Protein AF-0000000066328847 (afdb_homodimer)

Sequence (1156 aa):
MAKKKHKISTLKYFLRSLKQIYMLITFKEKMVFFLLVLMAVFSSFVEVMSLTLLMPFITLASDPNRALDDKDWKMVYDFFHFSSPVRLMYFFSFCLVGIYLFRMFYGVSFTYLKGRFSNKKAYQIKQQLFLQHIKSNYLSHLNHNLDSLRDIINNKAEGMFMSFNAFLSLLTEITVIVFFYSTLILTNWKITLVFTMILALQIFLIVKKVTVLIKKKGEMAAKSKAQTLKVFSKFFSNFKITKLKDNHEEAHKLFGENSRKAHDTEIIYATLQVVPRYSIETVGFSLLILAVAYILFKYGEAKMVLPTISMYALALYRILPSVTGMINYYNEIAYNQLATNMVFKSLSKTIVEEDLVPLDFNEKITLQNISFAYKSKHPVLKDFNLTIQRGQKVALIGHSGCGKSTLADIIMGLTYPKSGEIFIDNTLLTNKNRRSWRKKIGYIPQNIYLFDGTVGDNIAFGSAIDEKRLIKVCKMAHIYDFLCEHEGLKTQVGEGGAKLSGGQKQRIGIARALYDNPEILVLDEATSALDNETESKIMDEIYQIAKNKTLIVIAHRLSTIERCEVIIDMSQHKDNLGMAKKKHKISTLKYFLRSLKQIYMLITFKEKMVFFLLVLMAVFSSFVEVMSLTLLMPFITLASDPNRALDDKDWKMVYDFFHFSSPVRLMYFFSFCLVGIYLFRMFYGVSFTYLKGRFSNKKAYQIKQQLFLQHIKSNYLSHLNHNLDSLRDIINNKAEGMFMSFNAFLSLLTEITVIVFFYSTLILTNWKITLVFTMILALQIFLIVKKVTVLIKKKGEMAAKSKAQTLKVFSKFFSNFKITKLKDNHEEAHKLFGENSRKAHDTEIIYATLQVVPRYSIETVGFSLLILAVAYILFKYGEAKMVLPTISMYALALYRILPSVTGMINYYNEIAYNQLATNMVFKSLSKTIVEEDLVPLDFNEKITLQNISFAYKSKHPVLKDFNLTIQRGQKVALIGHSGCGKSTLADIIMGLTYPKSGEIFIDNTLLTNKNRRSWRKKIGYIPQNIYLFDGTVGDNIAFGSAIDEKRLIKVCKMAHIYDFLCEHEGLKTQVGEGGAKLSGGQKQRIGIARALYDNPEILVLDEATSALDNETESKIMDEIYQIAKNKTLIVIAHRLSTIERCEVIIDMSQHKDNLG

Nearest PDB structures (foldseek):
  7zdk-assembly1_C  TM=7.263E-01  e=1.906E-22  Escherichia coli K-12
  8ips-assembly1_A  TM=8.094E-01  e=5.167E-21  Escherichia coli BL21(DE3)
  8ipt-assembly1_C  TM=7.927E-01  e=1.265E-20  Escherichia coli
  7zde-assembly1_C  TM=7.696E-01  e=8.742E-20  Escherichia coli K-12
  7zdw-assembly1_C  TM=7.753E-01  e=4.112E-20  Escherichia coli K-12

Organism: Helicobacter pylori (strain ATCC 700392 / 26695) (NCBI:txid85962)

Secondary structure (DSSP, 8-state):
---------HHHHHHHHHHHHHHHS-HHHHHHHHHHHHHHHHHHHHHHHHHHTHHHHHHHHH-TTHHHHSHHHHHHHHHHT-SSHHHHHHHHHHHHHHHHHHHHHHHHHHHHHHHHHHHHHHHHHHHHHHHHHHHS-HHHHHTS-HHHHHIIIIIIHHHHHHHHHHHHHHHHHHHHHHHHHHHHHHH-HHHHHHHHHHHHHHHHHIIIIIIHHHHHHHHHHHHHHHHHHHHHHHHHHTHHHHHHHT-HHHHHHHHHHHHHHHHHHHHHHHHHHHHHHHHHHHHHHHHHHHHHHHHHHHHS--GGGHHHHHHHHHHHHHHHHHHHHHHHHHHHHHHTHHHHHHHHHHHHSPP----------SSEEEEEEEEEESSTTSEEEEEEEEEEETT-EEEEE-STTSSHHHHHHHHTTSS--SEEEEEETTEE--TTTHHHHHTTEEEE-SS----SSBHHHHHHTTSPP-HHHHHHHHHHTT-HHHHHTTTGGG-B--GGGTTS-HHHHHHHHHHHHHHT--SEEEEESTTTTS-HHHHHHHHHHHHHHGGGSEEEEE-S-HHHHTT-SEEEE-HHHHHHH-/---------HHHHHHHHHHHHHHHS-HHHHHHHHHHHHHHHHHHHHHHHHHHTHHHHHHHHH-TTHHHHSHHHHHHHHHTT-SSHHHHHHHHHHHHHHHHHHHHHHHHHHHHHHHHHHHHHHHHHHHHHHHHHHHS-HHHHHTS-HHHHHIIIIIIHHHHHHHHHHHHHHHHHHHHHHHHHHHHHHH-HHHHHHHHHHHHHHHHHIIIIIIHHHHHHHHHHHHHHHHHHHHHHHHHHTHHHHHHHT-HHHHHHHHHHHHHHHHHHHHHHHHHHHHHHHHHHHHHHHHHHHHHHHHHHHHS--GGGHHHHHHHHHHHHHHHHHHHHHHHHHHHHHHTHHHHHHHHHHHHSPP-PPP------SSEEEEEEEEEESSTTSEEEEEEEEEEETT-EEEEE-STTSSHHHHHHHHTTSS--SEEEEEETTEE--TTTHHHHHTTEEEE-SS----SSBHHHHHHTTSPP-HHHHHHHHHHTT-HHHHHTTTGGG-B--GGGTTS-HHHHHHHHHHHHHHT--SEEEEESTTTTS-HHHHHHHHHHHHHHGGGSEEEEE-S-HHHHTT-SEEEE-HHHHHHH-

pLDDT: mean 82.79, std 10.31, range [20.33, 97.38]

Structure (mmCIF, N/CA/C/O backbone):
data_AF-0000000066328847-model_v1
#
loop_
_entity.id
_entity.type
_entity.pdbx_description
1 polymer 'Multidrug resistance protein (HetA)'
#
loop_
_atom_site.group_PDB
_atom_site.id
_atom_site.type_symbol
_atom_site.label_atom_id
_atom_site.label_alt_id
_atom_site.label_comp_id
_atom_site.label_asym_id
_atom_site.label_entity_id
_atom_site.label_seq_id
_atom_site.pdbx_PDB_ins_code
_atom_site.Cartn_x
_atom_site.Cartn_y
_atom_site.Cartn_z
_atom_site.occupancy
_atom_site.B_iso_or_equiv
_atom_site.auth_seq_id
_atom_site.auth_comp_id
_atom_site.auth_asym_id
_atom_site.auth_atom_id
_atom_site.pdbx_PDB_model_num
ATOM 1 N N . MET A 1 1 ? 36.406 -0.502 10.031 1 20.52 1 MET A N 1
ATOM 2 C CA . MET A 1 1 ? 36.25 -1.953 9.969 1 20.52 1 MET A CA 1
ATOM 3 C C . MET A 1 1 ? 34.781 -2.355 10.172 1 20.52 1 MET A C 1
ATOM 5 O O . MET A 1 1 ? 34.25 -2.285 11.289 1 20.52 1 MET A O 1
ATOM 9 N N . ALA A 1 2 ? 33.875 -2.053 9.234 1 30 2 ALA A N 1
ATOM 10 C CA . ALA A 1 2 ? 32.469 -2.391 9.266 1 30 2 ALA A CA 1
ATOM 11 C C . ALA A 1 2 ? 32.25 -3.859 9.625 1 30 2 ALA A C 1
ATOM 13 O O . ALA A 1 2 ? 32.781 -4.75 8.938 1 30 2 ALA A O 1
ATOM 14 N N . LYS A 1 3 ? 32.219 -4.184 10.898 1 30.61 3 LYS A N 1
ATOM 15 C CA . LYS A 1 3 ? 32.031 -5.555 11.367 1 30.61 3 LYS A CA 1
ATOM 16 C C . LYS A 1 3 ? 31.25 -6.387 10.367 1 30.61 3 LYS A C 1
ATOM 18 O O . LYS A 1 3 ? 30.266 -5.906 9.797 1 30.61 3 LYS A O 1
ATOM 23 N N . LYS A 1 4 ? 31.766 -7.312 9.883 1 32.47 4 LYS A N 1
ATOM 24 C CA . LYS A 1 4 ? 31.281 -8.344 8.969 1 32.47 4 LYS A CA 1
ATOM 25 C C . LYS A 1 4 ? 29.922 -8.883 9.438 1 32.47 4 LYS A C 1
ATOM 27 O O . LYS A 1 4 ? 29.859 -9.656 10.391 1 32.47 4 LYS A O 1
ATOM 32 N N . LYS A 1 5 ? 28.984 -7.902 9.656 1 39.34 5 LYS A N 1
ATOM 33 C CA . LYS A 1 5 ? 27.625 -8.367 9.961 1 39.34 5 LYS A CA 1
ATOM 34 C C . LYS A 1 5 ? 27.375 -9.75 9.367 1 39.34 5 LYS A C 1
ATOM 36 O O . LYS A 1 5 ? 27.484 -9.938 8.148 1 39.34 5 LYS A O 1
ATOM 41 N N . HIS A 1 6 ? 27.797 -10.703 10.016 1 36.81 6 HIS A N 1
ATOM 42 C CA . HIS A 1 6 ? 27.641 -12.141 9.781 1 36.81 6 HIS A CA 1
ATOM 43 C C . HIS A 1 6 ? 26.328 -12.445 9.078 1 36.81 6 HIS A C 1
ATOM 45 O O . HIS A 1 6 ? 25.266 -12 9.523 1 36.81 6 HIS A O 1
ATOM 51 N N . LYS A 1 7 ? 26.344 -12.609 7.824 1 48.38 7 LYS A N 1
ATOM 52 C CA . LYS A 1 7 ? 25.312 -13.016 6.875 1 48.38 7 LYS A CA 1
ATOM 53 C C . LYS A 1 7 ? 24.484 -14.172 7.418 1 48.38 7 LYS A C 1
ATOM 55 O O . LYS A 1 7 ? 25.016 -15.273 7.625 1 48.38 7 LYS A O 1
ATOM 60 N N . ILE A 1 8 ? 23.609 -13.953 8.344 1 52.59 8 ILE A N 1
ATOM 61 C CA . ILE A 1 8 ? 22.703 -14.992 8.836 1 52.59 8 ILE A CA 1
ATOM 62 C C . ILE A 1 8 ? 22.188 -15.82 7.66 1 52.59 8 ILE A C 1
ATOM 64 O O . ILE A 1 8 ? 21.734 -15.266 6.656 1 52.59 8 ILE A O 1
ATOM 68 N N . SER A 1 9 ? 22.438 -17.094 7.66 1 61.06 9 SER A N 1
ATOM 69 C CA . SER A 1 9 ? 22.047 -18.094 6.668 1 61.06 9 SER A CA 1
ATOM 70 C C . SER A 1 9 ? 20.547 -18.078 6.406 1 61.06 9 SER A C 1
ATOM 72 O O . SER A 1 9 ? 19.766 -17.719 7.289 1 61.06 9 SER A O 1
ATOM 74 N N . THR A 1 10 ? 20.078 -18.203 5.203 1 65 10 THR A N 1
ATOM 75 C CA . THR A 1 10 ? 18.688 -18.25 4.77 1 65 10 THR A CA 1
ATOM 76 C C . THR A 1 10 ? 17.922 -19.297 5.562 1 65 10 THR A C 1
ATOM 78 O O . THR A 1 10 ? 16.75 -19.109 5.879 1 65 10 THR A O 1
ATOM 81 N N . LEU A 1 11 ? 18.609 -20.328 5.938 1 70.88 11 LEU A N 1
ATOM 82 C CA . LEU A 1 11 ? 18 -21.391 6.73 1 70.88 11 LEU A CA 1
ATOM 83 C C . LEU A 1 11 ? 17.641 -20.875 8.125 1 70.88 11 LEU A C 1
ATOM 85 O O . LEU A 1 11 ? 16.594 -21.234 8.672 1 70.88 11 LEU A O 1
ATOM 89 N N . LYS A 1 12 ? 18.453 -20.109 8.594 1 71.81 12 LYS A N 1
ATOM 90 C CA . LYS A 1 12 ? 18.203 -19.578 9.93 1 71.81 12 LYS A CA 1
ATOM 91 C C . LYS A 1 12 ? 16.984 -18.641 9.922 1 71.81 12 LYS A C 1
ATOM 93 O O . LYS A 1 12 ? 16.188 -18.656 10.852 1 71.81 12 LYS A O 1
ATOM 98 N N . TYR A 1 13 ? 16.891 -17.938 8.82 1 68.56 13 TYR A N 1
ATOM 99 C CA . TYR A 1 13 ? 15.734 -17.062 8.68 1 68.56 13 TYR A CA 1
ATOM 100 C C . TYR A 1 13 ? 14.453 -17.859 8.57 1 68.56 13 TYR A C 1
ATOM 102 O O . TYR A 1 13 ? 13.43 -17.5 9.156 1 68.56 13 TYR A O 1
ATOM 110 N N . PHE A 1 14 ? 14.609 -18.922 7.941 1 73.06 14 PHE A N 1
ATOM 111 C CA . PHE A 1 14 ? 13.484 -19.828 7.77 1 73.06 14 PHE A CA 1
ATOM 112 C C . PHE A 1 14 ? 13.047 -20.406 9.109 1 73.06 14 PHE A C 1
ATOM 114 O O . PHE A 1 14 ? 11.875 -20.344 9.469 1 73.06 14 PHE A O 1
ATOM 121 N N . LEU A 1 15 ? 13.953 -20.922 9.82 1 76.81 15 LEU A N 1
ATOM 122 C CA . LEU A 1 15 ? 13.656 -21.547 11.102 1 76.81 15 LEU A CA 1
ATOM 123 C C . LEU A 1 15 ? 13.141 -20.531 12.109 1 76.81 15 LEU A C 1
ATOM 125 O O . LEU A 1 15 ? 12.25 -20.844 12.906 1 76.81 15 LEU A O 1
ATOM 129 N N . ARG A 1 16 ? 13.648 -19.375 12.039 1 77.81 16 ARG A N 1
ATOM 130 C CA . ARG A 1 16 ? 13.211 -18.297 12.93 1 77.81 16 ARG A CA 1
ATOM 131 C C . ARG A 1 16 ? 11.766 -17.922 12.648 1 77.81 16 ARG A C 1
ATOM 133 O O . ARG A 1 16 ? 10.984 -17.672 13.57 1 77.81 16 ARG A O 1
ATOM 140 N N . SER A 1 17 ? 11.484 -17.859 11.414 1 78.25 17 SER A N 1
ATOM 141 C CA . SER A 1 17 ? 10.117 -17.516 11.023 1 78.25 17 SER A CA 1
ATOM 142 C C . SER A 1 17 ? 9.125 -18.547 11.531 1 78.25 17 SER A C 1
ATOM 144 O O . SER A 1 17 ? 8.07 -18.203 12.062 1 78.25 17 SER A O 1
ATOM 146 N N . LEU A 1 18 ? 9.508 -19.766 11.414 1 79.81 18 LEU A N 1
ATOM 147 C CA . LEU A 1 18 ? 8.633 -20.844 11.859 1 79.81 18 LEU A CA 1
ATOM 148 C C . LEU A 1 18 ? 8.453 -20.812 13.375 1 79.81 18 LEU A C 1
ATOM 150 O O . LEU A 1 18 ? 7.348 -21.031 13.875 1 79.81 18 LEU A O 1
ATOM 154 N N . LYS A 1 19 ? 9.492 -20.516 14.008 1 81.38 19 LYS A N 1
ATOM 155 C CA . LYS A 1 19 ? 9.445 -20.453 15.469 1 81.38 19 LYS A CA 1
ATOM 156 C C . LYS A 1 19 ? 8.555 -19.297 15.938 1 81.38 19 LYS A C 1
ATOM 158 O O . LYS A 1 19 ? 7.758 -19.453 16.859 1 81.38 19 LYS A O 1
ATOM 163 N N . GLN A 1 20 ? 8.68 -18.25 15.32 1 83.62 20 GLN A N 1
ATOM 164 C CA . GLN A 1 20 ? 7.906 -17.062 15.695 1 83.62 20 GLN A CA 1
ATOM 165 C C . GLN A 1 20 ? 6.418 -17.281 15.414 1 83.62 20 GLN A C 1
ATOM 167 O O . GLN A 1 20 ? 5.57 -16.891 16.219 1 83.62 20 GLN A O 1
ATOM 172 N N . ILE A 1 21 ? 6.195 -17.844 14.32 1 80.06 21 ILE A N 1
ATOM 173 C CA . ILE A 1 21 ? 4.809 -18.109 13.969 1 80.06 21 ILE A CA 1
ATOM 174 C C . ILE A 1 21 ? 4.211 -19.109 14.961 1 80.06 21 ILE A C 1
ATOM 176 O O . ILE A 1 21 ? 3.068 -18.953 15.391 1 80.06 21 ILE A O 1
ATOM 180 N N . TYR A 1 22 ? 5.039 -20.094 15.297 1 79.25 22 TYR A N 1
ATOM 181 C CA . TYR A 1 22 ? 4.613 -21.109 16.234 1 79.25 22 TYR A CA 1
ATOM 182 C C . TYR A 1 22 ? 4.332 -20.516 17.609 1 79.25 22 TYR A C 1
ATOM 184 O O . TYR A 1 22 ? 3.42 -20.953 18.312 1 79.25 22 TYR A O 1
ATOM 192 N N . MET A 1 23 ? 4.984 -19.484 17.953 1 78.69 23 MET A N 1
ATOM 193 C CA . MET A 1 23 ? 4.82 -18.844 19.266 1 78.69 23 MET A CA 1
ATOM 194 C C . MET A 1 23 ? 3.551 -17.984 19.297 1 78.69 23 MET A C 1
ATOM 196 O O . MET A 1 23 ? 3.008 -17.719 20.359 1 78.69 23 MET A O 1
ATOM 200 N N . LEU A 1 24 ? 3.088 -17.688 18.125 1 79.81 24 LEU A N 1
ATOM 201 C CA . LEU A 1 24 ? 1.932 -16.797 18.047 1 79.81 24 LEU A CA 1
ATOM 202 C C . LEU A 1 24 ? 0.636 -17.594 17.984 1 79.81 24 LEU A C 1
ATOM 204 O O . LEU A 1 24 ? -0.455 -17.031 18.078 1 79.81 24 LEU A O 1
ATOM 208 N N . ILE A 1 25 ? 0.81 -18.906 17.797 1 79.62 25 ILE A N 1
ATOM 209 C CA . ILE A 1 25 ? -0.368 -19.766 17.672 1 79.62 25 ILE A CA 1
ATOM 210 C C . ILE A 1 25 ? -0.686 -20.406 19.016 1 79.62 25 ILE A C 1
ATOM 212 O O . ILE A 1 25 ? 0.216 -20.875 19.719 1 79.62 25 ILE A O 1
ATOM 216 N N . THR A 1 26 ? -1.959 -20.312 19.484 1 79.19 26 THR A N 1
ATOM 217 C CA . THR A 1 26 ? -2.408 -20.906 20.734 1 79.19 26 THR A CA 1
ATOM 218 C C . THR A 1 26 ? -2.393 -22.422 20.656 1 79.19 26 THR A C 1
ATOM 220 O O . THR A 1 26 ? -2.193 -23 19.594 1 79.19 26 THR A O 1
ATOM 223 N N . PHE A 1 27 ? -2.57 -23.109 21.828 1 77.94 27 PHE A N 1
ATOM 224 C CA . PHE A 1 27 ? -2.518 -24.562 21.906 1 77.94 27 PHE A CA 1
ATOM 225 C C . PHE A 1 27 ? -3.627 -25.188 21.062 1 77.94 27 PHE A C 1
ATOM 227 O O . PHE A 1 27 ? -3.385 -26.141 20.312 1 77.94 27 PHE A O 1
ATOM 234 N N . LYS A 1 28 ? -4.832 -24.625 21.141 1 82.62 28 LYS A N 1
ATOM 235 C CA . LYS A 1 28 ? -5.941 -25.141 20.344 1 82.62 28 LYS A CA 1
ATOM 236 C C . LYS A 1 28 ? -5.676 -24.984 18.844 1 82.62 28 LYS A C 1
ATOM 238 O O . LYS A 1 28 ? -5.992 -25.875 18.062 1 82.62 28 LYS A O 1
ATOM 243 N N . GLU A 1 29 ? -5.031 -23.953 18.578 1 85.31 29 GLU A N 1
ATOM 244 C CA . GLU A 1 29 ? -4.715 -23.688 17.188 1 85.31 29 GLU A CA 1
ATOM 245 C C . GLU A 1 29 ? -3.584 -24.594 16.688 1 85.31 29 GLU A C 1
ATOM 247 O O . GLU A 1 29 ? -3.529 -24.938 15.508 1 85.31 29 GLU A O 1
ATOM 252 N N . LYS A 1 30 ? -2.725 -24.984 17.641 1 85.06 30 LYS A N 1
ATOM 253 C CA . LYS A 1 30 ? -1.664 -25.922 17.281 1 85.06 30 LYS A CA 1
ATOM 254 C C . LYS A 1 30 ? -2.236 -27.281 16.906 1 85.06 30 LYS A C 1
ATOM 256 O O . LYS A 1 30 ? -1.737 -27.938 15.984 1 85.06 30 LYS A O 1
ATOM 261 N N . MET A 1 31 ? -3.311 -27.609 17.547 1 88.31 31 MET A N 1
ATOM 262 C CA . MET A 1 31 ? -3.971 -28.875 17.219 1 88.31 31 MET A CA 1
ATOM 263 C C . MET A 1 31 ? -4.613 -28.797 15.836 1 88.31 31 MET A C 1
ATOM 265 O O . MET A 1 31 ? -4.543 -29.75 15.062 1 88.31 31 MET A O 1
ATOM 269 N N . VAL A 1 32 ? -5.25 -27.703 15.625 1 87.38 32 VAL A N 1
ATOM 270 C CA . VAL A 1 32 ? -5.867 -27.516 14.312 1 87.38 32 VAL A CA 1
ATOM 271 C C . VAL A 1 32 ? -4.793 -27.5 13.234 1 87.38 32 VAL A C 1
ATOM 273 O O . VAL A 1 32 ? -4.98 -28.062 12.148 1 87.38 32 VAL A O 1
ATOM 276 N N . PHE A 1 33 ? -3.734 -26.922 13.57 1 84.56 33 PHE A N 1
ATOM 277 C CA . PHE A 1 33 ? -2.605 -26.891 12.648 1 84.56 33 PHE A CA 1
ATOM 278 C C . PHE A 1 33 ? -2.092 -28.297 12.375 1 84.56 33 PHE A C 1
ATOM 280 O O . PHE A 1 33 ? -1.802 -28.641 11.227 1 84.56 33 PHE A O 1
ATOM 287 N N . PHE A 1 34 ? -2.006 -29.031 13.383 1 85.5 34 PHE A N 1
ATOM 288 C CA . PHE A 1 34 ? -1.562 -30.406 13.234 1 85.5 34 PHE A CA 1
ATOM 289 C C . PHE A 1 34 ? -2.539 -31.203 12.367 1 85.5 34 PHE A C 1
ATOM 291 O O . PHE A 1 34 ? -2.125 -32 11.523 1 85.5 34 PHE A O 1
ATOM 298 N N . LEU A 1 35 ? -3.742 -30.938 12.57 1 89.69 35 LEU A N 1
ATOM 299 C CA . LEU A 1 35 ? -4.762 -31.594 11.766 1 89.69 35 LEU A CA 1
ATOM 300 C C . LEU A 1 35 ? -4.648 -31.203 10.305 1 89.69 35 LEU A C 1
ATOM 302 O O . LEU A 1 35 ? -4.824 -32.031 9.406 1 89.69 35 LEU A O 1
ATOM 306 N N . LEU A 1 36 ? -4.332 -29.984 10.094 1 89 36 LEU A N 1
ATOM 307 C CA . LEU A 1 36 ? -4.172 -29.516 8.719 1 89 36 LEU A CA 1
ATOM 308 C C . LEU A 1 36 ? -2.945 -30.141 8.07 1 89 36 LEU A C 1
ATOM 310 O O . LEU A 1 36 ? -2.961 -30.453 6.875 1 89 36 LEU A O 1
ATOM 314 N N . VAL A 1 37 ? -1.935 -30.375 8.867 1 86.5 37 VAL A N 1
ATOM 315 C CA . VAL A 1 37 ? -0.738 -31.047 8.359 1 86.5 37 VAL A CA 1
ATOM 316 C C . VAL A 1 37 ? -1.065 -32.5 7.992 1 86.5 37 VAL A C 1
ATOM 318 O O . VAL A 1 37 ? -0.654 -32.969 6.934 1 86.5 37 VAL A O 1
ATOM 321 N N . LEU A 1 38 ? -1.822 -33.094 8.836 1 89.38 38 LEU A N 1
ATOM 322 C CA . LEU A 1 38 ? -2.248 -34.438 8.555 1 89.38 38 LEU A CA 1
ATOM 323 C C . LEU A 1 38 ? -3.127 -34.5 7.312 1 89.38 38 LEU A C 1
ATOM 325 O O . LEU A 1 38 ? -3.02 -35.438 6.512 1 89.38 38 LEU A O 1
ATOM 329 N N . MET A 1 39 ? -3.92 -33.531 7.203 1 89.5 39 MET A N 1
ATOM 330 C CA . MET A 1 39 ? -4.777 -33.469 6.023 1 89.5 39 MET A CA 1
ATOM 331 C C . MET A 1 39 ? -3.951 -33.25 4.766 1 89.5 39 MET A C 1
ATOM 333 O O . MET A 1 39 ? -4.273 -33.75 3.697 1 89.5 39 MET A O 1
ATOM 337 N N . ALA A 1 40 ? -2.961 -32.469 4.945 1 86.06 40 ALA A N 1
ATOM 338 C CA . ALA A 1 40 ? -2.072 -32.219 3.812 1 86.06 40 ALA A CA 1
ATOM 339 C C . ALA A 1 40 ? -1.357 -33.469 3.381 1 86.06 40 ALA A C 1
ATOM 341 O O . ALA A 1 40 ? -1.255 -33.781 2.188 1 86.06 40 ALA A O 1
ATOM 342 N N . VAL A 1 41 ? -0.884 -34.25 4.352 1 85.94 41 VAL A N 1
ATOM 343 C CA . VAL A 1 41 ? -0.206 -35.531 4.078 1 85.94 41 VAL A CA 1
ATOM 344 C C . VAL A 1 41 ? -1.174 -36.5 3.408 1 85.94 41 VAL A C 1
ATOM 346 O O . VAL A 1 41 ? -0.82 -37.156 2.432 1 85.94 41 VAL A O 1
ATOM 349 N N . PHE A 1 42 ? -2.336 -36.469 3.881 1 88.94 42 PHE A N 1
ATOM 350 C CA . PHE A 1 42 ? -3.344 -37.375 3.32 1 88.94 42 PHE A CA 1
ATOM 351 C C . PHE A 1 42 ? -3.703 -36.938 1.898 1 88.94 42 PHE A C 1
ATOM 353 O O . PHE A 1 42 ? -3.914 -37.812 1.032 1 88.94 42 PHE A O 1
ATOM 360 N N . SER A 1 43 ? -3.838 -35.719 1.755 1 85.31 43 SER A N 1
ATOM 361 C CA . SER A 1 43 ? -4.125 -35.219 0.414 1 85.31 43 SER A CA 1
ATOM 362 C C . SER A 1 43 ? -3.037 -35.625 -0.573 1 85.31 43 SER A C 1
ATOM 364 O O . SER A 1 43 ? -3.33 -36 -1.712 1 85.31 43 SER A O 1
ATOM 366 N N . SER A 1 44 ? -1.805 -35.562 -0.099 1 82.19 44 SER A N 1
ATOM 367 C CA . SER A 1 44 ? -0.685 -35.969 -0.933 1 82.19 44 SER A CA 1
ATOM 368 C C . SER A 1 44 ? -0.741 -37.469 -1.214 1 82.19 44 SER A C 1
ATOM 370 O O . SER A 1 44 ? -0.411 -37.906 -2.316 1 82.19 44 SER A O 1
ATOM 372 N N . PHE A 1 45 ? -1.145 -38.188 -0.291 1 83.62 45 PHE A N 1
ATOM 373 C CA . PHE A 1 45 ? -1.28 -39.625 -0.441 1 83.62 45 PHE A CA 1
ATOM 374 C C . PHE A 1 45 ? -2.332 -39.969 -1.49 1 83.62 45 PHE A C 1
ATOM 376 O O . PHE A 1 45 ? -2.098 -40.812 -2.363 1 83.62 45 PHE A O 1
ATOM 383 N N . VAL A 1 46 ? -3.398 -39.312 -1.353 1 85.5 46 VAL A N 1
ATOM 384 C CA . VAL A 1 46 ? -4.488 -39.531 -2.289 1 85.5 46 VAL A CA 1
ATOM 385 C C . VAL A 1 46 ? -4.055 -39.156 -3.701 1 85.5 46 VAL A C 1
ATOM 387 O O . VAL A 1 46 ? -4.391 -39.844 -4.672 1 85.5 46 VAL A O 1
ATOM 390 N N . GLU A 1 47 ? -3.348 -38.156 -3.812 1 79.44 47 GLU A N 1
ATOM 391 C CA . GLU A 1 47 ? -2.871 -37.688 -5.113 1 79.44 47 GLU A CA 1
ATOM 392 C C . GLU A 1 47 ? -1.905 -38.688 -5.738 1 79.44 47 GLU A C 1
ATOM 394 O O . GLU A 1 47 ? -2.041 -39.031 -6.91 1 79.44 47 GLU A O 1
ATOM 399 N N . VAL A 1 48 ? -0.955 -39.156 -4.938 1 77.44 48 VAL A N 1
ATOM 400 C CA . VAL A 1 48 ? 0.033 -40.094 -5.426 1 77.44 48 VAL A CA 1
ATOM 401 C C . VAL A 1 48 ? -0.653 -41.438 -5.766 1 77.44 48 VAL A C 1
ATOM 403 O O . VAL A 1 48 ? -0.363 -42.031 -6.797 1 77.44 48 VAL A O 1
ATOM 406 N N . MET A 1 49 ? -1.54 -41.781 -4.949 1 80.75 49 MET A N 1
ATOM 407 C CA . MET A 1 49 ? -2.258 -43.031 -5.172 1 80.75 49 MET A CA 1
ATOM 408 C C . MET A 1 49 ? -3.066 -42.969 -6.465 1 80.75 49 MET A C 1
ATOM 410 O O . MET A 1 49 ? -3.107 -43.938 -7.223 1 80.75 49 MET A O 1
ATOM 414 N N . SER A 1 50 ? -3.717 -41.875 -6.68 1 79.56 50 SER A N 1
ATOM 415 C CA . SER A 1 50 ? -4.535 -41.719 -7.875 1 79.56 50 SER A CA 1
ATOM 416 C C . SER A 1 50 ? -3.686 -41.781 -9.141 1 79.56 50 SER A C 1
ATOM 418 O O . SER A 1 50 ? -4.105 -42.375 -10.148 1 79.56 50 SER A O 1
ATOM 420 N N . LEU A 1 51 ? -2.492 -41.312 -9.125 1 73.44 51 LEU A N 1
ATOM 421 C CA . LEU A 1 51 ? -1.619 -41.281 -10.289 1 73.44 51 LEU A CA 1
ATOM 422 C C . LEU A 1 51 ? -0.902 -42.625 -10.453 1 73.44 51 LEU A C 1
ATOM 424 O O . LEU A 1 51 ? -0.742 -43.125 -11.57 1 73.44 51 LEU A O 1
ATOM 428 N N . THR A 1 52 ? -0.49 -43.188 -9.297 1 73.5 52 THR A N 1
ATOM 429 C CA . THR A 1 52 ? 0.251 -44.438 -9.328 1 73.5 52 THR A CA 1
ATOM 430 C C . THR A 1 52 ? -0.646 -45.594 -9.789 1 73.5 52 THR A C 1
ATOM 432 O O . THR A 1 52 ? -0.185 -46.5 -10.461 1 73.5 52 THR A O 1
ATOM 435 N N . LEU A 1 53 ? -1.911 -45.5 -9.492 1 76.62 53 LEU A N 1
ATOM 436 C CA . LEU A 1 53 ? -2.832 -46.594 -9.836 1 76.62 53 LEU A CA 1
ATOM 437 C C . LEU A 1 53 ? -3.217 -46.531 -11.305 1 76.62 53 LEU A C 1
ATOM 439 O O . LEU A 1 53 ? -3.779 -47.5 -11.844 1 76.62 53 LEU A O 1
ATOM 443 N N . LEU A 1 54 ? -2.902 -45.5 -11.938 1 75.12 54 LEU A N 1
ATOM 444 C CA . LEU A 1 54 ? -3.225 -45.344 -13.359 1 75.12 54 LEU A CA 1
ATOM 445 C C . LEU A 1 54 ? -2.412 -46.344 -14.195 1 75.12 54 LEU A C 1
ATOM 447 O O . LEU A 1 54 ? -2.926 -46.906 -15.148 1 75.12 54 LEU A O 1
ATOM 451 N N . MET A 1 55 ? -1.211 -46.594 -13.766 1 69.44 55 MET A N 1
ATOM 452 C CA . MET A 1 55 ? -0.345 -47.469 -14.547 1 69.44 55 MET A CA 1
ATOM 453 C C . MET A 1 55 ? -0.823 -48.938 -14.453 1 69.44 55 MET A C 1
ATOM 455 O O . MET A 1 55 ? -0.98 -49.594 -15.477 1 69.44 55 MET A O 1
ATOM 459 N N . PRO A 1 56 ? -1.005 -49.438 -13.203 1 72.69 56 PRO A N 1
ATOM 460 C CA . PRO A 1 56 ? -1.565 -50.781 -13.141 1 72.69 56 PRO A CA 1
ATOM 461 C C . PRO A 1 56 ? -2.898 -50.906 -13.875 1 72.69 56 PRO A C 1
ATOM 463 O O . PRO A 1 56 ? -3.205 -51.938 -14.438 1 72.69 56 PRO A O 1
ATOM 466 N N . PHE A 1 57 ? -3.584 -49.875 -13.945 1 77.62 57 PHE A N 1
ATOM 467 C CA . PHE A 1 57 ? -4.852 -49.875 -14.664 1 77.62 57 PHE A CA 1
ATOM 468 C C . PHE A 1 57 ? -4.629 -50.031 -16.156 1 77.62 57 PHE A C 1
ATOM 470 O O . PHE A 1 57 ? -5.289 -50.844 -16.812 1 77.62 57 PHE A O 1
ATOM 477 N N . ILE A 1 58 ? -3.713 -49.281 -16.609 1 70.75 58 ILE A N 1
ATOM 478 C CA . ILE A 1 58 ? -3.416 -49.344 -18.047 1 70.75 58 ILE A CA 1
ATOM 479 C C . ILE A 1 58 ? -2.838 -50.719 -18.406 1 70.75 58 ILE A C 1
ATOM 481 O O . ILE A 1 58 ? -3.203 -51.281 -19.422 1 70.75 58 ILE A O 1
ATOM 485 N N . THR A 1 59 ? -1.976 -51.281 -17.531 1 70.19 59 THR A N 1
ATOM 486 C CA . THR A 1 59 ? -1.355 -52.594 -17.781 1 70.19 59 THR A CA 1
ATOM 487 C C . THR A 1 59 ? -2.402 -53.688 -17.781 1 70.19 59 THR A C 1
ATOM 489 O O . THR A 1 59 ? -2.375 -54.594 -18.625 1 70.19 59 THR A O 1
ATOM 492 N N . LEU A 1 60 ? -3.24 -53.594 -16.844 1 75.62 60 LEU A N 1
ATOM 493 C CA . LEU A 1 60 ? -4.277 -54.625 -16.734 1 75.62 60 LEU A CA 1
ATOM 494 C C . LEU A 1 60 ? -5.27 -54.5 -17.891 1 75.62 60 LEU A C 1
ATOM 496 O O . LEU A 1 60 ? -5.812 -55.5 -18.359 1 75.62 60 LEU A O 1
ATOM 500 N N . ALA A 1 61 ? -5.496 -53.312 -18.312 1 75.5 61 ALA A N 1
ATOM 501 C CA . ALA A 1 61 ? -6.43 -53.094 -19.406 1 75.5 61 ALA A CA 1
ATOM 502 C C . ALA A 1 61 ? -5.859 -53.625 -20.719 1 75.5 61 ALA A C 1
ATOM 504 O O . ALA A 1 61 ? -6.609 -54.031 -21.609 1 75.5 61 ALA A O 1
ATOM 505 N N . SER A 1 62 ? -4.508 -53.562 -20.844 1 72.69 62 SER A N 1
ATOM 506 C CA . SER A 1 62 ? -3.852 -54.062 -22.047 1 72.69 62 SER A CA 1
ATOM 507 C C . SER A 1 62 ? -3.945 -55.562 -22.156 1 72.69 62 SER A C 1
ATOM 509 O O . SER A 1 62 ? -4.062 -56.094 -23.266 1 72.69 62 SER A O 1
ATOM 511 N N . ASP A 1 63 ? -3.762 -56.219 -21.016 1 75.06 63 ASP A N 1
ATOM 512 C CA . ASP A 1 63 ? -3.906 -57.656 -20.969 1 75.06 63 ASP A CA 1
ATOM 513 C C . ASP A 1 63 ? -4.621 -58.125 -19.703 1 75.06 63 ASP A C 1
ATOM 515 O O . ASP A 1 63 ? -3.975 -58.406 -18.703 1 75.06 63 ASP A O 1
ATOM 519 N N . PRO A 1 64 ? -5.961 -58.188 -19.859 1 77.19 64 PRO A N 1
ATOM 520 C CA . PRO A 1 64 ? -6.738 -58.531 -18.656 1 77.19 64 PRO A CA 1
ATOM 521 C C . PRO A 1 64 ? -6.363 -59.875 -18.094 1 77.19 64 PRO A C 1
ATOM 523 O O . PRO A 1 64 ? -6.539 -60.125 -16.906 1 77.19 64 PRO A O 1
ATOM 526 N N . ASN A 1 65 ? -5.816 -60.75 -18.938 1 75.38 65 ASN A N 1
ATOM 527 C CA . ASN A 1 65 ? -5.473 -62.094 -18.469 1 75.38 65 ASN A CA 1
ATOM 528 C C . ASN A 1 65 ? -4.273 -62.094 -17.531 1 75.38 65 ASN A C 1
ATOM 530 O O . ASN A 1 65 ? -4.008 -63.062 -16.828 1 75.38 65 ASN A O 1
ATOM 534 N N . ARG A 1 66 ? -3.645 -61 -17.531 1 77.38 66 ARG A N 1
ATOM 535 C CA . ARG A 1 66 ? -2.535 -60.844 -16.594 1 77.38 66 ARG A CA 1
ATOM 536 C C . ARG A 1 66 ? -3.033 -60.844 -15.148 1 77.38 66 ARG A C 1
ATOM 538 O O . ARG A 1 66 ? -2.27 -61.125 -14.227 1 77.38 66 ARG A O 1
ATOM 545 N N . ALA A 1 67 ? -4.27 -60.531 -15.008 1 73.69 67 ALA A N 1
ATOM 546 C CA . ALA A 1 67 ? -4.871 -60.531 -13.672 1 73.69 67 ALA A CA 1
ATOM 547 C C . ALA A 1 67 ? -4.836 -61.938 -13.055 1 73.69 67 ALA A C 1
ATOM 549 O O . ALA A 1 67 ? -4.801 -62.062 -11.828 1 73.69 67 ALA A O 1
ATOM 550 N N . LEU A 1 68 ? -4.785 -62.844 -13.992 1 74.44 68 LEU A N 1
ATOM 551 C CA . LEU A 1 68 ? -4.77 -64.25 -13.516 1 74.44 68 LEU A CA 1
ATOM 552 C C . LEU A 1 68 ? -3.342 -64.688 -13.25 1 74.44 68 LEU A C 1
ATOM 554 O O . LEU A 1 68 ? -3.127 -65.625 -12.5 1 74.44 68 LEU A O 1
ATOM 558 N N . ASP A 1 69 ? -2.432 -64 -13.836 1 74.44 69 ASP A N 1
ATOM 559 C CA . ASP A 1 69 ? -1.045 -64.438 -13.742 1 74.44 69 ASP A CA 1
ATOM 560 C C . ASP A 1 69 ? -0.31 -63.75 -12.617 1 74.44 69 ASP A C 1
ATOM 562 O O . ASP A 1 69 ? 0.537 -64.312 -11.945 1 74.44 69 ASP A O 1
ATOM 566 N N . ASP A 1 70 ? -0.642 -62.531 -12.43 1 75.12 70 ASP A N 1
ATOM 567 C CA . ASP A 1 70 ? 0.049 -61.75 -11.414 1 75.12 70 ASP A CA 1
ATOM 568 C C . ASP A 1 70 ? -0.515 -62 -10.023 1 75.12 70 ASP A C 1
ATOM 570 O O . ASP A 1 70 ? -1.733 -62.031 -9.836 1 75.12 70 ASP A O 1
ATOM 574 N N . LYS A 1 71 ? 0.35 -62.344 -9.094 1 73 71 LYS A N 1
ATOM 575 C CA . LYS A 1 71 ? -0.021 -62.75 -7.746 1 73 71 LYS A CA 1
ATOM 576 C C . LYS A 1 71 ? -0.907 -61.719 -7.062 1 73 71 LYS A C 1
ATOM 578 O O . LYS A 1 71 ? -1.932 -62.062 -6.469 1 73 71 LYS A O 1
ATOM 583 N N . ASP A 1 72 ? -0.55 -60.469 -7.16 1 75.12 72 ASP A N 1
ATOM 584 C CA . ASP A 1 72 ? -1.276 -59.438 -6.434 1 75.12 72 ASP A CA 1
ATOM 585 C C . ASP A 1 72 ? -2.68 -59.25 -7.008 1 75.12 72 ASP A C 1
ATOM 587 O O . ASP A 1 72 ? -3.65 -59.125 -6.258 1 75.12 72 ASP A O 1
ATOM 591 N N . TRP A 1 73 ? -2.773 -59.312 -8.266 1 78.75 73 TRP A N 1
ATOM 592 C CA . TRP A 1 73 ? -4.066 -59.094 -8.906 1 78.75 73 TRP A CA 1
ATOM 593 C C . TRP A 1 73 ? -4.949 -60.344 -8.758 1 78.75 73 TRP A C 1
ATOM 595 O O . TRP A 1 73 ? -6.176 -60.219 -8.695 1 78.75 73 TRP A O 1
ATOM 605 N N . LYS A 1 74 ? -4.27 -61.469 -8.734 1 79.75 74 LYS A N 1
ATOM 606 C CA . LYS A 1 74 ? -5.023 -62.688 -8.547 1 79.75 74 LYS A CA 1
ATOM 607 C C . LYS A 1 74 ? -5.699 -62.719 -7.18 1 79.75 74 LYS A C 1
ATOM 609 O O . LYS A 1 74 ? -6.824 -63.219 -7.051 1 79.75 74 LYS A O 1
ATOM 614 N N . MET A 1 75 ? -4.984 -62.125 -6.266 1 78.06 75 MET A N 1
ATOM 615 C CA . MET A 1 75 ? -5.555 -62.062 -4.922 1 78.06 75 MET A CA 1
ATOM 616 C C . MET A 1 75 ? -6.84 -61.25 -4.918 1 78.06 75 MET A C 1
ATOM 618 O O . MET A 1 75 ? -7.824 -61.625 -4.285 1 78.06 75 MET A O 1
ATOM 622 N N . VAL A 1 76 ? -6.832 -60.156 -5.602 1 80.56 76 VAL A N 1
ATOM 623 C CA . VAL A 1 76 ? -8.008 -59.281 -5.664 1 80.56 76 VAL A CA 1
ATOM 624 C C . VAL A 1 76 ? -9.109 -59.969 -6.461 1 80.56 76 VAL A C 1
ATOM 626 O O . VAL A 1 76 ? -10.289 -59.906 -6.09 1 80.56 76 VAL A O 1
ATOM 629 N N . TYR A 1 77 ? -8.703 -60.625 -7.508 1 79.62 77 TYR A N 1
ATOM 630 C CA . TYR A 1 77 ? -9.633 -61.375 -8.359 1 79.62 77 TYR A CA 1
ATOM 631 C C . TYR A 1 77 ? -10.344 -62.469 -7.574 1 79.62 77 TYR A C 1
ATOM 633 O O . TYR A 1 77 ? -11.562 -62.625 -7.676 1 79.62 77 TYR A O 1
ATOM 641 N N . ASP A 1 78 ? -9.539 -63.188 -6.738 1 80.44 78 ASP A N 1
ATOM 642 C CA . ASP A 1 78 ? -10.086 -64.312 -5.969 1 80.44 78 ASP A CA 1
ATOM 643 C C . ASP A 1 78 ? -10.891 -63.781 -4.77 1 80.44 78 ASP A C 1
ATOM 645 O O . ASP A 1 78 ? -11.891 -64.375 -4.387 1 80.44 78 ASP A O 1
ATOM 649 N N . PHE A 1 79 ? -10.398 -62.75 -4.215 1 80.69 79 PHE A N 1
ATOM 650 C CA . PHE A 1 79 ? -11.047 -62.219 -3.021 1 80.69 79 PHE A CA 1
ATOM 651 C C . PHE A 1 79 ? -12.469 -61.75 -3.332 1 80.69 79 PHE A C 1
ATOM 653 O O . PHE A 1 79 ? -13.398 -62.031 -2.57 1 80.69 79 PHE A O 1
ATOM 660 N N . PHE A 1 80 ? -12.703 -61.125 -4.508 1 82.69 80 PHE A N 1
ATOM 661 C CA . PHE A 1 80 ? -14.023 -60.594 -4.848 1 82.69 80 PHE A CA 1
ATOM 662 C C . PHE A 1 80 ? -14.781 -61.594 -5.727 1 82.69 80 PHE A C 1
ATOM 664 O O . PHE A 1 80 ? -15.945 -61.344 -6.074 1 82.69 80 PHE A O 1
ATOM 671 N N . HIS A 1 81 ? -14.164 -62.812 -6.07 1 80.19 81 HIS A N 1
ATOM 672 C CA . HIS A 1 81 ? -14.773 -63.875 -6.824 1 80.19 81 HIS A CA 1
ATOM 673 C C . HIS A 1 81 ? -15.328 -63.406 -8.156 1 80.19 81 HIS A C 1
ATOM 675 O O . HIS A 1 81 ? -16.5 -63.625 -8.453 1 80.19 81 HIS A O 1
ATOM 681 N N . PHE A 1 82 ? -14.477 -62.812 -8.891 1 82 82 PHE A N 1
ATOM 682 C CA . PHE A 1 82 ? -14.922 -62.312 -10.188 1 82 82 PHE A CA 1
ATOM 683 C C . PHE A 1 82 ? -15.008 -63.469 -11.195 1 82 82 PHE A C 1
ATOM 685 O O . PHE A 1 82 ? -14.203 -64.438 -11.148 1 82 82 PHE A O 1
ATOM 692 N N . SER A 1 83 ? -15.977 -63.469 -12.016 1 78.31 83 SER A N 1
ATOM 693 C CA . SER A 1 83 ? -16.203 -64.5 -12.992 1 78.31 83 SER A CA 1
ATOM 694 C C . SER A 1 83 ? -15.25 -64.375 -14.18 1 78.31 83 SER A C 1
ATOM 696 O O . SER A 1 83 ? -14.984 -65.375 -14.875 1 78.31 83 SER A O 1
ATOM 698 N N . SER A 1 84 ? -14.906 -63.062 -14.414 1 82.81 84 SER A N 1
ATOM 699 C CA . SER A 1 84 ? -14.031 -62.844 -15.562 1 82.81 84 SER A CA 1
ATOM 700 C C . SER A 1 84 ? -13.062 -61.688 -15.297 1 82.81 84 SER A C 1
ATOM 702 O O . SER A 1 84 ? -13.336 -60.812 -14.469 1 82.81 84 SER A O 1
ATOM 704 N N . PRO A 1 85 ? -11.969 -61.781 -15.891 1 83.5 85 PRO A N 1
ATOM 705 C CA . PRO A 1 85 ? -10.984 -60.719 -15.742 1 83.5 85 PRO A CA 1
ATOM 706 C C . PRO A 1 85 ? -11.523 -59.344 -16.219 1 83.5 85 PRO A C 1
ATOM 708 O O . PRO A 1 85 ? -11.109 -58.312 -15.711 1 83.5 85 PRO A O 1
ATOM 711 N N . VAL A 1 86 ? -12.5 -59.438 -17.062 1 81 86 VAL A N 1
ATOM 712 C CA . VAL A 1 86 ? -13.062 -58.188 -17.578 1 81 86 VAL A CA 1
ATOM 713 C C . VAL A 1 86 ? -13.898 -57.531 -16.5 1 81 86 VAL A C 1
ATOM 715 O O . VAL A 1 86 ? -13.922 -56.281 -16.406 1 81 86 VAL A O 1
ATOM 718 N N . ARG A 1 87 ? -14.562 -58.25 -15.711 1 82.62 87 ARG A N 1
ATOM 719 C CA . ARG A 1 87 ? -15.352 -57.688 -14.617 1 82.62 87 ARG A CA 1
ATOM 720 C C . ARG A 1 87 ? -14.453 -57.031 -13.578 1 82.62 87 ARG A C 1
ATOM 722 O O . ARG A 1 87 ? -14.852 -56.062 -12.945 1 82.62 87 ARG A O 1
ATOM 729 N N . LEU A 1 88 ? -13.352 -57.625 -13.352 1 85.25 88 LEU A N 1
ATOM 730 C CA . LEU A 1 88 ? -12.367 -57.031 -12.461 1 85.25 88 LEU A CA 1
ATOM 731 C C . LEU A 1 88 ? -11.93 -55.656 -12.992 1 85.25 88 LEU A C 1
ATOM 733 O O . LEU A 1 88 ? -11.75 -54.719 -12.227 1 85.25 88 LEU A O 1
ATOM 737 N N . MET A 1 89 ? -11.82 -55.594 -14.195 1 84 89 MET A N 1
ATOM 738 C CA . MET A 1 89 ? -11.391 -54.344 -14.812 1 84 89 MET A CA 1
ATOM 739 C C . MET A 1 89 ? -12.461 -53.25 -14.672 1 84 89 MET A C 1
ATOM 741 O O . MET A 1 89 ? -12.141 -52.094 -14.484 1 84 89 MET A O 1
ATOM 745 N N . TYR A 1 90 ? -13.68 -53.656 -14.781 1 84.75 90 TYR A N 1
ATOM 746 C CA . TYR A 1 90 ? -14.758 -52.688 -14.562 1 84.75 90 TYR A CA 1
ATOM 747 C C . TYR A 1 90 ? -14.75 -52.188 -13.125 1 84.75 90 TYR A C 1
ATOM 749 O O . TYR A 1 90 ? -14.914 -50.969 -12.883 1 84.75 90 TYR A O 1
ATOM 757 N N . PHE A 1 91 ? -14.555 -53.062 -12.289 1 85.44 91 PHE A N 1
ATOM 758 C CA . PHE A 1 91 ? -14.5 -52.688 -10.883 1 85.44 91 PHE A CA 1
ATOM 759 C C . PHE A 1 91 ? -13.336 -51.719 -10.625 1 85.44 91 PHE A C 1
ATOM 761 O O . PHE A 1 91 ? -13.484 -50.719 -9.93 1 85.44 91 PHE A O 1
ATOM 768 N N . PHE A 1 92 ? -12.234 -52.062 -11.18 1 87.5 92 PHE A N 1
ATOM 769 C CA . PHE A 1 92 ? -11.047 -51.219 -11.023 1 87.5 92 PHE A CA 1
ATOM 770 C C . PHE A 1 92 ? -11.281 -49.844 -11.625 1 87.5 92 PHE A C 1
ATOM 772 O O . PHE A 1 92 ? -10.836 -48.812 -11.07 1 87.5 92 PHE A O 1
ATOM 779 N N . SER A 1 93 ? -11.977 -49.75 -12.703 1 87.81 93 SER A N 1
ATOM 780 C CA . SER A 1 93 ? -12.297 -48.469 -13.336 1 87.81 93 SER A CA 1
ATOM 781 C C . SER A 1 93 ? -13.195 -47.625 -12.453 1 87.81 93 SER A C 1
ATOM 783 O O . SER A 1 93 ? -12.945 -46.438 -12.273 1 87.81 93 SER A O 1
ATOM 785 N N . PHE A 1 94 ? -14.141 -48.188 -11.906 1 88.69 94 PHE A N 1
ATOM 786 C CA . PHE A 1 94 ? -15.07 -47.469 -11.055 1 88.69 94 PHE A CA 1
ATOM 787 C C . PHE A 1 94 ? -14.383 -47.031 -9.766 1 88.69 94 PHE A C 1
ATOM 789 O O . PHE A 1 94 ? -14.664 -45.938 -9.25 1 88.69 94 PHE A O 1
ATOM 796 N N . CYS A 1 95 ? -13.516 -47.844 -9.273 1 89.56 95 CYS A N 1
ATOM 797 C CA . CYS A 1 95 ? -12.766 -47.5 -8.078 1 89.56 95 CYS A CA 1
ATOM 798 C C . CYS A 1 95 ? -11.852 -46.312 -8.344 1 89.56 95 CYS A C 1
ATOM 800 O O . CYS A 1 95 ? -11.719 -45.406 -7.5 1 89.56 95 CYS A O 1
ATOM 802 N N . LEU A 1 96 ? -11.273 -46.344 -9.445 1 90.5 96 LEU A N 1
ATOM 803 C CA . LEU A 1 96 ? -10.359 -45.25 -9.797 1 90.5 96 LEU A CA 1
ATOM 804 C C . LEU A 1 96 ? -11.117 -43.938 -9.969 1 90.5 96 LEU A C 1
ATOM 806 O O . LEU A 1 96 ? -10.648 -42.875 -9.547 1 90.5 96 LEU A O 1
ATOM 810 N N . VAL A 1 97 ? -12.25 -43.969 -10.625 1 91.25 97 VAL A N 1
ATOM 811 C CA . VAL A 1 97 ? -13.086 -42.781 -10.766 1 91.25 97 VAL A CA 1
ATOM 812 C C . VAL A 1 97 ? -13.523 -42.281 -9.391 1 91.25 97 VAL A C 1
ATOM 814 O O . VAL A 1 97 ? -13.547 -41.094 -9.141 1 91.25 97 VAL A O 1
ATOM 817 N N . GLY A 1 98 ? -13.859 -43.219 -8.547 1 92.25 98 GLY A N 1
ATOM 818 C CA . GLY A 1 98 ? -14.211 -42.875 -7.176 1 92.25 98 GLY A CA 1
ATOM 819 C C . GLY A 1 98 ? -13.086 -42.188 -6.434 1 92.25 98 GLY A C 1
ATOM 820 O O . GLY A 1 98 ? -13.32 -41.219 -5.688 1 92.25 98 GLY A O 1
ATOM 821 N N . ILE A 1 99 ? -11.93 -42.625 -6.629 1 92.19 99 ILE A N 1
ATOM 822 C CA . ILE A 1 99 ? -10.766 -42.031 -5.984 1 92.19 99 ILE A CA 1
ATOM 823 C C . ILE A 1 99 ? -10.57 -40.594 -6.488 1 92.19 99 ILE A C 1
ATOM 825 O O . ILE A 1 99 ? -10.227 -39.719 -5.711 1 92.19 99 ILE A O 1
ATOM 829 N N . TYR A 1 100 ? -10.789 -40.312 -7.734 1 89.62 100 TYR A N 1
ATOM 830 C CA . TYR A 1 100 ? -10.641 -38.969 -8.289 1 89.62 100 TYR A CA 1
ATOM 831 C C . TYR A 1 100 ? -11.719 -38.062 -7.758 1 89.62 100 TYR A C 1
ATOM 833 O O . TYR A 1 100 ? -11.461 -36.875 -7.48 1 89.62 100 TYR A O 1
ATOM 841 N N . LEU A 1 101 ? -12.914 -38.562 -7.645 1 92.56 101 LEU A N 1
ATOM 842 C CA . LEU A 1 101 ? -13.992 -37.781 -7.059 1 92.56 101 LEU A CA 1
ATOM 843 C C . LEU A 1 101 ? -13.68 -37.438 -5.605 1 92.56 101 LEU A C 1
ATOM 845 O O . LEU A 1 101 ? -13.93 -36.312 -5.16 1 92.56 101 LEU A O 1
ATOM 849 N N . PHE A 1 102 ? -13.211 -38.438 -4.941 1 93.69 102 PHE A N 1
ATOM 850 C CA . PHE A 1 102 ? -12.812 -38.219 -3.557 1 93.69 102 PHE A CA 1
ATOM 851 C C . PHE A 1 102 ? -11.703 -37.188 -3.473 1 93.69 102 PHE A C 1
ATOM 853 O O . PHE A 1 102 ? -11.711 -36.312 -2.594 1 93.69 102 PHE A O 1
ATOM 860 N N . ARG A 1 103 ? -10.828 -37.281 -4.34 1 90.69 103 ARG A N 1
ATOM 861 C CA . ARG A 1 103 ? -9.711 -36.344 -4.387 1 90.69 103 ARG A CA 1
ATOM 862 C C . ARG A 1 103 ? -10.203 -34.938 -4.609 1 90.69 103 ARG A C 1
ATOM 864 O O . ARG A 1 103 ? -9.688 -33.969 -4.008 1 90.69 103 ARG A O 1
ATOM 871 N N . MET A 1 104 ? -11.18 -34.781 -5.426 1 90.88 104 MET A N 1
ATOM 872 C CA . MET A 1 104 ? -11.742 -33.469 -5.715 1 90.88 104 MET A CA 1
ATOM 873 C C . MET A 1 104 ? -12.398 -32.875 -4.473 1 90.88 104 MET A C 1
ATOM 875 O O . MET A 1 104 ? -12.102 -31.734 -4.094 1 90.88 104 MET A O 1
ATOM 879 N N . PHE A 1 105 ? -13.195 -33.656 -3.879 1 93.06 105 PHE A N 1
ATOM 880 C CA . PHE A 1 105 ? -13.906 -33.188 -2.699 1 93.06 105 PHE A CA 1
ATOM 881 C C . PHE A 1 105 ? -12.938 -32.906 -1.562 1 93.06 105 PHE A C 1
ATOM 883 O O . PHE A 1 105 ? -13.07 -31.891 -0.872 1 93.06 105 PHE A O 1
ATOM 890 N N . TYR A 1 106 ? -12.047 -33.781 -1.381 1 91.75 106 TYR A N 1
ATOM 891 C CA . TYR A 1 106 ? -11.062 -33.625 -0.314 1 91.75 106 TYR A CA 1
ATOM 892 C C . TYR A 1 106 ? -10.18 -32.406 -0.572 1 91.75 106 TYR A C 1
ATOM 894 O O . TYR A 1 106 ? -9.867 -31.656 0.35 1 91.75 106 TYR A O 1
ATOM 902 N N . GLY A 1 107 ? -9.789 -32.25 -1.803 1 89.88 107 GLY A N 1
ATOM 903 C CA . GLY A 1 107 ? -8.938 -31.125 -2.15 1 89.88 107 GLY A CA 1
ATOM 904 C C . GLY A 1 107 ? -9.586 -29.781 -1.887 1 89.88 107 GLY A C 1
ATOM 905 O O . GLY A 1 107 ? -8.969 -28.891 -1.305 1 89.88 107 GLY A O 1
ATOM 906 N N . VAL A 1 108 ? -10.82 -29.672 -2.25 1 90.44 108 VAL A N 1
ATOM 907 C CA . VAL A 1 108 ? -11.562 -28.422 -2.053 1 90.44 108 VAL A CA 1
ATOM 908 C C . VAL A 1 108 ? -11.789 -28.188 -0.561 1 90.44 108 VAL A C 1
ATOM 910 O O . VAL A 1 108 ? -11.633 -27.062 -0.073 1 90.44 108 VAL A O 1
ATOM 913 N N . SER A 1 109 ? -12.156 -29.297 0.118 1 92.38 109 SER A N 1
ATOM 914 C CA . SER A 1 109 ? -12.383 -29.188 1.557 1 92.38 109 SER A CA 1
ATOM 915 C C . SER A 1 109 ? -11.102 -28.781 2.285 1 92.38 109 SER A C 1
ATOM 917 O O . SER A 1 109 ? -11.141 -27.984 3.221 1 92.38 109 SER A O 1
ATOM 919 N N . PHE A 1 110 ? -10.039 -29.312 1.882 1 89.88 110 PHE A N 1
ATOM 920 C CA . PHE A 1 110 ? -8.758 -28.984 2.49 1 89.88 110 PHE A CA 1
ATOM 921 C C . PHE A 1 110 ? -8.406 -27.531 2.27 1 89.88 110 PHE A C 1
ATOM 923 O O . PHE A 1 110 ? -7.941 -26.844 3.189 1 89.88 110 PHE A O 1
ATOM 930 N N . THR A 1 111 ? -8.633 -27.047 1.089 1 87.56 111 THR A N 1
ATOM 931 C CA . THR A 1 111 ? -8.336 -25.656 0.774 1 87.56 111 THR A CA 1
ATOM 932 C C . THR A 1 111 ? -9.203 -24.719 1.614 1 87.56 111 THR A C 1
ATOM 934 O O . THR A 1 111 ? -8.719 -23.688 2.096 1 87.56 111 THR A O 1
ATOM 937 N N . TYR A 1 112 ? -10.391 -25.109 1.772 1 90.12 112 TYR A N 1
ATOM 938 C CA . TYR A 1 112 ? -11.312 -24.312 2.572 1 90.12 112 TYR A CA 1
ATOM 939 C C . TYR A 1 112 ? -10.867 -24.25 4.027 1 90.12 112 TYR A C 1
ATOM 941 O O . TYR A 1 112 ? -10.836 -23.172 4.633 1 90.12 112 TYR A O 1
ATOM 949 N N . LEU A 1 113 ? -10.609 -25.391 4.582 1 90.12 113 LEU A N 1
ATOM 950 C CA . LEU A 1 113 ? -10.219 -25.453 5.988 1 90.12 113 LEU A CA 1
ATOM 951 C C . LEU A 1 113 ? -8.891 -24.734 6.219 1 90.12 113 LEU A C 1
ATOM 953 O O . LEU A 1 113 ? -8.719 -24.062 7.234 1 90.12 113 LEU A O 1
ATOM 957 N N . LYS A 1 114 ? -7.988 -24.906 5.324 1 87.25 114 LYS A N 1
ATOM 958 C CA . LYS A 1 114 ? -6.715 -24.203 5.398 1 87.25 114 LYS A CA 1
ATOM 959 C C . LYS A 1 114 ? -6.922 -22.688 5.316 1 87.25 114 LYS A C 1
ATOM 961 O O . LYS A 1 114 ? -6.32 -21.938 6.082 1 87.25 114 LYS A O 1
ATOM 966 N N . GLY A 1 115 ? -7.738 -22.281 4.348 1 86.56 115 GLY A N 1
ATOM 967 C CA . GLY A 1 115 ? -8.055 -20.875 4.203 1 86.56 115 GLY A CA 1
ATOM 968 C C . GLY A 1 115 ? -8.734 -20.281 5.422 1 86.56 115 GLY A C 1
ATOM 969 O O . GLY A 1 115 ? -8.43 -19.172 5.836 1 86.56 115 GLY A O 1
ATOM 970 N N . ARG A 1 116 ? -9.648 -21.062 5.922 1 87.69 116 ARG A N 1
ATOM 971 C CA . ARG A 1 116 ? -10.367 -20.625 7.109 1 87.69 116 ARG A CA 1
ATOM 972 C C . ARG A 1 116 ? -9.414 -20.438 8.289 1 87.69 116 ARG A C 1
ATOM 974 O O . ARG A 1 116 ? -9.5 -19.438 9.008 1 87.69 116 ARG A O 1
ATOM 981 N N . PHE A 1 117 ? -8.578 -21.344 8.516 1 87 117 PHE A N 1
ATOM 982 C CA . PHE A 1 117 ? -7.629 -21.234 9.617 1 87 117 PHE A CA 1
ATOM 983 C C . PHE A 1 117 ? -6.695 -20.047 9.422 1 87 117 PHE A C 1
ATOM 985 O O . PHE A 1 117 ? -6.5 -19.25 10.344 1 87 117 PHE A O 1
ATOM 992 N N . SER A 1 118 ? -6.086 -19.953 8.281 1 84.44 118 SER A N 1
ATOM 993 C CA . SER A 1 118 ? -5.102 -18.906 7.996 1 84.44 118 SER A CA 1
ATOM 994 C C . SER A 1 118 ? -5.723 -17.516 8.086 1 84.44 118 SER A C 1
ATOM 996 O O . SER A 1 118 ? -5.152 -16.625 8.703 1 84.44 118 SER A O 1
ATOM 998 N N . ASN A 1 119 ? -6.926 -17.359 7.492 1 85.19 119 ASN A N 1
ATOM 999 C CA . ASN A 1 119 ? -7.57 -16.047 7.484 1 85.19 119 ASN A CA 1
ATOM 1000 C C . ASN A 1 119 ? -8.094 -15.672 8.867 1 85.19 119 ASN A C 1
ATOM 1002 O O . ASN A 1 119 ? -8.07 -14.5 9.242 1 85.19 119 ASN A O 1
ATOM 1006 N N . LYS A 1 120 ? -8.594 -16.641 9.555 1 85.62 120 LYS A N 1
ATOM 1007 C CA . LYS A 1 120 ? -9.039 -16.359 10.914 1 85.62 120 LYS A CA 1
ATOM 1008 C C . LYS A 1 120 ? -7.879 -15.891 11.789 1 85.62 120 LYS A C 1
ATOM 1010 O O . LYS A 1 120 ? -8.031 -14.961 12.578 1 85.62 120 LYS A O 1
ATOM 1015 N N . LYS A 1 121 ? -6.812 -16.531 11.633 1 83.88 121 LYS A N 1
ATOM 1016 C CA . LYS A 1 121 ? -5.648 -16.141 12.422 1 83.88 121 LYS A CA 1
ATOM 1017 C C . LYS A 1 121 ? -5.133 -14.773 11.977 1 83.88 121 LYS A C 1
ATOM 1019 O O . LYS A 1 121 ? -4.66 -13.984 12.805 1 83.88 121 LYS A O 1
ATOM 1024 N N . ALA A 1 122 ? -5.109 -14.531 10.711 1 85 122 ALA A N 1
ATOM 1025 C CA . ALA A 1 122 ? -4.676 -13.242 10.188 1 85 122 ALA A CA 1
ATOM 1026 C C . ALA A 1 122 ? -5.504 -12.102 10.781 1 85 122 ALA A C 1
ATOM 1028 O O . ALA A 1 122 ? -4.957 -11.094 11.227 1 85 122 ALA A O 1
ATOM 1029 N N . TYR A 1 123 ? -6.809 -12.367 10.812 1 87.75 123 TYR A N 1
ATOM 1030 C CA . TYR A 1 123 ? -7.691 -11.336 11.352 1 87.75 123 TYR A CA 1
ATOM 1031 C C . TYR A 1 123 ? -7.457 -11.141 12.844 1 87.75 123 TYR A C 1
ATOM 1033 O O . TYR A 1 123 ? -7.457 -10.008 13.328 1 87.75 123 TYR A O 1
ATOM 1041 N N . GLN A 1 124 ? -7.234 -12.156 13.578 1 88.12 124 GLN A N 1
ATOM 1042 C CA . GLN A 1 124 ? -6.984 -12.055 15.016 1 88.12 124 GLN A CA 1
ATOM 1043 C C . GLN A 1 124 ? -5.699 -11.281 15.289 1 88.12 124 GLN A C 1
ATOM 1045 O O . GLN A 1 124 ? -5.652 -10.453 16.203 1 88.12 124 GLN A O 1
ATOM 1050 N N . ILE A 1 125 ? -4.746 -11.539 14.516 1 88.56 125 ILE A N 1
ATOM 1051 C CA . ILE A 1 125 ? -3.465 -10.867 14.695 1 88.56 125 ILE A CA 1
ATOM 1052 C C . ILE A 1 125 ? -3.605 -9.383 14.344 1 88.56 125 ILE A C 1
ATOM 1054 O O . ILE A 1 125 ? -3.082 -8.523 15.055 1 88.56 125 ILE A O 1
ATOM 1058 N N . LYS A 1 126 ? -4.23 -9.125 13.234 1 88.38 126 LYS A N 1
ATOM 1059 C CA . LYS A 1 126 ? -4.469 -7.734 12.844 1 88.38 126 LYS A CA 1
ATOM 1060 C C . LYS A 1 126 ? -5.219 -6.98 13.938 1 88.38 126 LYS A C 1
ATOM 1062 O O . LYS A 1 126 ? -4.879 -5.836 14.25 1 88.38 126 LYS A O 1
ATOM 1067 N N . GLN A 1 127 ? -6.176 -7.672 14.461 1 88.44 127 GLN A N 1
ATOM 1068 C CA . GLN A 1 127 ? -6.965 -7.066 15.531 1 88.44 127 GLN A CA 1
ATOM 1069 C C . GLN A 1 127 ? -6.117 -6.824 16.781 1 88.44 127 GLN A C 1
ATOM 1071 O O . GLN A 1 127 ? -6.266 -5.801 17.453 1 88.44 127 GLN A O 1
ATOM 1076 N N . GLN A 1 128 ? -5.336 -7.746 17.078 1 87.69 128 GLN A N 1
ATOM 1077 C CA . GLN A 1 128 ? -4.469 -7.609 18.25 1 87.69 128 GLN A CA 1
ATOM 1078 C C . GLN A 1 128 ? -3.465 -6.477 18.047 1 87.69 128 GLN A C 1
ATOM 1080 O O . GLN A 1 128 ? -3.188 -5.719 18.984 1 87.69 128 GLN A O 1
ATOM 1085 N N . LEU A 1 129 ? -2.885 -6.484 16.844 1 88.56 129 LEU A N 1
ATOM 1086 C CA . LEU A 1 129 ? -1.952 -5.406 16.547 1 88.56 129 LEU A CA 1
ATOM 1087 C C . LEU A 1 129 ? -2.643 -4.051 16.625 1 88.56 129 LEU A C 1
ATOM 1089 O O . LEU A 1 129 ? -2.078 -3.096 17.172 1 88.56 129 LEU A O 1
ATOM 1093 N N . PHE A 1 130 ? -3.822 -3.988 16.125 1 89.38 130 PHE A N 1
ATOM 1094 C CA . PHE A 1 130 ? -4.609 -2.764 16.172 1 89.38 130 PHE A CA 1
ATOM 1095 C C . PHE A 1 130 ? -4.848 -2.336 17.625 1 89.38 130 PHE A C 1
ATOM 1097 O O . PHE A 1 130 ? -4.629 -1.175 17.969 1 89.38 130 PHE A O 1
ATOM 1104 N N . LEU A 1 131 ? -5.27 -3.232 18.406 1 85.62 131 LEU A N 1
ATOM 1105 C CA . LEU A 1 131 ? -5.578 -2.963 19.812 1 85.62 131 LEU A CA 1
ATOM 1106 C C . LEU A 1 131 ? -4.32 -2.549 20.578 1 85.62 131 LEU A C 1
ATOM 1108 O O . LEU A 1 131 ? -4.363 -1.634 21.391 1 85.62 131 LEU A O 1
ATOM 1112 N N . GLN A 1 132 ? -3.281 -3.223 20.297 1 85.88 132 GLN A N 1
ATOM 1113 C CA . GLN A 1 132 ? -2.025 -2.912 20.969 1 85.88 132 GLN A CA 1
ATOM 1114 C C . GLN A 1 132 ? -1.574 -1.486 20.656 1 85.88 132 GLN A C 1
ATOM 1116 O O . GLN A 1 132 ? -1.1 -0.775 21.547 1 85.88 132 GLN A O 1
ATOM 1121 N N . HIS A 1 133 ? -1.716 -1.114 19.531 1 85.56 133 HIS A N 1
ATOM 1122 C CA . HIS A 1 133 ? -1.242 0.206 19.125 1 85.56 133 HIS A CA 1
ATOM 1123 C C . HIS A 1 133 ? -2.197 1.299 19.594 1 85.56 133 HIS A C 1
ATOM 1125 O O . HIS A 1 133 ? -1.765 2.402 19.938 1 85.56 133 HIS A O 1
ATOM 1131 N N . ILE A 1 134 ? -3.447 0.937 19.609 1 86 134 ILE A N 1
ATOM 1132 C CA . ILE A 1 134 ? -4.418 1.936 20.047 1 86 134 ILE A CA 1
ATOM 1133 C C . ILE A 1 134 ? -4.312 2.129 21.547 1 86 134 ILE A C 1
ATOM 1135 O O . ILE A 1 134 ? -4.559 3.225 22.062 1 86 134 ILE A O 1
ATOM 1139 N N . LYS A 1 135 ? -3.904 1.112 22.25 1 84.88 135 LYS A N 1
ATOM 1140 C CA . LYS A 1 135 ? -3.771 1.171 23.703 1 84.88 135 LYS A CA 1
ATOM 1141 C C . LYS A 1 135 ? -2.383 1.66 24.109 1 84.88 135 LYS A C 1
ATOM 1143 O O . LYS A 1 135 ? -2.139 1.946 25.281 1 84.88 135 LYS A O 1
ATOM 1148 N N . SER A 1 136 ? -1.519 1.715 23.141 1 82.69 136 SER A N 1
ATOM 1149 C CA . SER A 1 136 ? -0.154 2.139 23.438 1 82.69 136 SER A CA 1
ATOM 1150 C C . SER A 1 136 ? -0.118 3.584 23.922 1 82.69 136 SER A C 1
ATOM 1152 O O . SER A 1 136 ? -1.072 4.336 23.719 1 82.69 136 SER A O 1
ATOM 1154 N N . ASN A 1 137 ? 0.967 3.916 24.562 1 80.75 137 ASN A N 1
ATOM 1155 C CA . ASN A 1 137 ? 1.134 5.27 25.078 1 80.75 137 ASN A CA 1
ATOM 1156 C C . ASN A 1 137 ? 1.261 6.289 23.953 1 80.75 137 ASN A C 1
ATOM 1158 O O . ASN A 1 137 ? 1.708 5.949 22.859 1 80.75 137 ASN A O 1
ATOM 1162 N N . TYR A 1 138 ? 0.809 7.414 24.281 1 79.75 138 TYR A N 1
ATOM 1163 C CA . TYR A 1 138 ? 0.794 8.5 23.312 1 79.75 138 TYR A CA 1
ATOM 1164 C C . TYR A 1 138 ? 2.199 8.789 22.797 1 79.75 138 TYR A C 1
ATOM 1166 O O . TYR A 1 138 ? 2.395 9.031 21.609 1 79.75 138 TYR A O 1
ATOM 1174 N N . LEU A 1 139 ? 3.199 8.703 23.641 1 75.44 139 LEU A N 1
ATOM 1175 C CA . LEU A 1 139 ? 4.578 9 23.266 1 75.44 139 LEU A CA 1
ATOM 1176 C C . LEU A 1 139 ? 5.086 8 22.234 1 75.44 139 LEU A C 1
ATOM 1178 O O . LEU A 1 139 ? 5.832 8.367 21.312 1 75.44 139 LEU A O 1
ATOM 1182 N N . SER A 1 140 ? 4.695 6.816 22.406 1 73.5 140 SER A N 1
ATOM 1183 C CA . SER A 1 140 ? 5.09 5.777 21.453 1 73.5 140 SER A CA 1
ATOM 1184 C C . SER A 1 140 ? 4.477 6.023 20.078 1 73.5 140 SER A C 1
ATOM 1186 O O . SER A 1 140 ? 5.105 5.75 19.047 1 73.5 140 SER A O 1
ATOM 1188 N N . HIS A 1 141 ? 3.297 6.523 20.078 1 70.62 141 HIS A N 1
ATOM 1189 C CA . HIS A 1 141 ? 2.6 6.812 18.828 1 70.62 141 HIS A CA 1
ATOM 1190 C C . HIS A 1 141 ? 3.268 7.957 18.078 1 70.62 141 HIS A C 1
ATOM 1192 O O . HIS A 1 141 ? 3.295 7.961 16.844 1 70.62 141 HIS A O 1
ATOM 1198 N N . LEU A 1 142 ? 3.684 8.945 18.844 1 64.88 142 LEU A N 1
ATOM 1199 C CA . LEU A 1 142 ? 4.344 10.094 18.234 1 64.88 142 LEU A CA 1
ATOM 1200 C C . LEU A 1 142 ? 5.594 9.664 17.469 1 64.88 142 LEU A C 1
ATOM 1202 O O . LEU A 1 142 ? 5.969 10.297 16.484 1 64.88 142 LEU A O 1
ATOM 1206 N N . ASN A 1 143 ? 6.102 8.609 17.891 1 58.69 143 ASN A N 1
ATOM 1207 C CA . ASN A 1 143 ? 7.344 8.133 17.281 1 58.69 143 ASN A CA 1
ATOM 1208 C C . ASN A 1 143 ? 7.074 7.23 16.078 1 58.69 143 ASN A C 1
ATOM 1210 O O . ASN A 1 143 ? 7.984 6.926 15.312 1 58.69 143 ASN A O 1
ATOM 1214 N N . HIS A 1 144 ? 5.852 6.902 16 1 60.19 144 HIS A N 1
ATOM 1215 C CA . HIS A 1 144 ? 5.543 5.992 14.906 1 60.19 144 HIS A CA 1
ATOM 1216 C C . HIS A 1 144 ? 4.922 6.742 13.734 1 60.19 144 HIS A C 1
ATOM 1218 O O . HIS A 1 144 ? 4.125 7.664 13.93 1 60.19 144 HIS A O 1
ATOM 1224 N N . ASN A 1 145 ? 5.43 6.441 12.562 1 63.81 145 ASN A N 1
ATOM 1225 C CA . ASN A 1 145 ? 4.824 6.902 11.32 1 63.81 145 ASN A CA 1
ATOM 1226 C C . ASN A 1 145 ? 3.533 6.148 11.008 1 63.81 145 ASN A C 1
ATOM 1228 O O . ASN A 1 145 ? 3.479 4.926 11.141 1 63.81 145 ASN A O 1
ATOM 1232 N N . LEU A 1 146 ? 2.395 6.84 10.914 1 68.06 146 LEU A N 1
ATOM 1233 C CA . LEU A 1 146 ? 1.096 6.238 10.633 1 68.06 146 LEU A CA 1
ATOM 1234 C C . LEU A 1 146 ? 1.194 5.25 9.477 1 68.06 146 LEU A C 1
ATOM 1236 O O . LEU A 1 146 ? 0.549 4.199 9.492 1 68.06 146 LEU A O 1
ATOM 1240 N N . ASP A 1 147 ? 2.066 5.562 8.562 1 64.69 147 ASP A N 1
ATOM 1241 C CA . ASP A 1 147 ? 2.24 4.691 7.402 1 64.69 147 ASP A CA 1
ATOM 1242 C C . ASP A 1 147 ? 2.916 3.379 7.805 1 64.69 147 ASP A C 1
ATOM 1244 O O . ASP A 1 147 ? 2.553 2.311 7.305 1 64.69 147 ASP A O 1
ATOM 1248 N N . SER A 1 148 ? 3.859 3.535 8.695 1 72.88 148 SER A N 1
ATOM 1249 C CA . SER A 1 148 ? 4.547 2.342 9.172 1 72.88 148 SER A CA 1
ATOM 1250 C C . SER A 1 148 ? 3.598 1.434 9.953 1 72.88 148 SER A C 1
ATOM 1252 O O . SER A 1 148 ? 3.668 0.208 9.836 1 72.88 148 SER A O 1
ATOM 1254 N N . LEU A 1 149 ? 2.75 2.127 10.695 1 80.56 149 LEU A N 1
ATOM 1255 C CA . LEU A 1 149 ? 1.786 1.36 11.477 1 80.56 149 LEU A CA 1
ATOM 1256 C C . LEU A 1 149 ? 0.786 0.656 10.57 1 80.56 149 LEU A C 1
ATOM 1258 O O . LEU A 1 149 ? 0.454 -0.511 10.789 1 80.56 149 LEU A O 1
ATOM 1262 N N . ARG A 1 150 ? 0.355 1.42 9.664 1 79.56 150 ARG A N 1
ATOM 1263 C CA . ARG A 1 150 ? -0.555 0.839 8.68 1 79.56 150 ARG A CA 1
ATOM 1264 C C . ARG A 1 150 ? 0.094 -0.339 7.961 1 79.56 150 ARG A C 1
ATOM 1266 O O . ARG A 1 150 ? -0.551 -1.364 7.73 1 79.56 150 ARG A O 1
ATOM 1273 N N . ASP A 1 151 ? 1.309 -0.25 7.586 1 77.81 151 ASP A N 1
ATOM 1274 C CA . ASP A 1 151 ? 2.053 -1.292 6.883 1 77.81 151 ASP A CA 1
ATOM 1275 C C . ASP A 1 151 ? 2.182 -2.549 7.742 1 77.81 151 ASP A C 1
ATOM 1277 O O . ASP A 1 151 ? 2.004 -3.664 7.25 1 77.81 151 ASP A O 1
ATOM 1281 N N . ILE A 1 152 ? 2.449 -2.369 9.008 1 82.31 152 ILE A N 1
ATOM 1282 C CA . ILE A 1 152 ? 2.643 -3.498 9.906 1 82.31 152 ILE A CA 1
ATOM 1283 C C . ILE A 1 152 ? 1.32 -4.238 10.102 1 82.31 152 ILE A C 1
ATOM 1285 O O . ILE A 1 152 ? 1.269 -5.465 10 1 82.31 152 ILE A O 1
ATOM 1289 N N . ILE A 1 153 ? 0.268 -3.467 10.32 1 86.06 153 ILE A N 1
ATOM 1290 C CA . ILE A 1 153 ? -1.024 -4.051 10.664 1 86.06 153 ILE A CA 1
ATOM 1291 C C . ILE A 1 153 ? -1.622 -4.734 9.43 1 86.06 153 ILE A C 1
ATOM 1293 O O . ILE A 1 153 ? -2.188 -5.824 9.531 1 86.06 153 ILE A O 1
ATOM 1297 N N . ASN A 1 154 ? -1.352 -4.164 8.273 1 80.56 154 ASN A N 1
ATOM 1298 C CA . ASN A 1 154 ? -2.029 -4.703 7.094 1 80.56 154 ASN A CA 1
ATOM 1299 C C . ASN A 1 154 ? -1.094 -5.57 6.258 1 80.56 154 ASN A C 1
ATOM 1301 O O . ASN A 1 154 ? -1.333 -6.77 6.094 1 80.56 154 ASN A O 1
ATOM 1305 N N . ASN A 1 155 ? 0.02 -5.027 5.836 1 75.19 155 ASN A N 1
ATOM 1306 C CA . ASN A 1 155 ? 0.878 -5.723 4.883 1 75.19 155 ASN A CA 1
ATOM 1307 C C . ASN A 1 155 ? 1.756 -6.762 5.57 1 75.19 155 ASN A C 1
ATOM 1309 O O . ASN A 1 155 ? 1.875 -7.895 5.09 1 75.19 155 ASN A O 1
ATOM 1313 N N . LYS A 1 156 ? 2.346 -6.348 6.613 1 80.5 156 LYS A N 1
ATOM 1314 C CA . LYS A 1 156 ? 3.254 -7.273 7.281 1 80.5 156 LYS A CA 1
ATOM 1315 C C . LYS A 1 156 ? 2.488 -8.43 7.914 1 80.5 156 LYS A C 1
ATOM 1317 O O . LYS A 1 156 ? 2.955 -9.57 7.898 1 80.5 156 LYS A O 1
ATOM 1322 N N . ALA A 1 157 ? 1.343 -8.078 8.477 1 83.88 157 ALA A N 1
ATOM 1323 C CA . ALA A 1 157 ? 0.509 -9.141 9.023 1 83.88 157 ALA A CA 1
ATOM 1324 C C . ALA A 1 157 ? 0.097 -10.133 7.938 1 83.88 157 ALA A C 1
ATOM 1326 O O . ALA A 1 157 ? 0.118 -11.344 8.156 1 83.88 157 ALA A O 1
ATOM 1327 N N . GLU A 1 158 ? -0.222 -9.633 6.805 1 82.06 158 GLU A N 1
ATOM 1328 C CA . GLU A 1 158 ? -0.569 -10.492 5.676 1 82.06 158 GLU A CA 1
ATOM 1329 C C . GLU A 1 158 ? 0.627 -11.328 5.227 1 82.06 158 GLU A C 1
ATOM 1331 O O . GLU A 1 158 ? 0.478 -12.5 4.883 1 82.06 158 GLU A O 1
ATOM 1336 N N . GLY A 1 159 ? 1.751 -10.68 5.199 1 79.62 159 GLY A N 1
ATOM 1337 C CA . GLY A 1 159 ? 2.969 -11.398 4.848 1 79.62 159 GLY A CA 1
ATOM 1338 C C . GLY A 1 159 ? 3.262 -12.57 5.766 1 79.62 159 GLY A C 1
ATOM 1339 O O . GLY A 1 159 ? 3.682 -13.633 5.309 1 79.62 159 GLY A O 1
ATOM 1340 N N . MET A 1 160 ? 3.041 -12.336 6.973 1 81.69 160 MET A N 1
ATOM 1341 C CA . MET A 1 160 ? 3.24 -13.406 7.945 1 81.69 160 MET A CA 1
ATOM 1342 C C . MET A 1 160 ? 2.33 -14.594 7.645 1 81.69 160 MET A C 1
ATOM 1344 O O . MET A 1 160 ? 2.76 -15.742 7.715 1 81.69 160 MET A O 1
ATOM 1348 N N . PHE A 1 161 ? 1.217 -14.367 7.195 1 81.38 161 PHE A N 1
ATOM 1349 C CA . PHE A 1 161 ? 0.28 -15.461 6.953 1 81.38 161 PHE A CA 1
ATOM 1350 C C . PHE A 1 161 ? 0.555 -16.125 5.609 1 81.38 161 PHE A C 1
ATOM 1352 O O . PHE A 1 161 ? 0.305 -17.312 5.438 1 81.38 161 PHE A O 1
ATOM 1359 N N . MET A 1 162 ? 0.977 -15.32 4.727 1 80.88 162 MET A N 1
ATOM 1360 C CA . MET A 1 162 ? 1.447 -15.938 3.486 1 80.88 162 MET A CA 1
ATOM 1361 C C . MET A 1 162 ? 2.572 -16.922 3.764 1 80.88 162 MET A C 1
ATOM 1363 O O . MET A 1 162 ? 2.656 -17.969 3.117 1 80.88 162 MET A O 1
ATOM 1367 N N . SER A 1 163 ? 3.389 -16.531 4.727 1 80.88 163 SER A N 1
ATOM 1368 C CA . SER A 1 163 ? 4.453 -17.438 5.137 1 80.88 163 SER A CA 1
ATOM 1369 C C . SER A 1 163 ? 3.887 -18.719 5.742 1 80.88 163 SER A C 1
ATOM 1371 O O . SER A 1 163 ? 4.418 -19.812 5.512 1 80.88 163 SER A O 1
ATOM 1373 N N . PHE A 1 164 ? 2.867 -18.547 6.438 1 79.06 164 PHE A N 1
ATOM 1374 C CA . PHE A 1 164 ? 2.215 -19.703 7.043 1 79.06 164 PHE A CA 1
ATOM 1375 C C . PHE A 1 164 ? 1.646 -20.625 5.973 1 79.06 164 PHE A C 1
ATOM 1377 O O . PHE A 1 164 ? 1.833 -21.844 6.031 1 79.06 164 PHE A O 1
ATOM 1384 N N . ASN A 1 165 ? 0.953 -20.062 5.082 1 81.12 165 ASN A N 1
ATOM 1385 C CA . ASN A 1 165 ? 0.405 -20.844 3.984 1 81.12 165 ASN A CA 1
ATOM 1386 C C . ASN A 1 165 ? 1.508 -21.516 3.17 1 81.12 165 ASN A C 1
ATOM 1388 O O . ASN A 1 165 ? 1.357 -22.656 2.734 1 81.12 165 ASN A O 1
ATOM 1392 N N . ALA A 1 166 ? 2.523 -20.75 2.922 1 82.5 166 ALA A N 1
ATOM 1393 C CA . ALA A 1 166 ? 3.668 -21.297 2.197 1 82.5 166 ALA A CA 1
ATOM 1394 C C . ALA A 1 166 ? 4.262 -22.484 2.936 1 82.5 166 ALA A C 1
ATOM 1396 O O . ALA A 1 166 ? 4.672 -23.469 2.311 1 82.5 166 ALA A O 1
ATOM 1397 N N . PHE A 1 167 ? 4.277 -22.453 4.227 1 83.19 167 PHE A N 1
ATOM 1398 C CA . PHE A 1 167 ? 4.82 -23.531 5.039 1 83.19 167 PHE A CA 1
ATOM 1399 C C . PHE A 1 167 ? 3.973 -24.797 4.895 1 83.19 167 PHE A C 1
ATOM 1401 O O . PHE A 1 167 ? 4.508 -25.891 4.715 1 83.19 167 PHE A O 1
ATOM 1408 N N . LEU A 1 168 ? 2.684 -24.594 5.023 1 81.19 168 LEU A N 1
ATOM 1409 C CA . LEU A 1 168 ? 1.795 -25.734 4.871 1 81.19 168 LEU A CA 1
ATOM 1410 C C . LEU A 1 168 ? 1.929 -26.359 3.48 1 81.19 168 LEU A C 1
ATOM 1412 O O . LEU A 1 168 ? 1.952 -27.578 3.336 1 81.19 168 LEU A O 1
ATOM 1416 N N . SER A 1 169 ? 1.989 -25.469 2.498 1 84.06 169 SER A N 1
ATOM 1417 C CA . SER A 1 169 ? 2.16 -25.938 1.129 1 84.06 169 SER A CA 1
ATOM 1418 C C . SER A 1 169 ? 3.5 -26.641 0.953 1 84.06 169 SER A C 1
ATOM 1420 O O . SER A 1 169 ? 3.598 -27.625 0.214 1 84.06 169 SER A O 1
ATOM 1422 N N . LEU A 1 170 ? 4.523 -26.141 1.592 1 85.25 170 LEU A N 1
ATOM 1423 C CA . LEU A 1 170 ? 5.84 -26.766 1.572 1 85.25 170 LEU A CA 1
ATOM 1424 C C . LEU A 1 170 ? 5.773 -28.188 2.123 1 85.25 170 LEU A C 1
ATOM 1426 O O . LEU A 1 170 ? 6.344 -29.109 1.542 1 85.25 170 LEU A O 1
ATOM 1430 N N . LEU A 1 171 ? 5.074 -28.375 3.156 1 81.94 171 LEU A N 1
ATOM 1431 C CA . LEU A 1 171 ? 4.926 -29.703 3.756 1 81.94 171 LEU A CA 1
ATOM 1432 C C . LEU A 1 171 ? 4.188 -30.641 2.814 1 81.94 171 LEU A C 1
ATOM 1434 O O . LEU A 1 171 ? 4.543 -31.828 2.705 1 81.94 171 LEU A O 1
ATOM 1438 N N . THR A 1 172 ? 3.156 -30.047 2.234 1 81.81 172 THR A N 1
ATOM 1439 C CA . THR A 1 172 ? 2.412 -30.859 1.271 1 81.81 172 THR A CA 1
ATOM 1440 C C . THR A 1 172 ? 3.322 -31.328 0.139 1 81.81 172 THR A C 1
ATOM 1442 O O . THR A 1 172 ? 3.293 -32.5 -0.248 1 81.81 172 THR A O 1
ATOM 1445 N N . GLU A 1 173 ? 4.113 -30.359 -0.373 1 84.19 173 GLU A N 1
ATOM 1446 C CA . GLU A 1 173 ? 5.016 -30.703 -1.469 1 84.19 173 GLU A CA 1
ATOM 1447 C C . GLU A 1 173 ? 6.051 -31.734 -1.03 1 84.19 173 GLU A C 1
ATOM 1449 O O . GLU A 1 173 ? 6.379 -32.656 -1.785 1 84.19 173 GLU A O 1
ATOM 1454 N N . ILE A 1 174 ? 6.582 -31.672 0.147 1 86.25 174 ILE A N 1
ATOM 1455 C CA . ILE A 1 174 ? 7.555 -32.625 0.683 1 86.25 174 ILE A CA 1
ATOM 1456 C C . ILE A 1 174 ? 6.93 -34 0.781 1 86.25 174 ILE A C 1
ATOM 1458 O O . ILE A 1 174 ? 7.551 -35 0.411 1 86.25 174 ILE A O 1
ATOM 1462 N N . THR A 1 175 ? 5.734 -34.062 1.27 1 84.31 175 THR A N 1
ATOM 1463 C CA . THR A 1 175 ? 5.051 -35.344 1.434 1 84.31 175 THR A CA 1
ATOM 1464 C C . THR A 1 175 ? 4.801 -36 0.079 1 84.31 175 THR A C 1
ATOM 1466 O O . THR A 1 175 ? 4.957 -37.219 -0.065 1 84.31 175 THR A O 1
ATOM 1469 N N . VAL A 1 176 ? 4.43 -35.156 -0.867 1 82.5 176 VAL A N 1
ATOM 1470 C CA . VAL A 1 176 ? 4.223 -35.688 -2.213 1 82.5 176 VAL A CA 1
ATOM 1471 C C . VAL A 1 176 ? 5.527 -36.281 -2.74 1 82.5 176 VAL A C 1
ATOM 1473 O O . VAL A 1 176 ? 5.535 -37.375 -3.289 1 82.5 176 VAL A O 1
ATOM 1476 N N . ILE A 1 177 ? 6.617 -35.531 -2.576 1 84.19 177 ILE A N 1
ATOM 1477 C CA . ILE A 1 177 ? 7.93 -36 -3.037 1 84.19 177 ILE A CA 1
ATOM 1478 C C . ILE A 1 177 ? 8.305 -37.281 -2.338 1 84.19 177 ILE A C 1
ATOM 1480 O O . ILE A 1 177 ? 8.766 -38.25 -2.982 1 84.19 177 ILE A O 1
ATOM 1484 N N . VAL A 1 178 ? 8.078 -37.375 -1.061 1 85.38 178 VAL A N 1
ATOM 1485 C CA . VAL A 1 178 ? 8.453 -38.531 -0.271 1 85.38 178 VAL A CA 1
ATOM 1486 C C . VAL A 1 178 ? 7.652 -39.75 -0.734 1 85.38 178 VAL A C 1
ATOM 1488 O O . VAL A 1 178 ? 8.203 -40.844 -0.91 1 85.38 178 VAL A O 1
ATOM 1491 N N . PHE A 1 179 ? 6.383 -39.594 -0.982 1 83.56 179 PHE A N 1
ATOM 1492 C CA . PHE A 1 179 ? 5.539 -40.719 -1.393 1 83.56 179 PHE A CA 1
ATOM 1493 C C . PHE A 1 179 ? 5.926 -41.188 -2.781 1 83.56 179 PHE A C 1
ATOM 1495 O O . PHE A 1 179 ? 6.047 -42.406 -3.008 1 83.56 179 PHE A O 1
ATOM 1502 N N . PHE A 1 180 ? 6.117 -40.281 -3.713 1 80.62 180 PHE A N 1
ATOM 1503 C CA . PHE A 1 180 ? 6.516 -40.688 -5.055 1 80.62 180 PHE A CA 1
ATOM 1504 C C . PHE A 1 180 ? 7.906 -41.312 -5.039 1 80.62 180 PHE A C 1
ATOM 1506 O O . PHE A 1 180 ? 8.164 -42.281 -5.758 1 80.62 180 PHE A O 1
ATOM 1513 N N . TYR A 1 181 ? 8.742 -40.719 -4.289 1 82.44 181 TYR A N 1
ATOM 1514 C CA . TYR A 1 181 ? 10.102 -41.25 -4.172 1 82.44 181 TYR A CA 1
ATOM 1515 C C . TYR A 1 181 ? 10.086 -42.656 -3.615 1 82.44 181 TYR A C 1
ATOM 1517 O O . TYR A 1 181 ? 10.836 -43.531 -4.082 1 82.44 181 TYR A O 1
ATOM 1525 N N . SER A 1 182 ? 9.266 -42.875 -2.582 1 82.69 182 SER A N 1
ATOM 1526 C CA . SER A 1 182 ? 9.141 -44.219 -2.002 1 82.69 182 SER A CA 1
ATOM 1527 C C . SER A 1 182 ? 8.648 -45.219 -3.035 1 82.69 182 SER A C 1
ATOM 1529 O O . SER A 1 182 ? 9.148 -46.344 -3.1 1 82.69 182 SER A O 1
ATOM 1531 N N . THR A 1 183 ? 7.75 -44.812 -3.816 1 77.12 183 THR A N 1
ATOM 1532 C CA . THR A 1 183 ? 7.234 -45.688 -4.867 1 77.12 183 THR A CA 1
ATOM 1533 C C . THR A 1 183 ? 8.32 -46 -5.891 1 77.12 183 THR A C 1
ATOM 1535 O O . THR A 1 183 ? 8.406 -47.125 -6.383 1 77.12 183 THR A O 1
ATOM 1538 N N . LEU A 1 184 ? 9.148 -45.062 -6.223 1 81.69 184 LEU A N 1
ATOM 1539 C CA . LEU A 1 184 ? 10.211 -45.25 -7.195 1 81.69 184 LEU A CA 1
ATOM 1540 C C . LEU A 1 184 ? 11.289 -46.188 -6.645 1 81.69 184 LEU A C 1
ATOM 1542 O O . LEU A 1 184 ? 11.836 -47.031 -7.375 1 81.69 184 LEU A O 1
ATOM 1546 N N . ILE A 1 185 ? 11.508 -46.062 -5.383 1 83.06 185 ILE A N 1
ATOM 1547 C CA . ILE A 1 185 ? 12.5 -46.906 -4.742 1 83.06 185 ILE A CA 1
ATOM 1548 C C . ILE A 1 185 ? 12.016 -48.375 -4.754 1 83.06 185 ILE A C 1
ATOM 1550 O O . ILE A 1 185 ? 12.812 -49.281 -4.965 1 83.06 185 ILE A O 1
ATOM 1554 N N . LEU A 1 186 ? 10.766 -48.5 -4.531 1 79.5 186 LEU A N 1
ATOM 1555 C CA . LEU A 1 186 ? 10.188 -49.844 -4.516 1 79.5 186 LEU A CA 1
ATOM 1556 C C . LEU A 1 186 ? 10.203 -50.469 -5.91 1 79.5 186 LEU A C 1
ATOM 1558 O O . LEU A 1 186 ? 10.297 -51.688 -6.051 1 79.5 186 LEU A O 1
ATOM 1562 N N . THR A 1 187 ? 10.133 -49.688 -6.926 1 75.44 187 THR A N 1
ATOM 1563 C CA . THR A 1 187 ? 10.148 -50.188 -8.289 1 75.44 187 THR A CA 1
ATOM 1564 C C . THR A 1 187 ? 11.57 -50.562 -8.703 1 75.44 187 THR A C 1
ATOM 1566 O O . THR A 1 187 ? 11.805 -51.688 -9.164 1 75.44 187 THR A O 1
ATOM 1569 N N . ASN A 1 188 ? 12.555 -49.594 -8.625 1 80.44 188 ASN A N 1
ATOM 1570 C CA . ASN A 1 188 ? 13.969 -49.844 -8.914 1 80.44 188 ASN A CA 1
ATOM 1571 C C . ASN A 1 188 ? 14.875 -48.938 -8.102 1 80.44 188 ASN A C 1
ATOM 1573 O O . ASN A 1 188 ? 15.109 -47.781 -8.469 1 80.44 188 ASN A O 1
ATOM 1577 N N . TRP A 1 189 ? 15.445 -49.406 -7.102 1 82.06 189 TRP A N 1
ATOM 1578 C CA . TRP A 1 189 ? 16.203 -48.594 -6.16 1 82.06 189 TRP A CA 1
ATOM 1579 C C . TRP A 1 189 ? 17.516 -48.125 -6.785 1 82.06 189 TRP A C 1
ATOM 1581 O O . TRP A 1 189 ? 18.031 -47.062 -6.43 1 82.06 189 TRP A O 1
ATOM 1591 N N . LYS A 1 190 ? 18.109 -48.906 -7.754 1 79.56 190 LYS A N 1
ATOM 1592 C CA . LYS A 1 190 ? 19.375 -48.5 -8.359 1 79.56 190 LYS A CA 1
ATOM 1593 C C . LYS A 1 190 ? 19.219 -47.25 -9.211 1 79.56 190 LYS A C 1
ATOM 1595 O O . LYS A 1 190 ? 19.969 -46.281 -9.055 1 79.56 190 LYS A O 1
ATOM 1600 N N . ILE A 1 191 ? 18.219 -47.375 -10.07 1 79.06 191 ILE A N 1
ATOM 1601 C CA . ILE A 1 191 ? 17.969 -46.219 -10.945 1 79.06 191 ILE A CA 1
ATOM 1602 C C . ILE A 1 191 ? 17.578 -45 -10.109 1 79.06 191 ILE A C 1
ATOM 1604 O O . ILE A 1 191 ? 18.031 -43.875 -10.367 1 79.06 191 ILE A O 1
ATOM 1608 N N . THR A 1 192 ? 16.812 -45.25 -9.07 1 84.25 192 THR A N 1
ATOM 1609 C CA . THR A 1 192 ? 16.297 -44.156 -8.227 1 84.25 192 THR A CA 1
ATOM 1610 C C . THR A 1 192 ? 17.453 -43.469 -7.484 1 84.25 192 THR A C 1
ATOM 1612 O O . THR A 1 192 ? 17.453 -42.25 -7.344 1 84.25 192 THR A O 1
ATOM 1615 N N . LEU A 1 193 ? 18.375 -44.188 -7.004 1 85.5 193 LEU A N 1
ATOM 1616 C CA . LEU A 1 193 ? 19.5 -43.594 -6.262 1 85.5 193 LEU A CA 1
ATOM 1617 C C . LEU A 1 193 ? 20.375 -42.75 -7.172 1 85.5 193 LEU A C 1
ATOM 1619 O O . LEU A 1 193 ? 20.859 -41.688 -6.754 1 85.5 193 LEU A O 1
ATOM 1623 N N . VAL A 1 194 ? 20.609 -43.219 -8.367 1 82.19 194 VAL A N 1
ATOM 1624 C CA . VAL A 1 194 ? 21.406 -42.438 -9.32 1 82.19 194 VAL A CA 1
ATOM 1625 C C . VAL A 1 194 ? 20.688 -41.156 -9.648 1 82.19 194 VAL A C 1
ATOM 1627 O O . VAL A 1 194 ? 21.312 -40.094 -9.688 1 82.19 194 VAL A O 1
ATOM 1630 N N . PHE A 1 195 ? 19.375 -41.312 -9.891 1 83.81 195 PHE A N 1
ATOM 1631 C CA . PHE A 1 195 ? 18.562 -40.125 -10.172 1 83.81 195 PHE A CA 1
ATOM 1632 C C . PHE A 1 195 ? 18.641 -39.156 -9.008 1 83.81 195 PHE A C 1
ATOM 1634 O O . PHE A 1 195 ? 18.75 -37.938 -9.219 1 83.81 195 PHE A O 1
ATOM 1641 N N . THR A 1 196 ? 18.609 -39.625 -7.793 1 84.06 196 THR A N 1
ATOM 1642 C CA . THR A 1 196 ? 18.594 -38.812 -6.59 1 84.06 196 THR A CA 1
ATOM 1643 C C . THR A 1 196 ? 19.922 -38.062 -6.434 1 84.06 196 THR A C 1
ATOM 1645 O O . THR A 1 196 ? 19.953 -36.906 -6.059 1 84.06 196 THR A O 1
ATOM 1648 N N . MET A 1 197 ? 20.953 -38.75 -6.672 1 86.88 197 MET A N 1
ATOM 1649 C CA . MET A 1 197 ? 22.266 -38.125 -6.52 1 86.88 197 MET A CA 1
ATOM 1650 C C . MET A 1 197 ? 22.453 -36.969 -7.492 1 86.88 197 MET A C 1
ATOM 1652 O O . MET A 1 197 ? 22.922 -35.906 -7.109 1 86.88 197 MET A O 1
ATOM 1656 N N . ILE A 1 198 ? 22.031 -37.125 -8.695 1 87.06 198 ILE A N 1
ATOM 1657 C CA . ILE A 1 198 ? 22.219 -36.094 -9.719 1 87.06 198 ILE A CA 1
ATOM 1658 C C . ILE A 1 198 ? 21.297 -34.906 -9.43 1 87.06 198 ILE A C 1
ATOM 1660 O O . ILE A 1 198 ? 21.719 -33.75 -9.492 1 87.06 198 ILE A O 1
ATOM 1664 N N . LEU A 1 199 ? 20.078 -35.219 -9.102 1 84.5 199 LEU A N 1
ATOM 1665 C CA . LEU A 1 199 ? 19.109 -34.188 -8.828 1 84.5 199 LEU A CA 1
ATOM 1666 C C . LEU A 1 199 ? 19.469 -33.438 -7.551 1 84.5 199 LEU A C 1
ATOM 1668 O O . LEU A 1 199 ? 19.297 -32.219 -7.465 1 84.5 199 LEU A O 1
ATOM 1672 N N . ALA A 1 200 ? 19.953 -34.125 -6.559 1 84.69 200 ALA A N 1
ATOM 1673 C CA . ALA A 1 200 ? 20.375 -33.5 -5.312 1 84.69 200 ALA A CA 1
ATOM 1674 C C . ALA A 1 200 ? 21.531 -32.531 -5.559 1 84.69 200 ALA A C 1
ATOM 1676 O O . ALA A 1 200 ? 21.562 -31.438 -4.973 1 84.69 200 ALA A O 1
ATOM 1677 N N . LEU A 1 201 ? 22.438 -32.969 -6.371 1 87.62 201 LEU A N 1
ATOM 1678 C CA . LEU A 1 201 ? 23.547 -32.094 -6.727 1 87.62 201 LEU A CA 1
ATOM 1679 C C . LEU A 1 201 ? 23.062 -30.844 -7.457 1 87.62 201 LEU A C 1
ATOM 1681 O O . LEU A 1 201 ? 23.531 -29.734 -7.203 1 87.62 201 LEU A O 1
ATOM 1685 N N . GLN A 1 202 ? 22.172 -31.016 -8.305 1 86.31 202 GLN A N 1
ATOM 1686 C CA . GLN A 1 202 ? 21.609 -29.891 -9.047 1 86.31 202 GLN A CA 1
ATOM 1687 C C . GLN A 1 202 ? 20.891 -28.922 -8.117 1 86.31 202 GLN A C 1
ATOM 1689 O O . GLN A 1 202 ? 21.047 -27.703 -8.242 1 86.31 202 GLN A O 1
ATOM 1694 N N . ILE A 1 203 ? 20.062 -29.453 -7.285 1 83 203 ILE A N 1
ATOM 1695 C CA . ILE A 1 203 ? 19.312 -28.625 -6.34 1 83 203 ILE A CA 1
ATOM 1696 C C . ILE A 1 203 ? 20.281 -27.844 -5.449 1 83 203 ILE A C 1
ATOM 1698 O O . ILE A 1 203 ? 20.062 -26.672 -5.164 1 83 203 ILE A O 1
ATOM 1702 N N . PHE A 1 204 ? 21.312 -28.578 -5.051 1 84.69 204 PHE A N 1
ATOM 1703 C CA . PHE A 1 204 ? 22.328 -27.938 -4.223 1 84.69 204 PHE A CA 1
ATOM 1704 C C . PHE A 1 204 ? 22.953 -26.75 -4.953 1 84.69 204 PHE A C 1
ATOM 1706 O O . PHE A 1 204 ? 23.125 -25.672 -4.371 1 84.69 204 PHE A O 1
ATOM 1713 N N . LEU A 1 205 ? 23.203 -26.906 -6.207 1 85.88 205 LEU A N 1
ATOM 1714 C CA . LEU A 1 205 ? 23.797 -25.844 -7.008 1 85.88 205 LEU A CA 1
ATOM 1715 C C . LEU A 1 205 ? 22.828 -24.688 -7.199 1 85.88 205 LEU A C 1
ATOM 1717 O O . LEU A 1 205 ? 23.234 -23.516 -7.16 1 85.88 205 LEU A O 1
ATOM 1721 N N . ILE A 1 206 ? 21.609 -24.969 -7.348 1 85.44 206 ILE A N 1
ATOM 1722 C CA . ILE A 1 206 ? 20.578 -23.969 -7.57 1 85.44 206 ILE A CA 1
ATOM 1723 C C . ILE A 1 206 ? 20.391 -23.141 -6.301 1 85.44 206 ILE A C 1
ATOM 1725 O O . ILE A 1 206 ? 20.344 -21.906 -6.355 1 85.44 206 ILE A O 1
ATOM 1729 N N . VAL A 1 207 ? 20.297 -23.797 -5.199 1 78.81 207 VAL A N 1
ATOM 1730 C CA . VAL A 1 207 ? 20.078 -23.109 -3.934 1 78.81 207 VAL A CA 1
ATOM 1731 C C . VAL A 1 207 ? 21.281 -22.234 -3.596 1 78.81 207 VAL A C 1
ATOM 1733 O O . VAL A 1 207 ? 21.125 -21.094 -3.135 1 78.81 207 VAL A O 1
ATOM 1736 N N . LYS A 1 208 ? 22.438 -22.672 -3.82 1 82.44 208 LYS A N 1
ATOM 1737 C CA . LYS A 1 208 ? 23.656 -21.969 -3.428 1 82.44 208 LYS A CA 1
ATOM 1738 C C . LYS A 1 208 ? 23.922 -20.781 -4.344 1 82.44 208 LYS A C 1
ATOM 1740 O O . LYS A 1 208 ? 24.469 -19.766 -3.902 1 82.44 208 LYS A O 1
ATOM 1745 N N . LYS A 1 209 ? 23.516 -20.875 -5.57 1 84.94 209 LYS A N 1
ATOM 1746 C CA . LYS A 1 209 ? 23.891 -19.828 -6.516 1 84.94 209 LYS A CA 1
ATOM 1747 C C . LYS A 1 209 ? 22.688 -18.984 -6.918 1 84.94 209 LYS A C 1
ATOM 1749 O O . LYS A 1 209 ? 22.703 -17.766 -6.777 1 84.94 209 LYS A O 1
ATOM 1754 N N . VAL A 1 210 ? 21.734 -19.641 -7.309 1 82.88 210 VAL A N 1
ATOM 1755 C CA . VAL A 1 210 ? 20.594 -18.938 -7.891 1 82.88 210 VAL A CA 1
ATOM 1756 C C . VAL A 1 210 ? 19.766 -18.297 -6.781 1 82.88 210 VAL A C 1
ATOM 1758 O O . VAL A 1 210 ? 19.391 -17.125 -6.883 1 82.88 210 VAL A O 1
ATOM 1761 N N . THR A 1 211 ? 19.547 -18.969 -5.723 1 75.38 211 THR A N 1
ATOM 1762 C CA . THR A 1 211 ? 18.703 -18.453 -4.641 1 75.38 211 THR A CA 1
ATOM 1763 C C . THR A 1 211 ? 19.359 -17.266 -3.969 1 75.38 211 THR A C 1
ATOM 1765 O O . THR A 1 211 ? 18.672 -16.312 -3.58 1 75.38 211 THR A O 1
ATOM 1768 N N . VAL A 1 212 ? 20.656 -17.281 -3.816 1 77.81 212 VAL A N 1
ATOM 1769 C CA . VAL A 1 212 ? 21.391 -16.172 -3.211 1 77.81 212 VAL A CA 1
ATOM 1770 C C . VAL A 1 212 ? 21.297 -14.938 -4.105 1 77.81 212 VAL A C 1
ATOM 1772 O O . VAL A 1 212 ? 21.125 -13.82 -3.613 1 77.81 212 VAL A O 1
ATOM 1775 N N . LEU A 1 213 ? 21.375 -15.195 -5.375 1 82.06 213 LEU A N 1
ATOM 1776 C CA . LEU A 1 213 ? 21.266 -14.094 -6.328 1 82.06 213 LEU A CA 1
ATOM 1777 C C . LEU A 1 213 ? 19.875 -13.508 -6.328 1 82.06 213 LEU A C 1
ATOM 1779 O O . LEU A 1 213 ? 19.703 -12.289 -6.453 1 82.06 213 LEU A O 1
ATOM 1783 N N . ILE A 1 214 ? 18.906 -14.336 -6.188 1 78.19 214 ILE A N 1
ATOM 1784 C CA . ILE A 1 214 ? 17.516 -13.898 -6.129 1 78.19 214 ILE A CA 1
ATOM 1785 C C . ILE A 1 214 ? 17.312 -12.992 -4.918 1 78.19 214 ILE A C 1
ATOM 1787 O O . ILE A 1 214 ? 16.688 -11.93 -5.031 1 78.19 214 ILE A O 1
ATOM 1791 N N . LYS A 1 215 ? 17.859 -13.32 -3.844 1 74 215 LYS A N 1
ATOM 1792 C CA . LYS A 1 215 ? 17.719 -12.547 -2.617 1 74 215 LYS A CA 1
ATOM 1793 C C . LYS A 1 215 ? 18.375 -11.172 -2.754 1 74 215 LYS A C 1
ATOM 1795 O O . LYS A 1 215 ? 17.781 -10.156 -2.375 1 74 215 LYS A O 1
ATOM 1800 N N . LYS A 1 216 ? 19.531 -11.172 -3.291 1 81.12 216 LYS A N 1
ATOM 1801 C CA . LYS A 1 216 ? 20.281 -9.93 -3.463 1 81.12 216 LYS A CA 1
ATOM 1802 C C . LYS A 1 216 ? 19.547 -8.977 -4.402 1 81.12 216 LYS A C 1
ATOM 1804 O O . LYS A 1 216 ? 19.391 -7.789 -4.102 1 81.12 216 LYS A O 1
ATOM 1809 N N . LYS A 1 217 ? 19.094 -9.508 -5.516 1 81.44 217 LYS A N 1
ATOM 1810 C CA . LYS A 1 217 ? 18.391 -8.672 -6.484 1 81.44 217 LYS A CA 1
ATOM 1811 C C . LYS A 1 217 ? 17.031 -8.234 -5.945 1 81.44 217 LYS A C 1
ATOM 1813 O O . LYS A 1 217 ? 16.578 -7.125 -6.238 1 81.44 217 LYS A O 1
ATOM 1818 N N . GLY A 1 218 ? 16.469 -9.055 -5.145 1 73.81 218 GLY A N 1
ATOM 1819 C CA . GLY A 1 218 ? 15.234 -8.68 -4.488 1 73.81 218 GLY A CA 1
ATOM 1820 C C . GLY A 1 218 ? 15.391 -7.516 -3.527 1 73.81 218 GLY A C 1
ATOM 1821 O O . GLY A 1 218 ? 14.562 -6.602 -3.516 1 73.81 218 GLY A O 1
ATOM 1822 N N . GLU A 1 219 ? 16.453 -7.527 -2.795 1 77.31 219 GLU A N 1
ATOM 1823 C CA . GLU A 1 219 ? 16.734 -6.441 -1.86 1 77.31 219 GLU A CA 1
ATOM 1824 C C . GLU A 1 219 ? 17 -5.137 -2.598 1 77.31 219 GLU A C 1
ATOM 1826 O O . GLU A 1 219 ? 16.547 -4.07 -2.17 1 77.31 219 GLU A O 1
ATOM 1831 N N . MET A 1 220 ? 17.703 -5.281 -3.652 1 82.69 220 MET A N 1
ATOM 1832 C CA . MET A 1 220 ? 18.016 -4.102 -4.457 1 82.69 220 MET A CA 1
ATOM 1833 C C . MET A 1 220 ? 16.734 -3.512 -5.066 1 82.69 220 MET A C 1
ATOM 1835 O O . MET A 1 220 ? 16.578 -2.291 -5.113 1 82.69 220 MET A O 1
ATOM 1839 N N . ALA A 1 221 ? 15.875 -4.359 -5.523 1 78.5 221 ALA A N 1
ATOM 1840 C CA . ALA A 1 221 ? 14.602 -3.898 -6.082 1 78.5 221 ALA A CA 1
ATOM 1841 C C . ALA A 1 221 ? 13.758 -3.197 -5.023 1 78.5 221 ALA A C 1
ATOM 1843 O O . ALA A 1 221 ? 13.164 -2.15 -5.289 1 78.5 221 ALA A O 1
ATOM 1844 N N . ALA A 1 222 ? 13.742 -3.705 -3.867 1 73.25 222 ALA A N 1
ATOM 1845 C CA . ALA A 1 222 ? 12.969 -3.131 -2.77 1 73.25 222 ALA A CA 1
ATOM 1846 C C . ALA A 1 222 ? 13.5 -1.752 -2.387 1 73.25 222 ALA A C 1
ATOM 1848 O O . ALA A 1 222 ? 12.727 -0.823 -2.156 1 73.25 222 ALA A O 1
ATOM 1849 N N . LYS A 1 223 ? 14.742 -1.656 -2.295 1 80.44 223 LYS A N 1
ATOM 1850 C CA . LYS A 1 223 ? 15.367 -0.38 -1.956 1 80.44 223 LYS A CA 1
ATOM 1851 C C . LYS A 1 223 ? 15.07 0.676 -3.016 1 80.44 223 LYS A C 1
ATOM 1853 O O . LYS A 1 223 ? 14.773 1.826 -2.688 1 80.44 223 LYS A O 1
ATOM 1858 N N . SER A 1 224 ? 15.203 0.274 -4.277 1 83.31 224 SER A N 1
ATOM 1859 C CA . SER A 1 224 ? 14.945 1.204 -5.371 1 83.31 224 SER A CA 1
ATOM 1860 C C . SER A 1 224 ? 13.484 1.64 -5.395 1 83.31 224 SER A C 1
ATOM 1862 O O . SER A 1 224 ? 13.18 2.801 -5.68 1 83.31 224 SER A O 1
ATOM 1864 N N . LYS A 1 225 ? 12.633 0.756 -5.082 1 79.31 225 LYS A N 1
ATOM 1865 C CA . LYS A 1 225 ? 11.211 1.087 -5 1 79.31 225 LYS A CA 1
ATOM 1866 C C . LYS A 1 225 ? 10.945 2.072 -3.867 1 79.31 225 LYS A C 1
ATOM 1868 O O . LYS A 1 225 ? 10.148 3 -4.023 1 79.31 225 LYS A O 1
ATOM 1873 N N . ALA A 1 226 ? 11.602 1.867 -2.801 1 76.88 226 ALA A N 1
ATOM 1874 C CA . ALA A 1 226 ? 11.469 2.777 -1.665 1 76.88 226 ALA A CA 1
ATOM 1875 C C . ALA A 1 226 ? 11.953 4.18 -2.027 1 76.88 226 ALA A C 1
ATOM 1877 O O . ALA A 1 226 ? 11.352 5.176 -1.618 1 76.88 226 ALA A O 1
ATOM 1878 N N . GLN A 1 227 ? 12.984 4.191 -2.76 1 84.56 227 GLN A N 1
ATOM 1879 C CA . GLN A 1 227 ? 13.531 5.477 -3.18 1 84.56 227 GLN A CA 1
ATOM 1880 C C . GLN A 1 227 ? 12.586 6.191 -4.137 1 84.56 227 GLN A C 1
ATOM 1882 O O . GLN A 1 227 ? 12.461 7.418 -4.094 1 84.56 227 GLN A O 1
ATOM 1887 N N . THR A 1 228 ? 11.984 5.426 -5.004 1 85.38 228 THR A N 1
ATOM 1888 C CA . THR A 1 228 ? 11.016 6.008 -5.926 1 85.38 228 THR A CA 1
ATOM 1889 C C . THR A 1 228 ? 9.859 6.645 -5.164 1 85.38 228 THR A C 1
ATOM 1891 O O . THR A 1 228 ? 9.383 7.723 -5.527 1 85.38 228 THR A O 1
ATOM 1894 N N . LEU A 1 229 ? 9.492 6.062 -4.105 1 80.38 229 LEU A N 1
ATOM 1895 C CA . LEU A 1 229 ? 8.406 6.578 -3.285 1 80.38 229 LEU A CA 1
ATOM 1896 C C . LEU A 1 229 ? 8.828 7.848 -2.557 1 80.38 229 LEU A C 1
ATOM 1898 O O . LEU A 1 229 ? 8.016 8.758 -2.363 1 80.38 229 LEU A O 1
ATOM 1902 N N . LYS A 1 230 ? 10.008 7.863 -2.172 1 81.69 230 LYS A N 1
ATOM 1903 C CA . LYS A 1 230 ? 10.531 9.055 -1.515 1 81.69 230 LYS A CA 1
ATOM 1904 C C . LYS A 1 230 ? 10.539 10.25 -2.465 1 81.69 230 LYS A C 1
ATOM 1906 O O . LYS A 1 230 ? 10.195 11.367 -2.07 1 81.69 230 LYS A O 1
ATOM 1911 N N . VAL A 1 231 ? 10.961 9.977 -3.688 1 86.5 231 VAL A N 1
ATOM 1912 C CA . VAL A 1 231 ? 10.992 11.031 -4.695 1 86.5 231 VAL A CA 1
ATOM 1913 C C . VAL A 1 231 ? 9.578 11.531 -4.969 1 86.5 231 VAL A C 1
ATOM 1915 O O . VAL A 1 231 ? 9.352 12.734 -5.105 1 86.5 231 VAL A O 1
ATOM 1918 N N . PHE A 1 232 ? 8.648 10.664 -4.996 1 85.25 232 PHE A N 1
ATOM 1919 C CA . PHE A 1 232 ? 7.246 11.008 -5.18 1 85.25 232 PHE A CA 1
ATOM 1920 C C . PHE A 1 232 ? 6.762 11.922 -4.062 1 85.25 232 PHE A C 1
ATOM 1922 O O . PHE A 1 232 ? 6.172 12.977 -4.328 1 85.25 232 PHE A O 1
ATOM 1929 N N . SER A 1 233 ? 7.031 11.539 -2.877 1 80.62 233 SER A N 1
ATOM 1930 C CA . SER A 1 233 ? 6.594 12.312 -1.721 1 80.62 233 SER A CA 1
ATOM 1931 C C . SER A 1 233 ? 7.258 13.688 -1.691 1 80.62 233 SER A C 1
ATOM 1933 O O . SER A 1 233 ? 6.621 14.68 -1.345 1 80.62 233 SER A O 1
ATOM 1935 N N . LYS A 1 234 ? 8.484 13.703 -2.07 1 85.25 234 LYS A N 1
ATOM 1936 C CA . LYS A 1 234 ? 9.266 14.938 -2.092 1 85.25 234 LYS A CA 1
ATOM 1937 C C . LYS A 1 234 ? 8.617 15.984 -2.992 1 85.25 234 LYS A C 1
ATOM 1939 O O . LYS A 1 234 ? 8.391 17.125 -2.568 1 85.25 234 LYS A O 1
ATOM 1944 N N . PHE A 1 235 ? 8.18 15.602 -4.094 1 87.38 235 PHE A N 1
ATOM 1945 C CA . PHE A 1 235 ? 7.762 16.594 -5.078 1 87.38 235 PHE A CA 1
ATOM 1946 C C . PHE A 1 235 ? 6.25 16.797 -5.039 1 87.38 235 PHE A C 1
ATOM 1948 O O . PHE A 1 235 ? 5.766 17.906 -5.246 1 87.38 235 PHE A O 1
ATOM 1955 N N . PHE A 1 236 ? 5.512 15.805 -4.684 1 85 236 PHE A N 1
ATOM 1956 C CA . PHE A 1 236 ? 4.059 15.945 -4.73 1 85 236 PHE A CA 1
ATOM 1957 C C . PHE A 1 236 ? 3.529 16.516 -3.422 1 85 236 PHE A C 1
ATOM 1959 O O . PHE A 1 236 ? 2.512 17.219 -3.41 1 85 236 PHE A O 1
ATOM 1966 N N . SER A 1 237 ? 4.219 16.219 -2.363 1 79.94 237 SER A N 1
ATOM 1967 C CA . SER A 1 237 ? 3.809 16.844 -1.106 1 79.94 237 SER A CA 1
ATOM 1968 C C . SER A 1 237 ? 4.105 18.328 -1.103 1 79.94 237 SER A C 1
ATOM 1970 O O . SER A 1 237 ? 3.479 19.094 -0.363 1 79.94 237 SER A O 1
ATOM 1972 N N . ASN A 1 238 ? 5.094 18.719 -1.845 1 87.12 238 ASN A N 1
ATOM 1973 C CA . ASN A 1 238 ? 5.453 20.125 -2.045 1 87.12 238 ASN A CA 1
ATOM 1974 C C . ASN A 1 238 ? 5.109 20.594 -3.455 1 87.12 238 ASN A C 1
ATOM 1976 O O . ASN A 1 238 ? 5.926 21.234 -4.117 1 87.12 238 ASN A O 1
ATOM 1980 N N . PHE A 1 239 ? 3.947 20.312 -3.818 1 85.69 239 PHE A N 1
ATOM 1981 C CA . PHE A 1 239 ? 3.559 20.516 -5.211 1 85.69 239 PHE A CA 1
ATOM 1982 C C . PHE A 1 239 ? 3.629 21.984 -5.582 1 85.69 239 PHE A C 1
ATOM 1984 O O . PHE A 1 239 ? 4.098 22.344 -6.668 1 85.69 239 PHE A O 1
ATOM 1991 N N . LYS A 1 240 ? 3.119 22.906 -4.695 1 87.31 240 LYS A N 1
ATOM 1992 C CA . LYS A 1 240 ? 3.143 24.344 -4.961 1 87.31 240 LYS A CA 1
ATOM 1993 C C . LYS A 1 240 ? 4.566 24.844 -5.195 1 87.31 240 LYS A C 1
ATOM 1995 O O . LYS A 1 240 ? 4.824 25.578 -6.148 1 87.31 240 LYS A O 1
ATOM 2000 N N . ILE A 1 241 ? 5.387 24.375 -4.379 1 89.81 241 ILE A N 1
ATOM 2001 C CA . ILE A 1 241 ? 6.773 24.812 -4.461 1 89.81 241 ILE A CA 1
ATOM 2002 C C . ILE A 1 241 ? 7.438 24.203 -5.691 1 89.81 241 ILE A C 1
ATOM 2004 O O . ILE A 1 241 ? 8.25 24.844 -6.355 1 89.81 241 ILE A O 1
ATOM 2008 N N . THR A 1 242 ? 7.09 22.984 -5.949 1 89.94 242 THR A N 1
ATOM 2009 C CA . THR A 1 242 ? 7.629 22.328 -7.129 1 89.94 242 THR A CA 1
ATOM 2010 C C . THR A 1 242 ? 7.262 23.078 -8.398 1 89.94 242 THR A C 1
ATOM 2012 O O . THR A 1 242 ? 8.086 23.219 -9.305 1 89.94 242 THR A O 1
ATOM 2015 N N . LYS A 1 243 ? 6.078 23.578 -8.422 1 89.38 243 LYS A N 1
ATOM 2016 C CA . LYS A 1 243 ? 5.613 24.344 -9.57 1 89.38 243 LYS A CA 1
ATOM 2017 C C . LYS A 1 243 ? 6.316 25.703 -9.641 1 89.38 243 LYS A C 1
ATOM 2019 O O . LYS A 1 243 ? 6.676 26.172 -10.727 1 89.38 243 LYS A O 1
ATOM 2024 N N . LEU A 1 244 ? 6.445 26.297 -8.523 1 91.06 244 LEU A N 1
ATOM 2025 C CA . LEU A 1 244 ? 7.043 27.625 -8.469 1 91.06 244 LEU A CA 1
ATOM 2026 C C . LEU A 1 244 ? 8.516 27.578 -8.844 1 91.06 244 LEU A C 1
ATOM 2028 O O . LEU A 1 244 ? 9.016 28.438 -9.57 1 91.06 244 LEU A O 1
ATOM 2032 N N . LYS A 1 245 ? 9.156 26.531 -8.391 1 89.62 245 LYS A N 1
ATOM 2033 C CA . LYS A 1 245 ? 10.586 26.406 -8.656 1 89.62 245 LYS A CA 1
ATOM 2034 C C . LYS A 1 245 ? 10.836 25.734 -10.008 1 89.62 245 LYS A C 1
ATOM 2036 O O . LYS A 1 245 ? 11.984 25.641 -10.453 1 89.62 245 LYS A O 1
ATOM 2041 N N . ASP A 1 246 ? 9.812 25.266 -10.648 1 87 246 ASP A N 1
ATOM 2042 C CA . ASP A 1 246 ? 9.891 24.625 -11.961 1 87 246 ASP A CA 1
ATOM 2043 C C . ASP A 1 246 ? 10.859 23.438 -11.938 1 87 246 ASP A C 1
ATOM 2045 O O . ASP A 1 246 ? 11.742 23.344 -12.789 1 87 246 ASP A O 1
ATOM 2049 N N . ASN A 1 247 ? 10.719 22.688 -10.953 1 86.12 247 ASN A N 1
ATOM 2050 C CA . ASN A 1 247 ? 11.609 21.547 -10.773 1 86.12 247 ASN A CA 1
ATOM 2051 C C . ASN A 1 247 ? 11.047 20.281 -11.422 1 86.12 247 ASN A C 1
ATOM 2053 O O . ASN A 1 247 ? 11.352 19.172 -10.992 1 86.12 247 ASN A O 1
ATOM 2057 N N . HIS A 1 248 ? 10.258 20.391 -12.438 1 85.38 248 HIS A N 1
ATOM 2058 C CA . HIS A 1 248 ? 9.617 19.234 -13.062 1 85.38 248 HIS A CA 1
ATOM 2059 C C . HIS A 1 248 ? 10.641 18.312 -13.711 1 85.38 248 HIS A C 1
ATOM 2061 O O . HIS A 1 248 ? 10.492 17.094 -13.664 1 85.38 248 HIS A O 1
ATOM 2067 N N . GLU A 1 249 ? 11.695 18.922 -14.25 1 84.69 249 GLU A N 1
ATOM 2068 C CA . GLU A 1 249 ? 12.695 18.109 -14.938 1 84.69 249 GLU A CA 1
ATOM 2069 C C . GLU A 1 249 ? 13.516 17.297 -13.953 1 84.69 249 GLU A C 1
ATOM 2071 O O . GLU A 1 249 ? 13.812 16.125 -14.203 1 84.69 249 GLU A O 1
ATOM 2076 N N . GLU A 1 250 ? 13.836 18 -12.891 1 87.38 250 GLU A N 1
ATOM 2077 C CA . GLU A 1 250 ? 14.578 17.281 -11.852 1 87.38 250 GLU A CA 1
ATOM 2078 C C . GLU A 1 250 ? 13.734 16.156 -11.258 1 87.38 250 GLU A C 1
ATOM 2080 O O . GLU A 1 250 ? 14.242 15.055 -11.016 1 87.38 250 GLU A O 1
ATOM 2085 N N . ALA A 1 251 ? 12.539 16.484 -11.016 1 88.5 251 ALA A N 1
ATOM 2086 C CA . ALA A 1 251 ? 11.625 15.492 -10.477 1 88.5 251 ALA A CA 1
ATOM 2087 C C . ALA A 1 251 ? 11.484 14.305 -11.422 1 88.5 251 ALA A C 1
ATOM 2089 O O . ALA A 1 251 ? 11.531 13.148 -10.992 1 88.5 251 ALA A O 1
ATOM 2090 N N . HIS A 1 252 ? 11.367 14.625 -12.664 1 88.81 252 HIS A N 1
ATOM 2091 C CA . HIS A 1 252 ? 11.227 13.602 -13.695 1 88.81 252 HIS A CA 1
ATOM 2092 C C . HIS A 1 252 ? 12.477 12.734 -13.781 1 88.81 252 HIS A C 1
ATOM 2094 O O . HIS A 1 252 ? 12.383 11.508 -13.898 1 88.81 252 HIS A O 1
ATOM 2100 N N . LYS A 1 253 ? 13.586 13.336 -13.734 1 89.38 253 LYS A N 1
ATOM 2101 C CA . LYS A 1 253 ? 14.859 12.633 -13.844 1 89.38 253 LYS A CA 1
ATOM 2102 C C . LYS A 1 253 ? 15.086 11.719 -12.641 1 89.38 253 LYS A C 1
ATOM 2104 O O . LYS A 1 253 ? 15.422 10.547 -12.805 1 89.38 253 LYS A O 1
ATOM 2109 N N . LEU A 1 254 ? 14.898 12.258 -11.492 1 87.69 254 LEU A N 1
ATOM 2110 C CA . LEU A 1 254 ? 15.125 11.484 -10.273 1 87.69 254 LEU A CA 1
ATOM 2111 C C . LEU A 1 254 ? 14.156 10.312 -10.188 1 87.69 254 LEU A C 1
ATOM 2113 O O . LEU A 1 254 ? 14.555 9.203 -9.812 1 87.69 254 LEU A O 1
ATOM 2117 N N . PHE A 1 255 ? 12.922 10.516 -10.5 1 89.12 255 PHE A N 1
ATOM 2118 C CA . PHE A 1 255 ? 11.93 9.453 -10.492 1 89.12 255 PHE A CA 1
ATOM 2119 C C . PHE A 1 255 ? 12.266 8.391 -11.531 1 89.12 255 PHE A C 1
ATOM 2121 O O . PHE A 1 255 ? 12.18 7.195 -11.25 1 89.12 255 PHE A O 1
ATOM 2128 N N . GLY A 1 256 ? 12.617 8.859 -12.688 1 90.56 256 GLY A N 1
ATOM 2129 C CA . GLY A 1 256 ? 12.945 7.949 -13.773 1 90.56 256 GLY A CA 1
ATOM 2130 C C . GLY A 1 256 ? 14.141 7.059 -13.469 1 90.56 256 GLY A C 1
ATOM 2131 O O . GLY A 1 256 ? 14.117 5.859 -13.758 1 90.56 256 GLY A O 1
ATOM 2132 N N . GLU A 1 257 ? 15.133 7.609 -12.922 1 90.62 257 GLU A N 1
ATOM 2133 C CA . GLU A 1 257 ? 16.344 6.863 -12.609 1 90.62 257 GLU A CA 1
ATOM 2134 C C . GLU A 1 257 ? 16.062 5.77 -11.578 1 90.62 257 GLU A C 1
ATOM 2136 O O . GLU A 1 257 ? 16.5 4.629 -11.75 1 90.62 257 GLU A O 1
ATOM 2141 N N . ASN A 1 258 ? 15.406 6.145 -10.555 1 86.69 258 ASN A N 1
ATOM 2142 C CA . ASN A 1 258 ? 15.117 5.172 -9.5 1 86.69 258 ASN A CA 1
ATOM 2143 C C . ASN A 1 258 ? 14.117 4.121 -9.977 1 86.69 258 ASN A C 1
ATOM 2145 O O . ASN A 1 258 ? 14.25 2.939 -9.648 1 86.69 258 ASN A O 1
ATOM 2149 N N . SER A 1 259 ? 13.148 4.535 -10.727 1 87.75 259 SER A N 1
ATOM 2150 C CA . SER A 1 259 ? 12.156 3.605 -11.258 1 87.75 259 SER A CA 1
ATOM 2151 C C . SER A 1 259 ? 12.797 2.623 -12.242 1 87.75 259 SER A C 1
ATOM 2153 O O . SER A 1 259 ? 12.492 1.428 -12.211 1 87.75 259 SER A O 1
ATOM 2155 N N . ARG A 1 260 ? 13.664 3.154 -13.086 1 89.56 260 ARG A N 1
ATOM 2156 C CA . ARG A 1 260 ? 14.352 2.299 -14.047 1 89.56 260 ARG A CA 1
ATOM 2157 C C . ARG A 1 260 ? 15.211 1.258 -13.336 1 89.56 260 ARG A C 1
ATOM 2159 O O . ARG A 1 260 ? 15.203 0.082 -13.711 1 89.56 260 ARG A O 1
ATOM 2166 N N . LYS A 1 261 ? 15.969 1.695 -12.422 1 88.81 261 LYS A N 1
ATOM 2167 C CA . LYS A 1 261 ? 16.812 0.781 -11.656 1 88.81 261 LYS A CA 1
ATOM 2168 C C . LYS A 1 261 ? 15.984 -0.313 -10.992 1 88.81 261 LYS A C 1
ATOM 2170 O O . LYS A 1 261 ? 16.391 -1.479 -10.977 1 88.81 261 LYS A O 1
ATOM 2175 N N . ALA A 1 262 ? 14.891 0.015 -10.414 1 85 262 ALA A N 1
ATOM 2176 C CA . ALA A 1 262 ? 14 -0.955 -9.781 1 85 262 ALA A CA 1
ATOM 2177 C C . ALA A 1 262 ? 13.484 -1.974 -10.797 1 85 262 ALA A C 1
ATOM 2179 O O . ALA A 1 262 ? 13.5 -3.18 -10.539 1 85 262 ALA A O 1
ATOM 2180 N N . HIS A 1 263 ? 13.086 -1.564 -11.945 1 86.56 263 HIS A N 1
ATOM 2181 C CA . HIS A 1 263 ? 12.508 -2.439 -12.961 1 86.56 263 HIS A CA 1
ATOM 2182 C C . HIS A 1 263 ? 13.57 -3.33 -13.594 1 86.56 263 HIS A C 1
ATOM 2184 O O . HIS A 1 263 ? 13.305 -4.496 -13.898 1 86.56 263 HIS A O 1
ATOM 2190 N N . ASP A 1 264 ? 14.82 -2.77 -13.766 1 89.25 264 ASP A N 1
ATOM 2191 C CA . ASP A 1 264 ? 15.914 -3.588 -14.289 1 89.25 264 ASP A CA 1
ATOM 2192 C C . ASP A 1 264 ? 16.219 -4.754 -13.352 1 89.25 264 ASP A C 1
ATOM 2194 O O . ASP A 1 264 ? 16.469 -5.875 -13.805 1 89.25 264 ASP A O 1
ATOM 2198 N N . THR A 1 265 ? 16.234 -4.465 -12.156 1 86.25 265 THR A N 1
ATOM 2199 C CA . THR A 1 265 ? 16.484 -5.5 -11.156 1 86.25 265 THR A CA 1
ATOM 2200 C C . THR A 1 265 ? 15.336 -6.504 -11.125 1 86.25 265 THR A C 1
ATOM 2202 O O . THR A 1 265 ? 15.555 -7.703 -10.938 1 86.25 265 THR A O 1
ATOM 2205 N N . GLU A 1 266 ? 14.141 -6.055 -11.328 1 83.06 266 GLU A N 1
ATOM 2206 C CA . GLU A 1 266 ? 12.961 -6.918 -11.336 1 83.06 266 GLU A CA 1
ATOM 2207 C C . GLU A 1 266 ? 13.008 -7.898 -12.508 1 83.06 266 GLU A C 1
ATOM 2209 O O . GLU A 1 266 ? 12.555 -9.039 -12.383 1 83.06 266 GLU A O 1
ATOM 2214 N N . ILE A 1 267 ? 13.523 -7.473 -13.609 1 88.19 267 ILE A N 1
ATOM 2215 C CA . ILE A 1 267 ? 13.664 -8.336 -14.773 1 88.19 267 ILE A CA 1
ATOM 2216 C C . ILE A 1 267 ? 14.57 -9.516 -14.438 1 88.19 267 ILE A C 1
ATOM 2218 O O . ILE A 1 267 ? 14.227 -10.672 -14.703 1 88.19 267 ILE A O 1
ATOM 2222 N N . ILE A 1 268 ? 15.664 -9.164 -13.852 1 88.06 268 ILE A N 1
ATOM 2223 C CA . ILE A 1 268 ? 16.641 -10.195 -13.492 1 88.06 268 ILE A CA 1
ATOM 2224 C C . ILE A 1 268 ? 16.031 -11.125 -12.445 1 88.06 268 ILE A C 1
ATOM 2226 O O . ILE A 1 268 ? 16.172 -12.352 -12.539 1 88.06 268 ILE A O 1
ATOM 2230 N N . TYR A 1 269 ? 15.305 -10.562 -11.562 1 79.81 269 TYR A N 1
ATOM 2231 C CA . TYR A 1 269 ? 14.648 -11.336 -10.516 1 79.81 269 TYR A CA 1
ATOM 2232 C C . TYR A 1 269 ? 13.625 -12.297 -11.109 1 79.81 269 TYR A C 1
ATOM 2234 O O . TYR A 1 269 ? 13.633 -13.492 -10.797 1 79.81 269 TYR A O 1
ATOM 2242 N N . ALA A 1 270 ? 12.781 -11.852 -11.938 1 79.06 270 ALA A N 1
ATOM 2243 C CA . ALA A 1 270 ? 11.734 -12.664 -12.555 1 79.06 270 ALA A CA 1
ATOM 2244 C C . ALA A 1 270 ? 12.328 -13.781 -13.406 1 79.06 270 ALA A C 1
ATOM 2246 O O . ALA A 1 270 ? 11.812 -14.898 -13.414 1 79.06 270 ALA A O 1
ATOM 2247 N N . THR A 1 271 ? 13.469 -13.484 -14.039 1 87.25 271 THR A N 1
ATOM 2248 C CA . THR A 1 271 ? 14.133 -14.469 -14.891 1 87.25 271 THR A CA 1
ATOM 2249 C C . THR A 1 271 ? 14.773 -15.562 -14.047 1 87.25 271 THR A C 1
ATOM 2251 O O . THR A 1 271 ? 14.68 -16.75 -14.383 1 87.25 271 THR A O 1
ATOM 2254 N N . LEU A 1 272 ? 15.406 -15.141 -12.992 1 84.44 272 LEU A N 1
ATOM 2255 C CA . LEU A 1 272 ? 16.094 -16.094 -12.125 1 84.44 272 LEU A CA 1
ATOM 2256 C C . LEU A 1 272 ? 15.086 -17.031 -11.453 1 84.44 272 LEU A C 1
ATOM 2258 O O . LEU A 1 272 ? 15.414 -18.172 -11.125 1 84.44 272 LEU A O 1
ATOM 2262 N N . GLN A 1 273 ? 13.812 -16.625 -11.328 1 77 273 GLN A N 1
ATOM 2263 C CA . GLN A 1 273 ? 12.789 -17.406 -10.648 1 77 273 GLN A CA 1
ATOM 2264 C C . GLN A 1 273 ? 12.375 -18.625 -11.484 1 77 273 GLN A C 1
ATOM 2266 O O . GLN A 1 273 ? 11.898 -19.625 -10.945 1 77 273 GLN A O 1
ATOM 2271 N N . VAL A 1 274 ? 12.57 -18.531 -12.789 1 83.56 274 VAL A N 1
ATOM 2272 C CA . VAL A 1 274 ? 12.094 -19.625 -13.641 1 83.56 274 VAL A CA 1
ATOM 2273 C C . VAL A 1 274 ? 13.234 -20.594 -13.945 1 83.56 274 VAL A C 1
ATOM 2275 O O . VAL A 1 274 ? 13 -21.703 -14.406 1 83.56 274 VAL A O 1
ATOM 2278 N N . VAL A 1 275 ? 14.492 -20.266 -13.625 1 85.44 275 VAL A N 1
ATOM 2279 C CA . VAL A 1 275 ? 15.68 -21.047 -13.969 1 85.44 275 VAL A CA 1
ATOM 2280 C C . VAL A 1 275 ? 15.617 -22.406 -13.281 1 85.44 275 VAL A C 1
ATOM 2282 O O . VAL A 1 275 ? 15.875 -23.438 -13.906 1 85.44 275 VAL A O 1
ATOM 2285 N N . PRO A 1 276 ? 15.25 -22.453 -12 1 79.12 276 PRO A N 1
ATOM 2286 C CA . PRO A 1 276 ? 15.211 -23.766 -11.344 1 79.12 276 PRO A CA 1
ATOM 2287 C C . PRO A 1 276 ? 14.25 -24.734 -12.023 1 79.12 276 PRO A C 1
ATOM 2289 O O . PRO A 1 276 ? 14.586 -25.906 -12.234 1 79.12 276 PRO A O 1
ATOM 2292 N N . ARG A 1 277 ? 13.078 -24.266 -12.422 1 80.06 277 ARG A N 1
ATOM 2293 C CA . ARG A 1 277 ? 12.078 -25.125 -13.047 1 80.06 277 ARG A CA 1
ATOM 2294 C C . ARG A 1 277 ? 12.594 -25.703 -14.359 1 80.06 277 ARG A C 1
ATOM 2296 O O . ARG A 1 277 ? 12.586 -26.922 -14.539 1 80.06 277 ARG A O 1
ATOM 2303 N N . TYR A 1 278 ? 13.094 -24.859 -15.211 1 85.12 278 TYR A N 1
ATOM 2304 C CA . TYR A 1 278 ? 13.57 -25.312 -16.516 1 85.12 278 TYR A CA 1
ATOM 2305 C C . TYR A 1 278 ? 14.789 -26.219 -16.359 1 85.12 278 TYR A C 1
ATOM 2307 O O . TYR A 1 278 ? 14.93 -27.219 -17.078 1 85.12 278 TYR A O 1
ATOM 2315 N N . SER A 1 279 ? 15.688 -25.875 -15.445 1 87.62 279 SER A N 1
ATOM 2316 C CA . SER A 1 279 ? 16.906 -26.656 -15.242 1 87.62 279 SER A CA 1
ATOM 2317 C C . SER A 1 279 ? 16.594 -28.047 -14.711 1 87.62 279 SER A C 1
ATOM 2319 O O . SER A 1 279 ? 17.109 -29.047 -15.227 1 87.62 279 SER A O 1
ATOM 2321 N N . ILE A 1 280 ? 15.703 -28.141 -13.75 1 84.06 280 ILE A N 1
ATOM 2322 C CA . ILE A 1 280 ? 15.391 -29.422 -13.125 1 84.06 280 ILE A CA 1
ATOM 2323 C C . ILE A 1 280 ? 14.641 -30.312 -14.125 1 84.06 280 ILE A C 1
ATOM 2325 O O . ILE A 1 280 ? 14.914 -31.516 -14.219 1 84.06 280 ILE A O 1
ATOM 2329 N N . GLU A 1 281 ? 13.742 -29.688 -14.867 1 82.56 281 GLU A N 1
ATOM 2330 C CA . GLU A 1 281 ? 13.023 -30.453 -15.883 1 82.56 281 GLU A CA 1
ATOM 2331 C C . GLU A 1 281 ? 13.977 -31 -16.938 1 82.56 281 GLU A C 1
ATOM 2333 O O . GLU A 1 281 ? 13.867 -32.156 -17.344 1 82.56 281 GLU A O 1
ATOM 2338 N N . THR A 1 282 ? 14.898 -30.203 -17.359 1 87.19 282 THR A N 1
ATOM 2339 C CA . THR A 1 282 ? 15.844 -30.594 -18.391 1 87.19 282 THR A CA 1
ATOM 2340 C C . THR A 1 282 ? 16.734 -31.734 -17.906 1 87.19 282 THR A C 1
ATOM 2342 O O . THR A 1 282 ? 16.891 -32.75 -18.594 1 87.19 282 THR A O 1
ATOM 2345 N N . VAL A 1 283 ? 17.25 -31.578 -16.75 1 87.81 283 VAL A N 1
ATOM 2346 C CA . VAL A 1 283 ? 18.141 -32.594 -16.219 1 87.81 283 VAL A CA 1
ATOM 2347 C C . VAL A 1 283 ? 17.359 -33.875 -15.914 1 87.81 283 VAL A C 1
ATOM 2349 O O . VAL A 1 283 ? 17.828 -34.969 -16.219 1 87.81 283 VAL A O 1
ATOM 2352 N N . GLY A 1 284 ? 16.156 -33.719 -15.328 1 83.81 284 GLY A N 1
ATOM 2353 C CA . GLY A 1 284 ? 15.344 -34.875 -15 1 83.81 284 GLY A CA 1
ATOM 2354 C C . GLY A 1 284 ? 14.969 -35.688 -16.203 1 83.81 284 GLY A C 1
ATOM 2355 O O . GLY A 1 284 ? 15.219 -36.906 -16.234 1 83.81 284 GLY A O 1
ATOM 2356 N N . PHE A 1 285 ? 14.5 -35.094 -17.219 1 83.31 285 PHE A N 1
ATOM 2357 C CA . PHE A 1 285 ? 14.07 -35.844 -18.406 1 83.31 285 PHE A CA 1
ATOM 2358 C C . PHE A 1 285 ? 15.273 -36.344 -19.219 1 83.31 285 PHE A C 1
ATOM 2360 O O . PHE A 1 285 ? 15.219 -37.406 -19.828 1 83.31 285 PHE A O 1
ATOM 2367 N N . SER A 1 286 ? 16.359 -35.531 -19.219 1 87.12 286 SER A N 1
ATOM 2368 C CA . SER A 1 286 ? 17.578 -36 -19.891 1 87.12 286 SER A CA 1
ATOM 2369 C C . SER A 1 286 ? 18.125 -37.25 -19.234 1 87.12 286 SER A C 1
ATOM 2371 O O . SER A 1 286 ? 18.562 -38.188 -19.922 1 87.12 286 SER A O 1
ATOM 2373 N N . LEU A 1 287 ? 18.062 -37.25 -17.938 1 86.12 287 LEU A N 1
ATOM 2374 C CA . LEU A 1 287 ? 18.531 -38.438 -17.219 1 86.12 287 LEU A CA 1
ATOM 2375 C C . LEU A 1 287 ? 17.672 -39.656 -17.547 1 86.12 287 LEU A C 1
ATOM 2377 O O . LEU A 1 287 ? 18.188 -40.781 -17.672 1 86.12 287 LEU A O 1
ATOM 2381 N N . LEU A 1 288 ? 16.391 -39.469 -17.625 1 83.25 288 LEU A N 1
ATOM 2382 C CA . LEU A 1 288 ? 15.484 -40.562 -17.969 1 83.25 288 LEU A CA 1
ATOM 2383 C C . LEU A 1 288 ? 15.789 -41.094 -19.359 1 83.25 288 LEU A C 1
ATOM 2385 O O . LEU A 1 288 ? 15.859 -42.312 -19.562 1 83.25 288 LEU A O 1
ATOM 2389 N N . ILE A 1 289 ? 15.953 -40.188 -20.297 1 85.69 289 ILE A N 1
ATOM 2390 C CA . ILE A 1 289 ? 16.234 -40.562 -21.688 1 85.69 289 ILE A CA 1
ATOM 2391 C C . ILE A 1 289 ? 17.562 -41.312 -21.766 1 85.69 289 ILE A C 1
ATOM 2393 O O . ILE A 1 289 ? 17.672 -42.344 -22.438 1 85.69 289 ILE A O 1
ATOM 2397 N N . LEU A 1 290 ? 18.516 -40.812 -21.047 1 85.62 290 LEU A N 1
ATOM 2398 C CA . LEU A 1 290 ? 19.844 -41.406 -21.047 1 85.62 290 LEU A CA 1
ATOM 2399 C C . LEU A 1 290 ? 19.812 -42.781 -20.375 1 85.62 290 LEU A C 1
ATOM 2401 O O . LEU A 1 290 ? 20.547 -43.688 -20.766 1 85.62 290 LEU A O 1
ATOM 2405 N N . ALA A 1 291 ? 19.047 -42.938 -19.375 1 82.06 291 ALA A N 1
ATOM 2406 C CA . ALA A 1 291 ? 18.891 -44.219 -18.719 1 82.06 291 ALA A CA 1
ATOM 2407 C C . ALA A 1 291 ? 18.312 -45.281 -19.672 1 82.06 291 ALA A C 1
ATOM 2409 O O . ALA A 1 291 ? 18.766 -46.406 -19.688 1 82.06 291 ALA A O 1
ATOM 2410 N N . VAL A 1 292 ? 17.328 -44.875 -20.438 1 80.88 292 VAL A N 1
ATOM 2411 C CA . VAL A 1 292 ? 16.734 -45.75 -21.422 1 80.88 292 VAL A CA 1
ATOM 2412 C C . VAL A 1 292 ? 17.781 -46.156 -22.469 1 80.88 292 VAL A C 1
ATOM 2414 O O . VAL A 1 292 ? 17.859 -47.312 -22.875 1 80.88 292 VAL A O 1
ATOM 2417 N N . ALA A 1 293 ? 18.547 -45.156 -22.906 1 81.5 293 ALA A N 1
ATOM 2418 C CA . ALA A 1 293 ? 19.594 -45.406 -23.875 1 81.5 293 ALA A CA 1
ATOM 2419 C C . ALA A 1 293 ? 20.625 -46.406 -23.328 1 81.5 293 ALA A C 1
ATOM 2421 O O . ALA A 1 293 ? 21.109 -47.281 -24.047 1 81.5 293 ALA A O 1
ATOM 2422 N N . TYR A 1 294 ? 20.875 -46.188 -22.094 1 80.62 294 TYR A N 1
ATOM 2423 C CA . TYR A 1 294 ? 21.844 -47.094 -21.453 1 80.62 294 TYR A CA 1
ATOM 2424 C C . TYR A 1 294 ? 21.312 -48.5 -21.375 1 80.62 294 TYR A C 1
ATOM 2426 O O . TYR A 1 294 ? 22.047 -49.469 -21.609 1 80.62 294 TYR A O 1
ATOM 2434 N N . ILE A 1 295 ? 20.109 -48.719 -21 1 78.06 295 ILE A N 1
ATOM 2435 C CA . ILE A 1 295 ? 19.484 -50.031 -20.906 1 78.06 295 ILE A CA 1
ATOM 2436 C C . ILE A 1 295 ? 19.469 -50.688 -22.266 1 78.06 295 ILE A C 1
ATOM 2438 O O . ILE A 1 295 ? 19.688 -51.906 -22.375 1 78.06 295 ILE A O 1
ATOM 2442 N N . LEU A 1 296 ? 19.25 -49.938 -23.25 1 77.75 296 LEU A N 1
ATOM 2443 C CA . LEU A 1 296 ? 19.25 -50.469 -24.625 1 77.75 296 LEU A CA 1
ATOM 2444 C C . LEU A 1 296 ? 20.656 -50.906 -25.016 1 77.75 296 LEU A C 1
ATOM 2446 O O . LEU A 1 296 ? 20.812 -51.906 -25.75 1 77.75 296 LEU A O 1
ATOM 2450 N N . PHE A 1 297 ? 21.5 -50.188 -24.641 1 78.62 297 PHE A N 1
ATOM 2451 C CA . PHE A 1 297 ? 22.891 -50.531 -24.953 1 78.62 297 PHE A CA 1
ATOM 2452 C C . PHE A 1 297 ? 23.297 -51.844 -24.25 1 78.62 297 PHE A C 1
ATOM 2454 O O . PHE A 1 297 ? 23.969 -52.688 -24.844 1 78.62 297 PHE A O 1
ATOM 2461 N N . LYS A 1 298 ? 22.844 -52 -23.109 1 78.12 298 LYS A N 1
ATOM 2462 C CA . LYS A 1 298 ? 23.281 -53.156 -22.297 1 78.12 298 LYS A CA 1
ATOM 2463 C C . LYS A 1 298 ? 22.469 -54.406 -22.625 1 78.12 298 LYS A C 1
ATOM 2465 O O . LYS A 1 298 ? 23.016 -55.5 -22.672 1 78.12 298 LYS A O 1
ATOM 2470 N N . TYR A 1 299 ? 21.188 -54.25 -22.812 1 75.06 299 TYR A N 1
ATOM 2471 C CA . TYR A 1 299 ? 20.344 -55.438 -22.906 1 75.06 299 TYR A CA 1
ATOM 2472 C C . TYR A 1 299 ? 19.766 -55.562 -24.312 1 75.06 299 TYR A C 1
ATOM 2474 O O . TYR A 1 299 ? 19.188 -56.625 -24.641 1 75.06 299 TYR A O 1
ATOM 2482 N N . GLY A 1 300 ? 19.953 -54.656 -25.188 1 69.5 300 GLY A N 1
ATOM 2483 C CA . GLY A 1 300 ? 19.5 -54.719 -26.562 1 69.5 300 GLY A CA 1
ATOM 2484 C C . GLY A 1 300 ? 18.031 -54.406 -26.719 1 69.5 300 GLY A C 1
ATOM 2485 O O . GLY A 1 300 ? 17.562 -54.125 -27.828 1 69.5 300 GLY A O 1
ATOM 2486 N N . GLU A 1 301 ? 17.141 -54.781 -25.766 1 66.94 301 GLU A N 1
ATOM 2487 C CA . GLU A 1 301 ? 15.727 -54.469 -25.797 1 66.94 301 GLU A CA 1
ATOM 2488 C C . GLU A 1 301 ? 15.258 -53.906 -24.453 1 66.94 301 GLU A C 1
ATOM 2490 O O . GLU A 1 301 ? 15.828 -54.219 -23.422 1 66.94 301 GLU A O 1
ATOM 2495 N N . ALA A 1 302 ? 14.32 -52.938 -24.594 1 64.5 302 ALA A N 1
ATOM 2496 C CA . ALA A 1 302 ? 13.875 -52.281 -23.359 1 64.5 302 ALA A CA 1
ATOM 2497 C C . ALA A 1 302 ? 12.453 -52.688 -23.016 1 64.5 302 ALA A C 1
ATOM 2499 O O . ALA A 1 302 ? 11.766 -52 -22.25 1 64.5 302 ALA A O 1
ATOM 2500 N N . LYS A 1 303 ? 11.93 -53.75 -23.641 1 63.06 303 LYS A N 1
ATOM 2501 C CA . LYS A 1 303 ? 10.555 -54.188 -23.422 1 63.06 303 LYS A CA 1
ATOM 2502 C C . LYS A 1 303 ? 10.281 -54.438 -21.938 1 63.06 303 LYS A C 1
ATOM 2504 O O . LYS A 1 303 ? 9.242 -54.031 -21.422 1 63.06 303 LYS A O 1
ATOM 2509 N N . MET A 1 304 ? 11.195 -55.031 -21.312 1 58.59 304 MET A N 1
ATOM 2510 C CA . MET A 1 304 ? 11 -55.438 -19.922 1 58.59 304 MET A CA 1
ATOM 2511 C C . MET A 1 304 ? 11.039 -54.219 -19 1 58.59 304 MET A C 1
ATOM 2513 O O . MET A 1 304 ? 10.492 -54.281 -17.891 1 58.59 304 MET A O 1
ATOM 2517 N N . VAL A 1 305 ? 11.594 -53.125 -19.516 1 66.38 305 VAL A N 1
ATOM 2518 C CA . VAL A 1 305 ? 11.812 -52.031 -18.594 1 66.38 305 VAL A CA 1
ATOM 2519 C C . VAL A 1 305 ? 10.859 -50.875 -18.938 1 66.38 305 VAL A C 1
ATOM 2521 O O . VAL A 1 305 ? 10.852 -49.844 -18.266 1 66.38 305 VAL A O 1
ATOM 2524 N N . LEU A 1 306 ? 9.93 -51.188 -19.859 1 66.81 306 LEU A N 1
ATOM 2525 C CA . LEU A 1 306 ? 9.031 -50.125 -20.344 1 66.81 306 LEU A CA 1
ATOM 2526 C C . LEU A 1 306 ? 8.133 -49.625 -19.219 1 66.81 306 LEU A C 1
ATOM 2528 O O . LEU A 1 306 ? 7.984 -48.406 -19.047 1 66.81 306 LEU A O 1
ATOM 2532 N N . PRO A 1 307 ? 7.492 -50.594 -18.547 1 61.91 307 PRO A N 1
ATOM 2533 C CA . PRO A 1 307 ? 6.625 -50.125 -17.469 1 61.91 307 PRO A CA 1
ATOM 2534 C C . PRO A 1 307 ? 7.367 -49.25 -16.438 1 61.91 307 PRO A C 1
ATOM 2536 O O . PRO A 1 307 ? 6.828 -48.25 -15.969 1 61.91 307 PRO A O 1
ATOM 2539 N N . THR A 1 308 ? 8.602 -49.625 -16.234 1 67.56 308 THR A N 1
ATOM 2540 C CA . THR A 1 308 ? 9.414 -48.906 -15.266 1 67.56 308 THR A CA 1
ATOM 2541 C C . THR A 1 308 ? 9.75 -47.5 -15.781 1 67.56 308 THR A C 1
ATOM 2543 O O . THR A 1 308 ? 9.633 -46.531 -15.039 1 67.56 308 THR A O 1
ATOM 2546 N N . ILE A 1 309 ? 10.062 -47.375 -16.969 1 71.19 309 ILE A N 1
ATOM 2547 C CA . ILE A 1 309 ? 10.438 -46.094 -17.562 1 71.19 309 ILE A CA 1
ATOM 2548 C C . ILE A 1 309 ? 9.227 -45.188 -17.625 1 71.19 309 ILE A C 1
ATOM 2550 O O . ILE A 1 309 ? 9.336 -43.969 -17.359 1 71.19 309 ILE A O 1
ATOM 2554 N N . SER A 1 310 ? 8.109 -45.75 -17.984 1 66.19 310 SER A N 1
ATOM 2555 C CA . SER A 1 310 ? 6.879 -44.969 -18.031 1 66.19 310 SER A CA 1
ATOM 2556 C C . SER A 1 310 ? 6.523 -44.438 -16.641 1 66.19 310 SER A C 1
ATOM 2558 O O . SER A 1 310 ? 6.09 -43.281 -16.516 1 66.19 310 SER A O 1
ATOM 2560 N N . MET A 1 311 ? 6.742 -45.281 -15.664 1 68.25 311 MET A N 1
ATOM 2561 C CA . MET A 1 311 ? 6.484 -44.844 -14.297 1 68.25 311 MET A CA 1
ATOM 2562 C C . MET A 1 311 ? 7.426 -43.719 -13.891 1 68.25 311 MET A C 1
ATOM 2564 O O . MET A 1 311 ? 7.012 -42.75 -13.211 1 68.25 311 MET A O 1
ATOM 2568 N N . TYR A 1 312 ? 8.672 -43.781 -14.289 1 73.94 312 TYR A N 1
ATOM 2569 C CA . TYR A 1 312 ? 9.641 -42.75 -13.977 1 73.94 312 TYR A CA 1
ATOM 2570 C C . TYR A 1 312 ? 9.297 -41.438 -14.688 1 73.94 312 TYR A C 1
ATOM 2572 O O . TYR A 1 312 ? 9.453 -40.344 -14.125 1 73.94 312 TYR A O 1
ATOM 2580 N N . ALA A 1 313 ? 8.867 -41.594 -15.875 1 70.88 313 ALA A N 1
ATOM 2581 C CA . ALA A 1 313 ? 8.469 -40.406 -16.609 1 70.88 313 ALA A CA 1
ATOM 2582 C C . ALA A 1 313 ? 7.312 -39.688 -15.93 1 70.88 313 ALA A C 1
ATOM 2584 O O . ALA A 1 313 ? 7.344 -38.469 -15.75 1 70.88 313 ALA A O 1
ATOM 2585 N N . LEU A 1 314 ? 6.312 -40.438 -15.531 1 66.88 314 LEU A N 1
ATOM 2586 C CA . LEU A 1 314 ? 5.156 -39.875 -14.844 1 66.88 314 LEU A CA 1
ATOM 2587 C C . LEU A 1 314 ? 5.562 -39.25 -13.508 1 66.88 314 LEU A C 1
ATOM 2589 O O . LEU A 1 314 ? 5.094 -38.188 -13.141 1 66.88 314 LEU A O 1
ATOM 2593 N N . ALA A 1 315 ? 6.383 -40.031 -12.805 1 71 315 ALA A N 1
ATOM 2594 C CA . ALA A 1 315 ? 6.848 -39.562 -11.5 1 71 315 ALA A CA 1
ATOM 2595 C C . ALA A 1 315 ? 7.645 -38.25 -11.633 1 71 315 ALA A C 1
ATOM 2597 O O . ALA A 1 315 ? 7.492 -37.344 -10.82 1 71 315 ALA A O 1
ATOM 2598 N N . LEU A 1 316 ? 8.523 -38.312 -12.633 1 74.5 316 LEU A N 1
ATOM 2599 C CA . LEU A 1 316 ? 9.328 -37.094 -12.859 1 74.5 316 LEU A CA 1
ATOM 2600 C C . LEU A 1 316 ? 8.438 -35.906 -13.164 1 74.5 316 LEU A C 1
ATOM 2602 O O . LEU A 1 316 ? 8.688 -34.812 -12.672 1 74.5 316 LEU A O 1
ATOM 2606 N N . TYR A 1 317 ? 7.418 -36.125 -13.898 1 68.88 317 TYR A N 1
ATOM 2607 C CA . TYR A 1 317 ? 6.512 -35.062 -14.273 1 68.88 317 TYR A CA 1
ATOM 2608 C C . TYR A 1 317 ? 5.785 -34.5 -13.055 1 68.88 317 TYR A C 1
ATOM 2610 O O . TYR A 1 317 ? 5.418 -33.312 -13.023 1 68.88 317 TYR A O 1
ATOM 2618 N N . ARG A 1 318 ? 5.594 -35.375 -12.141 1 71.69 318 ARG A N 1
ATOM 2619 C CA . ARG A 1 318 ? 4.863 -34.938 -10.953 1 71.69 318 ARG A CA 1
ATOM 2620 C C . ARG A 1 318 ? 5.812 -34.375 -9.891 1 71.69 318 ARG A C 1
ATOM 2622 O O . ARG A 1 318 ? 5.477 -33.438 -9.188 1 71.69 318 ARG A O 1
ATOM 2629 N N . ILE A 1 319 ? 6.992 -35 -9.75 1 77 319 ILE A N 1
ATOM 2630 C CA . ILE A 1 319 ? 7.93 -34.656 -8.695 1 77 319 ILE A CA 1
ATOM 2631 C C . ILE A 1 319 ? 8.57 -33.281 -9.008 1 77 319 ILE A C 1
ATOM 2633 O O . ILE A 1 319 ? 8.797 -32.469 -8.109 1 77 319 ILE A O 1
ATOM 2637 N N . LEU A 1 320 ? 8.75 -33.094 -10.281 1 76.56 320 LEU A N 1
ATOM 2638 C CA . LEU A 1 320 ? 9.531 -31.922 -10.648 1 76.56 320 LEU A CA 1
ATOM 2639 C C . LEU A 1 320 ? 8.781 -30.641 -10.281 1 76.56 320 LEU A C 1
ATOM 2641 O O . LEU A 1 320 ? 9.352 -29.734 -9.656 1 76.56 320 LEU A O 1
ATOM 2645 N N . PRO A 1 321 ? 7.453 -30.516 -10.57 1 71.62 321 PRO A N 1
ATOM 2646 C CA . PRO A 1 321 ? 6.723 -29.328 -10.102 1 71.62 321 PRO A CA 1
ATOM 2647 C C . PRO A 1 321 ? 6.723 -29.203 -8.586 1 71.62 321 PRO A C 1
ATOM 2649 O O . PRO A 1 321 ? 6.75 -28.094 -8.055 1 71.62 321 PRO A O 1
ATOM 2652 N N . SER A 1 322 ? 6.691 -30.234 -7.898 1 79.94 322 SER A N 1
ATOM 2653 C CA . SER A 1 322 ? 6.715 -30.234 -6.438 1 79.94 322 SER A CA 1
ATOM 2654 C C . SER A 1 322 ? 8.039 -29.688 -5.91 1 79.94 322 SER A C 1
ATOM 2656 O O . SER A 1 322 ? 8.062 -28.969 -4.914 1 79.94 322 SER A O 1
ATOM 2658 N N . VAL A 1 323 ? 9.102 -30.141 -6.586 1 78.19 323 VAL A N 1
ATOM 2659 C CA . VAL A 1 323 ? 10.414 -29.641 -6.18 1 78.19 323 VAL A CA 1
ATOM 2660 C C . VAL A 1 323 ? 10.484 -28.125 -6.395 1 78.19 323 VAL A C 1
ATOM 2662 O O . VAL A 1 323 ? 10.953 -27.391 -5.527 1 78.19 323 VAL A O 1
ATOM 2665 N N . THR A 1 324 ? 10.078 -27.766 -7.555 1 74.88 324 THR A N 1
ATOM 2666 C CA . THR A 1 324 ? 10.062 -26.328 -7.84 1 74.88 324 THR A CA 1
ATOM 2667 C C . THR A 1 324 ? 9.148 -25.594 -6.859 1 74.88 324 THR A C 1
ATOM 2669 O O . THR A 1 324 ? 9.484 -24.5 -6.402 1 74.88 324 THR A O 1
ATOM 2672 N N . GLY A 1 325 ? 7.961 -26.125 -6.613 1 81.38 325 GLY A N 1
ATOM 2673 C CA . GLY A 1 325 ? 7.059 -25.578 -5.617 1 81.38 325 GLY A CA 1
ATOM 2674 C C . GLY A 1 325 ? 7.703 -25.422 -4.25 1 81.38 325 GLY A C 1
ATOM 2675 O O . GLY A 1 325 ? 7.523 -24.391 -3.588 1 81.38 325 GLY A O 1
ATOM 2676 N N . MET A 1 326 ? 8.477 -26.422 -3.898 1 83.38 326 MET A N 1
ATOM 2677 C CA . MET A 1 326 ? 9.172 -26.406 -2.615 1 83.38 326 MET A CA 1
ATOM 2678 C C . MET A 1 326 ? 10.133 -25.219 -2.531 1 83.38 326 MET A C 1
ATOM 2680 O O . MET A 1 326 ? 10.172 -24.516 -1.521 1 83.38 326 MET A O 1
ATOM 2684 N N . ILE A 1 327 ? 10.828 -25.094 -3.57 1 76.31 327 ILE A N 1
ATOM 2685 C CA . ILE A 1 327 ? 11.812 -24.016 -3.596 1 76.31 327 ILE A CA 1
ATOM 2686 C C . ILE A 1 327 ? 11.094 -22.672 -3.551 1 76.31 327 ILE A C 1
ATOM 2688 O O . ILE A 1 327 ? 11.516 -21.75 -2.83 1 76.31 327 ILE A O 1
ATOM 2692 N N . ASN A 1 328 ? 10.008 -22.562 -4.293 1 75.88 328 ASN A N 1
ATOM 2693 C CA . ASN A 1 328 ? 9.242 -21.328 -4.312 1 75.88 328 ASN A CA 1
ATOM 2694 C C . ASN A 1 328 ? 8.68 -20.984 -2.934 1 75.88 328 ASN A C 1
ATOM 2696 O O . ASN A 1 328 ? 8.742 -19.844 -2.492 1 75.88 328 ASN A O 1
ATOM 2700 N N . TYR A 1 329 ? 8.109 -21.953 -2.254 1 83.06 329 TYR A N 1
ATOM 2701 C CA . TYR A 1 329 ? 7.543 -21.734 -0.929 1 83.06 329 TYR A CA 1
ATOM 2702 C C . TYR A 1 329 ? 8.633 -21.391 0.084 1 83.06 329 TYR A C 1
ATOM 2704 O O . TYR A 1 329 ? 8.43 -20.562 0.969 1 83.06 329 TYR A O 1
ATOM 2712 N N . TYR A 1 330 ? 9.719 -22.078 -0.103 1 80.19 330 TYR A N 1
ATOM 2713 C CA . TYR A 1 330 ? 10.859 -21.781 0.745 1 80.19 330 TYR A CA 1
ATOM 2714 C C . TYR A 1 330 ? 11.281 -20.312 0.586 1 80.19 330 TYR A C 1
ATOM 2716 O O . TYR A 1 330 ? 11.508 -19.625 1.577 1 80.19 330 TYR A O 1
ATOM 2724 N N . ASN A 1 331 ? 11.383 -19.906 -0.598 1 72.12 331 ASN A N 1
ATOM 2725 C CA . ASN A 1 331 ? 11.758 -18.531 -0.891 1 72.12 331 ASN A CA 1
ATOM 2726 C C . ASN A 1 331 ? 10.719 -17.547 -0.365 1 72.12 331 ASN A C 1
ATOM 2728 O O . ASN A 1 331 ? 11.07 -16.469 0.116 1 72.12 331 ASN A O 1
ATOM 2732 N N . GLU A 1 332 ? 9.484 -17.922 -0.474 1 76.88 332 GLU A N 1
ATOM 2733 C CA . GLU A 1 332 ? 8.398 -17.078 0.001 1 76.88 332 GLU A CA 1
ATOM 2734 C C . GLU A 1 332 ? 8.477 -16.875 1.512 1 76.88 332 GLU A C 1
ATOM 2736 O O . GLU A 1 332 ? 8.258 -15.758 2.006 1 76.88 332 GLU A O 1
ATOM 2741 N N . ILE A 1 333 ? 8.781 -17.859 2.221 1 82.25 333 ILE A N 1
ATOM 2742 C CA . ILE A 1 333 ? 8.898 -17.781 3.672 1 82.25 333 ILE A CA 1
ATOM 2743 C C . ILE A 1 333 ? 10.094 -16.906 4.043 1 82.25 333 ILE A C 1
ATOM 2745 O O . ILE A 1 333 ? 9.992 -16.062 4.938 1 82.25 333 ILE A O 1
ATOM 2749 N N . ALA A 1 334 ? 11.18 -17.125 3.338 1 72.75 334 ALA A N 1
ATOM 2750 C CA . ALA A 1 334 ? 12.375 -16.328 3.604 1 72.75 334 ALA A CA 1
ATOM 2751 C C . ALA A 1 334 ? 12.125 -14.859 3.301 1 72.75 334 ALA A C 1
ATOM 2753 O O . ALA A 1 334 ? 12.578 -13.984 4.039 1 72.75 334 ALA A O 1
ATOM 2754 N N . TYR A 1 335 ? 11.422 -14.703 2.338 1 67.19 335 TYR A N 1
ATOM 2755 C CA . TYR A 1 335 ? 11.102 -13.344 1.915 1 67.19 335 TYR A CA 1
ATOM 2756 C C . TYR A 1 335 ? 10.258 -12.633 2.961 1 67.19 335 TYR A C 1
ATOM 2758 O O . TYR A 1 335 ? 10.469 -11.453 3.244 1 67.19 335 TYR A O 1
ATOM 2766 N N . ASN A 1 336 ? 9.305 -13.336 3.578 1 76.69 336 ASN A N 1
ATOM 2767 C CA . ASN A 1 336 ? 8.367 -12.727 4.516 1 76.69 336 ASN A CA 1
ATOM 2768 C C . ASN A 1 336 ? 8.906 -12.758 5.941 1 76.69 336 ASN A C 1
ATOM 2770 O O . ASN A 1 336 ? 8.172 -12.461 6.891 1 76.69 336 ASN A O 1
ATOM 2774 N N . GLN A 1 337 ? 10.148 -13.156 6.09 1 79.31 337 GLN A N 1
ATOM 2775 C CA . GLN A 1 337 ? 10.727 -13.273 7.422 1 79.31 337 GLN A CA 1
ATOM 2776 C C . GLN A 1 337 ? 10.781 -11.914 8.117 1 79.31 337 GLN A C 1
ATOM 2778 O O . GLN A 1 337 ? 10.547 -11.82 9.328 1 79.31 337 GLN A O 1
ATOM 2783 N N . LEU A 1 338 ? 11.109 -10.953 7.355 1 75 338 LEU A N 1
ATOM 2784 C CA . LEU A 1 338 ? 11.164 -9.617 7.938 1 75 338 LEU A CA 1
ATOM 2785 C C . LEU A 1 338 ? 9.789 -9.18 8.422 1 75 338 LEU A C 1
ATOM 2787 O O . LEU A 1 338 ? 9.656 -8.625 9.516 1 75 338 LEU A O 1
ATOM 2791 N N . ALA A 1 339 ? 8.805 -9.453 7.602 1 78.06 339 ALA A N 1
ATOM 2792 C CA . ALA A 1 339 ? 7.438 -9.125 7.988 1 78.06 339 ALA A CA 1
ATOM 2793 C C . ALA A 1 339 ? 7.027 -9.875 9.258 1 78.06 339 ALA A C 1
ATOM 2795 O O . ALA A 1 339 ? 6.441 -9.289 10.164 1 78.06 339 ALA A O 1
ATOM 2796 N N . THR A 1 340 ? 7.434 -11.109 9.32 1 84.19 340 THR A N 1
ATOM 2797 C CA . THR A 1 340 ? 7.109 -11.938 10.477 1 84.19 340 THR A CA 1
ATOM 2798 C C . THR A 1 340 ? 7.797 -11.406 11.727 1 84.19 340 THR A C 1
ATOM 2800 O O . THR A 1 340 ? 7.191 -11.359 12.805 1 84.19 340 THR A O 1
ATOM 2803 N N . ASN A 1 341 ? 8.961 -11 11.594 1 83.94 341 ASN A N 1
ATOM 2804 C CA . ASN A 1 341 ? 9.727 -10.477 12.719 1 83.94 341 ASN A CA 1
ATOM 2805 C C . ASN A 1 341 ? 9.141 -9.164 13.227 1 83.94 341 ASN A C 1
ATOM 2807 O O . ASN A 1 341 ? 9.094 -8.93 14.438 1 83.94 341 ASN A O 1
ATOM 2811 N N . MET A 1 342 ? 8.742 -8.359 12.336 1 84 342 MET A N 1
ATOM 2812 C CA . MET A 1 342 ? 8.172 -7.074 12.727 1 84 342 MET A CA 1
ATOM 2813 C C . MET A 1 342 ? 6.852 -7.266 13.461 1 84 342 MET A C 1
ATOM 2815 O O . MET A 1 342 ? 6.59 -6.594 14.461 1 84 342 MET A O 1
ATOM 2819 N N . VAL A 1 343 ? 6.062 -8.148 12.938 1 86.81 343 VAL A N 1
ATOM 2820 C CA . VAL A 1 343 ? 4.785 -8.43 13.586 1 86.81 343 VAL A CA 1
ATOM 2821 C C . VAL A 1 343 ? 5.023 -9.031 14.961 1 86.81 343 VAL A C 1
ATOM 2823 O O . VAL A 1 343 ? 4.367 -8.656 15.938 1 86.81 343 VAL A O 1
ATOM 2826 N N . PHE A 1 344 ? 5.992 -9.922 15.039 1 86.12 344 PHE A N 1
ATOM 2827 C CA . PHE A 1 344 ? 6.309 -10.578 16.297 1 86.12 344 PHE A CA 1
ATOM 2828 C C . PHE A 1 344 ? 6.809 -9.57 17.328 1 86.12 344 PHE A C 1
ATOM 2830 O O . PHE A 1 344 ? 6.395 -9.602 18.484 1 86.12 344 PHE A O 1
ATOM 2837 N N . LYS A 1 345 ? 7.629 -8.672 16.906 1 85.44 345 LYS A N 1
ATOM 2838 C CA . LYS A 1 345 ? 8.164 -7.645 17.797 1 85.44 345 LYS A CA 1
ATOM 2839 C C . LYS A 1 345 ? 7.07 -6.691 18.266 1 85.44 345 LYS A C 1
ATOM 2841 O O . LYS A 1 345 ? 7.051 -6.281 19.422 1 85.44 345 LYS A O 1
ATOM 2846 N N . SER A 1 346 ? 6.23 -6.402 17.344 1 84.94 346 SER A N 1
ATOM 2847 C CA . SER A 1 346 ? 5.148 -5.48 17.672 1 84.94 346 SER A CA 1
ATOM 2848 C C . SER A 1 346 ? 4.176 -6.105 18.672 1 84.94 346 SER A C 1
ATOM 2850 O O . SER A 1 346 ? 3.637 -5.418 19.531 1 84.94 346 SER A O 1
ATOM 2852 N N . LEU A 1 347 ? 3.945 -7.375 18.531 1 86.06 347 LEU A N 1
ATOM 2853 C CA . LEU A 1 347 ? 3.006 -8.07 19.406 1 86.06 347 LEU A CA 1
ATOM 2854 C C . LEU A 1 347 ? 3.635 -8.352 20.766 1 86.06 347 LEU A C 1
ATOM 2856 O O . LEU A 1 347 ? 2.922 -8.539 21.75 1 86.06 347 LEU A O 1
ATOM 2860 N N . SER A 1 348 ? 4.957 -8.398 20.781 1 82.44 348 SER A N 1
ATOM 2861 C CA . SER A 1 348 ? 5.652 -8.719 22.016 1 82.44 348 SER A CA 1
ATOM 2862 C C . SER A 1 348 ? 5.832 -7.488 22.891 1 82.44 348 SER A C 1
ATOM 2864 O O . SER A 1 348 ? 6.203 -7.598 24.062 1 82.44 348 SER A O 1
ATOM 2866 N N . LYS A 1 349 ? 5.48 -6.383 22.328 1 78.88 349 LYS A N 1
ATOM 2867 C CA . LYS A 1 349 ? 5.594 -5.168 23.125 1 78.88 349 LYS A CA 1
ATOM 2868 C C . LYS A 1 349 ? 4.562 -5.156 24.25 1 78.88 349 LYS A C 1
ATOM 2870 O O . LYS A 1 349 ? 3.424 -5.586 24.062 1 78.88 349 LYS A O 1
ATOM 2875 N N . THR A 1 350 ? 5.047 -4.906 25.406 1 72.62 350 THR A N 1
ATOM 2876 C CA . THR A 1 350 ? 4.191 -4.871 26.578 1 72.62 350 THR A CA 1
ATOM 2877 C C . THR A 1 350 ? 3.291 -3.641 26.562 1 72.62 350 THR A C 1
ATOM 2879 O O . THR A 1 350 ? 3.756 -2.529 26.297 1 72.62 350 THR A O 1
ATOM 2882 N N . ILE A 1 351 ? 2.027 -3.938 26.656 1 73.69 351 ILE A N 1
ATOM 2883 C CA . ILE A 1 351 ? 1.061 -2.85 26.75 1 73.69 351 ILE A CA 1
ATOM 2884 C C . ILE A 1 351 ? 0.859 -2.469 28.219 1 73.69 351 ILE A C 1
ATOM 2886 O O . ILE A 1 351 ? 0.784 -3.342 29.094 1 73.69 351 ILE A O 1
ATOM 2890 N N . VAL A 1 352 ? 0.992 -1.212 28.469 1 73.75 352 VAL A N 1
ATOM 2891 C CA . VAL A 1 352 ? 0.623 -0.74 29.797 1 73.75 352 VAL A CA 1
ATOM 2892 C C . VAL A 1 352 ? -0.897 -0.728 29.938 1 73.75 352 VAL A C 1
ATOM 2894 O O . VAL A 1 352 ? -1.591 -0.032 29.203 1 73.75 352 VAL A O 1
ATOM 2897 N N . GLU A 1 353 ? -1.371 -1.597 30.703 1 80.38 353 GLU A N 1
ATOM 2898 C CA . GLU A 1 353 ? -2.816 -1.666 30.891 1 80.38 353 GLU A CA 1
ATOM 2899 C C . GLU A 1 353 ? -3.314 -0.497 31.734 1 80.38 353 GLU A C 1
ATOM 2901 O O . GLU A 1 353 ? -2.713 -0.162 32.75 1 80.38 353 GLU A O 1
ATOM 2906 N N . GLU A 1 354 ? -4.18 0.223 31.172 1 87.19 354 GLU A N 1
ATOM 2907 C CA . GLU A 1 354 ? -4.844 1.299 31.891 1 87.19 354 GLU A CA 1
ATOM 2908 C C . GLU A 1 354 ? -6.254 0.895 32.312 1 87.19 354 GLU A C 1
ATOM 2910 O O . GLU A 1 354 ? -6.984 0.276 31.547 1 87.19 354 GLU A O 1
ATOM 2915 N N . ASP A 1 355 ? -6.543 1.122 33.625 1 87.25 355 ASP A N 1
ATOM 2916 C CA . ASP A 1 355 ? -7.859 0.757 34.125 1 87.25 355 ASP A CA 1
ATOM 2917 C C . ASP A 1 355 ? -8.789 1.967 34.156 1 87.25 355 ASP A C 1
ATOM 2919 O O . ASP A 1 355 ? -8.375 3.086 33.844 1 87.25 355 ASP A O 1
ATOM 2923 N N . LEU A 1 356 ? -10.094 1.668 34.531 1 90.69 356 LEU A N 1
ATOM 2924 C CA . LEU A 1 356 ? -11.117 2.705 34.5 1 90.69 356 LEU A CA 1
ATOM 2925 C C . LEU A 1 356 ? -11.648 2.975 35.906 1 90.69 356 LEU A C 1
ATOM 2927 O O . LEU A 1 356 ? -12.852 3.121 36.094 1 90.69 356 LEU A O 1
ATOM 2931 N N . VAL A 1 357 ? -10.711 3.104 36.844 1 91.38 357 VAL A N 1
ATOM 2932 C CA . VAL A 1 357 ? -11.148 3.482 38.188 1 91.38 357 VAL A CA 1
ATOM 2933 C C . VAL A 1 357 ? -11.656 4.922 38.188 1 91.38 357 VAL A C 1
ATOM 2935 O O . VAL A 1 357 ? -10.969 5.828 37.688 1 91.38 357 VAL A O 1
ATOM 2938 N N . PRO A 1 358 ? -12.898 5.078 38.625 1 93.62 358 PRO A N 1
ATOM 2939 C CA . PRO A 1 358 ? -13.477 6.422 38.594 1 93.62 358 PRO A CA 1
ATOM 2940 C C . PRO A 1 358 ? -12.656 7.441 39.375 1 93.62 358 PRO A C 1
ATOM 2942 O O . PRO A 1 358 ? -12.141 7.121 40.438 1 93.62 358 PRO A O 1
ATOM 2945 N N . LEU A 1 359 ? -12.492 8.57 38.781 1 94.81 359 LEU A N 1
ATOM 2946 C CA . LEU A 1 359 ? -11.781 9.688 39.406 1 94.81 359 LEU A CA 1
ATOM 2947 C C . LEU A 1 359 ? -12.617 10.961 39.344 1 94.81 359 LEU A C 1
ATOM 2949 O O . LEU A 1 359 ? -13.055 11.375 38.25 1 94.81 359 LEU A O 1
ATOM 2953 N N . ASP A 1 360 ? -12.883 11.523 40.5 1 94.31 360 ASP A N 1
ATOM 2954 C CA . ASP A 1 360 ? -13.648 12.766 40.531 1 94.31 360 ASP A CA 1
ATOM 2955 C C . ASP A 1 360 ? -12.734 13.984 40.562 1 94.31 360 ASP A C 1
ATOM 2957 O O . ASP A 1 360 ? -11.586 13.898 41 1 94.31 360 ASP A O 1
ATOM 2961 N N . PHE A 1 361 ? -13.195 14.992 40.031 1 96.19 361 PHE A N 1
ATOM 2962 C CA . PHE A 1 361 ? -12.516 16.281 40.031 1 96.19 361 PHE A CA 1
ATOM 2963 C C . PHE A 1 361 ? -13.383 17.344 40.688 1 96.19 361 PHE A C 1
ATOM 2965 O O . PHE A 1 361 ? -14.32 17.859 40.062 1 96.19 361 PHE A O 1
ATOM 2972 N N . ASN A 1 362 ? -12.992 17.766 41.938 1 94.94 362 ASN A N 1
ATOM 2973 C CA . ASN A 1 362 ? -13.875 18.656 42.688 1 94.94 362 ASN A CA 1
ATOM 2974 C C . ASN A 1 362 ? -13.133 19.891 43.156 1 94.94 362 ASN A C 1
ATOM 2976 O O . ASN A 1 362 ? -13.758 20.922 43.469 1 94.94 362 ASN A O 1
ATOM 2980 N N . GLU A 1 363 ? -11.836 19.766 43.219 1 95.12 363 GLU A N 1
ATOM 2981 C CA . GLU A 1 363 ? -11.148 20.875 43.844 1 95.12 363 GLU A CA 1
ATOM 2982 C C . GLU A 1 363 ? -10.047 21.438 42.938 1 95.12 363 GLU A C 1
ATOM 2984 O O . GLU A 1 363 ? -10.141 22.578 42.469 1 95.12 363 GLU A O 1
ATOM 2989 N N . LYS A 1 364 ? -8.977 20.578 42.844 1 96.75 364 LYS A N 1
ATOM 2990 C CA . LYS A 1 364 ? -7.82 21.156 42.188 1 96.75 364 LYS A CA 1
ATOM 2991 C C . LYS A 1 364 ? -6.98 20.078 41.5 1 96.75 364 LYS A C 1
ATOM 2993 O O . LYS A 1 364 ? -7.098 18.891 41.844 1 96.75 364 LYS A O 1
ATOM 2998 N N . ILE A 1 365 ? -6.164 20.469 40.562 1 97.19 365 ILE A N 1
ATOM 2999 C CA . ILE A 1 365 ? -5.105 19.688 39.906 1 97.19 365 ILE A CA 1
ATOM 3000 C C . ILE A 1 365 ? -3.744 20.156 40.406 1 97.19 365 ILE A C 1
ATOM 3002 O O . ILE A 1 365 ? -3.434 21.344 40.375 1 97.19 365 ILE A O 1
ATOM 3006 N N . THR A 1 366 ? -2.936 19.219 40.906 1 97.12 366 THR A N 1
ATOM 3007 C CA . THR A 1 366 ? -1.635 19.609 41.438 1 97.12 366 THR A CA 1
ATOM 3008 C C . THR A 1 366 ? -0.518 18.812 40.75 1 97.12 366 THR A C 1
ATOM 3010 O O . THR A 1 366 ? -0.525 17.594 40.781 1 97.12 366 THR A O 1
ATOM 3013 N N . LEU A 1 367 ? 0.341 19.516 40.125 1 96.62 367 LEU A N 1
ATOM 3014 C CA . LEU A 1 367 ? 1.584 18.969 39.594 1 96.62 367 LEU A CA 1
ATOM 3015 C C . LEU A 1 367 ? 2.738 19.203 40.562 1 96.62 367 LEU A C 1
ATOM 3017 O O . LEU A 1 367 ? 3.018 20.344 40.938 1 96.62 367 LEU A O 1
ATOM 3021 N N . GLN A 1 368 ? 3.363 18.125 40.969 1 95.94 368 GLN A N 1
ATOM 3022 C CA . GLN A 1 368 ? 4.449 18.219 41.906 1 95.94 368 GLN A CA 1
ATOM 3023 C C . GLN A 1 368 ? 5.766 17.734 41.312 1 95.94 368 GLN A C 1
ATOM 3025 O O . GLN A 1 368 ? 5.926 16.547 41.031 1 95.94 368 GLN A O 1
ATOM 3030 N N . ASN A 1 369 ? 6.742 18.609 41.125 1 94.75 369 ASN A N 1
ATOM 3031 C CA . ASN A 1 369 ? 8.102 18.328 40.688 1 94.75 369 ASN A CA 1
ATOM 3032 C C . ASN A 1 369 ? 8.109 17.516 39.406 1 94.75 369 ASN A C 1
ATOM 3034 O O . ASN A 1 369 ? 8.758 16.469 39.312 1 94.75 369 ASN A O 1
ATOM 3038 N N . ILE A 1 370 ? 7.387 17.984 38.5 1 94.38 370 ILE A N 1
ATOM 3039 C CA . ILE A 1 370 ? 7.234 17.281 37.25 1 94.38 370 ILE A CA 1
ATOM 3040 C C . ILE A 1 370 ? 8.469 17.5 36.375 1 94.38 370 ILE A C 1
ATOM 3042 O O . ILE A 1 370 ? 8.859 18.656 36.125 1 94.38 370 ILE A O 1
ATOM 3046 N N . SER A 1 371 ? 9.078 16.438 35.938 1 92.81 371 SER A N 1
ATOM 3047 C CA . SER A 1 371 ? 10.164 16.469 34.969 1 92.81 371 SER A CA 1
ATOM 3048 C C . SER A 1 371 ? 9.875 15.57 33.781 1 92.81 371 SER A C 1
ATOM 3050 O O . SER A 1 371 ? 9.305 14.492 33.938 1 92.81 371 SER A O 1
ATOM 3052 N N . PHE A 1 372 ? 10.141 16.125 32.625 1 90.5 372 PHE A N 1
ATOM 3053 C CA . PHE A 1 372 ? 9.852 15.375 31.422 1 90.5 372 PHE A CA 1
ATOM 3054 C C . PHE A 1 372 ? 10.859 15.688 30.328 1 90.5 372 PHE A C 1
ATOM 3056 O O . PHE A 1 372 ? 11.328 16.828 30.203 1 90.5 372 PHE A O 1
ATOM 3063 N N . ALA A 1 373 ? 11.258 14.672 29.609 1 85.31 373 ALA A N 1
ATOM 3064 C CA . ALA A 1 373 ? 12.102 14.797 28.422 1 85.31 373 ALA A CA 1
ATOM 3065 C C . ALA A 1 373 ? 11.703 13.773 27.359 1 85.31 373 ALA A C 1
ATOM 3067 O O . ALA A 1 373 ? 11.367 12.633 27.672 1 85.31 373 ALA A O 1
ATOM 3068 N N . TYR A 1 374 ? 11.539 14.297 26.172 1 74 374 TYR A N 1
ATOM 3069 C CA . TYR A 1 374 ? 11.297 13.352 25.078 1 74 374 TYR A CA 1
ATOM 3070 C C . TYR A 1 374 ? 12.484 12.414 24.891 1 74 374 TYR A C 1
ATOM 3072 O O . TYR A 1 374 ? 12.312 11.211 24.703 1 74 374 TYR A O 1
ATOM 3080 N N . LYS A 1 375 ? 13.602 13.141 24.766 1 70.69 375 LYS A N 1
ATOM 3081 C CA . LYS A 1 375 ? 14.875 12.422 24.766 1 70.69 375 LYS A CA 1
ATOM 3082 C C . LYS A 1 375 ? 15.695 12.75 26.016 1 70.69 375 LYS A C 1
ATOM 3084 O O . LYS A 1 375 ? 15.641 13.875 26.516 1 70.69 375 LYS A O 1
ATOM 3089 N N . SER A 1 376 ? 16.266 11.844 26.469 1 63.25 376 SER A N 1
ATOM 3090 C CA . SER A 1 376 ? 16.938 11.938 27.766 1 63.25 376 SER A CA 1
ATOM 3091 C C . SER A 1 376 ? 17.844 13.156 27.828 1 63.25 376 SER A C 1
ATOM 3093 O O . SER A 1 376 ? 17.969 13.797 28.875 1 63.25 376 SER A O 1
ATOM 3095 N N . LYS A 1 377 ? 18.328 13.547 26.766 1 64.25 377 LYS A N 1
ATOM 3096 C CA . LYS A 1 377 ? 19.375 14.547 26.812 1 64.25 377 LYS A CA 1
ATOM 3097 C C . LYS A 1 377 ? 18.797 15.961 26.781 1 64.25 377 LYS A C 1
ATOM 3099 O O . LYS A 1 377 ? 19.5 16.922 27.094 1 64.25 377 LYS A O 1
ATOM 3104 N N . HIS A 1 378 ? 17.594 16.125 26.547 1 71.62 378 HIS A N 1
ATOM 3105 C CA . HIS A 1 378 ? 17.031 17.453 26.438 1 71.62 378 HIS A CA 1
ATOM 3106 C C . HIS A 1 378 ? 15.727 17.594 27.219 1 71.62 378 HIS A C 1
ATOM 3108 O O . HIS A 1 378 ? 14.641 17.391 26.656 1 71.62 378 HIS A O 1
ATOM 3114 N N . PRO A 1 379 ? 15.875 17.953 28.469 1 81 379 PRO A N 1
ATOM 3115 C CA . PRO A 1 379 ? 14.656 18.078 29.25 1 81 379 PRO A CA 1
ATOM 3116 C C . PRO A 1 379 ? 13.758 19.219 28.766 1 81 379 PRO A C 1
ATOM 3118 O O . PRO A 1 379 ? 14.25 20.266 28.375 1 81 379 PRO A O 1
ATOM 3121 N N . VAL A 1 380 ? 12.5 18.969 28.688 1 82.06 380 VAL A N 1
ATOM 3122 C CA . VAL A 1 380 ? 11.5 19.984 28.312 1 82.06 380 VAL A CA 1
ATOM 3123 C C . VAL A 1 380 ? 10.945 20.641 29.562 1 82.06 380 VAL A C 1
ATOM 3125 O O . VAL A 1 380 ? 10.727 21.859 29.578 1 82.06 380 VAL A O 1
ATOM 3128 N N . LEU A 1 381 ? 10.727 19.844 30.641 1 88.94 381 LEU A N 1
ATOM 3129 C CA . LEU A 1 381 ? 10.289 20.312 31.953 1 88.94 381 LEU A CA 1
ATOM 3130 C C . LEU A 1 381 ? 11.188 19.766 33.062 1 88.94 381 LEU A C 1
ATOM 3132 O O . LEU A 1 381 ? 11.602 18.594 33 1 88.94 381 LEU A O 1
ATOM 3136 N N . LYS A 1 382 ? 11.562 20.656 34 1 89.94 382 LYS A N 1
ATOM 3137 C CA . LYS A 1 382 ? 12.383 20.25 35.125 1 89.94 382 LYS A CA 1
ATOM 3138 C C . LYS A 1 382 ? 11.797 20.75 36.438 1 89.94 382 LYS A C 1
ATOM 3140 O O . LYS A 1 382 ? 11.727 21.953 36.688 1 89.94 382 LYS A O 1
ATOM 3145 N N . ASP A 1 383 ? 11.5 19.859 37.281 1 90.44 383 ASP A N 1
ATOM 3146 C CA . ASP A 1 383 ? 10.992 20.141 38.625 1 90.44 383 ASP A CA 1
ATOM 3147 C C . ASP A 1 383 ? 9.898 21.203 38.594 1 90.44 383 ASP A C 1
ATOM 3149 O O . ASP A 1 383 ? 9.969 22.188 39.312 1 90.44 383 ASP A O 1
ATOM 3153 N N . PHE A 1 384 ? 9 21.047 37.75 1 92.5 384 PHE A N 1
ATOM 3154 C CA . PHE A 1 384 ? 7.934 22.016 37.5 1 92.5 384 PHE A CA 1
ATOM 3155 C C . PHE A 1 384 ? 6.777 21.797 38.469 1 92.5 384 PHE A C 1
ATOM 3157 O O . PHE A 1 384 ? 6.324 20.656 38.656 1 92.5 384 PHE A O 1
ATOM 3164 N N . ASN A 1 385 ? 6.359 22.844 39.156 1 93.75 385 ASN A N 1
ATOM 3165 C CA . ASN A 1 385 ? 5.234 22.797 40.094 1 93.75 385 ASN A CA 1
ATOM 3166 C C . ASN A 1 385 ? 4.105 23.734 39.656 1 93.75 385 ASN A C 1
ATOM 3168 O O . ASN A 1 385 ? 4.359 24.844 39.188 1 93.75 385 ASN A O 1
ATOM 3172 N N . LEU A 1 386 ? 2.85 23.203 39.719 1 94.69 386 LEU A N 1
ATOM 3173 C CA . LEU A 1 386 ? 1.696 24 39.312 1 94.69 386 LEU A CA 1
ATOM 3174 C C . LEU A 1 386 ? 0.422 23.5 39.969 1 94.69 386 LEU A C 1
ATOM 3176 O O . LEU A 1 386 ? 0.222 22.297 40.125 1 94.69 386 LEU A O 1
ATOM 3180 N N . THR A 1 387 ? -0.393 24.406 40.438 1 96.19 387 THR A N 1
ATOM 3181 C CA . THR A 1 387 ? -1.706 24.078 40.969 1 96.19 387 THR A CA 1
ATOM 3182 C C . THR A 1 387 ? -2.805 24.828 40.25 1 96.19 387 THR A C 1
ATOM 3184 O O . THR A 1 387 ? -2.729 26.062 40.094 1 96.19 387 THR A O 1
ATOM 3187 N N . ILE A 1 388 ? -3.76 24.125 39.75 1 96.31 388 ILE A N 1
ATOM 3188 C CA . ILE A 1 388 ? -4.902 24.703 39.031 1 96.31 388 ILE A CA 1
ATOM 3189 C C . ILE A 1 388 ? -6.184 24.422 39.812 1 96.31 388 ILE A C 1
ATOM 3191 O O . ILE A 1 388 ? -6.516 23.266 40.062 1 96.31 388 ILE A O 1
ATOM 3195 N N . GLN A 1 389 ? -6.922 25.438 40.125 1 96 389 GLN A N 1
ATOM 3196 C CA . GLN A 1 389 ? -8.172 25.266 40.844 1 96 389 GLN A CA 1
ATOM 3197 C C . GLN A 1 389 ? -9.32 24.938 39.906 1 96 389 GLN A C 1
ATOM 3199 O O . GLN A 1 389 ? -9.32 25.344 38.75 1 96 389 GLN A O 1
ATOM 3204 N N . ARG A 1 390 ? -10.25 24.188 40.438 1 96 390 ARG A N 1
ATOM 3205 C CA . ARG A 1 390 ? -11.422 23.891 39.625 1 96 390 ARG A CA 1
ATOM 3206 C C . ARG A 1 390 ? -12.125 25.172 39.156 1 96 390 ARG A C 1
ATOM 3208 O O . ARG A 1 390 ? -12.328 26.078 39.969 1 96 390 ARG A O 1
ATOM 3215 N N . GLY A 1 391 ? -12.469 25.203 37.875 1 94.31 391 GLY A N 1
ATOM 3216 C CA . GLY A 1 391 ? -13.18 26.344 37.344 1 94.31 391 GLY A CA 1
ATOM 3217 C C . GLY A 1 391 ? -12.258 27.484 36.938 1 94.31 391 GLY A C 1
ATOM 3218 O O . GLY A 1 391 ? -12.703 28.453 36.312 1 94.31 391 GLY A O 1
ATOM 3219 N N . GLN A 1 392 ? -11 27.328 37.219 1 95.19 392 GLN A N 1
ATOM 3220 C CA . GLN A 1 392 ? -10.023 28.375 36.938 1 95.19 392 GLN A CA 1
ATOM 3221 C C . GLN A 1 392 ? -9.695 28.422 35.438 1 95.19 392 GLN A C 1
ATOM 3223 O O . GLN A 1 392 ? -9.609 27.375 34.781 1 95.19 392 GLN A O 1
ATOM 3228 N N . LYS A 1 393 ? -9.555 29.594 34.938 1 95.75 393 LYS A N 1
ATOM 3229 C CA . LYS A 1 393 ? -9.086 29.812 33.594 1 95.75 393 LYS A CA 1
ATOM 3230 C C . LYS A 1 393 ? -7.594 30.125 33.562 1 95.75 393 LYS A C 1
ATOM 3232 O O . LYS A 1 393 ? -7.168 31.188 34 1 95.75 393 LYS A O 1
ATOM 3237 N N . VAL A 1 394 ? -6.816 29.203 33 1 95.12 394 VAL A N 1
ATOM 3238 C CA . VAL A 1 394 ? -5.359 29.297 33.031 1 95.12 394 VAL A CA 1
ATOM 3239 C C . VAL A 1 394 ? -4.805 29.438 31.625 1 95.12 394 VAL A C 1
ATOM 3241 O O . VAL A 1 394 ? -5.219 28.703 30.719 1 95.12 394 VAL A O 1
ATOM 3244 N N . ALA A 1 395 ? -3.9 30.344 31.422 1 94.31 395 ALA A N 1
ATOM 3245 C CA . ALA A 1 395 ? -3.219 30.516 30.141 1 94.31 395 ALA A CA 1
ATOM 3246 C C . ALA A 1 395 ? -1.763 30.062 30.234 1 94.31 395 ALA A C 1
ATOM 3248 O O . ALA A 1 395 ? -1.072 30.359 31.203 1 94.31 395 ALA A O 1
ATOM 3249 N N . LEU A 1 396 ? -1.359 29.297 29.312 1 92 396 LEU A N 1
ATOM 3250 C CA . LEU A 1 396 ? 0.042 28.922 29.141 1 92 396 LEU A CA 1
ATOM 3251 C C . LEU A 1 396 ? 0.683 29.719 28 1 92 396 LEU A C 1
ATOM 3253 O O . LEU A 1 396 ? 0.281 29.578 26.844 1 92 396 LEU A O 1
ATOM 3257 N N . ILE A 1 397 ? 1.664 30.531 28.359 1 87.19 397 ILE A N 1
ATOM 3258 C CA . ILE A 1 397 ? 2.301 31.359 27.344 1 87.19 397 ILE A CA 1
ATOM 3259 C C . ILE A 1 397 ? 3.805 31.094 27.328 1 87.19 397 ILE A C 1
ATOM 3261 O O . ILE A 1 397 ? 4.352 30.531 28.281 1 87.19 397 ILE A O 1
ATOM 3265 N N . GLY A 1 398 ? 4.395 31.422 26.266 1 80.25 398 GLY A N 1
ATOM 3266 C CA . GLY A 1 398 ? 5.824 31.234 26.062 1 80.25 398 GLY A CA 1
ATOM 3267 C C . GLY A 1 398 ? 6.207 31.109 24.609 1 80.25 398 GLY A C 1
ATOM 3268 O O . GLY A 1 398 ? 5.34 31.141 23.719 1 80.25 398 GLY A O 1
ATOM 3269 N N . HIS A 1 399 ? 7.496 31.062 24.438 1 73.69 399 HIS A N 1
ATOM 3270 C CA . HIS A 1 399 ? 7.973 30.953 23.062 1 73.69 399 HIS A CA 1
ATOM 3271 C C . HIS A 1 399 ? 7.711 29.562 22.5 1 73.69 399 HIS A C 1
ATOM 3273 O O . HIS A 1 399 ? 7.492 28.609 23.25 1 73.69 399 HIS A O 1
ATOM 3279 N N . SER A 1 400 ? 7.727 29.453 21.266 1 69.31 400 SER A N 1
ATOM 3280 C CA . SER A 1 400 ? 7.516 28.172 20.609 1 69.31 400 SER A CA 1
ATOM 3281 C C . SER A 1 400 ? 8.57 27.156 21.031 1 69.31 400 SER A C 1
ATOM 3283 O O . SER A 1 400 ? 9.766 27.469 21.078 1 69.31 400 SER A O 1
ATOM 3285 N N . GLY A 1 401 ? 8.133 26.016 21.438 1 70.19 401 GLY A N 1
ATOM 3286 C CA . GLY A 1 401 ? 9.047 24.953 21.797 1 70.19 401 GLY A CA 1
ATOM 3287 C C . GLY A 1 401 ? 9.406 24.953 23.281 1 70.19 401 GLY A C 1
ATOM 3288 O O . GLY A 1 401 ? 10.195 24.109 23.734 1 70.19 401 GLY A O 1
ATOM 3289 N N . CYS A 1 402 ? 8.828 25.844 23.938 1 76.25 402 CYS A N 1
ATOM 3290 C CA . CYS A 1 402 ? 9.219 25.938 25.344 1 76.25 402 CYS A CA 1
ATOM 3291 C C . CYS A 1 402 ? 8.547 24.859 26.172 1 76.25 402 CYS A C 1
ATOM 3293 O O . CYS A 1 402 ? 8.867 24.688 27.344 1 76.25 402 CYS A O 1
ATOM 3295 N N . GLY A 1 403 ? 7.59 24.078 25.578 1 81.81 403 GLY A N 1
ATOM 3296 C CA . GLY A 1 403 ? 7.02 22.938 26.281 1 81.81 403 GLY A CA 1
ATOM 3297 C C . GLY A 1 403 ? 5.555 23.125 26.625 1 81.81 403 GLY A C 1
ATOM 3298 O O . GLY A 1 403 ? 5 22.375 27.422 1 81.81 403 GLY A O 1
ATOM 3299 N N . LYS A 1 404 ? 4.875 24.062 26.141 1 86.88 404 LYS A N 1
ATOM 3300 C CA . LYS A 1 404 ? 3.477 24.344 26.453 1 86.88 404 LYS A CA 1
ATOM 3301 C C . LYS A 1 404 ? 2.59 23.141 26.141 1 86.88 404 LYS A C 1
ATOM 3303 O O . LYS A 1 404 ? 1.812 22.703 26.984 1 86.88 404 LYS A O 1
ATOM 3308 N N . SER A 1 405 ? 2.764 22.609 24.922 1 84.88 405 SER A N 1
ATOM 3309 C CA . SER A 1 405 ? 1.946 21.469 24.516 1 84.88 405 SER A CA 1
ATOM 3310 C C . SER A 1 405 ? 2.285 20.219 25.328 1 84.88 405 SER A C 1
ATOM 3312 O O . SER A 1 405 ? 1.407 19.406 25.609 1 84.88 405 SER A O 1
ATOM 3314 N N . THR A 1 406 ? 3.523 20.078 25.688 1 87.62 406 THR A N 1
ATOM 3315 C CA . THR A 1 406 ? 3.951 18.953 26.516 1 87.62 406 THR A CA 1
ATOM 3316 C C . THR A 1 406 ? 3.289 19 27.891 1 87.62 406 THR A C 1
ATOM 3318 O O . THR A 1 406 ? 2.818 17.984 28.391 1 87.62 406 THR A O 1
ATOM 3321 N N . LEU A 1 407 ? 3.318 20.172 28.438 1 92.56 407 LEU A N 1
ATOM 3322 C CA . LEU A 1 407 ? 2.686 20.344 29.734 1 92.56 407 LEU A CA 1
ATOM 3323 C C . LEU A 1 407 ? 1.196 20.016 29.656 1 92.56 407 LEU A C 1
ATOM 3325 O O . LEU A 1 407 ? 0.658 19.344 30.547 1 92.56 407 LEU A O 1
ATOM 3329 N N . ALA A 1 408 ? 0.576 20.5 28.625 1 93.31 408 ALA A N 1
ATOM 3330 C CA . ALA A 1 408 ? -0.839 20.188 28.438 1 93.31 408 ALA A CA 1
ATOM 3331 C C . ALA A 1 408 ? -1.07 18.688 28.328 1 93.31 408 ALA A C 1
ATOM 3333 O O . ALA A 1 408 ? -2.025 18.156 28.891 1 93.31 408 ALA A O 1
ATOM 3334 N N . ASP A 1 409 ? -0.23 18 27.609 1 93.12 409 ASP A N 1
ATOM 3335 C CA . ASP A 1 409 ? -0.343 16.562 27.438 1 93.12 409 ASP A CA 1
ATOM 3336 C C . ASP A 1 409 ? -0.208 15.836 28.781 1 93.12 409 ASP A C 1
ATOM 3338 O O . ASP A 1 409 ? -0.874 14.82 29.016 1 93.12 409 ASP A O 1
ATOM 3342 N N . ILE A 1 410 ? 0.676 16.344 29.562 1 94.38 410 ILE A N 1
ATOM 3343 C CA . ILE A 1 410 ? 0.898 15.766 30.875 1 94.38 410 ILE A CA 1
ATOM 3344 C C . ILE A 1 410 ? -0.331 15.984 31.766 1 94.38 410 ILE A C 1
ATOM 3346 O O . ILE A 1 410 ? -0.794 15.062 32.438 1 94.38 410 ILE A O 1
ATOM 3350 N N . ILE A 1 411 ? -0.845 17.172 31.703 1 95.81 411 ILE A N 1
ATOM 3351 C CA . ILE A 1 411 ? -2.021 17.5 32.5 1 95.81 411 ILE A CA 1
ATOM 3352 C C . ILE A 1 411 ? -3.201 16.625 32.062 1 95.81 411 ILE A C 1
ATOM 3354 O O . ILE A 1 411 ? -3.979 16.172 32.906 1 95.81 411 ILE A O 1
ATOM 3358 N N . MET A 1 412 ? -3.264 16.375 30.781 1 96 412 MET A N 1
ATOM 3359 C CA . MET A 1 412 ? -4.379 15.602 30.25 1 96 412 MET A CA 1
ATOM 3360 C C . MET A 1 412 ? -4.191 14.109 30.516 1 96 412 MET A C 1
ATOM 3362 O O . MET A 1 412 ? -5.094 13.312 30.25 1 96 412 MET A O 1
ATOM 3366 N N . GLY A 1 413 ? -3.072 13.734 30.938 1 93.62 413 GLY A N 1
ATOM 3367 C CA . GLY A 1 413 ? -2.807 12.344 31.25 1 93.62 413 GLY A CA 1
ATOM 3368 C C . GLY A 1 413 ? -2.426 11.516 30.047 1 93.62 413 GLY A C 1
ATOM 3369 O O . GLY A 1 413 ? -2.557 10.289 30.047 1 93.62 413 GLY A O 1
ATOM 3370 N N . LEU A 1 414 ? -2.059 12.164 29.047 1 91.75 414 LEU A N 1
ATOM 3371 C CA . LEU A 1 414 ? -1.661 11.469 27.828 1 91.75 414 LEU A CA 1
ATOM 3372 C C . LEU A 1 414 ? -0.203 11.031 27.891 1 91.75 414 LEU A C 1
ATOM 3374 O O . LEU A 1 414 ? 0.17 10.008 27.328 1 91.75 414 LEU A O 1
ATOM 3378 N N . THR A 1 415 ? 0.613 11.891 28.484 1 89.44 415 THR A N 1
ATOM 3379 C CA . THR A 1 415 ? 2.043 11.625 28.609 1 89.44 415 THR A CA 1
ATOM 3380 C C . THR A 1 415 ? 2.434 11.43 30.078 1 89.44 415 THR A C 1
ATOM 3382 O O . THR A 1 415 ? 1.952 12.148 30.953 1 89.44 415 THR A O 1
ATOM 3385 N N . TYR A 1 416 ? 3.35 10.484 30.203 1 87.94 416 TYR A N 1
ATOM 3386 C CA . TYR A 1 416 ? 3.846 10.203 31.531 1 87.94 416 TYR A CA 1
ATOM 3387 C C . TYR A 1 416 ? 5.125 10.984 31.828 1 87.94 416 TYR A C 1
ATOM 3389 O O . TYR A 1 416 ? 6.094 10.891 31.062 1 87.94 416 TYR A O 1
ATOM 3397 N N . PRO A 1 417 ? 5.031 11.68 32.906 1 91.12 417 PRO A N 1
ATOM 3398 C CA . PRO A 1 417 ? 6.281 12.352 33.281 1 91.12 417 PRO A CA 1
ATOM 3399 C C . PRO A 1 417 ? 7.359 11.383 33.75 1 91.12 417 PRO A C 1
ATOM 3401 O O . PRO A 1 417 ? 7.047 10.289 34.219 1 91.12 417 PRO A O 1
ATOM 3404 N N . LYS A 1 418 ? 8.562 11.75 33.594 1 89.31 418 LYS A N 1
ATOM 3405 C CA . LYS A 1 418 ? 9.688 10.922 34.031 1 89.31 418 LYS A CA 1
ATOM 3406 C C . LYS A 1 418 ? 9.766 10.859 35.562 1 89.31 418 LYS A C 1
ATOM 3408 O O . LYS A 1 418 ? 10.078 9.812 36.125 1 89.31 418 LYS A O 1
ATOM 3413 N N . SER A 1 419 ? 9.648 11.992 36.125 1 92.38 419 SER A N 1
ATOM 3414 C CA . SER A 1 419 ? 9.594 12.086 37.594 1 92.38 419 SER A CA 1
ATOM 3415 C C . SER A 1 419 ? 8.539 13.094 38.031 1 92.38 419 SER A C 1
ATOM 3417 O O . SER A 1 419 ? 8.102 13.938 37.25 1 92.38 419 SER A O 1
ATOM 3419 N N . GLY A 1 420 ? 8.125 12.891 39.219 1 94.06 420 GLY A N 1
ATOM 3420 C CA . GLY A 1 420 ? 7.086 13.742 39.781 1 94.06 420 GLY A CA 1
ATOM 3421 C C . GLY A 1 420 ? 5.723 13.078 39.781 1 94.06 420 GLY A C 1
ATOM 3422 O O . GLY A 1 420 ? 5.586 11.914 39.406 1 94.06 420 GLY A O 1
ATOM 3423 N N . GLU A 1 421 ? 4.797 13.852 40.375 1 95.56 421 GLU A N 1
ATOM 3424 C CA . GLU A 1 421 ? 3.471 13.266 40.531 1 95.56 421 GLU A CA 1
ATOM 3425 C C . GLU A 1 421 ? 2.377 14.281 40.219 1 95.56 421 GLU A C 1
ATOM 3427 O O . GLU A 1 421 ? 2.578 15.484 40.375 1 95.56 421 GLU A O 1
ATOM 3432 N N . ILE A 1 422 ? 1.325 13.766 39.75 1 96.62 422 ILE A N 1
ATOM 3433 C CA . ILE A 1 422 ? 0.141 14.578 39.5 1 96.62 422 ILE A CA 1
ATOM 3434 C C . ILE A 1 422 ? -1 14.133 40.406 1 96.62 422 ILE A C 1
ATOM 3436 O O . ILE A 1 422 ? -1.305 12.945 40.5 1 96.62 422 ILE A O 1
ATOM 3440 N N . PHE A 1 423 ? -1.591 15.094 41.031 1 97.12 423 PHE A N 1
ATOM 3441 C CA . PHE A 1 423 ? -2.709 14.805 41.938 1 97.12 423 PHE A CA 1
ATOM 3442 C C . PHE A 1 423 ? -3.979 15.492 41.438 1 97.12 423 PHE A C 1
ATOM 3444 O O . PHE A 1 423 ? -3.957 16.672 41.094 1 97.12 423 PHE A O 1
ATOM 3451 N N . ILE A 1 424 ? -5 14.781 41.375 1 97.38 424 ILE A N 1
ATOM 3452 C CA . ILE A 1 424 ? -6.34 15.328 41.188 1 97.38 424 ILE A CA 1
ATOM 3453 C C . ILE A 1 424 ? -7.082 15.336 42.531 1 97.38 424 ILE A C 1
ATOM 3455 O O . ILE A 1 424 ? -7.457 14.281 43.031 1 97.38 424 ILE A O 1
ATOM 3459 N N . ASP A 1 425 ? -7.293 16.516 42.875 1 96.44 425 ASP A N 1
ATOM 3460 C CA . ASP A 1 425 ? -7.715 16.656 44.281 1 96.44 425 ASP A CA 1
ATOM 3461 C C . ASP A 1 425 ? -6.73 15.969 45.219 1 96.44 425 ASP A C 1
ATOM 3463 O O . ASP A 1 425 ? -5.543 16.312 45.219 1 96.44 425 ASP A O 1
ATOM 3467 N N . ASN A 1 426 ? -7.117 14.844 45.844 1 93.69 426 ASN A N 1
ATOM 3468 C CA . ASN A 1 426 ? -6.219 14.156 46.781 1 93.69 426 ASN A CA 1
ATOM 3469 C C . ASN A 1 426 ? -5.836 12.773 46.25 1 93.69 426 ASN A C 1
ATOM 3471 O O .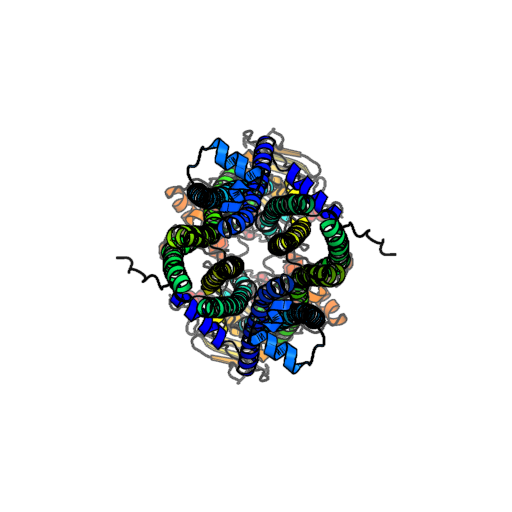 ASN A 1 426 ? -5.168 12.008 46.938 1 93.69 426 ASN A O 1
ATOM 3475 N N . THR A 1 427 ? -6.164 12.539 45.031 1 96.12 427 THR A N 1
ATOM 3476 C CA . THR A 1 427 ? -5.898 11.219 44.469 1 96.12 427 THR A CA 1
ATOM 3477 C C . THR A 1 427 ? -4.758 11.281 43.469 1 96.12 427 THR A C 1
ATOM 3479 O O . THR A 1 427 ? -4.777 12.117 42.562 1 96.12 427 THR A O 1
ATOM 3482 N N . LEU A 1 428 ? -3.848 10.367 43.594 1 96 428 LEU A N 1
ATOM 3483 C CA . LEU A 1 428 ? -2.721 10.281 42.656 1 96 428 LEU A CA 1
ATOM 3484 C C . LEU A 1 428 ? -3.166 9.75 41.312 1 96 428 LEU A C 1
ATOM 3486 O O . LEU A 1 428 ? -3.939 8.797 41.219 1 96 428 LEU A O 1
ATOM 3490 N N . LEU A 1 429 ? -2.744 10.398 40.25 1 95.75 429 LEU A N 1
ATOM 3491 C CA . LEU A 1 429 ? -3.043 9.93 38.906 1 95.75 429 LEU A CA 1
ATOM 3492 C C . LEU A 1 429 ? -2.131 8.773 38.531 1 95.75 429 LEU A C 1
ATOM 3494 O O . LEU A 1 429 ? -0.912 8.938 38.438 1 95.75 429 LEU A O 1
ATOM 3498 N N . THR A 1 430 ? -2.668 7.648 38.375 1 93.44 430 THR A N 1
ATOM 3499 C CA . THR A 1 430 ? -1.935 6.438 38.031 1 93.44 430 THR A CA 1
ATOM 3500 C C . THR A 1 430 ? -2.574 5.75 36.844 1 93.44 430 THR A C 1
ATOM 3502 O O . THR A 1 430 ? -3.557 6.246 36.281 1 93.44 430 THR A O 1
ATOM 3505 N N . ASN A 1 431 ? -2.014 4.719 36.5 1 91.19 431 ASN A N 1
ATOM 3506 C CA . ASN A 1 431 ? -2.545 3.963 35.375 1 91.19 431 ASN A CA 1
ATOM 3507 C C . ASN A 1 431 ? -3.932 3.402 35.656 1 91.19 431 ASN A C 1
ATOM 3509 O O . ASN A 1 431 ? -4.688 3.072 34.75 1 91.19 431 ASN A O 1
ATOM 3513 N N . LYS A 1 432 ? -4.293 3.443 36.875 1 92.25 432 LYS A N 1
ATOM 3514 C CA . LYS A 1 432 ? -5.578 2.879 37.281 1 92.25 432 LYS A CA 1
ATOM 3515 C C . LYS A 1 432 ? -6.719 3.852 37 1 92.25 432 LYS A C 1
ATOM 3517 O O . LYS A 1 432 ? -7.852 3.434 36.75 1 92.25 432 LYS A O 1
ATOM 3522 N N . ASN A 1 433 ? -6.445 5.109 37.094 1 94.62 433 ASN A N 1
ATOM 3523 C CA . ASN A 1 433 ? -7.531 6.078 37 1 94.62 433 ASN A CA 1
ATOM 3524 C C . ASN A 1 433 ? -7.301 7.082 35.875 1 94.62 433 ASN A C 1
ATOM 3526 O O . ASN A 1 433 ? -8.086 8.016 35.719 1 94.62 433 ASN A O 1
ATOM 3530 N N . ARG A 1 434 ? -6.355 6.887 35.094 1 93.44 434 ARG A N 1
ATOM 3531 C CA . ARG A 1 434 ? -5.969 7.82 34.062 1 93.44 434 ARG A CA 1
ATOM 3532 C C . ARG A 1 434 ? -7.027 7.883 32.969 1 93.44 434 ARG A C 1
ATOM 3534 O O . ARG A 1 434 ? -7.281 8.945 32.375 1 93.44 434 ARG A O 1
ATOM 3541 N N . ARG A 1 435 ? -7.59 6.801 32.688 1 92.88 435 ARG A N 1
ATOM 3542 C CA . ARG A 1 435 ? -8.617 6.766 31.656 1 92.88 435 ARG A CA 1
ATOM 3543 C C . ARG A 1 435 ? -9.836 7.582 32.062 1 92.88 435 ARG A C 1
ATOM 3545 O O . ARG A 1 435 ? -10.414 8.305 31.266 1 92.88 435 ARG A O 1
ATOM 3552 N N . SER A 1 436 ? -10.18 7.465 33.312 1 94.56 436 SER A N 1
ATOM 3553 C CA . SER A 1 436 ? -11.305 8.234 33.812 1 94.56 436 SER A CA 1
ATOM 3554 C C . SER A 1 436 ? -11 9.734 33.812 1 94.56 436 SER A C 1
ATOM 3556 O O . SER A 1 436 ? -11.891 10.547 33.594 1 94.56 436 SER A O 1
ATOM 3558 N N . TRP A 1 437 ? -9.797 10.031 34.031 1 95.75 437 TRP A N 1
ATOM 3559 C CA . TRP A 1 437 ? -9.367 11.422 34 1 95.75 437 TRP A CA 1
ATOM 3560 C C . TRP A 1 437 ? -9.461 11.992 32.594 1 95.75 437 TRP A C 1
ATOM 3562 O O . TRP A 1 437 ? -10.008 13.078 32.406 1 95.75 437 TRP A O 1
ATOM 3572 N N . ARG A 1 438 ? -9.016 11.258 31.688 1 94.75 438 ARG A N 1
ATOM 3573 C CA . ARG A 1 438 ? -9 11.688 30.297 1 94.75 438 ARG A CA 1
ATOM 3574 C C . ARG A 1 438 ? -10.414 11.938 29.781 1 94.75 438 ARG A C 1
ATOM 3576 O O . ARG A 1 438 ? -10.641 12.875 29.016 1 94.75 438 ARG A O 1
ATOM 3583 N N . LYS A 1 439 ? -11.344 11.211 30.234 1 93.25 439 LYS A N 1
ATOM 3584 C CA . LYS A 1 439 ? -12.719 11.312 29.766 1 93.25 439 LYS A CA 1
ATOM 3585 C C . LYS A 1 439 ? -13.344 12.648 30.172 1 93.25 439 LYS A C 1
ATOM 3587 O O . LYS A 1 439 ? -14.359 13.062 29.625 1 93.25 439 LYS A O 1
ATOM 3592 N N . LYS A 1 440 ? -12.758 13.289 31.078 1 95.38 440 LYS A N 1
ATOM 3593 C CA . LYS A 1 440 ? -13.297 14.555 31.578 1 95.38 440 LYS A CA 1
ATOM 3594 C C . LYS A 1 440 ? -12.766 15.734 30.781 1 95.38 440 LYS A C 1
ATOM 3596 O O . LYS A 1 440 ? -13.164 16.875 31 1 95.38 440 LYS A O 1
ATOM 3601 N N . ILE A 1 441 ? -11.953 15.414 29.875 1 95.81 441 ILE A N 1
ATOM 3602 C CA . ILE A 1 441 ? -11.219 16.484 29.219 1 95.81 441 ILE A CA 1
ATOM 3603 C C . ILE A 1 441 ? -11.672 16.609 27.766 1 95.81 441 ILE A C 1
ATOM 3605 O O . ILE A 1 441 ? -11.781 15.609 27.062 1 95.81 441 ILE A O 1
ATOM 3609 N N . GLY A 1 442 ? -12.086 17.75 27.328 1 94.69 442 GLY A N 1
ATOM 3610 C CA . GLY A 1 442 ? -12.242 18.125 25.922 1 94.69 442 GLY A CA 1
ATOM 3611 C C . GLY A 1 442 ? -11.039 18.844 25.359 1 94.69 442 GLY A C 1
ATOM 3612 O O . GLY A 1 442 ? -10.461 19.719 26.016 1 94.69 442 GLY A O 1
ATOM 3613 N N . TYR A 1 443 ? -10.586 18.438 24.203 1 94.5 443 TYR A N 1
ATOM 3614 C CA . TYR A 1 443 ? -9.336 18.938 23.656 1 94.5 443 TYR A CA 1
ATOM 3615 C C . TYR A 1 443 ? -9.523 19.469 22.25 1 94.5 443 TYR A C 1
ATOM 3617 O O . TYR A 1 443 ? -10.164 18.812 21.406 1 94.5 443 TYR A O 1
ATOM 3625 N N . ILE A 1 444 ? -9.039 20.625 22.016 1 91.38 444 ILE A N 1
ATOM 3626 C CA . ILE A 1 444 ? -8.992 21.203 20.688 1 91.38 444 ILE A CA 1
ATOM 3627 C C . ILE A 1 444 ? -7.539 21.375 20.25 1 91.38 444 ILE A C 1
ATOM 3629 O O . ILE A 1 444 ? -6.84 22.281 20.703 1 91.38 444 ILE A O 1
ATOM 3633 N N . PRO A 1 445 ? -7.137 20.578 19.281 1 87.75 445 PRO A N 1
ATOM 3634 C CA . PRO A 1 445 ? -5.746 20.641 18.828 1 87.75 445 PRO A CA 1
ATOM 3635 C C . PRO A 1 445 ? -5.469 21.828 17.922 1 87.75 445 PRO A C 1
ATOM 3637 O O . PRO A 1 445 ? -6.402 22.484 17.438 1 87.75 445 PRO A O 1
ATOM 3640 N N . GLN A 1 446 ? -4.145 22.031 17.812 1 74.5 446 GLN A N 1
ATOM 3641 C CA . GLN A 1 446 ? -3.703 23.094 16.906 1 74.5 446 GLN A CA 1
ATOM 3642 C C . GLN A 1 446 ? -4.105 22.781 15.461 1 74.5 446 GLN A C 1
ATOM 3644 O O . GLN A 1 446 ? -4.586 23.656 14.742 1 74.5 446 GLN A O 1
ATOM 3649 N N . ASN A 1 447 ? -3.896 21.516 15.133 1 75.88 447 ASN A N 1
ATOM 3650 C CA . ASN A 1 447 ? -4.281 21.016 13.82 1 75.88 447 ASN A CA 1
ATOM 3651 C C . ASN A 1 447 ? -5.414 20 13.914 1 75.88 447 ASN A C 1
ATOM 3653 O O . ASN A 1 447 ? -5.266 18.969 14.562 1 75.88 447 ASN A O 1
ATOM 3657 N N . ILE A 1 448 ? -6.516 20.344 13.219 1 84.69 448 ILE A N 1
ATOM 3658 C CA . ILE A 1 448 ? -7.684 19.484 13.312 1 84.69 448 ILE A CA 1
ATOM 3659 C C . ILE A 1 448 ? -7.691 18.5 12.141 1 84.69 448 ILE A C 1
ATOM 3661 O O . ILE A 1 448 ? -7.625 18.906 10.977 1 84.69 448 ILE A O 1
ATOM 3665 N N . TYR A 1 449 ? -7.711 17.25 12.453 1 83.56 449 TYR A N 1
ATOM 3666 C CA . TYR A 1 449 ? -7.891 16.219 11.445 1 83.56 449 TYR A CA 1
ATOM 3667 C C . TYR A 1 449 ? -9.328 15.711 11.43 1 83.56 449 TYR A C 1
ATOM 3669 O O . TYR A 1 449 ? -9.867 15.32 12.469 1 83.56 449 TYR A O 1
ATOM 3677 N N . LEU A 1 450 ? -9.953 15.805 10.266 1 88.69 450 LEU A N 1
ATOM 3678 C CA . LEU A 1 450 ? -11.289 15.258 10.078 1 88.69 450 LEU A CA 1
ATOM 3679 C C . LEU A 1 450 ? -11.258 14.023 9.18 1 88.69 450 LEU A C 1
ATOM 3681 O O . LEU A 1 450 ? -10.625 14.039 8.125 1 88.69 450 LEU A O 1
ATOM 3685 N N . PHE A 1 451 ? -11.836 12.961 9.617 1 86.12 451 PHE A N 1
ATOM 3686 C CA . PHE A 1 451 ? -11.844 11.727 8.836 1 86.12 451 PHE A CA 1
ATOM 3687 C C . PHE A 1 451 ? -12.969 11.742 7.816 1 86.12 451 PHE A C 1
ATOM 3689 O O . PHE A 1 451 ? -13.898 12.555 7.914 1 86.12 451 PHE A O 1
ATOM 3696 N N . ASP A 1 452 ? -12.844 10.805 6.898 1 82.19 452 ASP A N 1
ATOM 3697 C CA . ASP A 1 452 ? -13.852 10.703 5.852 1 82.19 452 ASP A CA 1
ATOM 3698 C C . ASP A 1 452 ? -15.188 10.219 6.414 1 82.19 452 ASP A C 1
ATOM 3700 O O . ASP A 1 452 ? -15.273 9.109 6.957 1 82.19 452 ASP A O 1
ATOM 3704 N N . GLY A 1 453 ? -16.125 11.016 6.363 1 86.38 453 GLY A N 1
ATOM 3705 C CA . GLY A 1 453 ? -17.453 10.766 6.91 1 86.38 453 GLY A CA 1
ATOM 3706 C C . GLY A 1 453 ? -18.297 12.023 6.996 1 86.38 453 GLY A C 1
ATOM 3707 O O . GLY A 1 453 ? -18.031 13.008 6.309 1 86.38 453 GLY A O 1
ATOM 3708 N N . THR A 1 454 ? -19.312 11.938 7.832 1 92.12 454 THR A N 1
ATOM 3709 C CA . THR A 1 454 ? -20.203 13.078 8 1 92.12 454 THR A CA 1
ATOM 3710 C C . THR A 1 454 ? -19.719 13.992 9.117 1 92.12 454 THR A C 1
ATOM 3712 O O . THR A 1 454 ? -18.875 13.594 9.93 1 92.12 454 THR A O 1
ATOM 3715 N N . VAL A 1 455 ? -20.25 15.195 9.078 1 94.62 455 VAL A N 1
ATOM 3716 C CA . VAL A 1 455 ? -19.922 16.141 10.141 1 94.62 455 VAL A CA 1
ATOM 3717 C C . VAL A 1 455 ? -20.375 15.578 11.484 1 94.62 455 VAL A C 1
ATOM 3719 O O . VAL A 1 455 ? -19.656 15.672 12.484 1 94.62 455 VAL A O 1
ATOM 3722 N N . GLY A 1 456 ? -21.531 14.953 11.414 1 94.44 456 GLY A N 1
ATOM 3723 C CA . GLY A 1 456 ? -22.047 14.352 12.641 1 94.44 456 GLY A CA 1
ATOM 3724 C C . GLY A 1 456 ? -21.125 13.289 13.203 1 94.44 456 GLY A C 1
ATOM 3725 O O . GLY A 1 456 ? -20.844 13.273 14.406 1 94.44 456 GLY A O 1
ATOM 3726 N N . ASP A 1 457 ? -20.641 12.461 12.406 1 92.06 457 ASP A N 1
ATOM 3727 C CA . ASP A 1 457 ? -19.75 11.383 12.82 1 92.06 457 ASP A CA 1
ATOM 3728 C C . ASP A 1 457 ? -18.422 11.93 13.352 1 92.06 457 ASP A C 1
ATOM 3730 O O . ASP A 1 457 ? -17.844 11.375 14.281 1 92.06 457 ASP A O 1
ATOM 3734 N N . ASN A 1 458 ? -18 12.984 12.734 1 94.12 458 ASN A N 1
ATOM 3735 C CA . ASN A 1 458 ? -16.734 13.586 13.133 1 94.12 458 ASN A CA 1
ATOM 3736 C C . ASN A 1 458 ? -16.844 14.258 14.5 1 94.12 458 ASN A C 1
ATOM 3738 O O . ASN A 1 458 ? -15.859 14.289 15.25 1 94.12 458 ASN A O 1
ATOM 3742 N N . ILE A 1 459 ? -18 14.766 14.734 1 95.44 459 ILE A N 1
ATOM 3743 C CA . ILE A 1 459 ? -18.188 15.461 16 1 95.44 459 ILE A CA 1
ATOM 3744 C C . ILE A 1 459 ? -18.391 14.453 17.125 1 95.44 459 ILE A C 1
ATOM 3746 O O . ILE A 1 459 ? -17.75 14.555 18.188 1 95.44 459 ILE A O 1
ATOM 3750 N N . ALA A 1 460 ? -19.203 13.477 16.875 1 93.12 460 ALA A N 1
ATOM 3751 C CA . ALA A 1 460 ? -19.438 12.461 17.891 1 93.12 460 ALA A CA 1
ATOM 3752 C C . ALA A 1 460 ? -18.188 11.625 18.125 1 93.12 460 ALA A C 1
ATOM 3754 O O . ALA A 1 460 ? -17.859 11.281 19.266 1 93.12 460 ALA A O 1
ATOM 3755 N N . PHE A 1 461 ? -17.469 11.289 17.078 1 90.25 461 PHE A N 1
ATOM 3756 C CA . PHE A 1 461 ? -16.203 10.578 17.031 1 90.25 461 PHE A CA 1
ATOM 3757 C C . PHE A 1 461 ? -16.203 9.406 18 1 90.25 461 PHE A C 1
ATOM 3759 O O . PHE A 1 461 ? -15.328 9.328 18.875 1 90.25 461 PHE A O 1
ATOM 3766 N N . GLY A 1 462 ? -17.094 8.453 17.875 1 81.19 462 GLY A N 1
ATOM 3767 C CA . GLY A 1 462 ? -17.109 7.234 18.672 1 81.19 462 GLY A CA 1
ATOM 3768 C C . GLY A 1 462 ? -18.109 7.277 19.812 1 81.19 462 GLY A C 1
ATOM 3769 O O . GLY A 1 462 ? -18.484 6.234 20.359 1 81.19 462 GLY A O 1
ATOM 3770 N N . SER A 1 463 ? -18.547 8.539 20.281 1 88.31 463 SER A N 1
ATOM 3771 C CA . SER A 1 463 ? -19.578 8.672 21.297 1 88.31 463 SER A CA 1
ATOM 3772 C C . SER A 1 463 ? -20.969 8.438 20.719 1 88.31 463 SER A C 1
ATOM 3774 O O . SER A 1 463 ? -21.141 8.422 19.5 1 88.31 463 SER A O 1
ATOM 3776 N N . ALA A 1 464 ? -21.875 8.164 21.562 1 88.62 464 ALA A N 1
ATOM 3777 C CA . ALA A 1 464 ? -23.25 7.945 21.109 1 88.62 464 ALA A CA 1
ATOM 3778 C C . ALA A 1 464 ? -23.797 9.18 20.406 1 88.62 464 ALA A C 1
ATOM 3780 O O . ALA A 1 464 ? -23.625 10.305 20.875 1 88.62 464 ALA A O 1
ATOM 3781 N N . ILE A 1 465 ? -24.422 8.914 19.391 1 91.44 465 ILE A N 1
ATOM 3782 C CA . ILE A 1 465 ? -24.906 10.016 18.578 1 91.44 465 ILE A CA 1
ATOM 3783 C C . ILE A 1 465 ? -26.25 10.516 19.141 1 91.44 465 ILE A C 1
ATOM 3785 O O . ILE A 1 465 ? -27.188 9.727 19.312 1 91.44 465 ILE A O 1
ATOM 3789 N N . ASP A 1 466 ? -26.25 11.711 19.5 1 94.75 466 ASP A N 1
ATOM 3790 C CA . ASP A 1 466 ? -27.453 12.438 19.891 1 94.75 466 ASP A CA 1
ATOM 3791 C C . ASP A 1 466 ? -27.656 13.68 19.031 1 94.75 466 ASP A C 1
ATOM 3793 O O . ASP A 1 466 ? -26.922 14.656 19.141 1 94.75 466 ASP A O 1
ATOM 3797 N N . GLU A 1 467 ? -28.688 13.617 18.297 1 94.06 467 GLU A N 1
ATOM 3798 C CA . GLU A 1 467 ? -28.906 14.656 17.297 1 94.06 467 GLU A CA 1
ATOM 3799 C C . GLU A 1 467 ? -29.094 16.016 17.969 1 94.06 467 GLU A C 1
ATOM 3801 O O . GLU A 1 467 ? -28.609 17.031 17.453 1 94.06 467 GLU A O 1
ATOM 3806 N N . LYS A 1 468 ? -29.828 16.016 19.031 1 94.69 468 LYS A N 1
ATOM 3807 C CA . LYS A 1 468 ? -30.047 17.266 19.75 1 94.69 468 LYS A CA 1
ATOM 3808 C C . LYS A 1 468 ? -28.734 17.844 20.266 1 94.69 468 LYS A C 1
ATOM 3810 O O . LYS A 1 468 ? -28.516 19.062 20.172 1 94.69 468 LYS A O 1
ATOM 3815 N N . ARG A 1 469 ? -27.953 17 20.812 1 95.31 469 ARG A N 1
ATOM 3816 C CA . ARG A 1 469 ? -26.656 17.438 21.328 1 95.31 469 ARG A CA 1
ATOM 3817 C C . ARG A 1 469 ? -25.766 17.922 20.188 1 95.31 469 ARG A C 1
ATOM 3819 O O . ARG A 1 469 ? -25.047 18.922 20.344 1 95.31 469 ARG A O 1
ATOM 3826 N N . LEU A 1 470 ? -25.859 17.266 19.094 1 96.19 470 LEU A N 1
ATOM 3827 C CA . LEU A 1 470 ? -25.062 17.641 17.922 1 96.19 470 LEU A CA 1
ATOM 3828 C C . LEU A 1 470 ? -25.438 19.031 17.453 1 96.19 470 LEU A C 1
ATOM 3830 O O . LEU A 1 470 ? -24.562 19.844 17.156 1 96.19 470 LEU A O 1
ATOM 3834 N N . ILE A 1 471 ? -26.688 19.266 17.359 1 95.62 471 ILE A N 1
ATOM 3835 C CA . ILE A 1 471 ? -27.172 20.562 16.906 1 95.62 471 ILE A CA 1
ATOM 3836 C C . ILE A 1 471 ? -26.734 21.641 17.875 1 95.62 471 ILE A C 1
ATOM 3838 O O . ILE A 1 471 ? -26.281 22.719 17.469 1 95.62 471 ILE A O 1
ATOM 3842 N N . LYS A 1 472 ? -26.828 21.375 19.156 1 94 472 LYS A N 1
ATOM 3843 C CA . LYS A 1 472 ? -26.453 22.344 20.188 1 94 472 LYS A CA 1
ATOM 3844 C C . LYS A 1 472 ? -24.984 22.734 20.078 1 94 472 LYS A C 1
ATOM 3846 O O . LYS A 1 472 ? -24.656 23.922 20.094 1 94 472 LYS A O 1
ATOM 3851 N N . VAL A 1 473 ? -24.094 21.719 19.953 1 93.94 473 VAL A N 1
ATOM 3852 C CA . VAL A 1 473 ? -22.672 22.016 19.938 1 93.94 473 VAL A CA 1
ATOM 3853 C C . VAL A 1 473 ? -22.297 22.688 18.609 1 93.94 473 VAL A C 1
ATOM 3855 O O . VAL A 1 473 ? -21.375 23.5 18.547 1 93.94 473 VAL A O 1
ATOM 3858 N N . CYS A 1 474 ? -23.016 22.391 17.547 1 94.31 474 CYS A N 1
ATOM 3859 C CA . CYS A 1 474 ? -22.781 23.031 16.266 1 94.31 474 CYS A CA 1
ATOM 3860 C C . CYS A 1 474 ? -23.141 24.516 16.328 1 94.31 474 CYS A C 1
ATOM 3862 O O . CYS A 1 474 ? -22.484 25.344 15.719 1 94.31 474 CYS A O 1
ATOM 3864 N N . LYS A 1 475 ? -24.172 24.812 17.016 1 91.12 475 LYS A N 1
ATOM 3865 C CA . LYS A 1 475 ? -24.562 26.203 17.203 1 91.12 475 LYS A CA 1
ATOM 3866 C C . LYS A 1 475 ? -23.547 26.953 18.062 1 91.12 475 LYS A C 1
ATOM 3868 O O . LYS A 1 475 ? -23.203 28.094 17.766 1 91.12 475 LYS A O 1
ATOM 3873 N N . MET A 1 476 ? -23.078 26.25 19.047 1 87.75 476 MET A N 1
ATOM 3874 C CA . MET A 1 476 ? -22.078 26.844 19.938 1 87.75 476 MET A CA 1
ATOM 3875 C C . MET A 1 476 ? -20.797 27.156 19.172 1 87.75 476 MET A C 1
ATOM 3877 O O . MET A 1 476 ? -20.141 28.172 19.438 1 87.75 476 MET A O 1
ATOM 3881 N N . ALA A 1 477 ? -20.5 26.297 18.266 1 88.62 477 ALA A N 1
ATOM 3882 C CA . ALA A 1 477 ? -19.266 26.469 17.484 1 88.62 477 ALA A CA 1
ATOM 3883 C C . ALA A 1 477 ? -19.516 27.328 16.25 1 88.62 477 ALA A C 1
ATOM 3885 O O . ALA A 1 477 ? -18.609 27.516 15.438 1 88.62 477 ALA A O 1
ATOM 3886 N N . HIS A 1 478 ? -20.734 27.797 16.047 1 85.75 478 HIS A N 1
ATOM 3887 C CA . HIS A 1 478 ? -21.125 28.688 14.945 1 85.75 478 HIS A CA 1
ATOM 3888 C C . HIS A 1 478 ? -20.875 28.031 13.594 1 85.75 478 HIS A C 1
ATOM 3890 O O . HIS A 1 478 ? -20.328 28.656 12.688 1 85.75 478 HIS A O 1
ATOM 3896 N N . ILE A 1 479 ? -21.125 26.781 13.516 1 88.56 479 ILE A N 1
ATOM 3897 C CA . ILE A 1 479 ? -20.938 26.078 12.25 1 88.56 479 ILE A CA 1
ATOM 3898 C C . ILE A 1 479 ? -22.297 25.609 11.727 1 88.56 479 ILE A C 1
ATOM 3900 O O . ILE A 1 479 ? -22.438 25.25 10.555 1 88.56 479 ILE A O 1
ATOM 3904 N N . TYR A 1 480 ? -23.281 25.703 12.516 1 91.5 480 TYR A N 1
ATOM 3905 C CA . TYR A 1 480 ? -24.594 25.156 12.203 1 91.5 480 TYR A CA 1
ATOM 3906 C C . TYR A 1 480 ? -25.188 25.828 10.969 1 91.5 480 TYR A C 1
ATOM 3908 O O . TYR A 1 480 ? -25.828 25.156 10.148 1 91.5 480 TYR A O 1
ATOM 3916 N N . ASP A 1 481 ? -25.031 27.078 10.859 1 86.62 481 ASP A N 1
ATOM 3917 C CA . ASP A 1 481 ? -25.578 27.797 9.711 1 86.62 481 ASP A CA 1
ATOM 3918 C C . ASP A 1 481 ? -24.984 27.281 8.406 1 86.62 481 ASP A C 1
ATOM 3920 O O . ASP A 1 481 ? -25.688 27.156 7.406 1 86.62 481 ASP A O 1
ATOM 3924 N N . PHE A 1 482 ? -23.734 27.141 8.43 1 83.25 482 PHE A N 1
ATOM 3925 C CA . PHE A 1 482 ? -23.062 26.578 7.258 1 83.25 482 PHE A CA 1
ATOM 3926 C C . PHE A 1 482 ? -23.625 25.203 6.914 1 83.25 482 PHE A C 1
ATOM 3928 O O . PHE A 1 482 ? -23.844 24.891 5.742 1 83.25 482 PHE A O 1
ATOM 3935 N N . LEU A 1 483 ? -23.875 24.375 7.883 1 91.06 483 LEU A N 1
ATOM 3936 C CA . LEU A 1 483 ? -24.344 23.016 7.684 1 91.06 483 LEU A CA 1
ATOM 3937 C C . LEU A 1 483 ? -25.766 23 7.141 1 91.06 483 LEU A C 1
ATOM 3939 O O . LEU A 1 483 ? -26.141 22.125 6.363 1 91.06 483 LEU A O 1
ATOM 3943 N N . CYS A 1 484 ? -26.484 23.969 7.551 1 88.06 484 CYS A N 1
ATOM 3944 C CA . CYS A 1 484 ? -27.875 24.062 7.086 1 88.06 484 CYS A CA 1
ATOM 3945 C C . CYS A 1 484 ? -27.922 24.328 5.59 1 88.06 484 CYS A C 1
ATOM 3947 O O . CYS A 1 484 ? -28.875 23.906 4.914 1 88.06 484 CYS A O 1
ATOM 3949 N N . GLU A 1 485 ? -26.984 24.984 5.086 1 83 485 GLU A N 1
ATOM 3950 C CA . GLU A 1 485 ? -26.922 25.297 3.662 1 83 485 GLU A CA 1
ATOM 3951 C C . GLU A 1 485 ? -26.406 24.094 2.865 1 83 485 GLU A C 1
ATOM 3953 O O . GLU A 1 485 ? -26.453 24.094 1.634 1 83 485 GLU A O 1
ATOM 3958 N N . HIS A 1 486 ? -26.031 23.156 3.508 1 84.81 486 HIS A N 1
ATOM 3959 C CA . HIS A 1 486 ? -25.547 21.953 2.857 1 84.81 486 HIS A CA 1
ATOM 3960 C C . HIS A 1 486 ? -26.406 20.75 3.223 1 84.81 486 HIS A C 1
ATOM 3962 O O . HIS A 1 486 ? -27.625 20.812 3.15 1 84.81 486 HIS A O 1
ATOM 3968 N N . GLU A 1 487 ? -25.906 19.594 3.695 1 89.56 487 GLU A N 1
ATOM 3969 C CA . GLU A 1 487 ? -26.672 18.406 4.055 1 89.56 487 GLU A CA 1
ATOM 3970 C C . GLU A 1 487 ? -26.797 18.266 5.57 1 89.56 487 GLU A C 1
ATOM 3972 O O . GLU A 1 487 ? -26.844 17.141 6.09 1 89.56 487 GLU A O 1
ATOM 3977 N N . GLY A 1 488 ? -26.734 19.406 6.176 1 90.44 488 GLY A N 1
ATOM 3978 C CA . GLY A 1 488 ? -26.859 19.344 7.625 1 90.44 488 GLY A CA 1
ATOM 3979 C C . GLY A 1 488 ? -25.766 18.531 8.281 1 90.44 488 GLY A C 1
ATOM 3980 O O . GLY A 1 488 ? -24.594 18.625 7.91 1 90.44 488 GLY A O 1
ATOM 3981 N N . LEU A 1 489 ? -26.219 17.688 9.188 1 91.88 489 LEU A N 1
ATOM 3982 C CA . LEU A 1 489 ? -25.297 16.844 9.945 1 91.88 489 LEU A CA 1
ATOM 3983 C C . LEU A 1 489 ? -24.75 15.719 9.07 1 91.88 489 LEU A C 1
ATOM 3985 O O . LEU A 1 489 ? -23.734 15.094 9.414 1 91.88 489 LEU A O 1
ATOM 3989 N N . LYS A 1 490 ? -25.344 15.602 8.016 1 91.38 490 LYS A N 1
ATOM 3990 C CA . LYS A 1 490 ? -24.953 14.531 7.098 1 91.38 490 LYS A CA 1
ATOM 3991 C C . LYS A 1 490 ? -24 15.055 6.023 1 91.38 490 LYS A C 1
ATOM 3993 O O . LYS A 1 490 ? -23.578 14.305 5.141 1 91.38 490 LYS A O 1
ATOM 3998 N N . THR A 1 491 ? -23.625 16.266 6.223 1 89.5 491 THR A N 1
ATOM 3999 C CA . THR A 1 491 ? -22.672 16.844 5.277 1 89.5 491 THR A CA 1
ATOM 4000 C C . THR A 1 491 ? -21.375 16.047 5.254 1 89.5 491 THR A C 1
ATOM 4002 O O . THR A 1 491 ? -20.812 15.742 6.305 1 89.5 491 THR A O 1
ATOM 4005 N N . GLN A 1 492 ? -20.922 15.734 4.102 1 86.69 492 GLN A N 1
ATOM 4006 C CA . GLN A 1 492 ? -19.672 14.977 3.941 1 86.69 492 GLN A CA 1
ATOM 4007 C C . GLN A 1 492 ? -18.453 15.883 4.055 1 86.69 492 GLN A C 1
ATOM 4009 O O . GLN A 1 492 ? -18.406 16.938 3.432 1 86.69 492 GLN A O 1
ATOM 4014 N N . VAL A 1 493 ? -17.453 15.5 4.84 1 85.25 493 VAL A N 1
ATOM 4015 C CA . VAL A 1 493 ? -16.281 16.328 5.098 1 85.25 493 VAL A CA 1
ATOM 4016 C C . VAL A 1 493 ? -15.156 15.938 4.145 1 85.25 493 VAL A C 1
ATOM 4018 O O . VAL A 1 493 ? -14.352 16.781 3.744 1 85.25 493 VAL A O 1
ATOM 4021 N N . GLY A 1 494 ? -15.148 14.672 3.746 1 75.31 494 GLY A N 1
ATOM 4022 C CA . GLY A 1 494 ? -14.039 14.18 2.951 1 75.31 494 GLY A CA 1
ATOM 4023 C C . GLY A 1 494 ? -12.812 13.852 3.781 1 75.31 494 GLY A C 1
ATOM 4024 O O . GLY A 1 494 ? -12.734 14.219 4.953 1 75.31 494 GLY A O 1
ATOM 4025 N N . GLU A 1 495 ? -11.836 13.266 3.201 1 72.94 495 GLU A N 1
ATOM 4026 C CA . GLU A 1 495 ? -10.617 12.891 3.912 1 72.94 495 GLU A CA 1
ATOM 4027 C C . GLU A 1 495 ? -9.805 14.125 4.301 1 72.94 495 GLU A C 1
ATOM 4029 O O . GLU A 1 495 ? -9.539 14.992 3.463 1 72.94 495 GLU A O 1
ATOM 4034 N N . GLY A 1 496 ? -9.445 14.172 5.582 1 75 496 GLY A N 1
ATOM 4035 C CA . GLY A 1 496 ? -8.688 15.305 6.086 1 75 496 GLY A CA 1
ATOM 4036 C C . GLY A 1 496 ? -9.453 16.609 6.039 1 75 496 GLY A C 1
ATOM 4037 O O . GLY A 1 496 ? -8.859 17.688 6.125 1 75 496 GLY A O 1
ATOM 4038 N N . GLY A 1 497 ? -10.727 16.547 5.789 1 77.69 497 GLY A N 1
ATOM 4039 C CA . GLY A 1 497 ? -11.539 17.75 5.703 1 77.69 497 GLY A CA 1
ATOM 4040 C C . GLY A 1 497 ? -11.344 18.516 4.406 1 77.69 497 GLY A C 1
ATOM 4041 O O . GLY A 1 497 ? -11.469 19.734 4.375 1 77.69 497 GLY A O 1
ATOM 4042 N N . ALA A 1 498 ? -11.031 17.828 3.393 1 64.69 498 ALA A N 1
ATOM 4043 C CA . ALA A 1 498 ? -10.641 18.438 2.121 1 64.69 498 ALA A CA 1
ATOM 4044 C C . ALA A 1 498 ? -11.766 19.297 1.56 1 64.69 498 ALA A C 1
ATOM 4046 O O . ALA A 1 498 ? -11.516 20.234 0.802 1 64.69 498 ALA A O 1
ATOM 4047 N N . LYS A 1 499 ? -12.961 19.141 1.979 1 67 499 LYS A N 1
ATOM 4048 C CA . LYS A 1 499 ? -14.117 19.844 1.425 1 67 499 L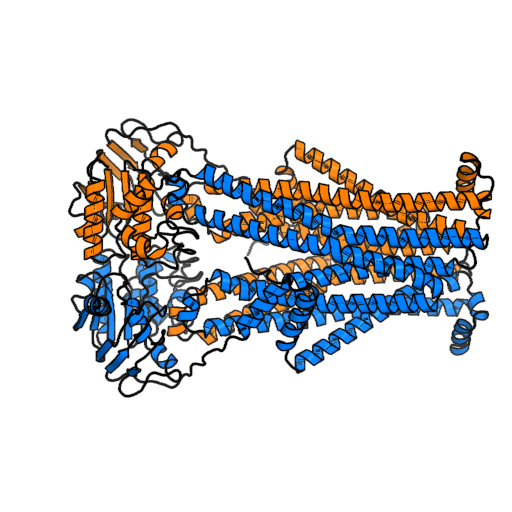YS A CA 1
ATOM 4049 C C . LYS A 1 499 ? -14.445 21.078 2.248 1 67 499 LYS A C 1
ATOM 4051 O O . LYS A 1 499 ? -15.406 21.797 1.95 1 67 499 LYS A O 1
ATOM 4056 N N . LEU A 1 500 ? -13.672 21.328 3.35 1 75.5 500 LEU A N 1
ATOM 4057 C CA . LEU A 1 500 ? -13.969 22.406 4.281 1 75.5 500 LEU A CA 1
ATOM 4058 C C . LEU A 1 500 ? -12.812 23.406 4.336 1 75.5 500 LEU A C 1
ATOM 4060 O O . LEU A 1 500 ? -11.672 23.047 4.039 1 75.5 500 LEU A O 1
ATOM 4064 N N . SER A 1 501 ? -13.188 24.578 4.684 1 67.5 501 SER A N 1
ATOM 4065 C CA . SER A 1 501 ? -12.164 25.578 4.926 1 67.5 501 SER A CA 1
ATOM 4066 C C . SER A 1 501 ? -11.484 25.359 6.273 1 67.5 501 SER A C 1
ATOM 4068 O O . SER A 1 501 ? -11.984 24.609 7.113 1 67.5 501 SER A O 1
ATOM 4070 N N . GLY A 1 502 ? -10.312 25.953 6.477 1 72.25 502 GLY A N 1
ATOM 4071 C CA . GLY A 1 502 ? -9.594 25.844 7.742 1 72.25 502 GLY A CA 1
ATOM 4072 C C . GLY A 1 502 ? -10.438 26.266 8.938 1 72.25 502 GLY A C 1
ATOM 4073 O O . GLY A 1 502 ? -10.438 25.594 9.969 1 72.25 502 GLY A O 1
ATOM 4074 N N . GLY A 1 503 ? -11.109 27.344 8.742 1 74.31 503 GLY A N 1
ATOM 4075 C CA . GLY A 1 503 ? -11.969 27.828 9.82 1 74.31 503 GLY A CA 1
ATOM 4076 C C . GLY A 1 503 ? -13.109 26.875 10.133 1 74.31 503 GLY A C 1
ATOM 4077 O O . GLY A 1 503 ? -13.477 26.703 11.297 1 74.31 503 GLY A O 1
ATOM 4078 N N . GLN A 1 504 ? -13.695 26.344 9.102 1 78.69 504 GLN A N 1
ATOM 4079 C CA . GLN A 1 504 ? -14.773 25.391 9.289 1 78.69 504 GLN A CA 1
ATOM 4080 C C . GLN A 1 504 ? -14.289 24.141 10.016 1 78.69 504 GLN A C 1
ATOM 4082 O O . GLN A 1 504 ? -14.977 23.625 10.891 1 78.69 504 GLN A O 1
ATOM 4087 N N . LYS A 1 505 ? -13.109 23.719 9.695 1 86.5 505 LYS A N 1
ATOM 4088 C CA . LYS A 1 505 ? -12.516 22.562 10.367 1 86.5 505 LYS A CA 1
ATOM 4089 C C . LYS A 1 505 ? -12.336 22.844 11.859 1 86.5 505 LYS A C 1
ATOM 4091 O O . LYS A 1 505 ? -12.609 21.969 12.695 1 86.5 505 LYS A O 1
ATOM 4096 N N . GLN A 1 506 ? -11.875 23.984 12.078 1 84.25 506 GLN A N 1
ATOM 4097 C CA . GLN A 1 506 ? -11.641 24.375 13.461 1 84.25 506 GLN A CA 1
ATOM 4098 C C . GLN A 1 506 ? -12.945 24.391 14.258 1 84.25 506 GLN A C 1
ATOM 4100 O O . GLN A 1 506 ? -12.984 23.953 15.406 1 84.25 506 GLN A O 1
ATOM 4105 N N . ARG A 1 507 ? -13.945 24.922 13.625 1 85.94 507 ARG A N 1
ATOM 4106 C CA . ARG A 1 507 ? -15.242 25 14.297 1 85.94 507 ARG A CA 1
ATOM 4107 C C . ARG A 1 507 ? -15.812 23.609 14.555 1 85.94 507 ARG A C 1
ATOM 4109 O O . ARG A 1 507 ? -16.438 23.375 15.586 1 85.94 507 ARG A O 1
ATOM 4116 N N . ILE A 1 508 ? -15.594 22.734 13.641 1 91.94 508 ILE A N 1
ATOM 4117 C CA . ILE A 1 508 ? -16 21.344 13.836 1 91.94 508 ILE A CA 1
ATOM 4118 C C . ILE A 1 508 ? -15.195 20.719 14.977 1 91.94 508 ILE A C 1
ATOM 4120 O O . ILE A 1 508 ? -15.734 19.969 15.789 1 91.94 508 ILE A O 1
ATOM 4124 N N . GLY A 1 509 ? -13.922 21 14.984 1 91.69 509 GLY A N 1
ATOM 4125 C CA . GLY A 1 509 ? -13.086 20.547 16.078 1 91.69 509 GLY A CA 1
ATOM 4126 C C . GLY A 1 509 ? -13.555 21.031 17.438 1 91.69 509 GLY A C 1
ATOM 4127 O O . GLY A 1 509 ? -13.492 20.297 18.422 1 91.69 509 GLY A O 1
ATOM 4128 N N . ILE A 1 510 ? -13.969 22.297 17.391 1 89.81 510 ILE A N 1
ATOM 4129 C CA . ILE A 1 510 ? -14.484 22.859 18.641 1 89.81 510 ILE A CA 1
ATOM 4130 C C . ILE A 1 510 ? -15.75 22.125 19.047 1 89.81 510 ILE A C 1
ATOM 4132 O O . ILE A 1 510 ? -15.906 21.75 20.219 1 89.81 510 ILE A O 1
ATOM 4136 N N . ALA A 1 511 ? -16.641 21.938 18.078 1 93.5 511 ALA A N 1
ATOM 4137 C CA . ALA A 1 511 ? -17.875 21.188 18.359 1 93.5 511 ALA A CA 1
ATOM 4138 C C . ALA A 1 511 ? -17.547 19.797 18.891 1 93.5 511 ALA A C 1
ATOM 4140 O O . ALA A 1 511 ? -18.219 19.328 19.812 1 93.5 511 ALA A O 1
ATOM 4141 N N . ARG A 1 512 ? -16.594 19.172 18.359 1 94.81 512 ARG A N 1
ATOM 4142 C CA . ARG A 1 512 ? -16.172 17.844 18.797 1 94.81 512 ARG A CA 1
ATOM 4143 C C . ARG A 1 512 ? -15.703 17.859 20.25 1 94.81 512 ARG A C 1
ATOM 4145 O O . ARG A 1 512 ? -16.047 16.969 21.016 1 94.81 512 ARG A O 1
ATOM 4152 N N . ALA A 1 513 ? -14.945 18.844 20.609 1 93.75 513 ALA A N 1
ATOM 4153 C CA . ALA A 1 513 ? -14.391 18.953 21.953 1 93.75 513 ALA A CA 1
ATOM 4154 C C . ALA A 1 513 ? -15.5 19.172 22.984 1 93.75 513 ALA A C 1
ATOM 4156 O O . ALA A 1 513 ? -15.367 18.766 24.141 1 93.75 513 ALA A O 1
ATOM 4157 N N . LEU A 1 514 ? -16.609 19.781 22.531 1 92.69 514 LEU A N 1
ATOM 4158 C CA . LEU A 1 514 ? -17.672 20.156 23.453 1 92.69 514 LEU A CA 1
ATOM 4159 C C . LEU A 1 514 ? -18.75 19.078 23.516 1 92.69 514 LEU A C 1
ATOM 4161 O O . LEU A 1 514 ? -19.594 19.094 24.406 1 92.69 514 LEU A O 1
ATOM 4165 N N . TYR A 1 515 ? -18.688 18.188 22.625 1 94.88 515 TYR A N 1
ATOM 4166 C CA . TYR A 1 515 ? -19.781 17.234 22.422 1 94.88 515 TYR A CA 1
ATOM 4167 C C . TYR A 1 515 ? -20.062 16.453 23.688 1 94.88 515 TYR A C 1
ATOM 4169 O O . TYR A 1 515 ? -21.219 16.266 24.062 1 94.88 515 TYR A O 1
ATOM 4177 N N . ASP A 1 516 ? -19.062 15.953 24.391 1 94 516 ASP A N 1
ATOM 4178 C CA . ASP A 1 516 ? -19.234 15.07 25.547 1 94 516 ASP A CA 1
ATOM 4179 C C . ASP A 1 516 ? -19.359 15.883 26.844 1 94 516 ASP A C 1
ATOM 4181 O O . ASP A 1 516 ? -19.297 15.32 27.938 1 94 516 ASP A O 1
ATOM 4185 N N . ASN A 1 517 ? -19.484 17.141 26.766 1 92.12 517 ASN A N 1
ATOM 4186 C CA . ASN A 1 517 ? -19.641 18.047 27.922 1 92.12 517 ASN A CA 1
ATOM 4187 C C . ASN A 1 517 ? -18.516 17.844 28.938 1 92.12 517 ASN A C 1
ATOM 4189 O O . ASN A 1 517 ? -18.781 17.516 30.094 1 92.12 517 ASN A O 1
ATOM 4193 N N . PRO A 1 518 ? -17.328 18.125 28.562 1 94.94 518 PRO A N 1
ATOM 4194 C CA . PRO A 1 518 ? -16.172 17.922 29.438 1 94.94 518 PRO A CA 1
ATOM 4195 C C . PRO A 1 518 ? -16.141 18.875 30.625 1 94.94 518 PRO A C 1
ATOM 4197 O O . PRO A 1 518 ? -16.766 19.938 30.578 1 94.94 518 PRO A O 1
ATOM 4200 N N . GLU A 1 519 ? -15.422 18.5 31.672 1 96 519 GLU A N 1
ATOM 4201 C CA . GLU A 1 519 ? -15.242 19.344 32.844 1 96 519 GLU A CA 1
ATOM 4202 C C . GLU A 1 519 ? -14.039 20.266 32.688 1 96 519 GLU A C 1
ATOM 4204 O O . GLU A 1 519 ? -13.984 21.328 33.312 1 96 519 GLU A O 1
ATOM 4209 N N . ILE A 1 520 ? -13.164 19.812 31.891 1 96.62 520 ILE A N 1
ATOM 4210 C CA . ILE A 1 520 ? -11.961 20.594 31.594 1 96.62 520 ILE A CA 1
ATOM 4211 C C . ILE A 1 520 ? -11.82 20.781 30.078 1 96.62 520 ILE A C 1
ATOM 4213 O O . ILE A 1 520 ? -12.008 19.828 29.312 1 96.62 520 ILE A O 1
ATOM 4217 N N . LEU A 1 521 ? -11.586 21.938 29.656 1 95.69 521 LEU A N 1
ATOM 4218 C CA . LEU A 1 521 ? -11.359 22.234 28.25 1 95.69 521 LEU A CA 1
ATOM 4219 C C . LEU A 1 521 ? -9.93 22.719 28.016 1 95.69 521 LEU A C 1
ATOM 4221 O O . LEU A 1 521 ? -9.438 23.594 28.734 1 95.69 521 LEU A O 1
ATOM 4225 N N . VAL A 1 522 ? -9.289 22.062 27.141 1 95.88 522 VAL A N 1
ATOM 4226 C CA . VAL A 1 522 ? -7.926 22.438 26.797 1 95.88 522 VAL A CA 1
ATOM 4227 C C . VAL A 1 522 ? -7.875 22.922 25.344 1 95.88 522 VAL A C 1
ATOM 4229 O O . VAL A 1 522 ? -8.242 22.188 24.438 1 95.88 522 VAL A O 1
ATOM 4232 N N . LEU A 1 523 ? -7.441 24.109 25.172 1 92.88 523 LEU A N 1
ATOM 4233 C CA . LEU A 1 523 ? -7.301 24.703 23.844 1 92.88 523 LEU A CA 1
ATOM 4234 C C . LEU A 1 523 ? -5.832 24.859 23.469 1 92.88 523 LEU A C 1
ATOM 4236 O O . LEU A 1 523 ? -5.102 25.609 24.109 1 92.88 523 LEU A O 1
ATOM 4240 N N . ASP A 1 524 ? -5.41 24.156 22.516 1 89 524 ASP A N 1
ATOM 4241 C CA . ASP A 1 524 ? -4.031 24.234 22.047 1 89 524 ASP A CA 1
ATOM 4242 C C . ASP A 1 524 ? -3.941 25.031 20.75 1 89 524 ASP A C 1
ATOM 4244 O O . ASP A 1 524 ? -3.963 24.438 19.656 1 89 524 ASP A O 1
ATOM 4248 N N . GLU A 1 525 ? -3.752 26.312 20.844 1 79 525 GLU A N 1
ATOM 4249 C CA . GLU A 1 525 ? -3.717 27.234 19.719 1 79 525 GLU A CA 1
ATOM 4250 C C . GLU A 1 525 ? -4.891 27 18.781 1 79 525 GLU A C 1
ATOM 4252 O O . GLU A 1 525 ? -4.711 26.922 17.562 1 79 525 GLU A O 1
ATOM 4257 N N . ALA A 1 526 ? -6.004 26.891 19.281 1 75.19 526 ALA A N 1
ATOM 4258 C CA . ALA A 1 526 ? -7.215 26.391 18.625 1 75.19 526 ALA A CA 1
ATOM 4259 C C . ALA A 1 526 ? -7.762 27.422 17.641 1 75.19 526 ALA A C 1
ATOM 4261 O O . ALA A 1 526 ? -8.609 27.109 16.812 1 75.19 526 ALA A O 1
ATOM 4262 N N . THR A 1 527 ? -7.297 28.609 17.719 1 69.12 527 THR A N 1
ATOM 4263 C CA . THR A 1 527 ? -7.91 29.656 16.906 1 69.12 527 THR A CA 1
ATOM 4264 C C . THR A 1 527 ? -6.871 30.328 16.016 1 69.12 527 THR A C 1
ATOM 4266 O O . THR A 1 527 ? -7.062 31.469 15.57 1 69.12 527 THR A O 1
ATOM 4269 N N . SER A 1 528 ? -5.777 29.594 15.867 1 66.38 528 SER A N 1
ATOM 4270 C CA . SER A 1 528 ? -4.656 30.188 15.156 1 66.38 528 SER A CA 1
ATOM 4271 C C . SER A 1 528 ? -4.996 30.438 13.695 1 66.38 528 SER A C 1
ATOM 4273 O O . SER A 1 528 ? -4.43 31.328 13.062 1 66.38 528 SER A O 1
ATOM 4275 N N . ALA A 1 529 ? -6 29.688 13.18 1 62.53 529 ALA A N 1
ATOM 4276 C CA . ALA A 1 529 ? -6.32 29.797 11.758 1 62.53 529 ALA A CA 1
ATOM 4277 C C . ALA A 1 529 ? -7.531 30.703 11.531 1 62.53 529 ALA A C 1
ATOM 4279 O O . ALA A 1 529 ? -7.98 30.875 10.398 1 62.53 529 ALA A O 1
ATOM 4280 N N . LEU A 1 530 ? -7.988 31.328 12.609 1 67.62 530 LEU A N 1
ATOM 4281 C CA . LEU A 1 530 ? -9.195 32.156 12.523 1 67.62 530 LEU A CA 1
ATOM 4282 C C . LEU A 1 530 ? -8.844 33.625 12.477 1 67.62 530 LEU A C 1
ATOM 4284 O O . LEU A 1 530 ? -7.801 34.031 12.984 1 67.62 530 LEU A O 1
ATOM 4288 N N . ASP A 1 531 ? -9.688 34.344 11.773 1 68.62 531 ASP A N 1
ATOM 4289 C CA . ASP A 1 531 ? -9.547 35.781 11.797 1 68.62 531 ASP A CA 1
ATOM 4290 C C . ASP A 1 531 ? -9.93 36.344 13.164 1 68.62 531 ASP A C 1
ATOM 4292 O O . ASP A 1 531 ? -10.609 35.688 13.945 1 68.62 531 ASP A O 1
ATOM 4296 N N . ASN A 1 532 ? -9.516 37.594 13.344 1 71.31 532 ASN A N 1
ATOM 4297 C CA . ASN A 1 532 ? -9.648 38.219 14.656 1 71.31 532 ASN A CA 1
ATOM 4298 C C . ASN A 1 532 ? -11.102 38.312 15.102 1 71.31 532 ASN A C 1
ATOM 4300 O O . ASN A 1 532 ? -11.422 38.031 16.266 1 71.31 532 ASN A O 1
ATOM 4304 N N . GLU A 1 533 ? -11.93 38.656 14.172 1 72.75 533 GLU A N 1
ATOM 4305 C CA . GLU A 1 533 ? -13.336 38.781 14.531 1 72.75 533 GLU A CA 1
ATOM 4306 C C . GLU A 1 533 ? -13.953 37.438 14.898 1 72.75 533 GLU A C 1
ATOM 4308 O O . GLU A 1 533 ? -14.641 37.344 15.914 1 72.75 533 GLU A O 1
ATOM 4313 N N . THR A 1 534 ? -13.758 36.531 14.07 1 72.69 534 THR A N 1
ATOM 4314 C CA . THR A 1 534 ? -14.297 35.188 14.32 1 72.69 534 THR A CA 1
ATOM 4315 C C . THR A 1 534 ? -13.688 34.594 15.578 1 72.69 534 THR A C 1
ATOM 4317 O O . THR A 1 534 ? -14.375 33.938 16.359 1 72.69 534 THR A O 1
ATOM 4320 N N . GLU A 1 535 ? -12.383 34.812 15.641 1 78.5 535 GLU A N 1
ATOM 4321 C CA . GLU A 1 535 ? -11.688 34.312 16.828 1 78.5 535 GLU A CA 1
ATOM 4322 C C . GLU A 1 535 ? -12.32 34.875 18.109 1 78.5 535 GLU A C 1
ATOM 4324 O O . GLU A 1 535 ? -12.539 34.125 19.062 1 78.5 535 GLU A O 1
ATOM 4329 N N . SER A 1 536 ? -12.57 36.156 18.047 1 80.62 536 SER A N 1
ATOM 4330 C CA . SER A 1 536 ? -13.148 36.812 19.234 1 80.62 536 SER A CA 1
ATOM 4331 C C . SER A 1 536 ? -14.516 36.219 19.562 1 80.62 536 SER A C 1
ATOM 4333 O O . SER A 1 536 ? -14.82 35.969 20.719 1 80.62 536 SER A O 1
ATOM 4335 N N . LYS A 1 537 ? -15.312 36 18.547 1 80.19 537 LYS A N 1
ATOM 4336 C CA . LYS A 1 537 ? -16.656 35.438 18.75 1 80.19 537 LYS A CA 1
ATOM 4337 C C . LYS A 1 537 ? -16.578 34 19.312 1 80.19 537 LYS A C 1
ATOM 4339 O O . LYS A 1 537 ? -17.312 33.656 20.234 1 80.19 537 LYS A O 1
ATOM 4344 N N . ILE A 1 538 ? -15.734 33.312 18.734 1 80.5 538 ILE A N 1
ATOM 4345 C CA . ILE A 1 538 ? -15.594 31.922 19.156 1 80.5 538 ILE A CA 1
ATOM 4346 C C . ILE A 1 538 ? -15.047 31.859 20.578 1 80.5 538 ILE A C 1
ATOM 4348 O O . ILE A 1 538 ? -15.516 31.062 21.406 1 80.5 538 ILE A O 1
ATOM 4352 N N . MET A 1 539 ? -14.109 32.688 20.859 1 86.5 539 MET A N 1
ATOM 4353 C CA . MET A 1 539 ? -13.539 32.719 22.203 1 86.5 539 MET A CA 1
ATOM 4354 C C . MET A 1 539 ? -14.578 33.156 23.219 1 86.5 539 MET A C 1
ATOM 4356 O O . MET A 1 539 ? -14.586 32.688 24.359 1 86.5 539 MET A O 1
ATOM 4360 N N . ASP A 1 540 ? -15.375 34.094 22.797 1 87 540 ASP A N 1
ATOM 4361 C CA . ASP A 1 540 ? -16.469 34.5 23.672 1 87 540 ASP A CA 1
ATOM 4362 C C . ASP A 1 540 ? -17.375 33.344 24.016 1 87 540 ASP A C 1
ATOM 4364 O O . ASP A 1 540 ? -17.75 33.156 25.188 1 87 540 ASP A O 1
ATOM 4368 N N . GLU A 1 541 ? -17.656 32.625 23.031 1 82.88 541 GLU A N 1
ATOM 4369 C CA . GLU A 1 541 ? -18.516 31.469 23.234 1 82.88 541 GLU A CA 1
ATOM 4370 C C . GLU A 1 541 ? -17.812 30.438 24.125 1 82.88 541 GLU A C 1
ATOM 4372 O O . GLU A 1 541 ? -18.453 29.797 24.969 1 82.88 541 GLU A O 1
ATOM 4377 N N . ILE A 1 542 ? -16.609 30.172 23.891 1 86.81 542 ILE A N 1
ATOM 4378 C CA . ILE A 1 542 ? -15.852 29.203 24.656 1 86.81 542 ILE A CA 1
ATOM 4379 C C . ILE A 1 542 ? -15.82 29.609 26.125 1 86.81 542 ILE A C 1
ATOM 4381 O O . ILE A 1 542 ? -16.016 28.766 27.016 1 86.81 542 ILE A O 1
ATOM 4385 N N . TYR A 1 543 ? -15.609 30.906 26.344 1 89.81 543 TYR A N 1
ATOM 4386 C CA . TYR A 1 543 ? -15.555 31.375 27.719 1 89.81 543 TYR A CA 1
ATOM 4387 C C . TYR A 1 543 ? -16.922 31.266 28.391 1 89.81 543 TYR A C 1
ATOM 4389 O O . TYR A 1 543 ? -17.016 31.016 29.594 1 89.81 543 TYR A O 1
ATOM 4397 N N . GLN A 1 544 ? -17.875 31.484 27.609 1 87.5 544 GLN A N 1
ATOM 4398 C CA . GLN A 1 544 ? -19.219 31.328 28.156 1 87.5 544 GLN A CA 1
ATOM 4399 C C . GLN A 1 544 ? -19.5 29.875 28.547 1 87.5 544 GLN A C 1
ATOM 4401 O O . GLN A 1 544 ? -20.047 29.625 29.625 1 87.5 544 GLN A O 1
ATOM 4406 N N . ILE A 1 545 ? -19.109 29.016 27.719 1 86.12 545 ILE A N 1
ATOM 4407 C CA . ILE A 1 545 ? -19.328 27.594 27.969 1 86.12 545 ILE A CA 1
ATOM 4408 C C . ILE A 1 545 ? -18.438 27.141 29.125 1 86.12 545 ILE A C 1
ATOM 4410 O O . ILE A 1 545 ? -18.844 26.266 29.906 1 86.12 545 ILE A O 1
ATOM 4414 N N . ALA A 1 546 ? -17.328 27.781 29.25 1 88.12 546 ALA A N 1
ATOM 4415 C CA . ALA A 1 546 ? -16.344 27.359 30.25 1 88.12 546 ALA A CA 1
ATOM 4416 C C . ALA A 1 546 ? -16.609 28.047 31.594 1 88.12 546 ALA A C 1
ATOM 4418 O O . ALA A 1 546 ? -15.789 27.969 32.531 1 88.12 546 ALA A O 1
ATOM 4419 N N . LYS A 1 547 ? -17.656 28.75 31.734 1 87.69 547 LYS A N 1
ATOM 4420 C CA . LYS A 1 547 ? -17.938 29.484 32.969 1 87.69 547 LYS A CA 1
ATOM 4421 C C . LYS A 1 547 ? -17.828 28.578 34.188 1 87.69 547 LYS A C 1
ATOM 4423 O O . LYS A 1 547 ? -17.234 28.969 35.219 1 87.69 547 LYS A O 1
ATOM 4428 N N . ASN A 1 548 ? -18.344 27.391 34.125 1 88.25 548 ASN A N 1
ATOM 4429 C CA . ASN A 1 548 ? -18.297 26.469 35.25 1 88.25 548 ASN A CA 1
ATOM 4430 C C . ASN A 1 548 ? -17.297 25.328 35 1 88.25 548 ASN A C 1
ATOM 4432 O O . ASN A 1 548 ? -17.438 24.234 35.562 1 88.25 548 ASN A O 1
ATOM 4436 N N . LYS A 1 549 ? -16.391 25.562 34.156 1 94.38 549 LYS A N 1
ATOM 4437 C CA . LYS A 1 549 ? -15.414 24.531 33.812 1 94.38 549 LYS A CA 1
ATOM 4438 C C . LYS A 1 549 ? -13.992 25.078 33.906 1 94.38 549 LYS A C 1
ATOM 4440 O O . LYS A 1 549 ? -13.781 26.297 33.844 1 94.38 549 LYS A O 1
ATOM 4445 N N . THR A 1 550 ? -13.094 24.188 34.125 1 96.12 550 THR A N 1
ATOM 4446 C CA . THR A 1 550 ? -11.688 24.562 34.062 1 96.12 550 THR A CA 1
ATOM 4447 C C . THR A 1 550 ? -11.211 24.734 32.625 1 96.12 550 THR A C 1
ATOM 4449 O O . THR A 1 550 ? -11.523 23.922 31.766 1 96.12 550 THR A O 1
ATOM 4452 N N . LEU A 1 551 ? -10.586 25.828 32.375 1 95.69 551 LEU A N 1
ATOM 4453 C CA . LEU A 1 551 ? -10.141 26.141 31.016 1 95.69 551 LEU A CA 1
ATOM 4454 C C . LEU A 1 551 ? -8.625 26.344 30.969 1 95.69 551 LEU A C 1
ATOM 4456 O O . LEU A 1 551 ? -8.07 27.109 31.734 1 95.69 551 LEU A O 1
ATOM 4460 N N . ILE A 1 552 ? -7.961 25.562 30.156 1 95.62 552 ILE A N 1
ATOM 4461 C CA . ILE A 1 552 ? -6.531 25.719 29.906 1 95.62 552 ILE A CA 1
ATOM 4462 C C . ILE A 1 552 ? -6.305 26.172 28.453 1 95.62 552 ILE A C 1
ATOM 4464 O O . ILE A 1 552 ? -6.668 25.469 27.516 1 95.62 552 ILE A O 1
ATOM 4468 N N . VAL A 1 553 ? -5.711 27.312 28.281 1 93.88 553 VAL A N 1
ATOM 4469 C CA . VAL A 1 553 ? -5.555 27.891 26.953 1 93.88 553 VAL A CA 1
ATOM 4470 C C . VAL A 1 553 ? -4.07 28.078 26.656 1 93.88 553 VAL A C 1
ATOM 4472 O O . VAL A 1 553 ? -3.35 28.719 27.422 1 93.88 553 VAL A O 1
ATOM 4475 N N . ILE A 1 554 ? -3.641 27.422 25.641 1 90 554 ILE A N 1
ATOM 4476 C CA . ILE A 1 554 ? -2.32 27.703 25.078 1 90 554 ILE A CA 1
ATOM 4477 C C . ILE A 1 554 ? -2.441 28.672 23.922 1 90 554 ILE A C 1
ATOM 4479 O O . ILE A 1 554 ? -3.107 28.391 22.922 1 90 554 ILE A O 1
ATOM 4483 N N . ALA A 1 555 ? -1.956 29.859 24.016 1 79.38 555 ALA A N 1
ATOM 4484 C CA . ALA A 1 555 ? -2.088 30.844 22.938 1 79.38 555 ALA A CA 1
ATOM 4485 C C . ALA A 1 555 ? -0.853 31.734 22.844 1 79.38 555 ALA A C 1
ATOM 4487 O O . ALA A 1 555 ? -0.095 31.844 23.812 1 79.38 555 ALA A O 1
ATOM 4488 N N . HIS A 1 556 ? -0.722 32.219 21.75 1 69.56 556 HIS A N 1
ATOM 4489 C CA . HIS A 1 556 ? 0.335 33.219 21.531 1 69.56 556 HIS A CA 1
ATOM 4490 C C . HIS A 1 556 ? -0.228 34.625 21.5 1 69.56 556 HIS A C 1
ATOM 4492 O O . HIS A 1 556 ? 0.506 35.594 21.703 1 69.56 556 HIS A O 1
ATOM 4498 N N . ARG A 1 557 ? -1.494 34.656 21.312 1 69.31 557 ARG A N 1
ATOM 4499 C CA . ARG A 1 557 ? -2.125 35.969 21.172 1 69.31 557 ARG A CA 1
ATOM 4500 C C . ARG A 1 557 ? -2.711 36.438 22.5 1 69.31 557 ARG A C 1
ATOM 4502 O O . ARG A 1 557 ? -3.381 35.656 23.188 1 69.31 557 ARG A O 1
ATOM 4509 N N . LEU A 1 558 ? -2.525 37.625 22.766 1 70.81 558 LEU A N 1
ATOM 4510 C CA . LEU A 1 558 ? -2.959 38.219 24.031 1 70.81 558 LEU A CA 1
ATOM 4511 C C . LEU A 1 558 ? -4.48 38.281 24.109 1 70.81 558 LEU A C 1
ATOM 4513 O O . LEU A 1 558 ? -5.059 38.094 25.188 1 70.81 558 LEU A O 1
ATOM 4517 N N . SER A 1 559 ? -5.082 38.469 23.031 1 71.94 559 SER A N 1
ATOM 4518 C CA . SER A 1 559 ? -6.535 38.625 23.016 1 71.94 559 SER A CA 1
ATOM 4519 C C . SER A 1 559 ? -7.223 37.344 23.453 1 71.94 559 SER A C 1
ATOM 4521 O O . SER A 1 559 ? -8.305 37.375 24.047 1 71.94 559 SER A O 1
ATOM 4523 N N . THR A 1 560 ? -6.555 36.281 23.297 1 79.12 560 THR A N 1
ATOM 4524 C CA . THR A 1 560 ? -7.129 34.969 23.594 1 79.12 560 THR A CA 1
ATOM 4525 C C . THR A 1 560 ? -7.004 34.656 25.078 1 79.12 560 THR A C 1
ATOM 4527 O O . THR A 1 560 ? -7.797 33.875 25.625 1 79.12 560 THR A O 1
ATOM 4530 N N . ILE A 1 561 ? -6.051 35.375 25.688 1 85.31 561 ILE A N 1
ATOM 4531 C CA . ILE A 1 561 ? -5.805 34.969 27.078 1 85.31 561 ILE A CA 1
ATOM 4532 C C . ILE A 1 561 ? -6.219 36.094 28.016 1 85.31 561 ILE A C 1
ATOM 4534 O O . ILE A 1 561 ? -5.992 36 29.234 1 85.31 561 ILE A O 1
ATOM 4538 N N . GLU A 1 562 ? -6.781 37.125 27.516 1 84.06 562 GLU A N 1
ATOM 4539 C CA . GLU A 1 562 ? -7.113 38.312 28.297 1 84.06 562 GLU A CA 1
ATOM 4540 C C . GLU A 1 562 ? -8.07 37.969 29.438 1 84.06 562 GLU A C 1
ATOM 4542 O O . GLU A 1 562 ? -8.016 38.594 30.5 1 84.06 562 GLU A O 1
ATOM 4547 N N . ARG A 1 563 ? -8.867 36.969 29.297 1 89.12 563 ARG A N 1
ATOM 4548 C CA . ARG A 1 563 ? -9.891 36.656 30.281 1 89.12 563 ARG A CA 1
ATOM 4549 C C . ARG A 1 563 ? -9.414 35.562 31.234 1 89.12 563 ARG A C 1
ATOM 4551 O O . ARG A 1 563 ? -10.164 35.094 32.125 1 89.12 563 ARG A O 1
ATOM 4558 N N . CYS A 1 564 ? -8.266 35.188 31.109 1 92.81 564 CYS A N 1
ATOM 4559 C CA . CYS A 1 564 ? -7.734 34.156 31.984 1 92.81 564 CYS A CA 1
ATOM 4560 C C . CYS A 1 564 ? -7.344 34.719 33.344 1 92.81 564 CYS A C 1
ATOM 4562 O O . CYS A 1 564 ? -6.844 35.844 33.406 1 92.81 564 CYS A O 1
ATOM 4564 N N . GLU A 1 565 ? -7.543 34 34.375 1 91.94 565 GLU A N 1
ATOM 4565 C CA . GLU A 1 565 ? -7.258 34.438 35.719 1 91.94 565 GLU A CA 1
ATOM 4566 C C . GLU A 1 565 ? -5.785 34.25 36.062 1 91.94 565 GLU A C 1
ATOM 4568 O O . GLU A 1 565 ? -5.223 35.031 36.844 1 91.94 565 GLU A O 1
ATOM 4573 N N . VAL A 1 566 ? -5.227 33.25 35.531 1 92.69 566 VAL A N 1
ATOM 4574 C CA . VAL A 1 566 ? -3.832 32.906 35.812 1 92.69 566 VAL A CA 1
ATOM 4575 C C . VAL A 1 566 ? -3.061 32.75 34.5 1 92.69 566 VAL A C 1
ATOM 4577 O O . VAL A 1 566 ? -3.543 32.125 33.562 1 92.69 566 VAL A O 1
ATOM 4580 N N . ILE A 1 567 ? -1.941 33.375 34.469 1 92.31 567 ILE A N 1
ATOM 4581 C CA . ILE A 1 567 ? -1.063 33.25 33.312 1 92.31 567 ILE A CA 1
ATOM 4582 C C . ILE A 1 567 ? 0.267 32.625 33.719 1 92.31 567 ILE A C 1
ATOM 4584 O O . ILE A 1 567 ? 0.96 33.156 34.594 1 92.31 567 ILE A O 1
ATOM 4588 N N . ILE A 1 568 ? 0.55 31.578 33.125 1 90.75 568 ILE A N 1
ATOM 4589 C CA . ILE A 1 568 ? 1.801 30.875 33.406 1 90.75 568 ILE A CA 1
ATOM 4590 C C . ILE A 1 568 ? 2.771 31.094 32.25 1 90.75 568 ILE A C 1
ATOM 4592 O O . ILE A 1 568 ? 2.518 30.641 31.125 1 90.75 568 ILE A O 1
ATOM 4596 N N . ASP A 1 569 ? 3.863 31.703 32.5 1 88.62 569 ASP A N 1
ATOM 4597 C CA . ASP A 1 569 ? 4.902 31.922 31.5 1 88.62 569 ASP A CA 1
ATOM 4598 C C . ASP A 1 569 ? 5.945 30.812 31.547 1 88.62 569 ASP A C 1
ATOM 4600 O O . ASP A 1 569 ? 6.742 30.734 32.469 1 88.62 569 ASP A O 1
ATOM 4604 N N . MET A 1 570 ? 5.938 30.047 30.547 1 87.56 570 MET A N 1
ATOM 4605 C CA . MET A 1 570 ? 6.82 28.875 30.5 1 87.56 570 MET A CA 1
ATOM 4606 C C . MET A 1 570 ? 8.188 29.266 29.953 1 87.56 570 MET A C 1
ATOM 4608 O O . MET A 1 570 ? 9.125 28.453 30 1 87.56 570 MET A O 1
ATOM 4612 N N . SER A 1 571 ? 8.32 30.375 29.422 1 78.62 571 SER A N 1
ATOM 4613 C CA . SER A 1 571 ? 9.609 30.828 28.891 1 78.62 571 SER A CA 1
ATOM 4614 C C . SER A 1 571 ? 10.656 30.875 30 1 78.62 571 SER A C 1
ATOM 4616 O O . SER A 1 571 ? 11.812 30.516 29.781 1 78.62 571 SER A O 1
ATOM 4618 N N . GLN A 1 572 ? 10.258 31.312 31.062 1 68.25 572 GLN A N 1
ATOM 4619 C CA . GLN A 1 572 ? 11.18 31.469 32.188 1 68.25 572 GLN A CA 1
ATOM 4620 C C . GLN A 1 572 ? 11.641 30.109 32.719 1 68.25 572 GLN A C 1
ATOM 4622 O O . GLN A 1 572 ? 12.773 29.969 33.188 1 68.25 572 GLN A O 1
ATOM 4627 N N . HIS A 1 573 ? 10.828 29.219 32.625 1 67.19 573 HIS A N 1
ATOM 4628 C CA . HIS A 1 573 ? 11.172 27.875 33.125 1 67.19 573 HIS A CA 1
ATOM 4629 C C . HIS A 1 573 ? 12.242 27.234 32.25 1 67.19 573 HIS A C 1
ATOM 4631 O O . HIS A 1 573 ? 13.188 26.625 32.75 1 67.19 573 HIS A O 1
ATOM 4637 N N . LYS A 1 574 ? 12 27.266 30.953 1 62.44 574 LYS A N 1
ATOM 4638 C CA . LYS A 1 574 ? 12.953 26.672 30.031 1 62.44 574 LYS A CA 1
ATOM 4639 C C . LYS A 1 574 ? 14.32 27.344 30.141 1 62.44 574 LYS A C 1
ATOM 4641 O O . LYS A 1 574 ? 15.352 26.656 30.078 1 62.44 574 LYS A O 1
ATOM 4646 N N . ASP A 1 575 ? 14.273 28.625 30.344 1 53.31 575 ASP A N 1
ATOM 4647 C CA . ASP A 1 575 ? 15.523 29.359 30.5 1 53.31 575 ASP A CA 1
ATOM 4648 C C . ASP A 1 575 ? 16.266 28.922 31.75 1 53.31 575 ASP A C 1
ATOM 4650 O O . ASP A 1 575 ? 17.5 28.938 31.781 1 53.31 575 ASP A O 1
ATOM 4654 N N . ASN A 1 576 ? 15.398 28.484 32.656 1 47.31 576 ASN A N 1
ATOM 4655 C CA . ASN A 1 576 ? 16.031 28.031 33.875 1 47.31 576 ASN A CA 1
ATOM 4656 C C . ASN A 1 576 ? 16.531 26.594 33.781 1 47.31 576 ASN A C 1
ATOM 4658 O O . ASN A 1 576 ? 17.188 26.078 34.688 1 47.31 576 ASN A O 1
ATOM 4662 N N . LEU A 1 577 ? 16.031 25.969 32.719 1 52.22 577 LEU A N 1
ATOM 4663 C CA . LEU A 1 577 ? 16.5 24.609 32.5 1 52.22 577 LEU A CA 1
ATOM 4664 C C . LEU A 1 577 ? 17.922 24.609 31.938 1 52.22 577 LEU A C 1
ATOM 4666 O O . LEU A 1 577 ? 18.656 23.625 32.094 1 52.22 577 LEU A O 1
ATOM 4670 N N . GLY A 1 578 ? 18.359 25.516 31.078 1 42.38 578 GLY A N 1
ATOM 4671 C CA . GLY A 1 578 ? 19.734 25.703 30.656 1 42.38 578 GLY A CA 1
ATOM 4672 C C . GLY A 1 578 ? 20.594 26.391 31.688 1 42.38 578 GLY A C 1
ATOM 4673 O O . GLY A 1 578 ? 20.062 27.125 32.531 1 42.38 578 GLY A O 1
ATOM 4674 N N . MET B 1 1 ? -36.406 3.514 -9.094 1 20.33 1 MET B N 1
ATOM 4675 C CA . MET B 1 1 ? -36.062 2.57 -10.156 1 20.33 1 MET B CA 1
ATOM 4676 C C . MET B 1 1 ? -34.594 2.66 -10.5 1 20.33 1 MET B C 1
ATOM 4678 O O . MET B 1 1 ? -34.156 3.619 -11.141 1 20.33 1 MET B O 1
ATOM 4682 N N . ALA B 1 2 ? -33.688 2.238 -9.594 1 30.73 2 ALA B N 1
ATOM 4683 C CA . ALA B 1 2 ? -32.25 2.18 -9.805 1 30.73 2 ALA B CA 1
ATOM 4684 C C . ALA B 1 2 ? -31.906 1.544 -11.148 1 30.73 2 ALA B C 1
ATOM 4686 O O . ALA B 1 2 ? -32.281 0.396 -11.406 1 30.73 2 ALA B O 1
ATOM 4687 N N . LYS B 1 3 ? -31.922 2.334 -12.227 1 30.75 3 LYS B N 1
ATOM 4688 C CA . LYS B 1 3 ? -31.609 1.816 -13.555 1 30.75 3 LYS B CA 1
ATOM 4689 C C . LYS B 1 3 ? -30.656 0.625 -13.461 1 30.75 3 LYS B C 1
ATOM 4691 O O . LYS B 1 3 ? -29.703 0.644 -12.68 1 30.75 3 LYS B O 1
ATOM 4696 N N . LYS B 1 4 ? -31.078 -0.407 -13.797 1 34.19 4 LYS B N 1
ATOM 4697 C CA . LYS B 1 4 ? -30.406 -1.7 -13.922 1 34.19 4 LYS B CA 1
ATOM 4698 C C . LYS B 1 4 ? -29.047 -1.556 -14.594 1 34.19 4 LYS B C 1
ATOM 4700 O O . LYS B 1 4 ? -28.969 -1.363 -15.812 1 34.19 4 LYS B O 1
ATOM 4705 N N . LYS B 1 5 ? -28.172 -0.675 -14.039 1 40.41 5 LYS B N 1
ATOM 4706 C CA . LYS B 1 5 ? -26.812 -0.591 -14.547 1 40.41 5 LYS B CA 1
ATOM 4707 C C . LYS B 1 5 ? -26.375 -1.907 -15.188 1 40.41 5 LYS B C 1
ATOM 4709 O O . LYS B 1 5 ? -26.375 -2.953 -14.531 1 40.41 5 LYS B O 1
ATOM 4714 N N . HIS B 1 6 ? -26.688 -2.102 -16.359 1 36.66 6 HIS B N 1
ATOM 4715 C CA . HIS B 1 6 ? -26.375 -3.191 -17.266 1 36.66 6 HIS B CA 1
ATOM 4716 C C . HIS B 1 6 ? -25.016 -3.789 -16.969 1 36.66 6 HIS B C 1
ATOM 4718 O O . HIS B 1 6 ? -24.016 -3.061 -16.844 1 36.66 6 HIS B O 1
ATOM 4724 N N . LYS B 1 7 ? -24.969 -4.883 -16.312 1 48.28 7 LYS B N 1
ATOM 4725 C CA . LYS B 1 7 ? -23.859 -5.754 -15.938 1 48.28 7 LYS B CA 1
ATOM 4726 C C . LYS B 1 7 ? -22.922 -6.004 -17.125 1 48.28 7 LYS B C 1
ATOM 4728 O O . LYS B 1 7 ? -23.328 -6.605 -18.125 1 48.28 7 LYS B O 1
ATOM 4733 N N . ILE B 1 8 ? -22.109 -5.07 -17.531 1 52.53 8 ILE B N 1
ATOM 4734 C CA . ILE B 1 8 ? -21.125 -5.285 -18.578 1 52.53 8 ILE B CA 1
ATOM 4735 C C . ILE B 1 8 ? -20.469 -6.652 -18.406 1 52.53 8 ILE B C 1
ATOM 4737 O O . ILE B 1 8 ? -20.031 -7 -17.297 1 52.53 8 ILE B O 1
ATOM 4741 N N . SER B 1 9 ? -20.594 -7.508 -19.375 1 60.97 9 SER B N 1
ATOM 4742 C CA . SER B 1 9 ? -20.062 -8.867 -19.453 1 60.97 9 SER B CA 1
ATOM 4743 C C . SER B 1 9 ? -18.562 -8.898 -19.203 1 60.97 9 SER B C 1
ATOM 4745 O O . SER B 1 9 ? -17.859 -7.922 -19.469 1 60.97 9 SER B O 1
ATOM 4747 N N . THR B 1 10 ? -18.031 -9.859 -18.484 1 65 10 THR B N 1
ATOM 4748 C CA . THR B 1 10 ? -16.625 -10.07 -18.172 1 65 10 THR B CA 1
ATOM 4749 C C . THR B 1 10 ? -15.781 -10.086 -19.438 1 65 10 THR B C 1
ATOM 4751 O O . THR B 1 10 ? -14.648 -9.594 -19.453 1 65 10 THR B O 1
ATOM 4754 N N . LEU B 1 11 ? -16.375 -10.547 -20.484 1 70.69 11 LEU B N 1
ATOM 4755 C CA . LEU B 1 11 ? -15.688 -10.578 -21.781 1 70.69 11 LEU B CA 1
ATOM 4756 C C . LEU B 1 11 ? -15.453 -9.164 -22.297 1 70.69 11 LEU B C 1
ATOM 4758 O O . LEU B 1 11 ? -14.398 -8.875 -22.875 1 70.69 11 LEU B O 1
ATOM 4762 N N . LYS B 1 12 ? -16.375 -8.406 -22.078 1 71.75 12 LYS B N 1
ATOM 4763 C CA . LYS B 1 12 ? -16.234 -7.027 -22.531 1 71.75 12 LYS B CA 1
ATOM 4764 C C . LYS B 1 12 ? -15.133 -6.293 -21.781 1 71.75 12 LYS B C 1
ATOM 4766 O O . LYS B 1 12 ? -14.375 -5.516 -22.359 1 71.75 12 LYS B O 1
ATOM 4771 N N . TYR B 1 13 ? -15.055 -6.652 -20.516 1 68.69 13 TYR B N 1
ATOM 4772 C CA . TYR B 1 13 ? -13.992 -6.062 -19.719 1 68.69 13 TYR B CA 1
ATOM 4773 C C . TYR B 1 13 ? -12.625 -6.539 -20.188 1 68.69 13 TYR B C 1
ATOM 4775 O O . TYR B 1 13 ? -11.68 -5.754 -20.25 1 68.69 13 TYR B O 1
ATOM 4783 N N . PHE B 1 14 ? -12.648 -7.715 -20.562 1 72.94 14 PHE B N 1
ATOM 4784 C CA . PHE B 1 14 ? -11.43 -8.32 -21.078 1 72.94 14 PHE B CA 1
ATOM 4785 C C . PHE B 1 14 ? -10.992 -7.656 -22.375 1 72.94 14 PHE B C 1
ATOM 4787 O O . PHE B 1 14 ? -9.852 -7.219 -22.5 1 72.94 14 PHE B O 1
ATOM 4794 N N . LEU B 1 15 ? -11.867 -7.531 -23.266 1 76.62 15 LEU B N 1
ATOM 4795 C CA . LEU B 1 15 ? -11.57 -6.957 -24.578 1 76.62 15 LEU B CA 1
ATOM 4796 C C . LEU B 1 15 ? -11.211 -5.48 -24.453 1 76.62 15 LEU B C 1
ATOM 4798 O O . LEU B 1 15 ? -10.328 -4.988 -25.156 1 76.62 15 LEU B O 1
ATOM 4802 N N . ARG B 1 16 ? -11.836 -4.836 -23.562 1 77.81 16 ARG B N 1
ATOM 4803 C CA . ARG B 1 16 ? -11.555 -3.422 -23.328 1 77.81 16 ARG B CA 1
ATOM 4804 C C . ARG B 1 16 ? -10.148 -3.23 -22.781 1 77.81 16 ARG B C 1
ATOM 4806 O O . ARG B 1 16 ? -9.445 -2.297 -23.172 1 77.81 16 ARG B O 1
ATOM 4813 N N . SER B 1 17 ? -9.82 -4.098 -21.906 1 78.06 17 SER B N 1
ATOM 4814 C CA . SER B 1 17 ? -8.477 -4.023 -21.328 1 78.06 17 SER B CA 1
ATOM 4815 C C . SER B 1 17 ? -7.406 -4.211 -22.391 1 78.06 17 SER B C 1
ATOM 4817 O O . SER B 1 17 ? -6.422 -3.471 -22.438 1 78.06 17 SER B O 1
ATOM 4819 N N . LEU B 1 18 ? -7.648 -5.129 -23.25 1 79.62 18 LEU B N 1
ATOM 4820 C CA . LEU B 1 18 ? -6.691 -5.41 -24.312 1 79.62 18 LEU B CA 1
ATOM 4821 C C . LEU B 1 18 ? -6.59 -4.234 -25.266 1 79.62 18 LEU B C 1
ATOM 4823 O O . LEU B 1 18 ? -5.496 -3.881 -25.719 1 79.62 18 LEU B O 1
ATOM 4827 N N . LYS B 1 19 ? -7.684 -3.674 -25.516 1 81.12 19 LYS B N 1
ATOM 4828 C CA . LYS B 1 19 ? -7.711 -2.531 -26.422 1 81.12 19 LYS B CA 1
ATOM 4829 C C . LYS B 1 19 ? -6.977 -1.335 -25.828 1 81.12 19 LYS B C 1
ATOM 4831 O O . LYS B 1 19 ? -6.211 -0.66 -26.516 1 81.12 19 LYS B O 1
ATOM 4836 N N . GLN B 1 20 ? -7.176 -1.129 -24.641 1 83.38 20 GLN B N 1
ATOM 4837 C CA . GLN B 1 20 ? -6.547 0.003 -23.969 1 83.38 20 GLN B CA 1
ATOM 4838 C C . GLN B 1 20 ? -5.035 -0.186 -23.875 1 83.38 20 GLN B C 1
ATOM 4840 O O . GLN B 1 20 ? -4.273 0.761 -24.078 1 83.38 20 GLN B O 1
ATOM 4845 N N . ILE B 1 21 ? -4.703 -1.343 -23.562 1 80.12 21 ILE B N 1
ATOM 4846 C CA . ILE B 1 21 ? -3.277 -1.642 -23.469 1 80.12 21 ILE B CA 1
ATOM 4847 C C . ILE B 1 21 ? -2.631 -1.495 -24.859 1 80.12 21 ILE B C 1
ATOM 4849 O O . ILE B 1 21 ? -1.53 -0.953 -24.969 1 80.12 21 ILE B O 1
ATOM 4853 N N . TYR B 1 22 ? -3.365 -1.972 -25.828 1 79.12 22 TYR B N 1
ATOM 4854 C CA . TYR B 1 22 ? -2.885 -1.896 -27.203 1 79.12 22 TYR B CA 1
ATOM 4855 C C . TYR B 1 22 ? -2.73 -0.445 -27.656 1 79.12 22 TYR B C 1
ATOM 4857 O O . TYR B 1 22 ? -1.811 -0.115 -28.406 1 79.12 22 TYR B O 1
ATOM 4865 N N . MET B 1 23 ? -3.51 0.438 -27.125 1 78.5 23 MET B N 1
ATOM 4866 C CA . MET B 1 23 ? -3.473 1.85 -27.5 1 78.5 23 MET B CA 1
ATOM 4867 C C . MET B 1 23 ? -2.299 2.559 -26.844 1 78.5 23 MET B C 1
ATOM 4869 O O . MET B 1 23 ? -1.835 3.59 -27.328 1 78.5 23 MET B O 1
ATOM 4873 N N . LEU B 1 24 ? -1.817 1.926 -25.812 1 79.5 24 LEU B N 1
ATOM 4874 C CA . LEU B 1 24 ? -0.753 2.574 -25.047 1 79.5 24 LEU B CA 1
ATOM 4875 C C . LEU B 1 24 ? 0.618 2.133 -25.547 1 79.5 24 LEU B C 1
ATOM 4877 O O . LEU B 1 24 ? 1.641 2.689 -25.141 1 79.5 24 LEU B O 1
ATOM 4881 N N . ILE B 1 25 ? 0.575 1.116 -26.422 1 79.38 25 ILE B N 1
ATOM 4882 C CA . ILE B 1 25 ? 1.836 0.586 -26.922 1 79.38 25 ILE B CA 1
ATOM 4883 C C . ILE B 1 25 ? 2.152 1.211 -28.281 1 79.38 25 ILE B C 1
ATOM 4885 O O . ILE B 1 25 ? 1.27 1.338 -29.141 1 79.38 25 ILE B O 1
ATOM 4889 N N . THR B 1 26 ? 3.391 1.744 -28.469 1 78.81 26 THR B N 1
ATOM 4890 C CA . THR B 1 26 ? 3.836 2.35 -29.719 1 78.81 26 THR B CA 1
ATOM 4891 C C . THR B 1 26 ? 3.98 1.293 -30.812 1 78.81 26 THR B C 1
ATOM 4893 O O . THR B 1 26 ? 3.895 0.094 -30.547 1 78.81 26 THR B O 1
ATOM 4896 N N . PHE B 1 27 ? 4.168 1.749 -32.094 1 76.94 27 PHE B N 1
ATOM 4897 C CA . PHE B 1 27 ? 4.262 0.842 -33.219 1 76.94 27 PHE B CA 1
ATOM 4898 C C . PHE B 1 27 ? 5.469 -0.081 -33.094 1 76.94 27 PHE B C 1
ATOM 4900 O O . PHE B 1 27 ? 5.363 -1.288 -33.312 1 76.94 27 PHE B O 1
ATOM 4907 N N . LYS B 1 28 ? 6.602 0.476 -32.656 1 82.19 28 LYS B N 1
ATOM 4908 C CA . LYS B 1 28 ? 7.801 -0.337 -32.469 1 82.19 28 LYS B CA 1
ATOM 4909 C C . LYS B 1 28 ? 7.59 -1.379 -31.375 1 82.19 28 LYS B C 1
ATOM 4911 O O . LYS B 1 28 ? 8.039 -2.52 -31.5 1 82.19 28 LYS B O 1
ATOM 4916 N N . GLU B 1 29 ? 6.848 -0.983 -30.469 1 85.12 29 GLU B N 1
ATOM 4917 C CA . GLU B 1 29 ? 6.574 -1.888 -29.359 1 85.12 29 GLU B CA 1
ATOM 4918 C C . GLU B 1 29 ? 5.57 -2.965 -29.766 1 85.12 29 GLU B C 1
ATOM 4920 O O . GLU B 1 29 ? 5.605 -4.082 -29.234 1 85.12 29 GLU B O 1
ATOM 4925 N N . LYS B 1 30 ? 4.711 -2.611 -30.734 1 84.88 30 LYS B N 1
ATOM 4926 C CA . LYS B 1 30 ? 3.77 -3.604 -31.234 1 84.88 30 LYS B CA 1
ATOM 4927 C C . LYS B 1 30 ? 4.496 -4.723 -31.984 1 84.88 30 LYS B C 1
ATOM 4929 O O . LYS B 1 30 ? 4.113 -5.891 -31.891 1 84.88 30 LYS B O 1
ATOM 4934 N N . MET B 1 31 ? 5.574 -4.332 -32.594 1 88.25 31 MET B N 1
ATOM 4935 C CA . MET B 1 31 ? 6.379 -5.34 -33.312 1 88.25 31 MET B CA 1
ATOM 4936 C C . MET B 1 31 ? 7.074 -6.258 -32.312 1 88.25 31 MET B C 1
ATOM 4938 O O . MET B 1 31 ? 7.145 -7.473 -32.5 1 88.25 31 MET B O 1
ATOM 4942 N N . VAL B 1 32 ? 7.594 -5.633 -31.312 1 87.25 32 VAL B N 1
ATOM 4943 C CA . VAL B 1 32 ? 8.25 -6.43 -30.281 1 87.25 32 VAL B CA 1
ATOM 4944 C C . VAL B 1 32 ? 7.234 -7.34 -29.594 1 87.25 32 VAL B C 1
ATOM 4946 O O . VAL B 1 32 ? 7.531 -8.5 -29.297 1 87.25 32 VAL B O 1
ATOM 4949 N N . PHE B 1 33 ? 6.105 -6.816 -29.438 1 84.56 33 PHE B N 1
ATOM 4950 C CA . PHE B 1 33 ? 5.023 -7.605 -28.859 1 84.56 33 PHE B CA 1
ATOM 4951 C C . PHE B 1 33 ? 4.676 -8.789 -29.766 1 84.56 33 PHE B C 1
ATOM 4953 O O . PHE B 1 33 ? 4.48 -9.906 -29.281 1 84.56 33 PHE B O 1
ATOM 4960 N N . PHE B 1 34 ? 4.621 -8.523 -30.969 1 85.62 34 PHE B N 1
ATOM 4961 C CA . PHE B 1 34 ? 4.332 -9.578 -31.938 1 85.62 34 PHE B CA 1
ATOM 4962 C C . PHE B 1 34 ? 5.422 -10.641 -31.906 1 85.62 34 PHE B C 1
ATOM 4964 O O . PHE B 1 34 ? 5.133 -11.844 -31.969 1 85.62 34 PHE B O 1
ATOM 4971 N N . LEU B 1 35 ? 6.582 -10.188 -31.781 1 89.75 35 LEU B N 1
ATOM 4972 C CA . LEU B 1 35 ? 7.703 -11.117 -31.703 1 89.75 35 LEU B CA 1
ATOM 4973 C C . LEU B 1 35 ? 7.613 -11.969 -30.438 1 89.75 35 LEU B C 1
ATOM 4975 O O . LEU B 1 35 ? 7.918 -13.164 -30.469 1 89.75 35 LEU B O 1
ATOM 4979 N N . LEU B 1 36 ? 7.18 -11.367 -29.406 1 89 36 LEU B N 1
ATOM 4980 C CA . LEU B 1 36 ? 7.039 -12.109 -28.156 1 89 36 LEU B CA 1
ATOM 4981 C C . LEU B 1 36 ? 5.914 -13.133 -28.266 1 89 36 LEU B C 1
ATOM 4983 O O . LEU B 1 36 ? 6.016 -14.227 -27.703 1 89 36 LEU B O 1
ATOM 4987 N N . VAL B 1 37 ? 4.902 -12.789 -29 1 86.62 37 VAL B N 1
ATOM 4988 C CA . VAL B 1 37 ? 3.807 -13.727 -29.219 1 86.62 37 VAL B CA 1
ATOM 4989 C C . VAL B 1 37 ? 4.301 -14.914 -30.047 1 86.62 37 VAL B C 1
ATOM 4991 O O . VAL B 1 37 ? 3.988 -16.062 -29.734 1 86.62 37 VAL B O 1
ATOM 4994 N N . LEU B 1 38 ? 5.066 -14.594 -31.016 1 89.5 38 LEU B N 1
ATOM 4995 C CA . LEU B 1 38 ? 5.645 -15.648 -31.844 1 89.5 38 LEU B CA 1
ATOM 4996 C C . LEU B 1 38 ? 6.578 -16.531 -31.016 1 89.5 38 LEU B C 1
ATOM 4998 O O . LEU B 1 38 ? 6.605 -17.75 -31.188 1 89.5 38 LEU B O 1
ATOM 5002 N N . MET B 1 39 ? 7.281 -15.906 -30.188 1 89.56 39 MET B N 1
ATOM 5003 C CA . MET B 1 39 ? 8.18 -16.656 -29.312 1 89.56 39 MET B CA 1
ATOM 5004 C C . MET B 1 39 ? 7.395 -17.531 -28.344 1 89.56 39 MET B C 1
ATOM 5006 O O . MET B 1 39 ? 7.82 -18.641 -28.016 1 89.56 39 MET B O 1
ATOM 5010 N N . ALA B 1 40 ? 6.324 -16.984 -27.922 1 86.12 40 ALA B N 1
ATOM 5011 C CA . ALA B 1 40 ? 5.469 -17.75 -27.031 1 86.12 40 ALA B CA 1
ATOM 5012 C C . ALA B 1 40 ? 4.91 -18.984 -27.734 1 86.12 40 ALA B C 1
ATOM 5014 O O . ALA B 1 40 ? 4.895 -20.078 -27.156 1 86.12 40 ALA B O 1
ATOM 5015 N N . VAL B 1 41 ? 4.469 -18.812 -28.969 1 86.06 41 VAL B N 1
ATOM 5016 C CA . VAL B 1 41 ? 3.938 -19.922 -29.766 1 86.06 41 VAL B CA 1
ATOM 5017 C C . VAL B 1 41 ? 5.031 -20.953 -30 1 86.06 41 VAL B C 1
ATOM 5019 O O . VAL B 1 41 ? 4.793 -22.156 -29.875 1 86.06 41 VAL B O 1
ATOM 5022 N N . PHE B 1 42 ? 6.168 -20.469 -30.25 1 89.12 42 PHE B N 1
ATOM 5023 C CA . PHE B 1 42 ? 7.285 -21.375 -30.5 1 89.12 42 PHE B CA 1
ATOM 5024 C C . PHE B 1 42 ? 7.664 -22.125 -29.234 1 89.12 42 PHE B C 1
ATOM 5026 O O . PHE B 1 42 ? 8 -23.312 -29.297 1 89.12 42 PHE B O 1
ATOM 5033 N N . SER B 1 43 ? 7.676 -21.406 -28.203 1 85.44 43 SER B N 1
ATOM 5034 C CA . SER B 1 43 ? 7.973 -22.062 -26.938 1 85.44 43 SER B CA 1
ATOM 5035 C C . SER B 1 43 ? 6.98 -23.172 -26.641 1 85.44 43 SER B C 1
ATOM 5037 O O . SER B 1 43 ? 7.363 -24.234 -26.141 1 85.44 43 SER B O 1
ATOM 5039 N N . SER B 1 44 ? 5.734 -22.891 -26.953 1 82.25 44 SER B N 1
ATOM 5040 C CA . SER B 1 44 ? 4.707 -23.906 -26.781 1 82.25 44 SER B CA 1
ATOM 5041 C C . SER B 1 44 ? 4.934 -25.094 -27.703 1 82.25 44 SER B C 1
ATOM 5043 O O . SER B 1 44 ? 4.707 -26.25 -27.328 1 82.25 44 SER B O 1
ATOM 5045 N N . PHE B 1 45 ? 5.352 -24.828 -28.828 1 84 45 PHE B N 1
ATOM 5046 C CA . PHE B 1 45 ? 5.645 -25.859 -29.797 1 84 45 PHE B CA 1
ATOM 5047 C C . PHE B 1 45 ? 6.773 -26.766 -29.312 1 84 45 PHE B C 1
ATOM 5049 O O . PHE B 1 45 ? 6.668 -27.984 -29.375 1 84 45 PHE B O 1
ATOM 5056 N N . VAL B 1 46 ? 7.77 -26.141 -28.859 1 85.62 46 VAL B N 1
ATOM 5057 C CA . VAL B 1 46 ? 8.922 -26.875 -28.375 1 85.62 46 VAL B CA 1
ATOM 5058 C C . VAL B 1 46 ? 8.523 -27.734 -27.172 1 85.62 46 VAL B C 1
ATOM 5060 O O . VAL B 1 46 ? 8.969 -28.875 -27.031 1 85.62 46 VAL B O 1
ATOM 5063 N N . GLU B 1 47 ? 7.711 -27.234 -26.375 1 79.69 47 GLU B N 1
ATOM 5064 C CA . GLU B 1 47 ? 7.254 -27.938 -25.188 1 79.69 47 GLU B CA 1
ATOM 5065 C C . GLU B 1 47 ? 6.426 -29.172 -25.562 1 79.69 47 GLU B C 1
ATOM 5067 O O . GLU B 1 47 ? 6.652 -30.266 -25.047 1 79.69 47 GLU B O 1
ATOM 5072 N N . VAL B 1 48 ? 5.504 -28.969 -26.484 1 77.56 48 VAL B N 1
ATOM 5073 C CA . VAL B 1 48 ? 4.645 -30.062 -26.922 1 77.56 48 VAL B CA 1
ATOM 5074 C C . VAL B 1 48 ? 5.477 -31.109 -27.641 1 77.56 48 VAL B C 1
ATOM 5076 O O . VAL B 1 48 ? 5.297 -32.312 -27.438 1 77.56 48 VAL B O 1
ATOM 5079 N N . MET B 1 49 ? 6.34 -30.641 -28.406 1 80.88 49 MET B N 1
ATOM 5080 C CA . MET B 1 49 ? 7.191 -31.547 -29.172 1 80.88 49 MET B CA 1
ATOM 5081 C C . MET B 1 49 ? 8.055 -32.406 -28.234 1 80.88 49 MET B C 1
ATOM 5083 O O . MET B 1 49 ? 8.234 -33.594 -28.469 1 80.88 49 MET B O 1
ATOM 5087 N N . SER B 1 50 ? 8.602 -31.781 -27.25 1 79.69 50 SER B N 1
ATOM 5088 C CA . SER B 1 50 ? 9.461 -32.5 -26.312 1 79.69 50 SER B CA 1
ATOM 5089 C C . SER B 1 50 ? 8.688 -33.562 -25.562 1 79.69 50 SER B C 1
ATOM 5091 O O . SER B 1 50 ? 9.211 -34.656 -25.312 1 79.69 50 SER B O 1
ATOM 5093 N N . LEU B 1 51 ? 7.449 -33.344 -25.266 1 73.5 51 LEU B N 1
ATOM 5094 C CA . LEU B 1 51 ? 6.637 -34.312 -24.516 1 73.5 51 LEU B CA 1
ATOM 5095 C C . LEU B 1 51 ? 6.07 -35.375 -25.438 1 73.5 51 LEU B C 1
ATOM 5097 O O . LEU B 1 51 ? 6.016 -36.562 -25.078 1 73.5 51 LEU B O 1
ATOM 5101 N N . THR B 1 52 ? 5.664 -34.938 -26.641 1 73.56 52 THR B N 1
ATOM 5102 C CA . THR B 1 52 ? 5.059 -35.844 -27.578 1 73.56 52 THR B CA 1
ATOM 5103 C C . THR B 1 52 ? 6.09 -36.844 -28.094 1 73.56 52 THR B C 1
ATOM 5105 O O . THR B 1 52 ? 5.762 -38 -28.375 1 73.56 52 THR B O 1
ATOM 5108 N N . LEU B 1 53 ? 7.316 -36.438 -28.188 1 76.88 53 LEU B N 1
ATOM 5109 C CA . LEU B 1 53 ? 8.359 -37.312 -28.734 1 76.88 53 LEU B CA 1
ATOM 5110 C C . LEU B 1 53 ? 8.812 -38.344 -27.688 1 76.88 53 LEU B C 1
ATOM 5112 O O . LEU B 1 53 ? 9.5 -39.312 -28.031 1 76.88 53 LEU B O 1
ATOM 5116 N N . LEU B 1 54 ? 8.414 -38.156 -26.5 1 75.25 54 LEU B N 1
ATOM 5117 C CA . LEU B 1 54 ? 8.797 -39.094 -25.453 1 75.25 54 LEU B CA 1
ATOM 5118 C C . LEU B 1 54 ? 8.133 -40.469 -25.672 1 75.25 54 LEU B C 1
ATOM 5120 O O . LEU B 1 54 ? 8.758 -41.5 -25.453 1 75.25 54 LEU B O 1
ATOM 5124 N N . MET B 1 55 ? 6.953 -40.438 -26.172 1 69.5 55 MET B N 1
ATOM 5125 C CA . MET B 1 55 ? 6.227 -41.688 -26.359 1 69.5 55 MET B CA 1
ATOM 5126 C C . MET B 1 55 ? 6.84 -42.5 -27.484 1 69.5 55 MET B C 1
ATOM 5128 O O . MET B 1 55 ? 7.117 -43.688 -27.312 1 69.5 55 MET B O 1
ATOM 5132 N N . PRO B 1 56 ? 7 -41.906 -28.688 1 72.75 56 PRO B N 1
ATOM 5133 C CA . PRO B 1 56 ? 7.688 -42.688 -29.719 1 72.75 56 PRO B CA 1
ATOM 5134 C C . PRO B 1 56 ? 9.062 -43.156 -29.266 1 72.75 56 PRO B C 1
ATOM 5136 O O . PRO B 1 56 ? 9.5 -44.25 -29.672 1 72.75 56 PRO B O 1
ATOM 5139 N N . PHE B 1 57 ? 9.641 -42.469 -28.422 1 77.75 57 PHE B N 1
ATOM 5140 C CA . PHE B 1 57 ? 10.938 -42.875 -27.891 1 77.75 57 PHE B CA 1
ATOM 5141 C C . PHE B 1 57 ? 10.812 -44.125 -27.031 1 77.75 57 PHE B C 1
ATOM 5143 O O . PHE B 1 57 ? 11.578 -45.062 -27.188 1 77.75 57 PHE B O 1
ATOM 5150 N N . ILE B 1 58 ? 9.852 -44.062 -26.219 1 70.88 58 ILE B N 1
ATOM 5151 C CA . ILE B 1 58 ? 9.633 -45.219 -25.328 1 70.88 58 ILE B CA 1
ATOM 5152 C C . ILE B 1 58 ? 9.211 -46.438 -26.141 1 70.88 58 ILE B C 1
ATOM 5154 O O . ILE B 1 58 ? 9.68 -47.531 -25.875 1 70.88 58 ILE B O 1
ATOM 5158 N N . THR B 1 59 ? 8.359 -46.25 -27.172 1 70.31 59 THR B N 1
ATOM 5159 C CA . THR B 1 59 ? 7.883 -47.344 -28 1 70.31 59 THR B CA 1
ATOM 5160 C C . THR B 1 59 ? 9.031 -47.969 -28.797 1 70.31 59 THR B C 1
ATOM 5162 O O . THR B 1 59 ? 9.133 -49.188 -28.906 1 70.31 59 THR B O 1
ATOM 5165 N N . LEU B 1 60 ? 9.797 -47.094 -29.328 1 75.69 60 LEU B N 1
ATOM 5166 C CA . LEU B 1 60 ? 10.922 -47.594 -30.109 1 75.69 60 LEU B CA 1
ATOM 5167 C C . LEU B 1 60 ? 11.961 -48.281 -29.219 1 75.69 60 LEU B C 1
ATOM 5169 O O . LEU B 1 60 ? 12.617 -49.219 -29.641 1 75.69 60 LEU B O 1
ATOM 5173 N N . ALA B 1 61 ? 12.094 -47.812 -28.062 1 75.62 61 ALA B N 1
ATOM 5174 C CA . ALA B 1 61 ? 13.055 -48.375 -27.125 1 75.62 61 ALA B CA 1
ATOM 5175 C C . ALA B 1 61 ? 12.609 -49.781 -26.672 1 75.62 61 ALA B C 1
ATOM 5177 O O . ALA B 1 61 ? 13.445 -50.625 -26.359 1 75.62 61 ALA B O 1
ATOM 5178 N N . SER B 1 62 ? 11.266 -49.969 -26.594 1 72.56 62 SER B N 1
ATOM 5179 C CA . SER B 1 62 ? 10.727 -51.25 -26.188 1 72.56 62 SER B CA 1
ATOM 5180 C C . SER B 1 62 ? 10.977 -52.312 -27.25 1 72.56 62 SER B C 1
ATOM 5182 O O . SER B 1 62 ? 11.203 -53.5 -26.922 1 72.56 62 SER B O 1
ATOM 5184 N N . ASP B 1 63 ? 10.805 -51.906 -28.5 1 75.31 63 ASP B N 1
ATOM 5185 C CA . ASP B 1 63 ? 11.094 -52.812 -29.609 1 75.31 63 ASP B CA 1
ATOM 5186 C C . ASP B 1 63 ? 11.781 -52.094 -30.766 1 75.31 63 ASP B C 1
ATOM 5188 O O . ASP B 1 63 ? 11.117 -51.594 -31.688 1 75.31 63 ASP B O 1
ATOM 5192 N N . PRO B 1 64 ? 13.133 -52.094 -30.656 1 77.31 64 PRO B N 1
ATOM 5193 C CA . PRO B 1 64 ? 13.875 -51.344 -31.672 1 77.31 64 PRO B CA 1
ATOM 5194 C C . PRO B 1 64 ? 13.609 -51.844 -33.094 1 77.31 64 PRO B C 1
ATOM 5196 O O . PRO B 1 64 ? 13.75 -51.094 -34.062 1 77.31 64 PRO B O 1
ATOM 5199 N N . ASN B 1 65 ? 13.188 -53.125 -33.219 1 75.56 65 ASN B N 1
ATOM 5200 C CA . ASN B 1 65 ? 12.961 -53.688 -34.531 1 75.56 65 ASN B CA 1
ATOM 5201 C C . ASN B 1 65 ? 11.711 -53.094 -35.188 1 75.56 65 ASN B C 1
ATOM 5203 O O . ASN B 1 65 ? 11.516 -53.25 -36.406 1 75.56 65 ASN B O 1
ATOM 5207 N N . ARG B 1 66 ? 10.992 -52.438 -34.375 1 77.31 66 ARG B N 1
ATOM 5208 C CA . ARG B 1 66 ? 9.82 -51.75 -34.938 1 77.31 66 ARG B CA 1
ATOM 5209 C C . ARG B 1 66 ? 10.242 -50.625 -35.875 1 77.31 66 ARG B C 1
ATOM 5211 O O . ARG B 1 66 ? 9.461 -50.188 -36.719 1 77.31 66 ARG B O 1
ATOM 5218 N N . ALA B 1 67 ? 11.422 -50.188 -35.688 1 73.62 67 ALA B N 1
ATOM 5219 C CA . ALA B 1 67 ? 11.953 -49.125 -36.562 1 73.62 67 ALA B CA 1
ATOM 5220 C C . ALA B 1 67 ? 12.023 -49.562 -38 1 73.62 67 ALA B C 1
ATOM 5222 O O . ALA B 1 67 ? 11.945 -48.75 -38.938 1 73.62 67 ALA B O 1
ATOM 5223 N N . LEU B 1 68 ? 12.125 -50.875 -38.094 1 74.25 68 LEU B N 1
ATOM 5224 C CA . LEU B 1 68 ? 12.227 -51.438 -39.438 1 74.25 68 LEU B CA 1
ATOM 5225 C C . LEU B 1 68 ? 10.844 -51.688 -40.031 1 74.25 68 LEU B C 1
ATOM 5227 O O . LEU B 1 68 ? 10.688 -51.781 -41.25 1 74.25 68 LEU B O 1
ATOM 5231 N N . ASP B 1 69 ? 9.898 -51.781 -39.156 1 74.38 69 ASP B N 1
ATOM 5232 C CA . ASP B 1 69 ? 8.562 -52.156 -39.594 1 74.38 69 ASP B CA 1
ATOM 5233 C C . ASP B 1 69 ? 7.703 -50.906 -39.844 1 74.38 69 ASP B C 1
ATOM 5235 O O . ASP B 1 69 ? 6.887 -50.875 -40.75 1 74.38 69 ASP B O 1
ATOM 5239 N N . ASP B 1 70 ? 7.895 -49.938 -39.031 1 75.12 70 ASP B N 1
ATOM 5240 C CA . ASP B 1 70 ? 7.078 -48.719 -39.156 1 75.12 70 ASP B CA 1
ATOM 5241 C C . ASP B 1 70 ? 7.594 -47.812 -40.25 1 75.12 70 ASP B C 1
ATOM 5243 O O . ASP B 1 70 ? 8.797 -47.562 -40.344 1 75.12 70 ASP B O 1
ATOM 5247 N N . LYS B 1 71 ? 6.727 -47.406 -41.156 1 72.62 71 LYS B N 1
ATOM 5248 C CA . LYS B 1 71 ? 7.074 -46.656 -42.344 1 72.62 71 LYS B CA 1
ATOM 5249 C C . LYS B 1 71 ? 7.809 -45.344 -41.969 1 72.62 71 LYS B C 1
ATOM 5251 O O . LYS B 1 71 ? 8.828 -45.031 -42.594 1 72.62 71 LYS B O 1
ATOM 5256 N N . ASP B 1 72 ? 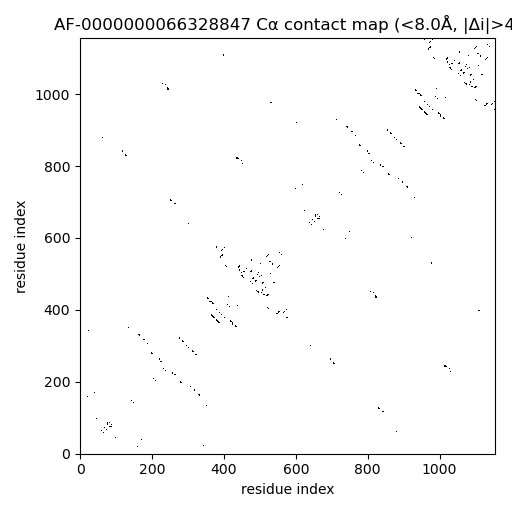7.336 -44.656 -41 1 75 72 ASP B N 1
ATOM 5257 C CA . ASP B 1 72 ? 7.914 -43.344 -40.656 1 75 72 ASP B CA 1
ATOM 5258 C C . ASP B 1 72 ? 9.32 -43.5 -40.094 1 75 72 ASP B C 1
ATOM 5260 O O . ASP B 1 72 ? 10.234 -42.781 -40.469 1 75 72 ASP B O 1
ATOM 5264 N N . TRP B 1 73 ? 9.469 -44.469 -39.281 1 78.75 73 TRP B N 1
ATOM 5265 C CA . TRP B 1 73 ? 10.766 -44.688 -38.656 1 78.75 73 TRP B CA 1
ATOM 5266 C C . TRP B 1 73 ? 11.758 -45.281 -39.656 1 78.75 73 TRP B C 1
ATOM 5268 O O . TRP B 1 73 ? 12.969 -45.062 -39.562 1 78.75 73 TRP B O 1
ATOM 5278 N N . LYS B 1 74 ? 11.195 -46.094 -40.531 1 79.69 74 LYS B N 1
ATOM 5279 C CA . LYS B 1 74 ? 12.062 -46.688 -41.562 1 79.69 74 LYS B CA 1
ATOM 5280 C C . LYS B 1 74 ? 12.672 -45.594 -42.469 1 79.69 74 LYS B C 1
ATOM 5282 O O . LYS B 1 74 ? 13.828 -45.688 -42.875 1 79.69 74 LYS B O 1
ATOM 5287 N N . MET B 1 75 ? 11.859 -44.594 -42.656 1 77.94 75 MET B N 1
ATOM 5288 C CA . MET B 1 75 ? 12.352 -43.5 -43.469 1 77.94 75 MET B CA 1
ATOM 5289 C C . MET B 1 75 ? 13.547 -42.812 -42.781 1 77.94 75 MET B C 1
ATOM 5291 O O . MET B 1 75 ? 14.531 -42.469 -43.469 1 77.94 75 MET B O 1
ATOM 5295 N N . VAL B 1 76 ? 13.461 -42.594 -41.531 1 80.62 76 VAL B N 1
ATOM 5296 C CA . VAL B 1 76 ? 14.539 -41.969 -40.781 1 80.62 76 VAL B CA 1
ATOM 5297 C C . VAL B 1 76 ? 15.75 -42.875 -40.719 1 80.62 76 VAL B C 1
ATOM 5299 O O . VAL B 1 76 ? 16.891 -42.438 -40.875 1 80.62 76 VAL B O 1
ATOM 5302 N N . TYR B 1 77 ? 15.469 -44.156 -40.562 1 79.56 77 TYR B N 1
ATOM 5303 C CA . TYR B 1 77 ? 16.5 -45.156 -40.5 1 79.56 77 TYR B CA 1
ATOM 5304 C C . TYR B 1 77 ? 17.281 -45.219 -41.812 1 79.56 77 TYR B C 1
ATOM 5306 O O . TYR B 1 77 ? 18.516 -45.25 -41.812 1 79.56 77 TYR B O 1
ATOM 5314 N N . ASP B 1 78 ? 16.516 -45.156 -42.938 1 80.44 78 ASP B N 1
ATOM 5315 C CA . ASP B 1 78 ? 17.141 -45.25 -44.25 1 80.44 78 ASP B CA 1
ATOM 5316 C C . ASP B 1 78 ? 17.812 -43.938 -44.625 1 80.44 78 ASP B C 1
ATOM 5318 O O . ASP B 1 78 ? 18.859 -43.938 -45.312 1 80.44 78 ASP B O 1
ATOM 5322 N N . PHE B 1 79 ? 17.188 -42.875 -44.25 1 80.81 79 PHE B N 1
ATOM 5323 C CA . PHE B 1 79 ? 17.719 -41.562 -44.594 1 80.81 79 PHE B CA 1
ATOM 5324 C C . PHE B 1 79 ? 19.109 -41.375 -44 1 80.81 79 PHE B C 1
ATOM 5326 O O . PHE B 1 79 ? 20.016 -40.875 -44.688 1 80.81 79 PHE B O 1
ATOM 5333 N N . PHE B 1 80 ? 19.328 -41.781 -42.719 1 82.69 80 PHE B N 1
ATOM 5334 C CA . PHE B 1 80 ? 20.609 -41.562 -42.062 1 82.69 80 PHE B CA 1
ATOM 5335 C C . PHE B 1 80 ? 21.5 -42.781 -42.188 1 82.69 80 PHE B C 1
ATOM 5337 O O . PHE B 1 80 ? 22.656 -42.781 -41.719 1 82.69 80 PHE B O 1
ATOM 5344 N N . HIS B 1 81 ? 21.016 -43.906 -42.906 1 80.19 81 HIS B N 1
ATOM 5345 C CA . HIS B 1 81 ? 21.766 -45.125 -43.188 1 80.19 81 HIS B CA 1
ATOM 5346 C C . HIS B 1 81 ? 22.344 -45.75 -41.906 1 80.19 81 HIS B C 1
ATOM 5348 O O . HIS B 1 81 ? 23.547 -46 -41.844 1 80.19 81 HIS B O 1
ATOM 5354 N N . PHE B 1 82 ? 21.484 -46 -41.031 1 81.75 82 PHE B N 1
ATOM 5355 C CA . PHE B 1 82 ? 21.938 -46.625 -39.781 1 81.75 82 PHE B CA 1
ATOM 5356 C C . PHE B 1 82 ? 22.188 -48.094 -39.969 1 81.75 82 PHE B C 1
ATOM 5358 O O . PHE B 1 82 ? 21.484 -48.75 -40.75 1 81.75 82 PHE B O 1
ATOM 5365 N N . SER B 1 83 ? 23.203 -48.594 -39.375 1 78.38 83 SER B N 1
ATOM 5366 C CA . SER B 1 83 ? 23.578 -50 -39.531 1 78.38 83 SER B CA 1
ATOM 5367 C C . SER B 1 83 ? 22.688 -50.906 -38.688 1 78.38 83 SER B C 1
ATOM 5369 O O . SER B 1 83 ? 22.547 -52.094 -38.969 1 78.38 83 SER B O 1
ATOM 5371 N N . SER B 1 84 ? 22.219 -50.25 -37.562 1 82.88 84 SER B N 1
ATOM 5372 C CA . SER B 1 84 ? 21.391 -51.062 -36.656 1 82.88 84 SER B CA 1
ATOM 5373 C C . SER B 1 84 ? 20.297 -50.219 -36 1 82.88 84 SER B C 1
ATOM 5375 O O . SER B 1 84 ? 20.438 -49 -35.906 1 82.88 84 SER B O 1
ATOM 5377 N N . PRO B 1 85 ? 19.25 -50.844 -35.719 1 83.5 85 PRO B N 1
ATOM 5378 C CA . PRO B 1 85 ? 18.156 -50.125 -35.062 1 83.5 85 PRO B CA 1
ATOM 5379 C C . PRO B 1 85 ? 18.594 -49.531 -33.719 1 83.5 85 PRO B C 1
ATOM 5381 O O . PRO B 1 85 ? 18.047 -48.531 -33.281 1 83.5 85 PRO B O 1
ATOM 5384 N N . VAL B 1 86 ? 19.609 -50.125 -33.188 1 81 86 VAL B N 1
ATOM 5385 C CA . VAL B 1 86 ? 20.078 -49.656 -31.891 1 81 86 VAL B CA 1
ATOM 5386 C C . VAL B 1 86 ? 20.781 -48.312 -32.062 1 81 86 VAL B C 1
ATOM 5388 O O . VAL B 1 86 ? 20.688 -47.438 -31.188 1 81 86 VAL B O 1
ATOM 5391 N N . ARG B 1 87 ? 21.484 -48.125 -33.094 1 82.62 87 ARG B N 1
ATOM 5392 C CA . ARG B 1 87 ? 22.156 -46.875 -33.375 1 82.62 87 ARG B CA 1
ATOM 5393 C C . ARG B 1 87 ? 21.156 -45.75 -33.594 1 82.62 87 ARG B C 1
ATOM 5395 O O . ARG B 1 87 ? 21.406 -44.594 -33.25 1 82.62 87 ARG B O 1
ATOM 5402 N N . LEU B 1 88 ? 20.094 -46.094 -34.25 1 85.31 88 LEU B N 1
ATOM 5403 C CA . LEU B 1 88 ? 19.016 -45.125 -34.406 1 85.31 88 LEU B CA 1
ATOM 5404 C C . LEU B 1 88 ? 18.469 -44.656 -33.062 1 85.31 88 LEU B C 1
ATOM 5406 O O . LEU B 1 88 ? 18.156 -43.5 -32.875 1 85.31 88 LEU B O 1
ATOM 5410 N N . MET B 1 89 ? 18.422 -45.531 -32.219 1 84.19 89 MET B N 1
ATOM 5411 C CA . MET B 1 89 ? 17.891 -45.219 -30.891 1 84.19 89 MET B CA 1
ATOM 5412 C C . MET B 1 89 ? 18.844 -44.281 -30.125 1 84.19 89 MET B C 1
ATOM 5414 O O . MET B 1 89 ? 18.391 -43.406 -29.391 1 84.19 89 MET B O 1
ATOM 5418 N N . TYR B 1 90 ? 20.094 -44.5 -30.297 1 84.81 90 TYR B N 1
ATOM 5419 C CA . TYR B 1 90 ? 21.047 -43.594 -29.672 1 84.81 90 TYR B CA 1
ATOM 5420 C C . TYR B 1 90 ? 20.922 -42.188 -30.25 1 84.81 90 TYR B C 1
ATOM 5422 O O . TYR B 1 90 ? 20.953 -41.219 -29.5 1 84.81 90 TYR B O 1
ATOM 5430 N N . PHE B 1 91 ? 20.781 -42.156 -31.469 1 85.62 91 PHE B N 1
ATOM 5431 C CA . PHE B 1 91 ? 20.609 -40.875 -32.125 1 85.62 91 PHE B CA 1
ATOM 5432 C C . PHE B 1 91 ? 19.344 -40.188 -31.625 1 85.62 91 PHE B C 1
ATOM 5434 O O . PHE B 1 91 ? 19.359 -38.969 -31.328 1 85.62 91 PHE B O 1
ATOM 5441 N N . PHE B 1 92 ? 18.312 -40.906 -31.547 1 87.69 92 PHE B N 1
ATOM 5442 C CA . PHE B 1 92 ? 17.047 -40.375 -31.062 1 87.69 92 PHE B CA 1
ATOM 5443 C C . PHE B 1 92 ? 17.172 -39.906 -29.625 1 87.69 92 PHE B C 1
ATOM 5445 O O . PHE B 1 92 ? 16.594 -38.875 -29.25 1 87.69 92 PHE B O 1
ATOM 5452 N N . SER B 1 93 ? 17.891 -40.594 -28.828 1 87.88 93 SER B N 1
ATOM 5453 C CA . SER B 1 93 ? 18.125 -40.188 -27.438 1 87.88 93 SER B CA 1
ATOM 5454 C C . SER B 1 93 ? 18.875 -38.875 -27.344 1 87.88 93 SER B C 1
ATOM 5456 O O . SER B 1 93 ? 18.5 -38 -26.578 1 87.88 93 SER B O 1
ATOM 5458 N N . PHE B 1 94 ? 19.875 -38.75 -28.094 1 88.81 94 PHE B N 1
ATOM 5459 C CA . PHE B 1 94 ? 20.672 -37.531 -28.062 1 88.81 94 PHE B CA 1
ATOM 5460 C C . PHE B 1 94 ? 19.875 -36.344 -28.609 1 88.81 94 PHE B C 1
ATOM 5462 O O . PHE B 1 94 ? 20.016 -35.219 -28.125 1 88.81 94 PHE B O 1
ATOM 5469 N N . CYS B 1 95 ? 19.062 -36.625 -29.594 1 89.94 95 CYS B N 1
ATOM 5470 C CA . CYS B 1 95 ? 18.234 -35.562 -30.156 1 89.94 95 CYS B CA 1
ATOM 5471 C C . CYS B 1 95 ? 17.219 -35.062 -29.125 1 89.94 95 CYS B C 1
ATOM 5473 O O . CYS B 1 95 ? 16.953 -33.875 -29.016 1 89.94 95 CYS B O 1
ATOM 5475 N N . LEU B 1 96 ? 16.688 -35.969 -28.438 1 90.75 96 LEU B N 1
ATOM 5476 C CA . LEU B 1 96 ? 15.695 -35.625 -27.438 1 90.75 96 LEU B CA 1
ATOM 5477 C C . LEU B 1 96 ? 16.328 -34.812 -26.297 1 90.75 96 LEU B C 1
ATOM 5479 O O . LEU B 1 96 ? 15.727 -33.875 -25.812 1 90.75 96 LEU B O 1
ATOM 5483 N N . VAL B 1 97 ? 17.484 -35.219 -25.859 1 91.38 97 VAL B N 1
ATOM 5484 C CA . VAL B 1 97 ? 18.188 -34.469 -24.828 1 91.38 97 VAL B CA 1
ATOM 5485 C C . VAL B 1 97 ? 18.516 -33.062 -25.344 1 91.38 97 VAL B C 1
ATOM 5487 O O . VAL B 1 97 ? 18.406 -32.094 -24.609 1 91.38 97 VAL B O 1
ATOM 5490 N N . GLY B 1 98 ? 18.922 -33 -26.594 1 92.44 98 GLY B N 1
ATOM 5491 C CA . GLY B 1 98 ? 19.172 -31.719 -27.219 1 92.44 98 GLY B CA 1
ATOM 5492 C C . GLY B 1 98 ? 17.938 -30.812 -27.234 1 92.44 98 GLY B C 1
ATOM 5493 O O . GLY B 1 98 ? 18.047 -29.609 -27 1 92.44 98 GLY B O 1
ATOM 5494 N N . ILE B 1 99 ? 16.844 -31.375 -27.484 1 92.31 99 ILE B N 1
ATOM 5495 C CA . ILE B 1 99 ? 15.594 -30.625 -27.516 1 92.31 99 ILE B CA 1
ATOM 5496 C C . ILE B 1 99 ? 15.281 -30.094 -26.125 1 92.31 99 ILE B C 1
ATOM 5498 O O . ILE B 1 99 ? 14.812 -28.953 -25.984 1 92.31 99 ILE B O 1
ATOM 5502 N N . TYR B 1 100 ? 15.516 -30.812 -25.078 1 89.88 100 TYR B N 1
ATOM 5503 C CA . TYR B 1 100 ? 15.258 -30.359 -23.719 1 89.88 100 TYR B CA 1
ATOM 5504 C C . TYR B 1 100 ? 16.219 -29.25 -23.328 1 89.88 100 TYR B C 1
ATOM 5506 O O . TYR B 1 100 ? 15.82 -28.297 -22.641 1 89.88 100 TYR B O 1
ATOM 5514 N N . LEU B 1 101 ? 17.453 -29.375 -23.719 1 92.69 101 LEU B N 1
ATOM 5515 C CA . LEU B 1 101 ? 18.406 -28.297 -23.469 1 92.69 101 LEU B CA 1
ATOM 5516 C C . LEU B 1 101 ? 18 -27.031 -24.188 1 92.69 101 LEU B C 1
ATOM 5518 O O . LEU B 1 101 ? 18.109 -25.938 -23.641 1 92.69 101 LEU B O 1
ATOM 5522 N N . PHE B 1 102 ? 17.594 -27.234 -25.406 1 93.81 102 PHE B N 1
ATOM 5523 C CA . PHE B 1 102 ? 17.109 -26.094 -26.172 1 93.81 102 PHE B CA 1
ATOM 5524 C C . PHE B 1 102 ? 15.898 -25.469 -25.5 1 93.81 102 PHE B C 1
ATOM 5526 O O . PHE B 1 102 ? 15.773 -24.234 -25.438 1 93.81 102 PHE B O 1
ATOM 5533 N N . ARG B 1 103 ? 15.078 -26.281 -25.047 1 90.88 103 ARG B N 1
ATOM 5534 C CA . ARG B 1 103 ? 13.875 -25.812 -24.359 1 90.88 103 ARG B CA 1
ATOM 5535 C C . ARG B 1 103 ? 14.234 -25 -23.109 1 90.88 103 ARG B C 1
ATOM 5537 O O . ARG B 1 103 ? 13.594 -23.984 -22.828 1 90.88 103 ARG B O 1
ATOM 5544 N N . MET B 1 104 ? 15.227 -25.422 -22.438 1 90.94 104 MET B N 1
ATOM 5545 C CA . MET B 1 104 ? 15.672 -24.719 -21.234 1 90.94 104 MET B CA 1
ATOM 5546 C C . MET B 1 104 ? 16.203 -23.344 -21.578 1 90.94 104 MET B C 1
ATOM 5548 O O . MET B 1 104 ? 15.781 -22.344 -20.984 1 90.94 104 MET B O 1
ATOM 5552 N N . PHE B 1 105 ? 17.047 -23.328 -22.531 1 93.19 105 PHE B N 1
ATOM 5553 C CA . PHE B 1 105 ? 17.656 -22.062 -22.922 1 93.19 105 PHE B CA 1
ATOM 5554 C C . PHE B 1 105 ? 16.609 -21.109 -23.5 1 93.19 105 PHE B C 1
ATOM 5556 O O . PHE B 1 105 ? 16.594 -19.922 -23.188 1 93.19 105 PHE B O 1
ATOM 5563 N N . TYR B 1 106 ? 15.797 -21.656 -24.328 1 91.81 106 TYR B N 1
ATOM 5564 C CA . TYR B 1 106 ? 14.758 -20.844 -24.953 1 91.81 106 TYR B CA 1
ATOM 5565 C C . TYR B 1 106 ? 13.766 -20.344 -23.906 1 91.81 106 TYR B C 1
ATOM 5567 O O . TYR B 1 106 ? 13.336 -19.188 -23.953 1 91.81 106 TYR B O 1
ATOM 5575 N N . GLY B 1 107 ? 13.422 -21.203 -22.984 1 90 107 GLY B N 1
ATOM 5576 C CA . GLY B 1 107 ? 12.477 -20.812 -21.953 1 90 107 GLY B CA 1
ATOM 5577 C C . GLY B 1 107 ? 12.977 -19.656 -21.094 1 90 107 GLY B C 1
ATOM 5578 O O . GLY B 1 107 ? 12.234 -18.719 -20.828 1 90 107 GLY B O 1
ATOM 5579 N N . VAL B 1 108 ? 14.211 -19.734 -20.719 1 90.5 108 VAL B N 1
ATOM 5580 C CA . VAL B 1 108 ? 14.812 -18.703 -19.891 1 90.5 108 VAL B CA 1
ATOM 5581 C C . VAL B 1 108 ? 14.938 -17.406 -20.688 1 90.5 108 VAL B C 1
ATOM 5583 O O . VAL B 1 108 ? 14.641 -16.312 -20.172 1 90.5 108 VAL B O 1
ATOM 5586 N N . SER B 1 109 ? 15.375 -17.562 -21.938 1 92.44 109 SER B N 1
ATOM 5587 C CA . SER B 1 109 ? 15.516 -16.391 -22.797 1 92.44 109 SER B CA 1
ATOM 5588 C C . SER B 1 109 ? 14.172 -15.727 -23.047 1 92.44 109 SER B C 1
ATOM 5590 O O . SER B 1 109 ? 14.078 -14.492 -23.062 1 92.44 109 SER B O 1
ATOM 5592 N N . PHE B 1 110 ? 13.18 -16.484 -23.219 1 89.94 110 PHE B N 1
ATOM 5593 C CA . PHE B 1 110 ? 11.844 -15.953 -23.438 1 89.94 110 PHE B CA 1
ATOM 5594 C C . PHE B 1 110 ? 11.359 -15.195 -22.203 1 89.94 110 PHE B C 1
ATOM 5596 O O . PHE B 1 110 ? 10.781 -14.109 -22.328 1 89.94 110 PHE B O 1
ATOM 5603 N N . THR B 1 111 ? 11.594 -15.75 -21.062 1 87.69 111 THR B N 1
ATOM 5604 C CA . THR B 1 111 ? 11.172 -15.102 -19.812 1 87.69 111 THR B CA 1
ATOM 5605 C C . THR B 1 111 ? 11.891 -13.766 -19.625 1 87.69 111 THR B C 1
ATOM 5607 O O . THR B 1 111 ? 11.289 -12.781 -19.203 1 87.69 111 THR B O 1
ATOM 5610 N N . TYR B 1 112 ? 13.117 -13.781 -19.984 1 90.25 112 TYR B N 1
ATOM 5611 C CA . TYR B 1 112 ? 13.914 -12.57 -19.875 1 90.25 112 TYR B CA 1
ATOM 5612 C C . TYR B 1 112 ? 13.391 -11.484 -20.812 1 90.25 112 TYR B C 1
ATOM 5614 O O . TYR B 1 112 ? 13.219 -10.336 -20.406 1 90.25 112 TYR B O 1
ATOM 5622 N N . LEU B 1 113 ? 13.219 -11.844 -22.047 1 90.19 113 LEU B N 1
ATOM 5623 C CA . LEU B 1 113 ? 12.766 -10.875 -23.047 1 90.19 113 LEU B CA 1
ATOM 5624 C C . LEU B 1 113 ? 11.367 -10.367 -22.719 1 90.19 113 LEU B C 1
ATOM 5626 O O . LEU B 1 113 ? 11.07 -9.188 -22.891 1 90.19 113 LEU B O 1
ATOM 5630 N N . LYS B 1 114 ? 10.523 -11.242 -22.281 1 87.44 114 LYS B N 1
ATOM 5631 C CA . LYS B 1 114 ? 9.18 -10.859 -21.859 1 87.44 114 LYS B CA 1
ATOM 5632 C C . LYS B 1 114 ? 9.234 -9.914 -20.672 1 87.44 114 LYS B C 1
ATOM 5634 O O . LYS B 1 114 ? 8.523 -8.906 -20.641 1 87.44 114 LYS B O 1
ATOM 5639 N N . GLY B 1 115 ? 10.047 -10.289 -19.688 1 86.69 115 GLY B N 1
ATOM 5640 C CA . GLY B 1 115 ? 10.219 -9.438 -18.516 1 86.69 115 GLY B CA 1
ATOM 5641 C C . GLY B 1 115 ? 10.781 -8.07 -18.844 1 86.69 115 GLY B C 1
ATOM 5642 O O . GLY B 1 115 ? 10.344 -7.062 -18.297 1 86.69 115 GLY B O 1
ATOM 5643 N N . ARG B 1 116 ? 11.75 -8.117 -19.734 1 87.75 116 ARG B N 1
ATOM 5644 C CA . ARG B 1 116 ? 12.359 -6.863 -20.156 1 87.75 116 ARG B CA 1
ATOM 5645 C C . ARG B 1 116 ? 11.336 -5.957 -20.828 1 87.75 116 ARG B C 1
ATOM 5647 O O . ARG B 1 116 ? 11.289 -4.758 -20.547 1 87.75 116 ARG B O 1
ATOM 5654 N N . PHE B 1 117 ? 10.594 -6.461 -21.703 1 87.12 117 PHE B N 1
ATOM 5655 C CA . PHE B 1 117 ? 9.586 -5.668 -22.406 1 87.12 117 PHE B CA 1
ATOM 5656 C C . PHE B 1 117 ? 8.539 -5.137 -21.422 1 87.12 117 PHE B C 1
ATOM 5658 O O . PHE B 1 117 ? 8.219 -3.945 -21.453 1 87.12 117 PHE B O 1
ATOM 5665 N N . SER B 1 118 ? 7.984 -5.984 -20.609 1 84.56 118 SER B N 1
ATOM 5666 C CA . SER B 1 118 ? 6.914 -5.617 -19.688 1 84.56 118 SER B CA 1
ATOM 5667 C C . SER B 1 118 ? 7.387 -4.574 -18.672 1 84.56 118 SER B C 1
ATOM 5669 O O . SER B 1 118 ? 6.695 -3.58 -18.438 1 84.56 118 SER B O 1
ATOM 5671 N N . ASN B 1 119 ? 8.578 -4.797 -18.109 1 85.31 119 ASN B N 1
ATOM 5672 C CA . ASN B 1 119 ? 9.086 -3.879 -17.094 1 85.31 119 ASN B CA 1
ATOM 5673 C C . ASN B 1 119 ? 9.5 -2.541 -17.703 1 85.31 119 ASN B C 1
ATOM 5675 O O . ASN B 1 119 ? 9.344 -1.494 -17.062 1 85.31 119 ASN B O 1
ATOM 5679 N N . LYS B 1 120 ? 10.078 -2.602 -18.859 1 85.56 120 LYS B N 1
ATOM 5680 C CA . LYS B 1 120 ? 10.43 -1.358 -19.531 1 85.56 120 LYS B CA 1
ATOM 5681 C C . LYS B 1 120 ? 9.188 -0.514 -19.812 1 85.56 120 LYS B C 1
ATOM 5683 O O . LYS B 1 120 ? 9.203 0.705 -19.625 1 85.56 120 LYS B O 1
ATOM 5688 N N . LYS B 1 121 ? 8.195 -1.156 -20.234 1 83.81 121 LYS B N 1
ATOM 5689 C CA . LYS B 1 121 ? 6.957 -0.43 -20.516 1 83.81 121 LYS B CA 1
ATOM 5690 C C . LYS B 1 121 ? 6.328 0.081 -19.219 1 83.81 121 LYS B C 1
ATOM 5692 O O . LYS B 1 121 ? 5.734 1.162 -19.188 1 83.81 121 LYS B O 1
ATOM 5697 N N . ALA B 1 122 ? 6.352 -0.721 -18.203 1 85.19 122 ALA B N 1
ATOM 5698 C CA . ALA B 1 122 ? 5.816 -0.308 -16.906 1 85.19 122 ALA B CA 1
ATOM 5699 C C . ALA B 1 122 ? 6.496 0.967 -16.406 1 85.19 122 ALA B C 1
ATOM 5701 O O . ALA B 1 122 ? 5.824 1.902 -15.969 1 85.19 122 ALA B O 1
ATOM 5702 N N . TYR B 1 123 ? 7.82 0.953 -16.562 1 87.75 123 TYR B N 1
ATOM 5703 C CA . TYR B 1 123 ? 8.562 2.121 -16.094 1 87.75 123 TYR B CA 1
ATOM 5704 C C . TYR B 1 123 ? 8.242 3.344 -16.938 1 87.75 123 TYR B C 1
ATOM 5706 O O . TYR B 1 123 ? 8.102 4.453 -16.422 1 87.75 123 TYR B O 1
ATOM 5714 N N . GLN B 1 124 ? 8.078 3.211 -18.219 1 88.19 124 GLN B N 1
ATOM 5715 C CA . GLN B 1 124 ? 7.75 4.324 -19.094 1 88.19 124 GLN B CA 1
ATOM 5716 C C . GLN B 1 124 ? 6.383 4.91 -18.75 1 88.19 124 GLN B C 1
ATOM 5718 O O . GLN B 1 124 ? 6.211 6.133 -18.75 1 88.19 124 GLN B O 1
ATOM 5723 N N . ILE B 1 125 ? 5.496 4.059 -18.484 1 88.62 125 ILE B N 1
ATOM 5724 C CA . ILE B 1 125 ? 4.145 4.504 -18.156 1 88.62 125 ILE B CA 1
ATOM 5725 C C . ILE B 1 125 ? 4.148 5.223 -16.812 1 88.62 125 ILE B C 1
ATOM 5727 O O . ILE B 1 125 ? 3.508 6.266 -16.656 1 88.62 125 ILE B O 1
ATOM 5731 N N . LYS B 1 126 ? 4.801 4.625 -15.844 1 88.44 126 LYS B N 1
ATOM 5732 C CA . LYS B 1 126 ? 4.914 5.27 -14.539 1 88.44 126 LYS B CA 1
ATOM 5733 C C . LYS B 1 126 ? 5.527 6.66 -14.664 1 88.44 126 LYS B C 1
ATOM 5735 O O . LYS B 1 126 ? 5.062 7.609 -14.031 1 88.44 126 LYS B O 1
ATOM 5740 N N . GLN B 1 127 ? 6.523 6.703 -15.492 1 88.44 127 GLN B N 1
ATOM 5741 C CA . GLN B 1 127 ? 7.191 7.98 -15.711 1 88.44 127 GLN B CA 1
ATOM 5742 C C . GLN B 1 127 ? 6.266 8.984 -16.391 1 88.44 127 GLN B C 1
ATOM 5744 O O . GLN B 1 127 ? 6.27 10.172 -16.062 1 88.44 127 GLN B O 1
ATOM 5749 N N . GLN B 1 128 ? 5.555 8.531 -17.312 1 87.75 128 GLN B N 1
ATOM 5750 C CA . GLN B 1 128 ? 4.621 9.398 -18.016 1 87.75 128 GLN B CA 1
ATOM 5751 C C . GLN B 1 128 ? 3.52 9.891 -17.078 1 87.75 128 GLN B C 1
ATOM 5753 O O . GLN B 1 128 ? 3.123 11.062 -17.141 1 87.75 128 GLN B O 1
ATOM 5758 N N . LEU B 1 129 ? 3.006 8.914 -16.312 1 88.62 129 LEU B N 1
ATOM 5759 C CA . LEU B 1 129 ? 1.987 9.297 -15.344 1 88.62 129 LEU B CA 1
ATOM 5760 C C . LEU B 1 129 ? 2.533 10.32 -14.359 1 88.62 129 LEU B C 1
ATOM 5762 O O . LEU B 1 129 ? 1.851 11.297 -14.023 1 88.62 129 LEU B O 1
ATOM 5766 N N . PHE B 1 130 ? 3.721 10.109 -13.93 1 89.44 130 PHE B N 1
ATOM 5767 C CA . PHE B 1 130 ? 4.379 11.031 -13.008 1 89.44 130 PHE B CA 1
ATOM 5768 C C . PHE B 1 130 ? 4.504 12.422 -13.625 1 89.44 130 PHE B C 1
ATOM 5770 O O . PHE B 1 130 ? 4.152 13.422 -13 1 89.44 130 PHE B O 1
ATOM 5777 N N . LEU B 1 131 ? 4.984 12.469 -14.805 1 85.62 131 LEU B N 1
ATOM 5778 C CA . LEU B 1 131 ? 5.199 13.727 -15.508 1 85.62 131 LEU B CA 1
ATOM 5779 C C . LEU B 1 131 ? 3.875 14.445 -15.75 1 85.62 131 LEU B C 1
ATOM 5781 O O . LEU B 1 131 ? 3.789 15.664 -15.609 1 85.62 131 LEU B O 1
ATOM 5785 N N . GLN B 1 132 ? 2.91 13.688 -16.109 1 85.94 132 GLN B N 1
ATOM 5786 C CA . GLN B 1 132 ? 1.601 14.273 -16.375 1 85.94 132 GLN B CA 1
ATOM 5787 C C . GLN B 1 132 ? 1.023 14.922 -15.125 1 85.94 132 GLN B C 1
ATOM 5789 O O . GLN B 1 132 ? 0.44 16 -15.195 1 85.94 132 GLN B O 1
ATOM 5794 N N . HIS B 1 133 ? 1.188 14.328 -14.102 1 85.62 133 HIS B N 1
ATOM 5795 C CA . HIS B 1 133 ? 0.602 14.844 -12.867 1 85.62 133 HIS B CA 1
ATOM 5796 C C . HIS B 1 133 ? 1.42 16 -12.312 1 85.62 133 HIS B C 1
ATOM 5798 O O . HIS B 1 133 ? 0.863 16.938 -11.727 1 85.62 133 HIS B O 1
ATOM 5804 N N . ILE B 1 134 ? 2.693 15.898 -12.523 1 86.06 134 ILE B N 1
ATOM 5805 C CA . ILE B 1 134 ? 3.535 16.969 -12.016 1 86.06 134 ILE B CA 1
ATOM 5806 C C . ILE B 1 134 ? 3.342 18.219 -12.867 1 86.06 134 ILE B C 1
ATOM 5808 O O . ILE B 1 134 ? 3.455 19.344 -12.367 1 86.06 134 ILE B O 1
ATOM 5812 N N . LYS B 1 135 ? 3.01 18.047 -14.117 1 84.81 135 LYS B N 1
ATOM 5813 C CA . LYS B 1 135 ? 2.803 19.156 -15.031 1 84.81 135 LYS B CA 1
ATOM 5814 C C . LYS B 1 135 ? 1.356 19.641 -14.992 1 84.81 135 LYS B C 1
ATOM 5816 O O . LYS B 1 135 ? 1.031 20.688 -15.555 1 84.81 135 LYS B O 1
ATOM 5821 N N . SER B 1 136 ? 0.533 18.859 -14.352 1 82.75 136 SER B N 1
ATOM 5822 C CA . SER B 1 136 ? -0.88 19.219 -14.289 1 82.75 136 SER B CA 1
ATOM 5823 C C . SER B 1 136 ? -1.085 20.531 -13.523 1 82.75 136 SER B C 1
ATOM 5825 O O . SER B 1 136 ? -0.202 20.969 -12.781 1 82.75 136 SER B O 1
ATOM 5827 N N . ASN B 1 137 ? -2.227 21.125 -13.75 1 80.88 137 ASN B N 1
ATOM 5828 C CA . ASN B 1 137 ? -2.555 22.375 -13.078 1 80.88 137 ASN B CA 1
ATOM 5829 C C . ASN B 1 137 ? -2.732 22.172 -11.578 1 80.88 137 ASN B C 1
ATOM 5831 O O . ASN B 1 137 ? -3.088 21.094 -11.133 1 80.88 137 ASN B O 1
ATOM 5835 N N . TYR B 1 138 ? -2.418 23.219 -10.93 1 79.94 138 TYR B N 1
ATOM 5836 C CA . TYR B 1 138 ? -2.469 23.188 -9.469 1 79.94 138 TYR B CA 1
ATOM 5837 C C . TYR B 1 138 ? -3.871 22.844 -8.977 1 79.94 138 TYR B C 1
ATOM 5839 O O . TYR B 1 138 ? -4.031 22.078 -8.023 1 79.94 138 TYR B O 1
ATOM 5847 N N . LEU B 1 139 ? -4.895 23.312 -9.648 1 75.5 139 LEU B N 1
ATOM 5848 C CA . LEU B 1 139 ? -6.273 23.078 -9.242 1 75.5 139 LEU B CA 1
ATOM 5849 C C . LEU B 1 139 ? -6.629 21.594 -9.328 1 75.5 139 LEU B C 1
ATOM 5851 O O . LEU B 1 139 ? -7.367 21.078 -8.492 1 75.5 139 LEU B O 1
ATOM 5855 N N . SER B 1 140 ? -6.129 21 -10.312 1 73.38 140 SER B N 1
ATOM 5856 C CA . SER B 1 140 ? -6.367 19.562 -10.484 1 73.38 140 SER B CA 1
ATOM 5857 C C . SER B 1 140 ? -5.715 18.75 -9.367 1 73.38 140 SER B C 1
ATOM 5859 O O . SER B 1 140 ? -6.262 17.75 -8.93 1 73.38 140 SER B O 1
ATOM 5861 N N . HIS B 1 141 ? -4.602 19.203 -8.938 1 70.44 141 HIS B N 1
ATOM 5862 C CA . HIS B 1 141 ? -3.879 18.531 -7.867 1 70.44 141 HIS B CA 1
ATOM 5863 C C . HIS B 1 141 ? -4.621 18.641 -6.539 1 70.44 141 HIS B C 1
ATOM 5865 O O . HIS B 1 141 ? -4.582 17.719 -5.719 1 70.44 141 HIS B O 1
ATOM 5871 N N . LEU B 1 142 ? -5.164 19.812 -6.32 1 64.81 142 LEU B N 1
ATOM 5872 C CA . LEU B 1 142 ? -5.91 20.031 -5.086 1 64.81 142 LEU B CA 1
ATOM 5873 C C . LEU B 1 142 ? -7.066 19.047 -4.965 1 64.81 142 LEU B C 1
ATOM 5875 O O . LEU B 1 142 ? -7.457 18.672 -3.855 1 64.81 142 LEU B O 1
ATOM 5879 N N . ASN B 1 143 ? -7.488 18.625 -6.051 1 58.47 143 ASN B N 1
ATOM 5880 C CA . ASN B 1 143 ? -8.648 17.734 -6.07 1 58.47 143 ASN B CA 1
ATOM 5881 C C . ASN B 1 143 ? -8.227 16.281 -5.938 1 58.47 143 ASN B C 1
ATOM 5883 O O . ASN B 1 143 ? -9.062 15.406 -5.688 1 58.47 143 ASN B O 1
ATOM 5887 N N . HIS B 1 144 ? -6.988 16.125 -6.09 1 60.03 144 HIS B N 1
ATOM 5888 C CA . HIS B 1 144 ? -6.539 14.742 -6.035 1 60.03 144 HIS B CA 1
ATOM 5889 C C . HIS B 1 144 ? -5.938 14.414 -4.672 1 60.03 144 HIS B C 1
ATOM 5891 O O . HIS B 1 144 ? -5.242 15.242 -4.082 1 60.03 144 HIS B O 1
ATOM 5897 N N . ASN B 1 145 ? -6.359 13.297 -4.148 1 63.94 145 ASN B N 1
ATOM 5898 C CA . ASN B 1 145 ? -5.742 12.727 -2.955 1 63.94 145 ASN B CA 1
ATOM 5899 C C . ASN B 1 145 ? -4.367 12.141 -3.262 1 63.94 145 ASN B C 1
ATOM 5901 O O . ASN B 1 145 ? -4.191 11.445 -4.262 1 63.94 145 ASN B O 1
ATOM 5905 N N . LEU B 1 146 ? -3.301 12.633 -2.641 1 68.12 146 LEU B N 1
ATOM 5906 C CA . LEU B 1 146 ? -1.935 12.164 -2.848 1 68.12 146 LEU B CA 1
ATOM 5907 C C . LEU B 1 146 ? -1.874 10.641 -2.83 1 68.12 146 LEU B C 1
ATOM 5909 O O . LEU B 1 146 ? -1.13 10.039 -3.605 1 68.12 146 LEU B O 1
ATOM 5913 N N . ASP B 1 147 ? -2.725 10.07 -2.021 1 65 147 ASP B N 1
ATOM 5914 C CA . ASP B 1 147 ? -2.752 8.617 -1.92 1 65 147 ASP B CA 1
ATOM 5915 C C . ASP B 1 147 ? -3.311 7.988 -3.195 1 65 147 ASP B C 1
ATOM 5917 O O . ASP B 1 147 ? -2.818 6.957 -3.65 1 65 147 ASP B O 1
ATOM 5921 N N . SER B 1 148 ? -4.312 8.648 -3.703 1 73 148 SER B N 1
ATOM 5922 C CA . SER B 1 148 ? -4.898 8.164 -4.945 1 73 148 SER B CA 1
ATOM 5923 C C . SER B 1 148 ? -3.9 8.25 -6.098 1 73 148 SER B C 1
ATOM 5925 O O . SER B 1 148 ? -3.84 7.355 -6.941 1 73 148 SER B O 1
ATOM 5927 N N . LEU B 1 149 ? -3.172 9.359 -6.039 1 80.81 149 LEU B N 1
ATOM 5928 C CA . LEU B 1 149 ? -2.176 9.547 -7.086 1 80.81 149 LEU B CA 1
ATOM 5929 C C . LEU B 1 149 ? -1.062 8.508 -6.973 1 80.81 149 LEU B C 1
ATOM 5931 O O . LEU B 1 149 ? -0.622 7.949 -7.977 1 80.81 149 LEU B O 1
ATOM 5935 N N . ARG B 1 150 ? -0.664 8.375 -5.777 1 79.75 150 ARG B N 1
ATOM 5936 C CA . ARG B 1 150 ? 0.351 7.355 -5.527 1 79.75 150 ARG B CA 1
ATOM 5937 C C . ARG B 1 150 ? -0.134 5.98 -5.965 1 79.75 150 ARG B C 1
ATOM 5939 O O . ARG B 1 150 ? 0.625 5.207 -6.555 1 79.75 150 ARG B O 1
ATOM 5946 N N . ASP B 1 151 ? -1.332 5.621 -5.707 1 77.81 151 ASP B N 1
ATOM 5947 C CA . ASP B 1 151 ? -1.928 4.336 -6.062 1 77.81 151 ASP B CA 1
ATOM 5948 C C . ASP B 1 151 ? -1.97 4.148 -7.574 1 77.81 151 ASP B C 1
ATOM 5950 O O . ASP B 1 151 ? -1.659 3.068 -8.078 1 77.81 151 ASP B O 1
ATOM 5954 N N . ILE B 1 152 ? -2.322 5.18 -8.281 1 82.31 152 ILE B N 1
ATOM 5955 C CA . ILE B 1 152 ? -2.445 5.102 -9.734 1 82.31 152 ILE B CA 1
ATOM 5956 C C . ILE B 1 152 ? -1.066 4.902 -10.359 1 82.31 152 ILE B C 1
ATOM 5958 O O . ILE B 1 152 ? -0.885 4.031 -11.211 1 82.31 152 ILE B O 1
ATOM 5962 N N . ILE B 1 153 ? -0.113 5.684 -9.883 1 86.12 153 ILE B N 1
ATOM 5963 C CA . ILE B 1 153 ? 1.213 5.691 -10.492 1 86.12 153 ILE B CA 1
ATOM 5964 C C . ILE B 1 153 ? 1.938 4.387 -10.164 1 86.12 153 ILE B C 1
ATOM 5966 O O . ILE B 1 153 ? 2.6 3.807 -11.031 1 86.12 153 ILE B O 1
ATOM 5970 N N . ASN B 1 154 ? 1.67 3.863 -8.984 1 80.69 154 ASN B N 1
ATOM 5971 C CA . ASN B 1 154 ? 2.459 2.703 -8.578 1 80.69 154 ASN B CA 1
ATOM 5972 C C . ASN B 1 154 ? 1.662 1.408 -8.719 1 80.69 154 ASN B C 1
ATOM 5974 O O . ASN B 1 154 ? 2.035 0.524 -9.492 1 80.69 154 ASN B O 1
ATOM 5978 N N . ASN B 1 155 ? 0.529 1.335 -8.094 1 75.19 155 ASN B N 1
ATOM 5979 C CA . ASN B 1 155 ? -0.204 0.075 -8.016 1 75.19 155 ASN B CA 1
ATOM 5980 C C . ASN B 1 155 ? -1.003 -0.185 -9.289 1 75.19 155 ASN B C 1
ATOM 5982 O O . ASN B 1 155 ? -0.981 -1.295 -9.82 1 75.19 155 ASN B O 1
ATOM 5986 N N . LYS B 1 156 ? -1.691 0.801 -9.695 1 80.56 156 LYS B N 1
ATOM 5987 C CA . LYS B 1 156 ? -2.531 0.596 -10.875 1 80.56 156 LYS B CA 1
ATOM 5988 C C . LYS B 1 156 ? -1.682 0.391 -12.125 1 80.56 156 LYS B C 1
ATOM 5990 O O . LYS B 1 156 ? -2.027 -0.416 -12.992 1 80.56 156 LYS B O 1
ATOM 5995 N N . ALA B 1 157 ? -0.602 1.169 -12.18 1 83.81 157 ALA B N 1
ATOM 5996 C CA . ALA B 1 157 ? 0.31 0.97 -13.305 1 83.81 157 ALA B CA 1
ATOM 5997 C C . ALA B 1 157 ? 0.873 -0.449 -13.305 1 83.81 157 ALA B C 1
ATOM 5999 O O . ALA B 1 157 ? 0.968 -1.082 -14.359 1 83.81 157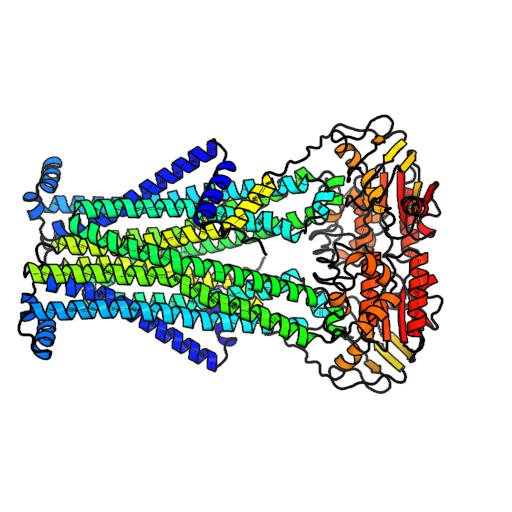 ALA B O 1
ATOM 6000 N N . GLU B 1 158 ? 1.188 -0.945 -12.172 1 82.19 158 GLU B N 1
ATOM 6001 C CA . GLU B 1 158 ? 1.678 -2.316 -12.047 1 82.19 158 GLU B CA 1
ATOM 6002 C C . GLU B 1 158 ? 0.597 -3.322 -12.43 1 82.19 158 GLU B C 1
ATOM 6004 O O . GLU B 1 158 ? 0.882 -4.332 -13.078 1 82.19 158 GLU B O 1
ATOM 6009 N N . GLY B 1 159 ? -0.579 -3.043 -11.984 1 79.81 159 GLY B N 1
ATOM 6010 C CA . GLY B 1 159 ? -1.698 -3.9 -12.336 1 79.81 159 GLY B CA 1
ATOM 6011 C C . GLY B 1 159 ? -1.914 -4.012 -13.836 1 79.81 159 GLY B C 1
ATOM 6012 O O . GLY B 1 159 ? -2.203 -5.094 -14.352 1 79.81 159 GLY B O 1
ATOM 6013 N N . MET B 1 160 ? -1.782 -2.934 -14.453 1 81.69 160 MET B N 1
ATOM 6014 C CA . MET B 1 160 ? -1.921 -2.926 -15.906 1 81.69 160 MET B CA 1
ATOM 6015 C C . MET B 1 160 ? -0.881 -3.832 -16.547 1 81.69 160 MET B C 1
ATOM 6017 O O . MET B 1 160 ? -1.197 -4.578 -17.484 1 81.69 160 MET B O 1
ATOM 6021 N N . PHE B 1 161 ? 0.229 -3.904 -16.047 1 81.56 161 PHE B N 1
ATOM 6022 C CA . PHE B 1 161 ? 1.281 -4.699 -16.656 1 81.56 161 PHE B CA 1
ATOM 6023 C C . PHE B 1 161 ? 1.146 -6.168 -16.281 1 81.56 161 PHE B C 1
ATOM 6025 O O . PHE B 1 161 ? 1.525 -7.055 -17.047 1 81.56 161 PHE B O 1
ATOM 6032 N N . MET B 1 162 ? 0.685 -6.355 -15.117 1 80.75 162 MET B N 1
ATOM 6033 C CA . MET B 1 162 ? 0.341 -7.734 -14.773 1 80.75 162 MET B CA 1
ATOM 6034 C C . MET B 1 162 ? -0.69 -8.289 -15.75 1 80.75 162 MET B C 1
ATOM 6036 O O . MET B 1 162 ? -0.634 -9.469 -16.109 1 80.75 162 MET B O 1
ATOM 6040 N N . SER B 1 163 ? -1.58 -7.402 -16.125 1 80.88 163 SER B N 1
ATOM 6041 C CA . SER B 1 163 ? -2.566 -7.797 -17.125 1 80.88 163 SER B CA 1
ATOM 6042 C C . SER B 1 163 ? -1.901 -8.125 -18.453 1 80.88 163 SER B C 1
ATOM 6044 O O . SER B 1 163 ? -2.307 -9.062 -19.141 1 80.88 163 SER B O 1
ATOM 6046 N N . PHE B 1 164 ? -0.949 -7.375 -18.75 1 78.94 164 PHE B N 1
ATOM 6047 C CA . PHE B 1 164 ? -0.212 -7.609 -19.984 1 78.94 164 PHE B CA 1
ATOM 6048 C C . PHE B 1 164 ? 0.5 -8.953 -19.938 1 78.94 164 PHE B C 1
ATOM 6050 O O . PHE B 1 164 ? 0.438 -9.727 -20.906 1 78.94 164 PHE B O 1
ATOM 6057 N N . ASN B 1 165 ? 1.18 -9.18 -18.906 1 81.25 165 ASN B N 1
ATOM 6058 C CA . ASN B 1 165 ? 1.859 -10.461 -18.734 1 81.25 165 ASN B CA 1
ATOM 6059 C C . ASN B 1 165 ? 0.872 -11.625 -18.75 1 81.25 165 ASN B C 1
ATOM 6061 O O . ASN B 1 165 ? 1.161 -12.68 -19.312 1 81.25 165 ASN B O 1
ATOM 6065 N N . ALA B 1 166 ? -0.208 -11.406 -18.062 1 82.5 166 ALA B N 1
ATOM 6066 C CA . ALA B 1 166 ? -1.253 -12.43 -18.047 1 82.5 166 ALA B CA 1
ATOM 6067 C C . ALA B 1 166 ? -1.757 -12.719 -19.453 1 82.5 166 ALA B C 1
ATOM 6069 O O . ALA B 1 166 ? -2.041 -13.875 -19.797 1 82.5 166 ALA B O 1
ATOM 6070 N N . PHE B 1 167 ? -1.834 -11.734 -20.281 1 83.19 167 PHE B N 1
ATOM 6071 C CA . PHE B 1 167 ? -2.303 -11.891 -21.641 1 83.19 167 PHE B CA 1
ATOM 6072 C C . PHE B 1 167 ? -1.328 -12.734 -22.453 1 83.19 167 PHE B C 1
ATOM 6074 O O . PHE B 1 167 ? -1.739 -13.641 -23.188 1 83.19 167 PHE B O 1
ATOM 6081 N N . LEU B 1 168 ? -0.072 -12.367 -22.328 1 81.25 168 LEU B N 1
ATOM 6082 C CA . LEU B 1 168 ? 0.935 -13.141 -23.062 1 81.25 168 LEU B CA 1
ATOM 6083 C C . LEU B 1 168 ? 0.932 -14.594 -22.609 1 81.25 168 LEU B C 1
ATOM 6085 O O . LEU B 1 168 ? 1.043 -15.508 -23.422 1 81.25 168 LEU B O 1
ATOM 6089 N N . SER B 1 169 ? 0.828 -14.766 -21.281 1 84.12 169 SER B N 1
ATOM 6090 C CA . SER B 1 169 ? 0.775 -16.125 -20.75 1 84.12 169 SER B CA 1
ATOM 6091 C C . SER B 1 169 ? -0.476 -16.859 -21.219 1 84.12 169 SER B C 1
ATOM 6093 O O . SER B 1 169 ? -0.436 -18.062 -21.469 1 84.12 169 SER B O 1
ATOM 6095 N N . LEU B 1 170 ? -1.573 -16.156 -21.312 1 85.44 170 LEU B N 1
ATOM 6096 C CA . LEU B 1 170 ? -2.816 -16.719 -21.828 1 85.44 170 LEU B CA 1
ATOM 6097 C C . LEU B 1 170 ? -2.629 -17.219 -23.266 1 85.44 170 LEU B C 1
ATOM 6099 O O . LEU B 1 170 ? -3.072 -18.328 -23.594 1 85.44 170 LEU B O 1
ATOM 6103 N N . LEU B 1 171 ? -1.974 -16.5 -24.047 1 81.94 171 LEU B N 1
ATOM 6104 C CA . LEU B 1 171 ? -1.719 -16.906 -25.438 1 81.94 171 LEU B CA 1
ATOM 6105 C C . LEU B 1 171 ? -0.846 -18.156 -25.484 1 81.94 171 LEU B C 1
ATOM 6107 O O . LEU B 1 171 ? -1.075 -19.047 -26.312 1 81.94 171 LEU B O 1
ATOM 6111 N N . THR B 1 172 ? 0.146 -18.094 -24.609 1 81.88 172 THR B N 1
ATOM 6112 C CA . THR B 1 172 ? 1.012 -19.266 -24.547 1 81.88 172 THR B CA 1
ATOM 6113 C C . THR B 1 172 ? 0.208 -20.516 -24.188 1 81.88 172 THR B C 1
ATOM 6115 O O . THR B 1 172 ? 0.375 -21.562 -24.797 1 81.88 172 THR B O 1
ATOM 6118 N N . GLU B 1 173 ? -0.649 -20.344 -23.156 1 84.31 173 GLU B N 1
ATOM 6119 C CA . GLU B 1 173 ? -1.46 -21.484 -22.734 1 84.31 173 GLU B CA 1
ATOM 6120 C C . GLU B 1 173 ? -2.402 -21.938 -23.844 1 84.31 173 GLU B C 1
ATOM 6122 O O . GLU B 1 173 ? -2.6 -23.141 -24.047 1 84.31 173 GLU B O 1
ATOM 6127 N N . ILE B 1 174 ? -2.988 -21.062 -24.594 1 86.44 174 ILE B N 1
ATOM 6128 C CA . ILE B 1 174 ? -3.887 -21.391 -25.703 1 86.44 174 ILE B CA 1
ATOM 6129 C C . ILE B 1 174 ? -3.127 -22.156 -26.781 1 86.44 174 ILE B C 1
ATOM 6131 O O . ILE B 1 174 ? -3.627 -23.141 -27.312 1 86.44 174 ILE B O 1
ATOM 6135 N N . THR B 1 175 ? -1.955 -21.688 -27.109 1 84.44 175 THR B N 1
ATOM 6136 C CA . THR B 1 175 ? -1.155 -22.344 -28.141 1 84.44 175 THR B CA 1
ATOM 6137 C C . THR B 1 175 ? -0.774 -23.75 -27.734 1 84.44 175 THR B C 1
ATOM 6139 O O . THR B 1 175 ? -0.796 -24.672 -28.547 1 84.44 175 THR B O 1
ATOM 6142 N N . VAL B 1 176 ? -0.446 -23.875 -26.438 1 82.56 176 VAL B N 1
ATOM 6143 C CA . VAL B 1 176 ? -0.123 -25.203 -25.938 1 82.56 176 VAL B CA 1
ATOM 6144 C C . VAL B 1 176 ? -1.333 -26.125 -26.094 1 82.56 176 VAL B C 1
ATOM 6146 O O . VAL B 1 176 ? -1.204 -27.266 -26.562 1 82.56 176 VAL B O 1
ATOM 6149 N N . ILE B 1 177 ? -2.496 -25.641 -25.703 1 84.25 177 ILE B N 1
ATOM 6150 C CA . ILE B 1 177 ? -3.73 -26.422 -25.797 1 84.25 177 ILE B CA 1
ATOM 6151 C C . ILE B 1 177 ? -4.008 -26.781 -27.25 1 84.25 177 ILE B C 1
ATOM 6153 O O . ILE B 1 177 ? -4.34 -27.938 -27.547 1 84.25 177 ILE B O 1
ATOM 6157 N N . VAL B 1 178 ? -3.838 -25.859 -28.141 1 85.38 178 VAL B N 1
ATOM 6158 C CA . VAL B 1 178 ? -4.129 -26.062 -29.547 1 85.38 178 VAL B CA 1
ATOM 6159 C C . VAL B 1 178 ? -3.188 -27.125 -30.125 1 85.38 178 VAL B C 1
ATOM 6161 O O . VAL B 1 178 ? -3.621 -28.016 -30.844 1 85.38 178 VAL B O 1
ATOM 6164 N N . PHE B 1 179 ? -1.935 -27.062 -29.766 1 83.75 179 PHE B N 1
ATOM 6165 C CA . PHE B 1 179 ? -0.96 -28.016 -30.297 1 83.75 179 PHE B CA 1
ATOM 6166 C C . PHE B 1 179 ? -1.227 -29.422 -29.766 1 83.75 179 PHE B C 1
ATOM 6168 O O . PHE B 1 179 ? -1.209 -30.391 -30.531 1 83.75 179 PHE B O 1
ATOM 6175 N N . PHE B 1 180 ? -1.464 -29.531 -28.469 1 80.62 180 PHE B N 1
ATOM 6176 C CA . PHE B 1 180 ? -1.752 -30.859 -27.906 1 80.62 180 PHE B CA 1
ATOM 6177 C C . PHE B 1 180 ? -3.07 -31.391 -28.453 1 80.62 180 PHE B C 1
ATOM 6179 O O . PHE B 1 180 ? -3.195 -32.594 -28.703 1 80.62 180 PHE B O 1
ATOM 6186 N N . TYR B 1 181 ? -3.998 -30.516 -28.531 1 82.38 181 TYR B N 1
ATOM 6187 C CA . TYR B 1 181 ? -5.297 -30.922 -29.078 1 82.38 181 TYR B CA 1
ATOM 6188 C C . TYR B 1 181 ? -5.164 -31.422 -30.5 1 82.38 181 TYR B C 1
ATOM 6190 O O . TYR B 1 181 ? -5.801 -32.406 -30.875 1 82.38 181 TYR B O 1
ATOM 6198 N N . SER B 1 182 ? -4.375 -30.703 -31.297 1 82.75 182 SER B N 1
ATOM 6199 C CA . SER B 1 182 ? -4.137 -31.141 -32.688 1 82.75 182 SER B CA 1
ATOM 6200 C C . SER B 1 182 ? -3.502 -32.531 -32.719 1 82.75 182 SER B C 1
ATOM 6202 O O . SER B 1 182 ? -3.879 -33.344 -33.531 1 82.75 182 SER B O 1
ATOM 6204 N N . THR B 1 183 ? -2.609 -32.75 -31.875 1 76.94 183 THR B N 1
ATOM 6205 C CA . THR B 1 183 ? -1.959 -34.062 -31.812 1 76.94 183 THR B CA 1
ATOM 6206 C C . THR B 1 183 ? -2.959 -35.156 -31.422 1 76.94 183 THR B C 1
ATOM 6208 O O . THR B 1 183 ? -2.91 -36.25 -31.938 1 76.94 183 THR B O 1
ATOM 6211 N N . LEU B 1 184 ? -3.863 -34.875 -30.547 1 81.5 184 LEU B N 1
ATOM 6212 C CA . LEU B 1 184 ? -4.855 -35.844 -30.094 1 81.5 184 LEU B CA 1
ATOM 6213 C C . LEU B 1 184 ? -5.855 -36.125 -31.203 1 81.5 184 LEU B C 1
ATOM 6215 O O . LEU B 1 184 ? -6.281 -37.281 -31.359 1 81.5 184 LEU B O 1
ATOM 6219 N N . ILE B 1 185 ? -6.141 -35.125 -31.938 1 83 185 ILE B N 1
ATOM 6220 C CA . ILE B 1 185 ? -7.066 -35.312 -33.062 1 83 185 ILE B CA 1
ATOM 6221 C C . ILE B 1 185 ? -6.441 -36.219 -34.094 1 83 185 ILE B C 1
ATOM 6223 O O . ILE B 1 185 ? -7.125 -37.062 -34.688 1 83 185 ILE B O 1
ATOM 6227 N N . LEU B 1 186 ? -5.191 -36.031 -34.312 1 79.31 186 LEU B N 1
ATOM 6228 C CA . LEU B 1 186 ? -4.48 -36.812 -35.281 1 79.31 186 LEU B CA 1
ATOM 6229 C C . LEU B 1 186 ? -4.371 -38.281 -34.812 1 79.31 186 LEU B C 1
ATOM 6231 O O . LEU B 1 186 ? -4.328 -39.188 -35.656 1 79.31 186 LEU B O 1
ATOM 6235 N N . THR B 1 187 ? -4.34 -38.5 -33.562 1 75.25 187 THR B N 1
ATOM 6236 C CA . THR B 1 187 ? -4.242 -39.875 -33.031 1 75.25 187 THR B CA 1
ATOM 6237 C C . THR B 1 187 ? -5.594 -40.594 -33.125 1 75.25 187 THR B C 1
ATOM 6239 O O . THR B 1 187 ? -5.691 -41.688 -33.656 1 75.25 187 THR B O 1
ATOM 6242 N N . ASN B 1 188 ? -6.68 -40 -32.5 1 80.19 188 ASN B N 1
ATOM 6243 C CA . ASN B 1 188 ? -8.039 -40.5 -32.562 1 80.19 188 ASN B CA 1
ATOM 6244 C C . ASN B 1 188 ? -9.078 -39.406 -32.438 1 80.19 188 ASN B C 1
ATOM 6246 O O . ASN B 1 188 ? -9.406 -38.938 -31.359 1 80.19 188 ASN B O 1
ATOM 6250 N N . TRP B 1 189 ? -9.625 -39.031 -33.5 1 81.81 189 TRP B N 1
ATOM 6251 C CA . TRP B 1 189 ? -10.516 -37.875 -33.562 1 81.81 189 TRP B CA 1
ATOM 6252 C C . TRP B 1 189 ? -11.836 -38.156 -32.844 1 81.81 189 TRP B C 1
ATOM 6254 O O . TRP B 1 189 ? -12.469 -37.25 -32.312 1 81.81 189 TRP B O 1
ATOM 6264 N N . LYS B 1 190 ? -12.297 -39.438 -32.812 1 79.44 190 LYS B N 1
ATOM 6265 C CA . LYS B 1 190 ? -13.57 -39.781 -32.188 1 79.44 190 LYS B CA 1
ATOM 6266 C C . LYS B 1 190 ? -13.508 -39.594 -30.672 1 79.44 190 LYS B C 1
ATOM 6268 O O . LYS B 1 190 ? -14.359 -38.906 -30.094 1 79.44 190 LYS B O 1
ATOM 6273 N N . ILE B 1 191 ? -12.453 -40.188 -30.141 1 79.06 191 ILE B N 1
ATOM 6274 C CA . ILE B 1 191 ? -12.289 -40.062 -28.688 1 79.06 191 ILE B CA 1
ATOM 6275 C C . ILE B 1 191 ? -12.062 -38.594 -28.328 1 79.06 191 ILE B C 1
ATOM 6277 O O . ILE B 1 191 ? -12.617 -38.125 -27.328 1 79.06 191 ILE B O 1
ATOM 6281 N N . THR B 1 192 ? -11.312 -37.906 -29.141 1 83.88 192 THR B N 1
ATOM 6282 C CA . THR B 1 192 ? -10.961 -36.5 -28.875 1 83.88 192 THR B CA 1
ATOM 6283 C C . THR B 1 192 ? -12.203 -35.625 -28.906 1 83.88 192 THR B C 1
ATOM 6285 O O . THR B 1 192 ? -12.352 -34.719 -28.078 1 83.88 192 THR B O 1
ATOM 6288 N N . LEU B 1 193 ? -13.086 -35.812 -29.797 1 85.38 193 LEU B N 1
ATOM 6289 C CA . LEU B 1 193 ? -14.289 -35 -29.922 1 85.38 193 LEU B CA 1
ATOM 6290 C C . LEU B 1 193 ? -15.203 -35.219 -28.719 1 85.38 193 LEU B C 1
ATOM 6292 O O . LEU B 1 193 ? -15.812 -34.25 -28.219 1 85.38 193 LEU B O 1
ATOM 6296 N N . VAL B 1 194 ? -15.328 -36.438 -28.281 1 82.06 194 VAL B N 1
ATOM 6297 C CA . VAL B 1 194 ? -16.156 -36.75 -27.125 1 82.06 194 VAL B CA 1
ATOM 6298 C C . VAL B 1 194 ? -15.562 -36.062 -25.891 1 82.06 194 VAL B C 1
ATOM 6300 O O . VAL B 1 194 ? -16.297 -35.438 -25.094 1 82.06 194 VAL B O 1
ATOM 6303 N N . PHE B 1 195 ? -14.242 -36.219 -25.797 1 83.56 195 PHE B N 1
ATOM 6304 C CA . PHE B 1 195 ? -13.547 -35.562 -24.703 1 83.56 195 PHE B CA 1
ATOM 6305 C C . PHE B 1 195 ? -13.766 -34.062 -24.734 1 83.56 195 PHE B C 1
ATOM 6307 O O . PHE B 1 195 ? -13.984 -33.438 -23.688 1 83.56 195 PHE B O 1
ATOM 6314 N N . THR B 1 196 ? -13.734 -33.438 -25.891 1 84.06 196 THR B N 1
ATOM 6315 C CA . THR B 1 196 ? -13.875 -32 -26.062 1 84.06 196 THR B CA 1
ATOM 6316 C C . THR B 1 196 ? -15.273 -31.547 -25.672 1 84.06 196 THR B C 1
ATOM 6318 O O . THR B 1 196 ? -15.438 -30.5 -25.047 1 84.06 196 THR B O 1
ATOM 6321 N N . MET B 1 197 ? -16.203 -32.281 -26.078 1 86.81 197 MET B N 1
ATOM 6322 C CA . MET B 1 197 ? -17.594 -31.906 -25.781 1 86.81 197 MET B CA 1
ATOM 6323 C C . MET B 1 197 ? -17.844 -31.891 -24.281 1 86.81 197 MET B C 1
ATOM 6325 O O . MET B 1 197 ? -18.438 -30.953 -23.75 1 86.81 197 MET B O 1
ATOM 6329 N N . ILE B 1 198 ? -17.359 -32.844 -23.578 1 87 198 ILE B N 1
ATOM 6330 C CA . ILE B 1 198 ? -17.594 -32.938 -22.141 1 87 198 ILE B CA 1
ATOM 6331 C C . ILE B 1 198 ? -16.812 -31.859 -21.406 1 87 198 ILE B C 1
ATOM 6333 O O . ILE B 1 198 ? -17.344 -31.203 -20.516 1 87 198 ILE B O 1
ATOM 6337 N N . LEU B 1 199 ? -15.586 -31.703 -21.797 1 84.56 199 LEU B N 1
ATOM 6338 C CA . LEU B 1 199 ? -14.75 -30.703 -21.141 1 84.56 199 LEU B CA 1
ATOM 6339 C C . LEU B 1 199 ? -15.258 -29.297 -21.438 1 84.56 199 LEU B C 1
ATOM 6341 O O . LEU B 1 199 ? -15.203 -28.422 -20.578 1 84.56 199 LEU B O 1
ATOM 6345 N N . ALA B 1 200 ? -15.703 -29.047 -22.656 1 84.56 200 ALA B N 1
ATOM 6346 C CA . ALA B 1 200 ? -16.25 -27.75 -23.031 1 84.56 200 ALA B CA 1
ATOM 6347 C C . ALA B 1 200 ? -17.484 -27.422 -22.188 1 84.56 200 ALA B C 1
ATOM 6349 O O . ALA B 1 200 ? -17.656 -26.266 -21.766 1 84.56 200 ALA B O 1
ATOM 6350 N N . LEU B 1 201 ? -18.281 -28.422 -22 1 87.44 201 LEU B N 1
ATOM 6351 C CA . LEU B 1 201 ? -19.469 -28.234 -21.172 1 87.44 201 LEU B CA 1
ATOM 6352 C C . LEU B 1 201 ? -19.078 -27.906 -19.734 1 87.44 201 LEU B C 1
ATOM 6354 O O . LEU B 1 201 ? -19.672 -27.047 -19.094 1 87.44 201 LEU B O 1
ATOM 6358 N N . GLN B 1 202 ? -18.125 -28.562 -19.266 1 86.38 202 GLN B N 1
ATOM 6359 C CA . GLN B 1 202 ? -17.656 -28.328 -17.906 1 86.38 202 GLN B CA 1
ATOM 6360 C C . GLN B 1 202 ? -17.078 -26.922 -17.766 1 86.38 202 GLN B C 1
ATOM 6362 O O . GLN B 1 202 ? -17.359 -26.219 -16.781 1 86.38 202 GLN B O 1
ATOM 6367 N N . ILE B 1 203 ? -16.25 -26.547 -18.672 1 82.81 203 ILE B N 1
ATOM 6368 C CA . ILE B 1 203 ? -15.641 -25.234 -18.641 1 82.81 203 ILE B CA 1
ATOM 6369 C C . ILE B 1 203 ? -16.719 -24.156 -18.688 1 82.81 203 ILE B C 1
ATOM 6371 O O . ILE B 1 203 ? -16.641 -23.141 -17.984 1 82.81 203 ILE B O 1
ATOM 6375 N N . PHE B 1 204 ? -17.688 -24.438 -19.547 1 84.44 204 PHE B N 1
ATOM 6376 C CA . PHE B 1 204 ? -18.797 -23.5 -19.656 1 84.44 204 PHE B CA 1
ATOM 6377 C C . PHE B 1 204 ? -19.5 -23.328 -18.312 1 84.44 204 PHE B C 1
ATOM 6379 O O . PHE B 1 204 ? -19.812 -22.203 -17.906 1 84.44 204 PHE B O 1
ATOM 6386 N N . LEU B 1 205 ? -19.672 -24.391 -17.625 1 85.62 205 LEU B N 1
ATOM 6387 C CA . LEU B 1 205 ? -20.344 -24.359 -16.328 1 85.62 205 LEU B CA 1
ATOM 6388 C C . LEU B 1 205 ? -19.484 -23.641 -15.289 1 85.62 205 LEU B C 1
ATOM 6390 O O . LEU B 1 205 ? -20 -22.891 -14.461 1 85.62 205 LEU B O 1
ATOM 6394 N N . ILE B 1 206 ? -18.25 -23.828 -15.336 1 85.31 206 ILE B N 1
ATOM 6395 C CA . ILE B 1 206 ? -17.312 -23.219 -14.383 1 85.31 206 ILE B CA 1
ATOM 6396 C C . ILE B 1 206 ? -17.266 -21.703 -14.594 1 85.31 206 ILE B C 1
ATOM 6398 O O . ILE B 1 206 ? -17.359 -20.938 -13.633 1 85.31 206 ILE B O 1
ATOM 6402 N N . VAL B 1 207 ? -17.156 -21.312 -15.82 1 78.5 207 VAL B N 1
ATOM 6403 C CA . VAL B 1 207 ? -17.062 -19.891 -16.141 1 78.5 207 VAL B CA 1
ATOM 6404 C C . VAL B 1 207 ? -18.359 -19.188 -15.766 1 78.5 207 VAL B C 1
ATOM 6406 O O . VAL B 1 207 ? -18.344 -18.078 -15.219 1 78.5 207 VAL B O 1
ATOM 6409 N N . LYS B 1 208 ? -19.453 -19.75 -15.984 1 82.25 208 LYS B N 1
ATOM 6410 C CA . LYS B 1 208 ? -20.75 -19.125 -15.773 1 82.25 208 LYS B CA 1
ATOM 6411 C C . LYS B 1 208 ? -21.094 -19.062 -14.289 1 82.25 208 LYS B C 1
ATOM 6413 O O . LYS B 1 208 ? -21.75 -18.109 -13.844 1 82.25 208 LYS B O 1
ATOM 6418 N N . LYS B 1 209 ? -20.625 -20 -13.539 1 84.81 209 LYS B N 1
ATOM 6419 C CA . LYS B 1 209 ? -21.078 -20.062 -12.148 1 84.81 209 LYS B CA 1
ATOM 6420 C C . LYS B 1 209 ? -19.953 -19.688 -11.195 1 84.81 209 LYS B C 1
ATOM 6422 O O . LYS B 1 209 ? -20.109 -18.781 -10.375 1 84.81 209 LYS B O 1
ATOM 6427 N N . VAL B 1 210 ? -18.922 -20.312 -11.383 1 82.88 210 VAL B N 1
ATOM 6428 C CA . VAL B 1 210 ? -17.844 -20.172 -10.422 1 82.88 210 VAL B CA 1
ATOM 6429 C C . VAL B 1 210 ? -17.141 -18.828 -10.633 1 82.88 210 VAL B C 1
ATOM 6431 O O . VAL B 1 210 ? -16.875 -18.094 -9.672 1 82.88 210 VAL B O 1
ATOM 6434 N N . THR B 1 211 ? -16.875 -18.453 -11.828 1 75.5 211 THR B N 1
ATOM 6435 C CA . THR B 1 211 ? -16.156 -17.219 -12.117 1 75.5 211 THR B CA 1
ATOM 6436 C C . THR B 1 211 ? -16.969 -16 -11.695 1 75.5 211 THR B C 1
ATOM 6438 O O . THR B 1 211 ? -16.406 -15.016 -11.211 1 75.5 211 THR B O 1
ATOM 6441 N N . VAL B 1 212 ? -18.25 -16.047 -11.875 1 77.62 212 VAL B N 1
ATOM 6442 C CA . VAL B 1 212 ? -19.125 -14.945 -11.484 1 77.62 212 VAL B CA 1
ATOM 6443 C C . VAL B 1 212 ? -19.125 -14.797 -9.961 1 77.62 212 VAL B C 1
ATOM 6445 O O . VAL B 1 212 ? -19.094 -13.68 -9.438 1 77.62 212 VAL B O 1
ATOM 6448 N N . LEU B 1 213 ? -19.109 -15.914 -9.336 1 82.06 213 LEU B N 1
ATOM 6449 C CA . LEU B 1 213 ? -19.078 -15.891 -7.875 1 82.06 213 LEU B CA 1
ATOM 6450 C C . LEU B 1 213 ? -17.75 -15.359 -7.363 1 82.06 213 LEU B C 1
ATOM 6452 O O . LEU B 1 213 ? -17.703 -14.641 -6.363 1 82.06 213 LEU B O 1
ATOM 6456 N N . ILE B 1 214 ? -16.703 -15.703 -8.031 1 78.06 214 ILE B N 1
ATOM 6457 C CA . ILE B 1 214 ? -15.375 -15.227 -7.672 1 78.06 214 ILE B CA 1
ATOM 6458 C C . ILE B 1 214 ? -15.328 -13.703 -7.781 1 78.06 214 ILE B C 1
ATOM 6460 O O . ILE B 1 214 ? -14.828 -13.023 -6.879 1 78.06 214 ILE B O 1
ATOM 6464 N N . LYS B 1 215 ? -15.891 -13.172 -8.773 1 74 215 LYS B N 1
ATOM 6465 C CA . LYS B 1 215 ? -15.883 -11.727 -8.992 1 74 215 LYS B CA 1
ATOM 6466 C C . LYS B 1 215 ? -16.672 -11.008 -7.906 1 74 215 LYS B C 1
ATOM 6468 O O . LYS B 1 215 ? -16.219 -9.992 -7.367 1 74 215 LYS B O 1
ATOM 6473 N N . LYS B 1 216 ? -17.797 -11.531 -7.605 1 81.12 216 LYS B N 1
ATOM 6474 C CA . LYS B 1 216 ? -18.656 -10.922 -6.598 1 81.12 216 LYS B CA 1
ATOM 6475 C C . LYS B 1 216 ? -17.984 -10.93 -5.227 1 81.12 216 LYS B C 1
ATOM 6477 O O . LYS B 1 216 ? -17.984 -9.914 -4.527 1 81.12 216 LYS B O 1
ATOM 6482 N N . LYS B 1 217 ? -17.453 -12.055 -4.871 1 81.5 217 LYS B N 1
ATOM 6483 C CA . LYS B 1 217 ? -16.781 -12.164 -3.574 1 81.5 217 LYS B CA 1
ATOM 6484 C C . LYS B 1 217 ? -15.508 -11.328 -3.531 1 81.5 217 LYS B C 1
ATOM 6486 O O . LYS B 1 217 ? -15.164 -10.766 -2.488 1 81.5 217 LYS B O 1
ATOM 6491 N N . GLY B 1 218 ? -14.906 -11.195 -4.648 1 73.62 218 GLY B N 1
ATOM 6492 C CA . GLY B 1 218 ? -13.734 -10.328 -4.742 1 73.62 218 GLY B CA 1
ATOM 6493 C C . GLY B 1 218 ? -14.062 -8.867 -4.508 1 73.62 218 GLY B C 1
ATOM 6494 O O . GLY B 1 218 ? -13.336 -8.172 -3.785 1 73.62 218 GLY B O 1
ATOM 6495 N N . GLU B 1 219 ? -15.148 -8.445 -5.047 1 77.31 219 GLU B N 1
ATOM 6496 C CA . GLU B 1 219 ? -15.586 -7.062 -4.863 1 77.31 219 GLU B CA 1
ATOM 6497 C C . GLU B 1 219 ? -15.953 -6.789 -3.408 1 77.31 219 GLU B C 1
ATOM 6499 O O . GLU B 1 219 ? -15.641 -5.727 -2.869 1 77.31 219 GLU B O 1
ATOM 6504 N N . MET B 1 220 ? -16.578 -7.75 -2.854 1 82.69 220 MET B N 1
ATOM 6505 C CA . MET B 1 220 ? -16.984 -7.617 -1.453 1 82.69 220 MET B CA 1
ATOM 6506 C C . MET B 1 220 ? -15.758 -7.555 -0.546 1 82.69 220 MET B C 1
ATOM 6508 O O . MET B 1 220 ? -15.719 -6.773 0.406 1 82.69 220 MET B O 1
ATOM 6512 N N . ALA B 1 221 ? -14.789 -8.359 -0.835 1 78.56 221 ALA B N 1
ATOM 6513 C CA . ALA B 1 221 ? -13.555 -8.344 -0.058 1 78.56 221 ALA B CA 1
ATOM 6514 C C . ALA B 1 221 ? -12.836 -7.008 -0.191 1 78.56 221 ALA B C 1
ATOM 6516 O O . ALA B 1 221 ? -12.336 -6.461 0.797 1 78.56 221 ALA B O 1
ATOM 6517 N N . ALA B 1 222 ? -12.82 -6.465 -1.333 1 73.38 222 ALA B N 1
ATOM 6518 C CA . ALA B 1 222 ? -12.164 -5.188 -1.59 1 73.38 222 ALA B CA 1
ATOM 6519 C C . ALA B 1 222 ? -12.852 -4.055 -0.832 1 73.38 222 ALA B C 1
ATOM 6521 O O . ALA B 1 222 ? -12.188 -3.199 -0.246 1 73.38 222 ALA B O 1
ATOM 6522 N N . LYS B 1 223 ? -14.102 -4.059 -0.879 1 80.31 223 LYS B N 1
ATOM 6523 C CA . LYS B 1 223 ? -14.875 -3.033 -0.175 1 80.31 223 LYS B CA 1
ATOM 6524 C C . LYS B 1 223 ? -14.641 -3.109 1.331 1 80.31 223 LYS B C 1
ATOM 6526 O O . LYS B 1 223 ? -14.477 -2.082 1.992 1 80.31 223 LYS B O 1
ATOM 6531 N N . SER B 1 224 ? -14.664 -4.332 1.852 1 83.06 224 SER B N 1
ATOM 6532 C CA . SER B 1 224 ? -14.453 -4.52 3.283 1 83.06 224 SER B CA 1
ATOM 6533 C C . SER B 1 224 ? -13.047 -4.105 3.693 1 83.06 224 SER B C 1
ATOM 6535 O O . SER B 1 224 ? -12.852 -3.525 4.766 1 83.06 224 SER B O 1
ATOM 6537 N N . LYS B 1 225 ? -12.117 -4.355 2.861 1 79.19 225 LYS B N 1
ATOM 6538 C CA . LYS B 1 225 ? -10.742 -3.934 3.123 1 79.19 225 LYS B CA 1
ATOM 6539 C C . LYS B 1 225 ? -10.633 -2.412 3.125 1 79.19 225 LYS B C 1
ATOM 6541 O O . LYS B 1 225 ? -9.93 -1.84 3.963 1 79.19 225 LYS B O 1
ATOM 6546 N N . ALA B 1 226 ? -11.305 -1.812 2.242 1 76.88 226 ALA B N 1
ATOM 6547 C CA . ALA B 1 226 ? -11.32 -0.353 2.182 1 76.88 226 ALA B CA 1
ATOM 6548 C C . ALA B 1 226 ? -11.93 0.242 3.449 1 76.88 226 ALA B C 1
ATOM 6550 O O . ALA B 1 226 ? -11.445 1.258 3.957 1 76.88 226 ALA B O 1
ATOM 6551 N N . GLN B 1 227 ? -12.914 -0.407 3.893 1 84.56 227 GLN B N 1
ATOM 6552 C CA . GLN B 1 227 ? -13.578 0.061 5.105 1 84.56 227 GLN B CA 1
ATOM 6553 C C . GLN B 1 227 ? -12.664 -0.095 6.32 1 84.56 227 GLN B C 1
ATOM 6555 O O . GLN B 1 227 ? -12.664 0.752 7.219 1 84.56 227 GLN B O 1
ATOM 6560 N N . THR B 1 228 ? -11.953 -1.183 6.332 1 85.38 228 THR B N 1
ATOM 6561 C CA . THR B 1 228 ? -11.008 -1.396 7.426 1 85.38 228 THR B CA 1
ATOM 6562 C C . THR B 1 228 ? -9.953 -0.292 7.453 1 85.38 228 THR B C 1
ATOM 6564 O O . THR B 1 228 ? -9.578 0.188 8.523 1 85.38 228 THR B O 1
ATOM 6567 N N . LEU B 1 229 ? -9.578 0.167 6.34 1 80.31 229 LEU B N 1
ATOM 6568 C CA . LEU B 1 229 ? -8.586 1.233 6.234 1 80.31 229 LEU B CA 1
ATOM 6569 C C . LEU B 1 229 ? -9.172 2.566 6.691 1 80.31 229 LEU B C 1
ATOM 6571 O O . LEU B 1 229 ? -8.469 3.387 7.285 1 80.31 229 LEU B O 1
ATOM 6575 N N . LYS B 1 230 ? -10.367 2.74 6.395 1 81.75 230 LYS B N 1
ATOM 6576 C CA . LYS B 1 230 ? -11.039 3.959 6.832 1 81.75 230 LYS B CA 1
ATOM 6577 C C . LYS B 1 230 ? -11.125 4.023 8.352 1 81.75 230 LYS B C 1
ATOM 6579 O O . LYS B 1 230 ? -10.914 5.082 8.953 1 81.75 230 LYS B O 1
ATOM 6584 N N . VAL B 1 231 ? -11.461 2.881 8.938 1 86.44 231 VAL B N 1
ATOM 6585 C CA . VAL B 1 231 ? -11.555 2.812 10.391 1 86.44 231 VAL B CA 1
ATOM 6586 C C . VAL B 1 231 ? -10.18 3.072 11.008 1 86.44 231 VAL B C 1
ATOM 6588 O O . VAL B 1 231 ? -10.07 3.779 12.008 1 86.44 231 VAL B O 1
ATOM 6591 N N . PHE B 1 232 ? -9.172 2.566 10.438 1 85.19 232 PHE B N 1
ATOM 6592 C CA . PHE B 1 232 ? -7.805 2.793 10.883 1 85.19 232 PHE B CA 1
ATOM 6593 C C . PHE B 1 232 ? -7.465 4.277 10.859 1 85.19 232 PHE B C 1
ATOM 6595 O O . PHE B 1 232 ? -6.977 4.824 11.852 1 85.19 232 PHE B O 1
ATOM 6602 N N . SER B 1 233 ? -7.746 4.891 9.766 1 80.5 233 SER B N 1
ATOM 6603 C CA . SER B 1 233 ? -7.441 6.309 9.602 1 80.5 233 SER B CA 1
ATOM 6604 C C . SER B 1 233 ? -8.242 7.16 10.586 1 80.5 233 SER B C 1
ATOM 6606 O O . SER B 1 233 ? -7.723 8.133 11.141 1 80.5 233 SER B O 1
ATOM 6608 N N . LYS B 1 234 ? -9.453 6.766 10.781 1 85.12 234 LYS B N 1
ATOM 6609 C CA . LYS B 1 234 ? -10.352 7.477 11.688 1 85.12 234 LYS B CA 1
ATOM 6610 C C . LYS B 1 234 ? -9.766 7.547 13.094 1 85.12 234 LYS B C 1
ATOM 6612 O O . LYS B 1 234 ? -9.672 8.633 13.68 1 85.12 234 LYS B O 1
ATOM 6617 N N . PHE B 1 235 ? -9.242 6.508 13.547 1 87.31 235 PHE B N 1
ATOM 6618 C CA . PHE B 1 235 ? -8.883 6.457 14.961 1 87.31 235 PHE B CA 1
ATOM 6619 C C . PHE B 1 235 ? -7.406 6.77 15.156 1 87.31 235 PHE B C 1
ATOM 6621 O O . PHE B 1 235 ? -7.023 7.383 16.156 1 87.31 235 PHE B O 1
ATOM 6628 N N . PHE B 1 236 ? -6.594 6.477 14.227 1 85 236 PHE B N 1
ATOM 6629 C CA . PHE B 1 236 ? -5.164 6.676 14.422 1 85 236 PHE B CA 1
ATOM 6630 C C . PHE B 1 236 ? -4.75 8.086 14.016 1 85 236 PHE B C 1
ATOM 6632 O O . PHE B 1 236 ? -3.809 8.648 14.578 1 85 236 PHE B O 1
ATOM 6639 N N . SER B 1 237 ? -5.453 8.625 13.062 1 79.88 237 SER B N 1
ATOM 6640 C CA . SER B 1 237 ? -5.164 10.008 12.719 1 79.88 237 SER B CA 1
ATOM 6641 C C . SER B 1 237 ? -5.609 10.961 13.82 1 79.88 237 SER B C 1
ATOM 6643 O O . SER B 1 237 ? -5.098 12.078 13.93 1 79.88 237 SER B O 1
ATOM 6645 N N . ASN B 1 238 ? -6.59 10.555 14.555 1 87.12 238 ASN B N 1
ATOM 6646 C CA . ASN B 1 238 ? -7.074 11.281 15.719 1 87.12 238 ASN B CA 1
ATOM 6647 C C . ASN B 1 238 ? -6.723 10.562 17.016 1 87.12 238 ASN B C 1
ATOM 6649 O O . ASN B 1 238 ? -7.574 10.398 17.891 1 87.12 238 ASN B O 1
ATOM 6653 N N . PHE B 1 239 ? -5.531 10.227 17.109 1 85.69 239 PHE B N 1
ATOM 6654 C CA . PHE B 1 239 ? -5.109 9.352 18.188 1 85.69 239 PHE B CA 1
ATOM 6655 C C . PHE B 1 239 ? -5.309 10.023 19.547 1 85.69 239 PHE B C 1
ATOM 6657 O O . PHE B 1 239 ? -5.766 9.391 20.5 1 85.69 239 PHE B O 1
ATOM 6664 N N . LYS B 1 240 ? -4.926 11.344 19.672 1 87.38 240 LYS B N 1
ATOM 6665 C CA . LYS B 1 240 ? -5.078 12.078 20.922 1 87.38 240 LYS B CA 1
ATOM 6666 C C . LYS B 1 240 ? -6.535 12.086 21.391 1 87.38 240 LYS B C 1
ATOM 6668 O O . LYS B 1 240 ? -6.82 11.828 22.562 1 87.38 240 LYS B O 1
ATOM 6673 N N . ILE B 1 241 ? -7.34 12.32 20.453 1 89.88 241 ILE B N 1
ATOM 6674 C CA . ILE B 1 241 ? -8.766 12.406 20.781 1 89.88 241 ILE B CA 1
ATOM 6675 C C . ILE B 1 241 ? -9.305 11.016 21.094 1 89.88 241 ILE B C 1
ATOM 6677 O O . ILE B 1 241 ? -10.148 10.859 21.984 1 89.88 241 ILE B O 1
ATOM 6681 N N . THR B 1 242 ? -8.828 10.062 20.375 1 90.06 242 THR B N 1
ATOM 6682 C CA . THR B 1 242 ? -9.242 8.688 20.625 1 90.06 242 THR B CA 1
ATOM 6683 C C . THR B 1 242 ? -8.898 8.266 22.047 1 90.06 242 THR B C 1
ATOM 6685 O O . THR B 1 242 ? -9.695 7.59 22.703 1 90.06 242 THR B O 1
ATOM 6688 N N . LYS B 1 243 ? -7.766 8.688 22.484 1 89.44 243 LYS B N 1
ATOM 6689 C CA . LYS B 1 243 ? -7.34 8.375 23.844 1 89.44 243 LYS B CA 1
ATOM 6690 C C . LYS B 1 243 ? -8.172 9.133 24.875 1 89.44 243 LYS B C 1
ATOM 6692 O O . LYS B 1 243 ? -8.539 8.578 25.922 1 89.44 243 LYS B O 1
ATOM 6697 N N . LEU B 1 244 ? -8.406 10.359 24.578 1 91.19 244 LEU B N 1
ATOM 6698 C CA . LEU B 1 244 ? -9.141 11.203 25.516 1 91.19 244 LEU B CA 1
ATOM 6699 C C . LEU B 1 244 ? -10.586 10.734 25.656 1 91.19 244 LEU B C 1
ATOM 6701 O O . LEU B 1 244 ? -11.133 10.703 26.766 1 91.19 244 LEU B O 1
ATOM 6705 N N . LYS B 1 245 ? -11.125 10.32 24.531 1 89.69 245 LYS B N 1
ATOM 6706 C CA . LYS B 1 245 ? -12.523 9.898 24.547 1 89.69 245 LYS B CA 1
ATOM 6707 C C . LYS B 1 245 ? -12.648 8.422 24.938 1 89.69 245 LYS B C 1
ATOM 6709 O O . LYS B 1 245 ? -13.75 7.906 25.094 1 89.69 245 LYS B O 1
ATOM 6714 N N . ASP B 1 246 ? -11.555 7.742 25.047 1 87.06 246 ASP B N 1
ATOM 6715 C CA . ASP B 1 246 ? -11.508 6.336 25.438 1 87.06 246 ASP B CA 1
ATOM 6716 C C . ASP B 1 246 ? -12.344 5.477 24.5 1 87.06 246 ASP B C 1
ATOM 6718 O O . ASP B 1 246 ? -13.172 4.68 24.938 1 87.06 246 ASP B O 1
ATOM 6722 N N . ASN B 1 247 ? -12.18 5.734 23.281 1 86.06 247 ASN B N 1
ATOM 6723 C CA . ASN B 1 247 ? -12.953 5.035 22.266 1 86.06 247 ASN B CA 1
ATOM 6724 C C . ASN B 1 247 ? -12.234 3.777 21.781 1 86.06 247 ASN B C 1
ATOM 6726 O O . ASN B 1 247 ? -12.438 3.346 20.641 1 86.06 247 ASN B O 1
ATOM 6730 N N . HIS B 1 248 ? -11.422 3.172 22.562 1 85.31 248 HIS B N 1
ATOM 6731 C CA . HIS B 1 248 ? -10.633 2.02 22.141 1 85.31 248 HIS B CA 1
ATOM 6732 C C . HIS B 1 248 ? -11.531 0.825 21.828 1 85.31 248 HIS B C 1
ATOM 6734 O O . HIS B 1 248 ? -11.273 0.079 20.875 1 85.31 248 HIS B O 1
ATOM 6740 N N . GLU B 1 249 ? -12.609 0.71 22.578 1 84.69 249 GLU B N 1
ATOM 6741 C CA . GLU B 1 249 ? -13.492 -0.434 22.375 1 84.69 249 GLU B CA 1
ATOM 6742 C C . GLU B 1 249 ? -14.273 -0.307 21.062 1 84.69 249 GLU B C 1
ATOM 6744 O O . GLU B 1 249 ? -14.43 -1.285 20.328 1 84.69 249 GLU B O 1
ATOM 6749 N N . GLU B 1 250 ? -14.711 0.918 20.875 1 87.31 250 GLU B N 1
ATOM 6750 C CA . GLU B 1 250 ? -15.414 1.159 19.625 1 87.31 250 GLU B CA 1
ATOM 6751 C C . GLU B 1 250 ? -14.5 0.957 18.422 1 87.31 250 GLU B C 1
ATOM 6753 O O . GLU B 1 250 ? -14.898 0.358 17.422 1 87.31 250 GLU B O 1
ATOM 6758 N N . ALA B 1 251 ? -13.352 1.466 18.578 1 88.38 251 ALA B N 1
ATOM 6759 C CA . ALA B 1 251 ? -12.359 1.313 17.516 1 88.38 251 ALA B CA 1
ATOM 6760 C C . ALA B 1 251 ? -12.055 -0.159 17.25 1 88.38 251 ALA B C 1
ATOM 6762 O O . ALA B 1 251 ? -12.008 -0.595 16.094 1 88.38 251 ALA B O 1
ATOM 6763 N N . HIS B 1 252 ? -11.93 -0.868 18.328 1 88.88 252 HIS B N 1
ATOM 6764 C CA . HIS B 1 252 ? -11.633 -2.293 18.234 1 88.88 252 HIS B CA 1
ATOM 6765 C C . HIS B 1 252 ? -12.781 -3.055 17.578 1 88.88 252 HIS B C 1
ATOM 6767 O O . HIS B 1 252 ? -12.562 -3.93 16.734 1 88.88 252 HIS B O 1
ATOM 6773 N N . LYS B 1 253 ? -13.945 -2.736 17.953 1 89.31 253 LYS B N 1
ATOM 6774 C CA . LYS B 1 253 ? -15.141 -3.408 17.438 1 89.31 253 LYS B CA 1
ATOM 6775 C C . LYS B 1 253 ? -15.32 -3.125 15.945 1 89.31 253 LYS B C 1
ATOM 6777 O O . LYS B 1 253 ? -15.531 -4.047 15.148 1 89.31 253 LYS B O 1
ATOM 6782 N N . LEU B 1 254 ? -15.25 -1.898 15.594 1 87.75 254 LEU B N 1
ATOM 6783 C CA . LEU B 1 254 ? -15.445 -1.506 14.203 1 87.75 254 LEU B CA 1
ATOM 6784 C C . LEU B 1 254 ? -14.375 -2.113 13.305 1 87.75 254 LEU B C 1
ATOM 6786 O O . LEU B 1 254 ? -14.672 -2.594 12.211 1 87.75 254 LEU B O 1
ATOM 6790 N N . PHE B 1 255 ? -13.148 -2.076 13.727 1 89.06 255 PHE B N 1
ATOM 6791 C CA . PHE B 1 255 ? -12.055 -2.666 12.977 1 89.06 255 PHE B CA 1
ATOM 6792 C C . PHE B 1 255 ? -12.234 -4.172 12.836 1 89.06 255 PHE B C 1
ATOM 6794 O O . PHE B 1 255 ? -12.055 -4.73 11.75 1 89.06 255 PHE B O 1
ATOM 6801 N N . GLY B 1 256 ? -12.586 -4.777 13.938 1 90.5 256 GLY B N 1
ATOM 6802 C CA . GLY B 1 256 ? -12.773 -6.219 13.953 1 90.5 256 GLY B CA 1
ATOM 6803 C C . GLY B 1 256 ? -13.883 -6.688 13.031 1 90.5 256 GLY B C 1
ATOM 6804 O O . GLY B 1 256 ? -13.727 -7.684 12.32 1 90.5 256 GLY B O 1
ATOM 6805 N N . GLU B 1 257 ? -14.938 -6.027 13.031 1 90.56 257 GLU B N 1
ATOM 6806 C CA . GLU B 1 257 ? -16.078 -6.398 12.211 1 90.56 257 GLU B CA 1
ATOM 6807 C C . GLU B 1 257 ? -15.742 -6.316 10.727 1 90.56 257 GLU B C 1
ATOM 6809 O O . GLU B 1 257 ? -16.047 -7.23 9.961 1 90.56 257 GLU B O 1
ATOM 6814 N N . ASN B 1 258 ? -15.18 -5.227 10.359 1 86.69 258 ASN B N 1
ATOM 6815 C CA . ASN B 1 258 ? -14.836 -5.047 8.953 1 86.69 258 ASN B CA 1
ATOM 6816 C C . ASN B 1 258 ? -13.711 -5.988 8.523 1 86.69 258 ASN B C 1
ATOM 6818 O O . ASN B 1 258 ? -13.742 -6.527 7.414 1 86.69 258 ASN B O 1
ATOM 6822 N N . SER B 1 259 ? -12.766 -6.176 9.375 1 87.75 259 SER B N 1
ATOM 6823 C CA . SER B 1 259 ? -11.656 -7.082 9.078 1 87.75 259 SER B CA 1
ATOM 6824 C C . SER B 1 259 ? -12.148 -8.523 8.961 1 87.75 259 SER B C 1
ATOM 6826 O O . SER B 1 259 ? -11.727 -9.258 8.062 1 87.75 259 SER B O 1
ATOM 6828 N N . ARG B 1 260 ? -13.023 -8.898 9.867 1 89.56 260 ARG B N 1
ATOM 6829 C CA . ARG B 1 260 ? -13.578 -10.25 9.828 1 89.56 260 ARG B CA 1
ATOM 6830 C C . ARG B 1 260 ? -14.359 -10.484 8.539 1 89.56 260 ARG B C 1
ATOM 6832 O O . ARG B 1 260 ? -14.211 -11.531 7.898 1 89.56 260 ARG B O 1
ATOM 6839 N N . LYS B 1 261 ? -15.195 -9.594 8.227 1 88.75 261 LYS B N 1
ATOM 6840 C CA . LYS B 1 261 ? -15.977 -9.711 6.996 1 88.75 261 LYS B CA 1
ATOM 6841 C C . LYS B 1 261 ? -15.062 -9.844 5.777 1 88.75 261 LYS B C 1
ATOM 6843 O O . LYS B 1 261 ? -15.344 -10.633 4.875 1 88.75 261 LYS B O 1
ATOM 6848 N N . ALA B 1 262 ? -14.039 -9.078 5.695 1 85 262 ALA B N 1
ATOM 6849 C CA . ALA B 1 262 ? -13.078 -9.148 4.594 1 85 262 ALA B CA 1
ATOM 6850 C C . ALA B 1 262 ? -12.422 -10.516 4.527 1 85 262 ALA B C 1
ATOM 6852 O O . ALA B 1 262 ? -12.32 -11.117 3.451 1 85 262 ALA B O 1
ATOM 6853 N N . HIS B 1 263 ? -12.016 -11.078 5.609 1 86.56 263 HIS B N 1
ATOM 6854 C CA . HIS B 1 263 ? -11.305 -12.344 5.652 1 86.56 263 HIS B CA 1
ATOM 6855 C C . HIS B 1 263 ? -12.234 -13.516 5.352 1 86.56 263 HIS B C 1
ATOM 6857 O O . HIS B 1 263 ? -11.836 -14.484 4.699 1 86.56 263 HIS B O 1
ATOM 6863 N N . ASP B 1 264 ? -13.523 -13.414 5.828 1 89.06 264 ASP B N 1
ATOM 6864 C CA . ASP B 1 264 ? -14.492 -14.453 5.508 1 89.06 264 ASP B CA 1
ATOM 6865 C C . ASP B 1 264 ? -14.727 -14.547 4.004 1 89.06 264 ASP B C 1
ATOM 6867 O O . ASP B 1 264 ? -14.82 -15.641 3.449 1 89.06 264 ASP B O 1
ATOM 6871 N N . THR B 1 265 ? -14.828 -13.461 3.432 1 86.38 265 THR B N 1
ATOM 6872 C CA . THR B 1 265 ? -15.016 -13.414 1.985 1 86.38 265 THR B CA 1
ATOM 6873 C C . THR B 1 265 ? -13.766 -13.93 1.267 1 86.38 265 THR B C 1
ATOM 6875 O O . THR B 1 265 ? -13.867 -14.602 0.239 1 86.38 265 THR B O 1
ATOM 6878 N N . GLU B 1 266 ? -12.617 -13.656 1.797 1 83.06 266 GLU B N 1
ATOM 6879 C CA . GLU B 1 266 ? -11.352 -14.102 1.213 1 83.06 266 GLU B CA 1
ATOM 6880 C C . GLU B 1 266 ? -11.242 -15.625 1.246 1 83.06 266 GLU B C 1
ATOM 6882 O O . GLU B 1 266 ? -10.68 -16.234 0.329 1 83.06 266 GLU B O 1
ATOM 6887 N N . ILE B 1 267 ? -11.75 -16.234 2.27 1 88.25 267 ILE B N 1
ATOM 6888 C CA . ILE B 1 267 ? -11.742 -17.688 2.379 1 88.25 267 ILE B CA 1
ATOM 6889 C C . ILE B 1 267 ? -12.539 -18.297 1.229 1 88.25 267 ILE B C 1
ATOM 6891 O O . ILE B 1 267 ? -12.062 -19.219 0.553 1 88.25 267 ILE B O 1
ATOM 6895 N N . ILE B 1 268 ? -13.68 -17.734 1.048 1 88 268 ILE B N 1
ATOM 6896 C CA . ILE B 1 268 ? -14.555 -18.25 -0.007 1 88 268 ILE B CA 1
ATOM 6897 C C . ILE B 1 268 ? -13.906 -18 -1.369 1 88 268 ILE B C 1
ATOM 6899 O O . ILE B 1 268 ? -13.914 -18.891 -2.229 1 88 268 ILE B O 1
ATOM 6903 N N . TYR B 1 269 ? -13.289 -16.906 -1.488 1 79.56 269 TYR B N 1
ATOM 6904 C CA . TYR B 1 269 ? -12.602 -16.562 -2.727 1 79.56 269 TYR B CA 1
ATOM 6905 C C . TYR B 1 269 ? -11.453 -17.531 -3.006 1 79.56 269 TYR B C 1
ATOM 6907 O O . TYR B 1 269 ? -11.352 -18.078 -4.105 1 79.56 269 TYR B O 1
ATOM 6915 N N . ALA B 1 270 ? -10.625 -17.766 -2.082 1 79.06 270 ALA B N 1
ATOM 6916 C CA . ALA B 1 270 ? -9.469 -18.641 -2.227 1 79.06 270 ALA B CA 1
ATOM 6917 C C . ALA B 1 270 ? -9.906 -20.078 -2.529 1 79.06 270 ALA B C 1
ATOM 6919 O O . ALA B 1 270 ? -9.273 -20.766 -3.334 1 79.06 270 ALA B O 1
ATOM 6920 N N . THR B 1 271 ? -11.039 -20.469 -1.953 1 87.19 271 THR B N 1
ATOM 6921 C CA . THR B 1 271 ? -11.555 -21.828 -2.156 1 87.19 271 THR B CA 1
ATOM 6922 C C . THR B 1 271 ? -12.125 -21.984 -3.564 1 87.19 271 THR B C 1
ATOM 6924 O O . THR B 1 271 ? -11.883 -22.984 -4.227 1 87.19 271 THR B O 1
ATOM 6927 N N . LEU B 1 272 ? -12.836 -20.969 -3.977 1 84.19 272 LEU B N 1
ATOM 6928 C CA . LEU B 1 272 ? -13.453 -21.031 -5.297 1 84.19 272 LEU B CA 1
ATOM 6929 C C . LEU B 1 272 ? -12.391 -21.031 -6.391 1 84.19 272 LEU B C 1
ATOM 6931 O O . LEU B 1 272 ? -12.609 -21.562 -7.477 1 84.19 272 LEU B O 1
ATOM 6935 N N . GLN B 1 273 ? -11.18 -20.547 -6.109 1 77 273 GLN B N 1
ATOM 6936 C CA . GLN B 1 273 ? -10.109 -20.438 -7.098 1 77 273 GLN B CA 1
ATOM 6937 C C . GLN B 1 273 ? -9.531 -21.812 -7.43 1 77 273 GLN B C 1
ATOM 6939 O O . GLN B 1 273 ? -8.977 -22.016 -8.508 1 77 273 GLN B O 1
ATOM 6944 N N . VAL B 1 274 ? -9.68 -22.75 -6.512 1 83.44 274 VAL B N 1
ATOM 6945 C CA . VAL B 1 274 ? -9.047 -24.047 -6.738 1 83.44 274 VAL B CA 1
ATOM 6946 C C . VAL B 1 274 ? -10.07 -25.031 -7.316 1 83.44 274 VAL B C 1
ATOM 6948 O O . VAL B 1 274 ? -9.703 -26.094 -7.836 1 83.44 274 VAL B O 1
ATOM 6951 N N . VAL B 1 275 ? -11.359 -24.719 -7.352 1 85.31 275 VAL B N 1
ATOM 6952 C CA . VAL B 1 275 ? -12.438 -25.609 -7.762 1 85.31 275 VAL B CA 1
ATOM 6953 C C . VAL B 1 275 ? -12.273 -25.969 -9.234 1 85.31 275 VAL B C 1
ATOM 6955 O O . VAL B 1 275 ? -12.391 -27.141 -9.602 1 85.31 275 VAL B O 1
ATOM 6958 N N . PRO B 1 276 ? -11.961 -25.016 -10.102 1 79.12 276 PRO B N 1
ATOM 6959 C CA . PRO B 1 276 ? -11.82 -25.375 -11.516 1 79.12 276 PRO B CA 1
ATOM 6960 C C . PRO B 1 276 ? -10.734 -26.422 -11.75 1 79.12 276 PRO B C 1
ATOM 6962 O O . PRO B 1 276 ? -10.945 -27.375 -12.492 1 79.12 276 PRO B O 1
ATOM 6965 N N . ARG B 1 277 ? -9.594 -26.297 -11.07 1 80 277 ARG B N 1
ATOM 6966 C CA . ARG B 1 277 ? -8.484 -27.219 -11.25 1 80 277 ARG B CA 1
ATOM 6967 C C . ARG B 1 277 ? -8.875 -28.641 -10.852 1 80 277 ARG B C 1
ATOM 6969 O O . ARG B 1 277 ? -8.734 -29.578 -11.641 1 80 277 ARG B O 1
ATOM 6976 N N . TYR B 1 278 ? -9.43 -28.766 -9.68 1 85.06 278 TYR B N 1
ATOM 6977 C CA . TYR B 1 278 ? -9.797 -30.094 -9.172 1 85.06 278 TYR B CA 1
ATOM 6978 C C . TYR B 1 278 ? -10.922 -30.703 -10 1 85.06 278 TYR B C 1
ATOM 6980 O O . TYR B 1 278 ? -10.922 -31.906 -10.281 1 85.06 278 TYR B O 1
ATOM 6988 N N . SER B 1 279 ? -11.883 -29.891 -10.398 1 87.62 279 SER B N 1
ATOM 6989 C CA . SER B 1 279 ? -13.031 -30.375 -11.172 1 87.62 279 SER B CA 1
ATOM 6990 C C . SER B 1 279 ? -12.594 -30.859 -12.555 1 87.62 279 SER B C 1
ATOM 6992 O O . SER B 1 279 ? -12.984 -31.938 -12.977 1 87.62 279 SER B O 1
ATOM 6994 N N . ILE B 1 280 ? -11.758 -30.094 -13.219 1 84.12 280 ILE B N 1
ATOM 6995 C CA . ILE B 1 280 ? -11.344 -30.438 -14.57 1 84.12 280 ILE B CA 1
ATOM 6996 C C . ILE B 1 280 ? -10.469 -31.688 -14.547 1 84.12 280 ILE B C 1
ATOM 6998 O O . ILE B 1 280 ? -10.602 -32.562 -15.398 1 84.12 280 ILE B O 1
ATOM 7002 N N . GLU B 1 281 ? -9.594 -31.75 -13.547 1 82.56 281 GLU B N 1
ATOM 7003 C CA . GLU B 1 281 ? -8.75 -32.938 -13.414 1 82.56 281 GLU B CA 1
ATOM 7004 C C . GLU B 1 281 ? -9.594 -34.188 -13.172 1 82.56 281 GLU B C 1
ATOM 7006 O O . GLU B 1 281 ? -9.344 -35.219 -13.773 1 82.56 281 GLU B O 1
ATOM 7011 N N . THR B 1 282 ? -10.57 -34.062 -12.336 1 87.19 282 THR B N 1
ATOM 7012 C CA . THR B 1 282 ? -11.422 -35.188 -11.992 1 87.19 282 THR B CA 1
ATOM 7013 C C . THR B 1 282 ? -12.211 -35.656 -13.203 1 87.19 282 THR B C 1
ATOM 7015 O O . THR B 1 282 ? -12.227 -36.844 -13.516 1 87.19 282 THR B O 1
ATOM 7018 N N . VAL B 1 283 ? -12.789 -34.75 -13.883 1 87.88 283 VAL B N 1
ATOM 7019 C CA . VAL B 1 283 ? -13.602 -35.125 -15.039 1 87.88 283 VAL B CA 1
ATOM 7020 C C . VAL B 1 283 ? -12.703 -35.656 -16.156 1 87.88 283 VAL B C 1
ATOM 7022 O O . VAL B 1 283 ? -13.031 -36.656 -16.797 1 87.88 283 VAL B O 1
ATOM 7025 N N . GLY B 1 284 ? -11.555 -34.969 -16.359 1 83.69 284 GLY B N 1
ATOM 7026 C CA . GLY B 1 284 ? -10.641 -35.406 -17.406 1 83.69 284 GLY B CA 1
ATOM 7027 C C . GLY B 1 284 ? -10.133 -36.812 -17.219 1 83.69 284 GLY B C 1
ATOM 7028 O O . GLY B 1 284 ? -10.242 -37.656 -18.109 1 83.69 284 GLY B O 1
ATOM 7029 N N . PHE B 1 285 ? -9.68 -37.156 -16.062 1 83.25 285 PHE B N 1
ATOM 7030 C CA . PHE B 1 285 ? -9.125 -38.469 -15.805 1 83.25 285 PHE B CA 1
ATOM 7031 C C . PHE B 1 285 ? -10.234 -39.5 -15.703 1 83.25 285 PHE B C 1
ATOM 7033 O O . PHE B 1 285 ? -10.047 -40.656 -16.094 1 83.25 285 PHE B O 1
ATOM 7040 N N . SER B 1 286 ? -11.383 -39.094 -15.172 1 87.12 286 SER B N 1
ATOM 7041 C CA . SER B 1 286 ? -12.516 -40.031 -15.133 1 87.12 286 SER B CA 1
ATOM 7042 C C . SER B 1 286 ? -12.953 -40.438 -16.547 1 87.12 286 SER B C 1
ATOM 7044 O O . SER B 1 286 ? -13.266 -41.594 -16.797 1 87.12 286 SER B O 1
ATOM 7046 N N . LEU B 1 287 ? -12.961 -39.438 -17.391 1 86.12 287 LEU B N 1
ATOM 7047 C CA . LEU B 1 287 ? -13.344 -39.719 -18.766 1 86.12 287 LEU B CA 1
ATOM 7048 C C . LEU B 1 287 ? -12.344 -40.656 -19.422 1 86.12 287 LEU B C 1
ATOM 7050 O O . LEU B 1 287 ? -12.734 -41.531 -20.203 1 86.12 287 LEU B O 1
ATOM 7054 N N . LEU B 1 288 ? -11.086 -40.469 -19.172 1 83.19 288 LEU B N 1
ATOM 7055 C CA . LEU B 1 288 ? -10.062 -41.344 -19.719 1 83.19 288 LEU B CA 1
ATOM 7056 C C . LEU B 1 288 ? -10.242 -42.781 -19.203 1 83.19 288 LEU B C 1
ATOM 7058 O O . LEU B 1 288 ? -10.172 -43.75 -19.984 1 83.19 288 LEU B O 1
ATOM 7062 N N . ILE B 1 289 ? -10.461 -42.906 -17.922 1 85.5 289 ILE B N 1
ATOM 7063 C CA . ILE B 1 289 ? -10.633 -44.219 -17.312 1 85.5 289 ILE B CA 1
ATOM 7064 C C . ILE B 1 289 ? -11.875 -44.906 -17.875 1 85.5 289 ILE B C 1
ATOM 7066 O O . ILE B 1 289 ? -11.844 -46.094 -18.203 1 85.5 289 ILE B O 1
ATOM 7070 N N . LEU B 1 290 ? -12.906 -44.125 -18.031 1 85.38 290 LEU B N 1
ATOM 7071 C CA . LEU B 1 290 ? -14.156 -44.656 -18.547 1 85.38 290 LEU B CA 1
ATOM 7072 C C . LEU B 1 290 ? -14.023 -45.031 -20.016 1 85.38 290 LEU B C 1
ATOM 7074 O O . LEU B 1 290 ? -14.641 -46 -20.484 1 85.38 290 LEU B O 1
ATOM 7078 N N . ALA B 1 291 ? -13.281 -44.312 -20.75 1 81.94 291 ALA B N 1
ATOM 7079 C CA . ALA B 1 291 ? -13.023 -44.656 -22.141 1 81.94 291 ALA B CA 1
ATOM 7080 C C . ALA B 1 291 ? -12.297 -46 -22.266 1 81.94 291 ALA B C 1
ATOM 7082 O O . ALA B 1 291 ? -12.617 -46.812 -23.141 1 81.94 291 ALA B O 1
ATOM 7083 N N . VAL B 1 292 ? -11.344 -46.219 -21.406 1 80.56 292 VAL B N 1
ATOM 7084 C CA . VAL B 1 292 ? -10.609 -47.469 -21.406 1 80.56 292 VAL B CA 1
ATOM 7085 C C . VAL B 1 292 ? -11.547 -48.625 -21.047 1 80.56 292 VAL B C 1
ATOM 7087 O O . VAL B 1 292 ? -11.5 -49.688 -21.656 1 80.56 292 VAL B O 1
ATOM 7090 N N . ALA B 1 293 ? -12.391 -48.375 -20.062 1 81.44 293 ALA B N 1
ATOM 7091 C CA . ALA B 1 293 ? -13.375 -49.375 -19.672 1 81.44 293 ALA B CA 1
ATOM 7092 C C . ALA B 1 293 ? -14.312 -49.719 -20.828 1 81.44 293 ALA B C 1
ATOM 7094 O O . ALA B 1 293 ? -14.664 -50.875 -21.031 1 81.44 293 ALA B O 1
ATOM 7095 N N . TYR B 1 294 ? -14.633 -48.688 -21.5 1 80.5 294 TYR B N 1
ATOM 7096 C CA . TYR B 1 294 ? -15.531 -48.875 -22.641 1 80.5 294 TYR B CA 1
ATOM 7097 C C . TYR B 1 294 ? -14.844 -49.688 -23.734 1 80.5 294 TYR B C 1
ATOM 7099 O O . TYR B 1 294 ? -15.469 -50.562 -24.344 1 80.5 294 TYR B O 1
ATOM 7107 N N . ILE B 1 295 ? -13.664 -49.406 -24.047 1 77.88 295 ILE B N 1
ATOM 7108 C CA . ILE B 1 295 ? -12.906 -50.125 -25.062 1 77.88 295 ILE B CA 1
ATOM 7109 C C . ILE B 1 295 ? -12.758 -51.594 -24.672 1 77.88 295 ILE B C 1
ATOM 7111 O O . ILE B 1 295 ? -12.844 -52.5 -25.516 1 77.88 295 ILE B O 1
ATOM 7115 N N . LEU B 1 296 ? -12.57 -51.844 -23.453 1 77.5 296 LEU B N 1
ATOM 7116 C CA . LEU B 1 296 ? -12.469 -53.188 -22.938 1 77.5 296 LEU B CA 1
ATOM 7117 C C . LEU B 1 296 ? -13.797 -53.938 -23.078 1 77.5 296 LEU B C 1
ATOM 7119 O O . LEU B 1 296 ? -13.812 -55.125 -23.344 1 77.5 296 LEU B O 1
ATOM 7123 N N . PHE B 1 297 ? -14.727 -53.25 -22.844 1 78.38 297 PHE B N 1
ATOM 7124 C CA . PHE B 1 297 ? -16.047 -53.875 -22.969 1 78.38 297 PHE B CA 1
ATOM 7125 C C . PHE B 1 297 ? -16.344 -54.219 -24.406 1 78.38 297 PHE B C 1
ATOM 7127 O O . PHE B 1 297 ? -16.906 -55.281 -24.688 1 78.38 297 PHE B O 1
ATOM 7134 N N . LYS B 1 298 ? -15.938 -53.438 -25.281 1 77.94 298 LYS B N 1
ATOM 7135 C CA . LYS B 1 298 ? -16.281 -53.625 -26.688 1 77.94 298 LYS B CA 1
ATOM 7136 C C . LYS B 1 298 ? -15.328 -54.594 -27.375 1 77.94 298 LYS B C 1
ATOM 7138 O O . LYS B 1 298 ? -15.742 -55.406 -28.188 1 77.94 298 LYS B O 1
ATOM 7143 N N . TYR B 1 299 ? -14.07 -54.531 -27.062 1 74.81 299 TYR B N 1
ATOM 7144 C CA . TYR B 1 299 ? -13.094 -55.281 -27.844 1 74.81 299 TYR B CA 1
ATOM 7145 C C . TYR B 1 299 ? -12.438 -56.344 -27 1 74.81 299 TYR B C 1
ATOM 7147 O O . TYR B 1 299 ? -11.734 -57.219 -27.531 1 74.81 299 TYR B O 1
ATOM 7155 N N . GLY B 1 300 ? -12.695 -56.438 -25.734 1 69.19 300 GLY B N 1
ATOM 7156 C CA . GLY B 1 300 ? -12.18 -57.469 -24.859 1 69.19 300 GLY B CA 1
ATOM 7157 C C . GLY B 1 300 ? -10.734 -57.25 -24.469 1 69.19 300 GLY B C 1
ATOM 7158 O O . GLY B 1 300 ? -10.258 -57.844 -23.484 1 69.19 300 GLY B O 1
ATOM 7159 N N . GLU B 1 301 ? -9.867 -56.688 -25.297 1 66.75 301 GLU B N 1
ATOM 7160 C CA . GLU B 1 301 ? -8.484 -56.344 -24.969 1 66.75 301 GLU B CA 1
ATOM 7161 C C . GLU B 1 301 ? -8.141 -54.906 -25.422 1 66.75 301 GLU B C 1
ATOM 7163 O O . GLU B 1 301 ? -8.727 -54.406 -26.359 1 66.75 301 GLU B O 1
ATOM 7168 N N . ALA B 1 302 ? -7.309 -54.281 -24.547 1 64.5 302 ALA B N 1
ATOM 7169 C CA . ALA B 1 302 ? -6.988 -52.906 -24.844 1 64.5 302 ALA B CA 1
ATOM 7170 C C . ALA B 1 302 ? -5.543 -52.75 -25.312 1 64.5 302 ALA B C 1
ATOM 7172 O O . ALA B 1 302 ? -4.98 -51.656 -25.281 1 64.5 302 ALA B O 1
ATOM 7173 N N . LYS B 1 303 ? -4.891 -53.875 -25.656 1 62.94 303 LYS B N 1
ATOM 7174 C CA . LYS B 1 303 ? -3.486 -53.844 -26.047 1 62.94 303 LYS B CA 1
ATOM 7175 C C . LYS B 1 303 ? -3.266 -52.875 -27.203 1 62.94 303 LYS B C 1
ATOM 7177 O O . LYS B 1 303 ? -2.297 -52.094 -27.188 1 62.94 303 LYS B O 1
ATOM 7182 N N . MET B 1 304 ? -4.141 -52.906 -28.125 1 58.38 304 MET B N 1
ATOM 7183 C CA . MET B 1 304 ? -3.971 -52.094 -29.344 1 58.38 304 MET B CA 1
ATOM 7184 C C . MET B 1 304 ? -4.176 -50.625 -29.047 1 58.38 304 MET B C 1
ATOM 7186 O O . MET B 1 304 ? -3.674 -49.75 -29.766 1 58.38 304 MET B O 1
ATOM 7190 N N . VAL B 1 305 ? -4.816 -50.344 -27.906 1 66.12 305 VAL B N 1
ATOM 7191 C CA . VAL B 1 305 ? -5.191 -48.969 -27.688 1 66.12 305 VAL B CA 1
ATOM 7192 C C . VAL B 1 305 ? -4.352 -48.375 -26.547 1 66.12 305 VAL B C 1
ATOM 7194 O O . VAL B 1 305 ? -4.473 -47.188 -26.234 1 66.12 305 VAL B O 1
ATOM 7197 N N . LEU B 1 306 ? -3.346 -49.156 -26.109 1 66.62 306 LEU B N 1
ATOM 7198 C CA . LEU B 1 306 ? -2.537 -48.75 -24.969 1 66.62 306 LEU B CA 1
ATOM 7199 C C . LEU B 1 306 ? -1.75 -47.469 -25.297 1 66.62 306 LEU B C 1
ATOM 7201 O O . LEU B 1 306 ? -1.731 -46.531 -24.516 1 66.62 306 LEU B O 1
ATOM 7205 N N . PRO B 1 307 ? -1.051 -47.531 -26.469 1 61.72 307 PRO B N 1
ATOM 7206 C CA . PRO B 1 307 ? -0.291 -46.344 -26.781 1 61.72 307 PRO B CA 1
ATOM 7207 C C . PRO B 1 307 ? -1.168 -45.094 -26.859 1 61.72 307 PRO B C 1
ATOM 7209 O O . PRO B 1 307 ? -0.759 -44 -26.391 1 61.72 307 PRO B O 1
ATOM 7212 N N . THR B 1 308 ? -2.373 -45.281 -27.312 1 67.25 308 THR B N 1
ATOM 7213 C CA . THR B 1 308 ? -3.305 -44.188 -27.453 1 67.25 308 THR B CA 1
ATOM 7214 C C . THR B 1 308 ? -3.76 -43.688 -26.078 1 67.25 308 THR B C 1
ATOM 7216 O O . THR B 1 308 ? -3.779 -42.469 -25.828 1 67.25 308 THR B O 1
ATOM 7219 N N . ILE B 1 309 ? -4.016 -44.531 -25.203 1 70.94 309 ILE B N 1
ATOM 7220 C CA . ILE B 1 309 ? -4.496 -44.156 -23.875 1 70.94 309 ILE B CA 1
ATOM 7221 C C . ILE B 1 309 ? -3.381 -43.469 -23.094 1 70.94 309 ILE B C 1
ATOM 7223 O O . ILE B 1 309 ? -3.629 -42.5 -22.375 1 70.94 309 ILE B O 1
ATOM 7227 N N . SER B 1 310 ? -2.197 -44 -23.234 1 65.94 310 SER B N 1
ATOM 7228 C CA . SER B 1 310 ? -1.053 -43.406 -22.562 1 65.94 310 SER B CA 1
ATOM 7229 C C . SER B 1 310 ? -0.824 -41.969 -23.062 1 65.94 310 SER B C 1
ATOM 7231 O O . SER B 1 310 ? -0.512 -41.094 -22.266 1 65.94 310 SER B O 1
ATOM 7233 N N . MET B 1 311 ? -1.008 -41.812 -24.359 1 68.06 311 MET B N 1
ATOM 7234 C CA . MET B 1 311 ? -0.861 -40.469 -24.938 1 68.06 311 MET B CA 1
ATOM 7235 C C . MET B 1 311 ? -1.932 -39.531 -24.391 1 68.06 311 MET B C 1
ATOM 7237 O O . MET B 1 311 ? -1.652 -38.375 -24.125 1 68.06 311 MET B O 1
ATOM 7241 N N . TYR B 1 312 ? -3.129 -40 -24.234 1 73.81 312 TYR B N 1
ATOM 7242 C CA . TYR B 1 312 ? -4.219 -39.188 -23.703 1 73.81 312 TYR B CA 1
ATOM 7243 C C . TYR B 1 312 ? -3.973 -38.844 -22.25 1 73.81 312 TYR B C 1
ATOM 7245 O O . TYR B 1 312 ? -4.27 -37.719 -21.812 1 73.81 312 TYR B O 1
ATOM 7253 N N . ALA B 1 313 ? -3.473 -39.781 -21.578 1 70.69 313 ALA B N 1
ATOM 7254 C CA . ALA B 1 313 ? -3.168 -39.531 -20.172 1 70.69 313 ALA B CA 1
ATOM 7255 C C . ALA B 1 313 ? -2.123 -38.406 -20.047 1 70.69 313 ALA B C 1
ATOM 7257 O O . ALA B 1 313 ? -2.287 -37.469 -19.25 1 70.69 313 ALA B O 1
ATOM 7258 N N . LEU B 1 31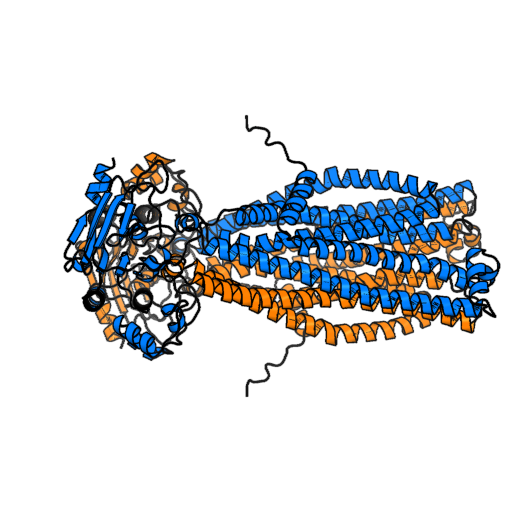4 ? -1.073 -38.5 -20.797 1 66.69 314 LEU B N 1
ATOM 7259 C CA . LEU B 1 314 ? -0.015 -37.5 -20.781 1 66.69 314 LEU B CA 1
ATOM 7260 C C . LEU B 1 314 ? -0.545 -36.156 -21.219 1 66.69 314 LEU B C 1
ATOM 7262 O O . LEU B 1 314 ? -0.213 -35.125 -20.625 1 66.69 314 LEU B O 1
ATOM 7266 N N . ALA B 1 315 ? -1.32 -36.219 -22.312 1 70.94 315 ALA B N 1
ATOM 7267 C CA . ALA B 1 315 ? -1.894 -34.969 -22.844 1 70.94 315 ALA B CA 1
ATOM 7268 C C . ALA B 1 315 ? -2.812 -34.312 -21.812 1 70.94 315 ALA B C 1
ATOM 7270 O O . ALA B 1 315 ? -2.795 -33.094 -21.656 1 70.94 315 ALA B O 1
ATOM 7271 N N . LEU B 1 316 ? -3.629 -35.156 -21.219 1 74.44 316 LEU B N 1
ATOM 7272 C CA . LEU B 1 316 ? -4.539 -34.656 -20.219 1 74.44 316 LEU B CA 1
ATOM 7273 C C . LEU B 1 316 ? -3.766 -34 -19.062 1 74.44 316 LEU B C 1
ATOM 7275 O O . LEU B 1 316 ? -4.148 -32.938 -18.578 1 74.44 316 LEU B O 1
ATOM 7279 N N . TYR B 1 317 ? -2.701 -34.594 -18.703 1 68.75 317 TYR B N 1
ATOM 7280 C CA . TYR B 1 317 ? -1.893 -34.062 -17.594 1 68.75 317 TYR B CA 1
ATOM 7281 C C . TYR B 1 317 ? -1.283 -32.719 -17.953 1 68.75 317 TYR B C 1
ATOM 7283 O O . TYR B 1 317 ? -1.042 -31.891 -17.078 1 68.75 317 TYR B O 1
ATOM 7291 N N . ARG B 1 318 ? -1.045 -32.562 -19.203 1 71.5 318 ARG B N 1
ATOM 7292 C CA . ARG B 1 318 ? -0.414 -31.328 -19.641 1 71.5 318 ARG B CA 1
ATOM 7293 C C . ARG B 1 318 ? -1.461 -30.281 -19.969 1 71.5 318 ARG B C 1
ATOM 7295 O O . ARG B 1 318 ? -1.258 -29.094 -19.703 1 71.5 318 ARG B O 1
ATOM 7302 N N . ILE B 1 319 ? -2.582 -30.703 -20.578 1 76.94 319 ILE B N 1
ATOM 7303 C CA . ILE B 1 319 ? -3.6 -29.766 -21.047 1 76.94 319 ILE B CA 1
ATOM 7304 C C . ILE B 1 319 ? -4.359 -29.188 -19.859 1 76.94 319 ILE B C 1
ATOM 7306 O O . ILE B 1 319 ? -4.707 -28 -19.859 1 76.94 319 ILE B O 1
ATOM 7310 N N . LEU B 1 320 ? -4.504 -30.031 -18.891 1 76.56 320 LEU B N 1
ATOM 7311 C CA . LEU B 1 320 ? -5.379 -29.625 -17.797 1 76.56 320 LEU B CA 1
ATOM 7312 C C . LEU B 1 320 ? -4.785 -28.422 -17.047 1 76.56 320 LEU B C 1
ATOM 7314 O O . LEU B 1 320 ? -5.477 -27.438 -16.797 1 76.56 320 LEU B O 1
ATOM 7318 N N . PRO B 1 321 ? -3.465 -28.422 -16.703 1 71.69 321 PRO B N 1
ATOM 7319 C CA . PRO B 1 321 ? -2.883 -27.219 -16.094 1 71.69 321 PRO B CA 1
ATOM 7320 C C . PRO B 1 321 ? -2.967 -26 -17 1 71.69 321 PRO B C 1
ATOM 7322 O O . PRO B 1 321 ? -3.129 -24.875 -16.516 1 71.69 321 PRO B O 1
ATOM 7325 N N . SER B 1 322 ? -2.867 -26.172 -18.219 1 79.88 322 SER B N 1
ATOM 7326 C CA . SER B 1 322 ? -2.959 -25.078 -19.188 1 79.88 322 SER B CA 1
ATOM 7327 C C . SER B 1 322 ? -4.355 -24.453 -19.188 1 79.88 322 SER B C 1
ATOM 7329 O O . SER B 1 322 ? -4.504 -23.234 -19.312 1 79.88 322 SER B O 1
ATOM 7331 N N . VAL B 1 323 ? -5.328 -25.375 -19.125 1 78.19 323 VAL B N 1
ATOM 7332 C CA . VAL B 1 323 ? -6.699 -24.875 -19.078 1 78.19 323 VAL B CA 1
ATOM 7333 C C . VAL B 1 323 ? -6.914 -24.047 -17.812 1 78.19 323 VAL B C 1
ATOM 7335 O O . VAL B 1 323 ? -7.496 -22.969 -17.859 1 78.19 323 VAL B O 1
ATOM 7338 N N . THR B 1 324 ? -6.496 -24.641 -16.75 1 74.94 324 THR B N 1
ATOM 7339 C CA . THR B 1 324 ? -6.605 -23.906 -15.492 1 74.94 324 THR B CA 1
ATOM 7340 C C . THR B 1 324 ? -5.824 -22.609 -15.547 1 74.94 324 THR B C 1
ATOM 7342 O O . THR B 1 324 ? -6.285 -21.578 -15.047 1 74.94 324 THR B O 1
ATOM 7345 N N . GLY B 1 325 ? -4.602 -22.656 -16.062 1 81.44 325 GLY B N 1
ATOM 7346 C CA . GLY B 1 325 ? -3.809 -21.453 -16.266 1 81.44 325 GLY B CA 1
ATOM 7347 C C . GLY B 1 325 ? -4.527 -20.391 -17.078 1 81.44 325 GLY B C 1
ATOM 7348 O O . GLY B 1 325 ? -4.484 -19.203 -16.75 1 81.44 325 GLY B O 1
ATOM 7349 N N . MET B 1 326 ? -5.219 -20.859 -18.078 1 83.38 326 MET B N 1
ATOM 7350 C CA . MET B 1 326 ? -5.973 -19.953 -18.953 1 83.38 326 MET B CA 1
ATOM 7351 C C . MET B 1 326 ? -7.051 -19.219 -18.156 1 83.38 326 MET B C 1
ATOM 7353 O O . MET B 1 326 ? -7.211 -18 -18.312 1 83.38 326 MET B O 1
ATOM 7357 N N . ILE B 1 327 ? -7.703 -20 -17.422 1 76.44 327 ILE B N 1
ATOM 7358 C CA . ILE B 1 327 ? -8.789 -19.406 -16.625 1 76.44 327 ILE B CA 1
ATOM 7359 C C . ILE B 1 327 ? -8.211 -18.422 -15.617 1 76.44 327 ILE B C 1
ATOM 7361 O O . ILE B 1 327 ? -8.758 -17.328 -15.438 1 76.44 327 ILE B O 1
ATOM 7365 N N . ASN B 1 328 ? -7.109 -18.781 -15.008 1 75.81 328 ASN B N 1
ATOM 7366 C CA . ASN B 1 328 ? -6.469 -17.906 -14.031 1 75.81 328 ASN B CA 1
ATOM 7367 C C . ASN B 1 328 ? -6.012 -16.609 -14.664 1 75.81 328 ASN B C 1
ATOM 7369 O O . ASN B 1 328 ? -6.211 -15.531 -14.102 1 75.81 328 ASN B O 1
ATOM 7373 N N . TYR B 1 329 ? -5.383 -16.672 -15.805 1 83 329 TYR B N 1
ATOM 7374 C CA . TYR B 1 329 ? -4.902 -15.469 -16.5 1 83 329 TYR B CA 1
ATOM 7375 C C . TYR B 1 329 ? -6.066 -14.602 -16.953 1 83 329 TYR B C 1
ATOM 7377 O O . TYR B 1 329 ? -5.988 -13.375 -16.906 1 83 329 TYR B O 1
ATOM 7385 N N . TYR B 1 330 ? -7.066 -15.312 -17.391 1 80.19 330 TYR B N 1
ATOM 7386 C CA . TYR B 1 330 ? -8.281 -14.594 -17.766 1 80.19 330 TYR B CA 1
ATOM 7387 C C . TYR B 1 330 ? -8.836 -13.805 -16.594 1 80.19 330 TYR B C 1
ATOM 7389 O O . TYR B 1 330 ? -9.18 -12.625 -16.734 1 80.19 330 TYR B O 1
ATOM 7397 N N . ASN B 1 331 ? -8.922 -14.438 -15.516 1 72.19 331 ASN B N 1
ATOM 7398 C CA . ASN B 1 331 ? -9.422 -13.789 -14.305 1 72.19 331 ASN B CA 1
ATOM 7399 C C . ASN B 1 331 ? -8.516 -12.641 -13.867 1 72.19 331 ASN B C 1
ATOM 7401 O O . ASN B 1 331 ? -9 -11.617 -13.383 1 72.19 331 ASN B O 1
ATOM 7405 N N . GLU B 1 332 ? -7.242 -12.844 -14.023 1 76.88 332 GLU B N 1
ATOM 7406 C CA . GLU B 1 332 ? -6.27 -11.82 -13.648 1 76.88 332 GLU B CA 1
ATOM 7407 C C . GLU B 1 332 ? -6.441 -10.562 -14.492 1 76.88 332 GLU B C 1
ATOM 7409 O O . GLU B 1 332 ? -6.363 -9.445 -13.977 1 76.88 332 GLU B O 1
ATOM 7414 N N . ILE B 1 333 ? -6.68 -10.711 -15.719 1 82.12 333 ILE B N 1
ATOM 7415 C CA . ILE B 1 333 ? -6.883 -9.586 -16.625 1 82.12 333 ILE B CA 1
ATOM 7416 C C . ILE B 1 333 ? -8.172 -8.852 -16.266 1 82.12 333 ILE B C 1
ATOM 7418 O O . ILE B 1 333 ? -8.203 -7.621 -16.219 1 82.12 333 ILE B O 1
ATOM 7422 N N . ALA B 1 334 ? -9.188 -9.641 -16.016 1 72.75 334 ALA B N 1
ATOM 7423 C CA . ALA B 1 334 ? -10.469 -9.047 -15.641 1 72.75 334 ALA B CA 1
ATOM 7424 C C . ALA B 1 334 ? -10.359 -8.281 -14.328 1 72.75 334 ALA B C 1
ATOM 7426 O O . ALA B 1 334 ? -10.938 -7.207 -14.18 1 72.75 334 ALA B O 1
ATOM 7427 N N . TYR B 1 335 ? -9.625 -8.828 -13.547 1 67.31 335 TYR B N 1
ATOM 7428 C CA . TYR B 1 335 ? -9.43 -8.227 -12.234 1 67.31 335 TYR B CA 1
ATOM 7429 C C . TYR B 1 335 ? -8.711 -6.887 -12.359 1 67.31 335 TYR B C 1
ATOM 7431 O O . TYR B 1 335 ? -9.055 -5.926 -11.664 1 67.31 335 TYR B O 1
ATOM 7439 N N . ASN B 1 336 ? -7.727 -6.781 -13.242 1 76.81 336 ASN B N 1
ATOM 7440 C CA . ASN B 1 336 ? -6.902 -5.586 -13.367 1 76.81 336 ASN B CA 1
ATOM 7441 C C . ASN B 1 336 ? -7.504 -4.59 -14.359 1 76.81 336 ASN B C 1
ATOM 7443 O O . ASN B 1 336 ? -6.855 -3.611 -14.734 1 76.81 336 ASN B O 1
ATOM 7447 N N . GLN B 1 337 ? -8.703 -4.883 -14.805 1 79.19 337 GLN B N 1
ATOM 7448 C CA . GLN B 1 337 ? -9.328 -4.02 -15.797 1 79.19 337 GLN B CA 1
ATOM 7449 C C . GLN B 1 337 ? -9.562 -2.617 -15.25 1 79.19 337 GLN B C 1
ATOM 7451 O O . GLN B 1 337 ? -9.406 -1.627 -15.969 1 79.19 337 GLN B O 1
ATOM 7456 N N . LEU B 1 338 ? -9.953 -2.588 -14.039 1 74.88 338 LEU B N 1
ATOM 7457 C CA . LEU B 1 338 ? -10.172 -1.283 -13.43 1 74.88 338 LEU B CA 1
ATOM 7458 C C . LEU B 1 338 ? -8.875 -0.489 -13.359 1 74.88 338 LEU B C 1
ATOM 7460 O O . LEU B 1 338 ? -8.852 0.709 -13.648 1 74.88 338 LEU B O 1
ATOM 7464 N N . ALA B 1 339 ? -7.828 -1.183 -12.977 1 78 339 ALA B N 1
ATOM 7465 C CA . ALA B 1 339 ? -6.523 -0.528 -12.922 1 78 339 ALA B CA 1
ATOM 7466 C C . ALA B 1 339 ? -6.102 -0.027 -14.297 1 78 339 ALA B C 1
ATOM 7468 O O . ALA B 1 339 ? -5.621 1.1 -14.438 1 78 339 ALA B O 1
ATOM 7469 N N . THR B 1 340 ? -6.379 -0.829 -15.281 1 84.12 340 THR B N 1
ATOM 7470 C CA . THR B 1 340 ? -6.027 -0.469 -16.641 1 84.12 340 THR B CA 1
ATOM 7471 C C . THR B 1 340 ? -6.828 0.743 -17.109 1 84.12 340 THR B C 1
ATOM 7473 O O . THR B 1 340 ? -6.289 1.643 -17.75 1 84.12 340 THR B O 1
ATOM 7476 N N . ASN B 1 341 ? -8.023 0.786 -16.766 1 84 341 ASN B N 1
ATOM 7477 C CA . ASN B 1 341 ? -8.891 1.893 -17.156 1 84 341 ASN B CA 1
ATOM 7478 C C . ASN B 1 341 ? -8.477 3.195 -16.484 1 84 341 ASN B C 1
ATOM 7480 O O . ASN B 1 341 ? -8.508 4.262 -17.094 1 84 341 ASN B O 1
ATOM 7484 N N . MET B 1 342 ? -8.117 3.096 -15.266 1 84 342 MET B N 1
ATOM 7485 C CA . MET B 1 342 ? -7.703 4.285 -14.531 1 84 342 MET B CA 1
ATOM 7486 C C . MET B 1 342 ? -6.41 4.855 -15.102 1 84 342 MET B C 1
ATOM 7488 O O . MET B 1 342 ? -6.27 6.074 -15.242 1 84 342 MET B O 1
ATOM 7492 N N . VAL B 1 343 ? -5.508 3.965 -15.383 1 86.81 343 VAL B N 1
ATOM 7493 C CA . VAL B 1 343 ? -4.242 4.402 -15.961 1 86.81 343 VAL B CA 1
ATOM 7494 C C . VAL B 1 343 ? -4.484 5.016 -17.344 1 86.81 343 VAL B C 1
ATOM 7496 O O . VAL B 1 343 ? -3.922 6.066 -17.672 1 86.81 343 VAL B O 1
ATOM 7499 N N . PHE B 1 344 ? -5.363 4.391 -18.094 1 86.06 344 PHE B N 1
ATOM 7500 C CA . PHE B 1 344 ? -5.676 4.871 -19.438 1 86.06 344 PHE B CA 1
ATOM 7501 C C . PHE B 1 344 ? -6.328 6.25 -19.375 1 86.06 344 PHE B C 1
ATOM 7503 O O . PHE B 1 344 ? -5.969 7.145 -20.141 1 86.06 344 PHE B O 1
ATOM 7510 N N . LYS B 1 345 ? -7.211 6.441 -18.453 1 85.5 345 LYS B N 1
ATOM 7511 C CA . LYS B 1 345 ? -7.895 7.723 -18.297 1 85.5 345 LYS B CA 1
ATOM 7512 C C . LYS B 1 345 ? -6.922 8.805 -17.844 1 85.5 345 LYS B C 1
ATOM 7514 O O . LYS B 1 345 ? -7.004 9.953 -18.297 1 85.5 345 LYS B O 1
ATOM 7519 N N . SER B 1 346 ? -6.074 8.398 -16.984 1 84.94 346 SER B N 1
ATOM 7520 C CA . SER B 1 346 ? -5.109 9.359 -16.469 1 84.94 346 SER B CA 1
ATOM 7521 C C . SER B 1 346 ? -4.125 9.797 -17.547 1 84.94 346 SER B C 1
ATOM 7523 O O . SER B 1 346 ? -3.699 10.953 -17.578 1 84.94 346 SER B O 1
ATOM 7525 N N . LEU B 1 347 ? -3.76 8.891 -18.391 1 86.12 347 LEU B N 1
ATOM 7526 C CA . LEU B 1 347 ? -2.799 9.188 -19.438 1 86.12 347 LEU B CA 1
ATOM 7527 C C . LEU B 1 347 ? -3.461 9.961 -20.578 1 86.12 347 LEU B C 1
ATOM 7529 O O . LEU B 1 347 ? -2.783 10.656 -21.344 1 86.12 347 LEU B O 1
ATOM 7533 N N . SER B 1 348 ? -4.766 9.805 -20.688 1 82.44 348 SER B N 1
ATOM 7534 C CA . SER B 1 348 ? -5.488 10.453 -21.781 1 82.44 348 SER B CA 1
ATOM 7535 C C . SER B 1 348 ? -5.828 11.898 -21.438 1 82.44 348 SER B C 1
ATOM 7537 O O . SER B 1 348 ? -6.242 12.664 -22.312 1 82.44 348 SER B O 1
ATOM 7539 N N . LYS B 1 349 ? -5.562 12.227 -20.219 1 78.88 349 LYS B N 1
ATOM 7540 C CA . LYS B 1 349 ? -5.836 13.609 -19.844 1 78.88 349 LYS B CA 1
ATOM 7541 C C . LYS B 1 349 ? -4.863 14.57 -20.516 1 78.88 349 LYS B C 1
ATOM 7543 O O . LYS B 1 349 ? -3.68 14.266 -20.672 1 78.88 349 LYS B O 1
ATOM 7548 N N . THR B 1 350 ? -5.434 15.547 -21.109 1 72.69 350 THR B N 1
ATOM 7549 C CA . THR B 1 350 ? -4.645 16.547 -21.812 1 72.69 350 THR B CA 1
ATOM 7550 C C . THR B 1 350 ? -3.865 17.422 -20.844 1 72.69 350 THR B C 1
ATOM 7552 O O . THR B 1 350 ? -4.422 17.906 -19.844 1 72.69 350 THR B O 1
ATOM 7555 N N . ILE B 1 351 ? -2.588 17.438 -21.078 1 73.75 351 ILE B N 1
ATOM 7556 C CA . ILE B 1 351 ? -1.736 18.312 -20.281 1 73.75 351 ILE B CA 1
ATOM 7557 C C . ILE B 1 351 ? -1.647 19.688 -20.953 1 73.75 351 ILE B C 1
ATOM 7559 O O . ILE B 1 351 ? -1.533 19.781 -22.172 1 73.75 351 ILE B O 1
ATOM 7563 N N . VAL B 1 352 ? -1.915 20.672 -20.188 1 74 352 VAL B N 1
ATOM 7564 C CA . VAL B 1 352 ? -1.661 22.016 -20.688 1 74 352 VAL B CA 1
ATOM 7565 C C . VAL B 1 352 ? -0.158 22.297 -20.703 1 74 352 VAL B C 1
ATOM 7567 O O . VAL B 1 352 ? 0.5 22.25 -19.656 1 74 352 VAL B O 1
ATOM 7570 N N . GLU B 1 353 ? 0.352 22.344 -21.828 1 80.38 353 GLU B N 1
ATOM 7571 C CA . GLU B 1 353 ? 1.785 22.609 -21.953 1 80.38 353 GLU B CA 1
ATOM 7572 C C . GLU B 1 353 ? 2.121 24.047 -21.609 1 80.38 353 GLU B C 1
ATOM 7574 O O . GLU B 1 353 ? 1.434 24.969 -22.047 1 80.38 353 GLU B O 1
ATOM 7579 N N . GLU B 1 354 ? 2.947 24.188 -20.656 1 87.31 354 GLU B N 1
ATOM 7580 C CA . GLU B 1 354 ? 3.459 25.5 -20.297 1 87.31 354 GLU B CA 1
ATOM 7581 C C . GLU B 1 354 ? 4.883 25.703 -20.812 1 87.31 354 GLU B C 1
ATOM 7583 O O . GLU B 1 354 ? 5.711 24.797 -20.734 1 87.31 354 GLU B O 1
ATOM 7588 N N . ASP B 1 355 ? 5.07 26.844 -21.5 1 87.25 355 ASP B N 1
ATOM 7589 C CA . ASP B 1 355 ? 6.387 27.141 -22.062 1 87.25 355 ASP B CA 1
ATOM 7590 C C . ASP B 1 355 ? 7.191 28.047 -21.125 1 87.25 355 ASP B C 1
ATOM 7592 O O . ASP B 1 355 ? 6.676 28.5 -20.109 1 87.25 355 ASP B O 1
ATOM 7596 N N . LEU B 1 356 ? 8.508 28.25 -21.531 1 90.69 356 LEU B N 1
ATOM 7597 C CA . LEU B 1 356 ? 9.422 29.016 -20.688 1 90.69 356 LEU B CA 1
ATOM 7598 C C . LEU B 1 356 ? 9.852 30.297 -21.391 1 90.69 356 LEU B C 1
ATOM 7600 O O . LEU B 1 356 ? 11.031 30.656 -21.359 1 90.69 356 LEU B O 1
ATOM 7604 N N . VAL B 1 357 ? 8.859 31 -21.953 1 91.44 357 VAL B N 1
ATOM 7605 C CA . VAL B 1 357 ? 9.195 32.312 -22.531 1 91.44 357 VAL B CA 1
ATOM 7606 C C . VAL B 1 357 ? 9.555 33.281 -21.422 1 91.44 357 VAL B C 1
ATOM 7608 O O . VAL B 1 357 ? 8.812 33.438 -20.453 1 91.44 357 VAL B O 1
ATOM 7611 N N . PRO B 1 358 ? 10.758 33.844 -21.531 1 93.69 358 PRO B N 1
ATOM 7612 C CA . PRO B 1 358 ? 11.195 34.75 -20.469 1 93.69 358 PRO B CA 1
ATOM 7613 C C . PRO B 1 358 ? 10.242 35.938 -20.266 1 93.69 358 PRO B C 1
ATOM 7615 O O . PRO B 1 358 ? 9.711 36.469 -21.234 1 93.69 358 PRO B O 1
ATOM 7618 N N . LEU B 1 359 ? 9.984 36.188 -19.031 1 94.94 359 LEU B N 1
ATOM 7619 C CA . LEU B 1 359 ? 9.141 37.312 -18.641 1 94.94 359 LEU B CA 1
ATOM 7620 C C . LEU B 1 359 ? 9.844 38.188 -17.609 1 94.94 359 LEU B C 1
ATOM 7622 O O . LEU B 1 359 ? 10.281 37.688 -16.562 1 94.94 359 LEU B O 1
ATOM 7626 N N . ASP B 1 360 ? 9.992 39.469 -17.922 1 94.44 360 ASP B N 1
ATOM 7627 C CA . ASP B 1 360 ? 10.633 40.375 -16.984 1 94.44 360 ASP B CA 1
ATOM 7628 C C . ASP B 1 360 ? 9.594 41.094 -16.125 1 94.44 360 ASP B C 1
ATOM 7630 O O . ASP B 1 360 ? 8.438 41.25 -16.531 1 94.44 360 ASP B O 1
ATOM 7634 N N . PHE B 1 361 ? 9.984 41.406 -15 1 96.25 361 PHE B N 1
ATOM 7635 C CA . PHE B 1 361 ? 9.18 42.188 -14.062 1 96.25 361 PHE B CA 1
ATOM 7636 C C . PHE B 1 361 ? 9.898 43.469 -13.648 1 96.25 361 PHE B C 1
ATOM 7638 O O . PHE B 1 361 ? 10.82 43.438 -12.836 1 96.25 361 PHE B O 1
ATOM 7645 N N . ASN B 1 362 ? 9.391 44.625 -14.18 1 95 362 ASN B N 1
ATOM 7646 C CA . ASN B 1 362 ? 10.141 45.875 -13.969 1 95 362 ASN B CA 1
ATOM 7647 C C . ASN B 1 362 ? 9.258 46.969 -13.383 1 95 362 ASN B C 1
ATOM 7649 O O . ASN B 1 362 ? 9.758 47.906 -12.781 1 95 362 ASN B O 1
ATOM 7653 N N . GLU B 1 363 ? 7.98 46.75 -13.57 1 95.19 363 GLU B N 1
ATOM 7654 C CA . GLU B 1 363 ? 7.152 47.906 -13.188 1 95.19 363 GLU B CA 1
ATOM 7655 C C . GLU B 1 363 ? 6.047 47.5 -12.219 1 95.19 363 GLU B C 1
ATOM 7657 O O . GLU B 1 363 ? 6.047 47.906 -11.055 1 95.19 363 GLU B O 1
ATOM 7662 N N . LYS B 1 364 ? 5.09 46.75 -12.844 1 96.75 364 LYS B N 1
ATOM 7663 C CA . LYS B 1 364 ? 3.916 46.5 -12.008 1 96.75 364 LYS B CA 1
ATOM 7664 C C . LYS B 1 364 ? 3.225 45.188 -12.414 1 96.75 364 LYS B C 1
ATOM 7666 O O . LYS B 1 364 ? 3.441 44.688 -13.516 1 96.75 364 LYS B O 1
ATOM 7671 N N . ILE B 1 365 ? 2.416 44.656 -11.531 1 97.25 365 ILE B N 1
ATOM 7672 C CA . ILE B 1 365 ? 1.477 43.562 -11.742 1 97.25 365 ILE B CA 1
ATOM 7673 C C . ILE B 1 365 ? 0.05 44.094 -11.781 1 97.25 365 ILE B C 1
ATOM 7675 O O . ILE B 1 365 ? -0.377 44.812 -10.867 1 97.25 365 ILE B O 1
ATOM 7679 N N . THR B 1 366 ? -0.676 43.781 -12.852 1 97.19 366 THR B N 1
ATOM 7680 C CA . THR B 1 366 ? -2.033 44.281 -12.977 1 97.19 366 THR B CA 1
ATOM 7681 C C . THR B 1 366 ? -3.031 43.156 -13.172 1 97.19 366 THR B C 1
ATOM 7683 O O . THR B 1 366 ? -2.896 42.344 -14.102 1 97.19 366 THR B O 1
ATOM 7686 N N . LEU B 1 367 ? -3.93 43.031 -12.258 1 96.69 367 LEU B N 1
ATOM 7687 C CA . LEU B 1 367 ? -5.082 42.156 -12.383 1 96.69 367 LEU B CA 1
ATOM 7688 C C . LEU B 1 367 ? -6.301 42.938 -12.898 1 96.69 367 LEU B C 1
ATOM 7690 O O . LEU B 1 367 ? -6.711 43.906 -12.297 1 96.69 367 LEU B O 1
ATOM 7694 N N . GLN B 1 368 ? -6.824 42.438 -13.984 1 96.06 368 GLN B N 1
ATOM 7695 C CA . GLN B 1 368 ? -7.961 43.125 -14.602 1 96.06 368 GLN B CA 1
ATOM 7696 C C . GLN B 1 368 ? -9.188 42.219 -14.633 1 96.06 368 GLN B C 1
ATOM 7698 O O . GLN B 1 368 ? -9.219 41.219 -15.352 1 96.06 368 GLN B O 1
ATOM 7703 N N . ASN B 1 369 ? -10.242 42.562 -13.891 1 94.75 369 ASN B N 1
ATOM 7704 C CA . ASN B 1 369 ? -11.547 41.906 -13.883 1 94.75 369 ASN B CA 1
ATOM 7705 C C . ASN B 1 369 ? -11.414 40.406 -13.633 1 94.75 369 ASN B C 1
ATOM 7707 O O . ASN B 1 369 ? -11.945 39.594 -14.398 1 94.75 369 ASN B O 1
ATOM 7711 N N . ILE B 1 370 ? -10.695 40.125 -12.656 1 94.5 370 ILE B N 1
ATOM 7712 C CA . ILE B 1 370 ? -10.414 38.719 -12.352 1 94.5 370 ILE B CA 1
ATOM 7713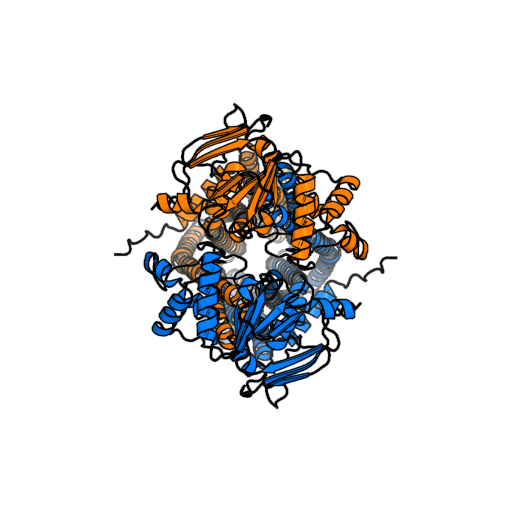 C C . ILE B 1 370 ? -11.625 38.094 -11.656 1 94.5 370 ILE B C 1
ATOM 7715 O O . ILE B 1 370 ? -12.117 38.625 -10.656 1 94.5 370 ILE B O 1
ATOM 7719 N N . SER B 1 371 ? -12.102 37 -12.211 1 92.81 371 SER B N 1
ATOM 7720 C CA . SER B 1 371 ? -13.141 36.188 -11.594 1 92.81 371 SER B CA 1
ATOM 7721 C C . SER B 1 371 ? -12.703 34.75 -11.469 1 92.81 371 SER B C 1
ATOM 7723 O O . SER B 1 371 ? -12.039 34.219 -12.352 1 92.81 371 SER B O 1
ATOM 7725 N N . PHE B 1 372 ? -12.961 34.219 -10.305 1 90.69 372 PHE B N 1
ATOM 7726 C CA . PHE B 1 372 ? -12.539 32.844 -10.062 1 90.69 372 PHE B CA 1
ATOM 7727 C C . PHE B 1 372 ? -13.516 32.125 -9.141 1 90.69 372 PHE B C 1
ATOM 7729 O O . PHE B 1 372 ? -14.086 32.719 -8.234 1 90.69 372 PHE B O 1
ATOM 7736 N N . ALA B 1 373 ? -13.773 30.875 -9.445 1 85.44 373 ALA B N 1
ATOM 7737 C CA . ALA B 1 373 ? -14.57 29.984 -8.602 1 85.44 373 ALA B CA 1
ATOM 7738 C C . ALA B 1 373 ? -14.023 28.562 -8.648 1 85.44 373 ALA B C 1
ATOM 7740 O O . ALA B 1 373 ? -13.594 28.094 -9.703 1 85.44 373 ALA B O 1
ATOM 7741 N N . TYR B 1 374 ? -13.859 28.031 -7.457 1 74 374 TYR B N 1
ATOM 7742 C CA . TYR B 1 374 ? -13.469 26.625 -7.441 1 74 374 TYR B CA 1
ATOM 7743 C C . TYR B 1 374 ? -14.547 25.75 -8.07 1 74 374 TYR B C 1
ATOM 7745 O O . TYR B 1 374 ? -14.25 24.828 -8.828 1 74 374 TYR B O 1
ATOM 7753 N N . LYS B 1 375 ? -15.727 26 -7.5 1 70.94 375 LYS B N 1
ATOM 7754 C CA . LYS B 1 375 ? -16.922 25.406 -8.094 1 70.94 375 LYS B CA 1
ATOM 7755 C C . LYS B 1 375 ? -17.828 26.469 -8.703 1 70.94 375 LYS B C 1
ATOM 7757 O O . LYS B 1 375 ? -17.922 27.594 -8.18 1 70.94 375 LYS B O 1
ATOM 7762 N N . SER B 1 376 ? -18.312 26.172 -9.711 1 63.03 376 SER B N 1
ATOM 7763 C CA . SER B 1 376 ? -19.047 27.125 -10.523 1 63.03 376 SER B CA 1
ATOM 7764 C C . SER B 1 376 ? -20.094 27.875 -9.688 1 63.03 376 SER B C 1
ATOM 7766 O O . SER B 1 376 ? -20.328 29.062 -9.898 1 63.03 376 SER B O 1
ATOM 7768 N N . LYS B 1 377 ? -20.547 27.266 -8.719 1 64.38 377 LYS B N 1
ATOM 7769 C CA . LYS B 1 377 ? -21.703 27.859 -8.047 1 64.38 377 LYS B CA 1
ATOM 7770 C C . LYS B 1 377 ? -21.281 28.812 -6.941 1 64.38 377 LYS B C 1
ATOM 7772 O O . LYS B 1 377 ? -22.078 29.594 -6.445 1 64.38 377 LYS B O 1
ATOM 7777 N N . HIS B 1 378 ? -20.078 28.875 -6.629 1 72.12 378 HIS B N 1
ATOM 7778 C CA . HIS B 1 378 ? -19.656 29.703 -5.52 1 72.12 378 HIS B CA 1
ATOM 7779 C C . HIS B 1 378 ? -18.406 30.516 -5.879 1 72.12 378 HIS B C 1
ATOM 7781 O O . HIS B 1 378 ? -17.281 30.094 -5.602 1 72.12 378 HIS B O 1
ATOM 7787 N N . PRO B 1 379 ? -18.656 31.672 -6.434 1 81.31 379 PRO B N 1
ATOM 7788 C CA . PRO B 1 379 ? -17.484 32.469 -6.805 1 81.31 379 PRO B CA 1
ATOM 7789 C C . PRO B 1 379 ? -16.688 32.938 -5.598 1 81.31 379 PRO B C 1
ATOM 7791 O O . PRO B 1 379 ? -17.266 33.281 -4.559 1 81.31 379 PRO B O 1
ATOM 7794 N N . VAL B 1 380 ? -15.406 32.875 -5.66 1 82.19 380 VAL B N 1
ATOM 7795 C CA . VAL B 1 380 ? -14.5 33.344 -4.621 1 82.19 380 VAL B CA 1
ATOM 7796 C C . VAL B 1 380 ? -14.07 34.781 -4.922 1 82.19 380 VAL B C 1
ATOM 7798 O O . VAL B 1 380 ? -13.969 35.625 -4.012 1 82.19 380 VAL B O 1
ATOM 7801 N N . LEU B 1 381 ? -13.82 35.094 -6.234 1 89.06 381 LEU B N 1
ATOM 7802 C CA . LEU B 1 381 ? -13.5 36.438 -6.723 1 89.06 381 LEU B CA 1
ATOM 7803 C C . LEU B 1 381 ? -14.383 36.812 -7.906 1 89.06 381 LEU B C 1
ATOM 7805 O O . LEU B 1 381 ? -14.688 35.969 -8.75 1 89.06 381 LEU B O 1
ATOM 7809 N N . LYS B 1 382 ? -14.898 38.062 -7.875 1 90.06 382 LYS B N 1
ATOM 7810 C CA . LYS B 1 382 ? -15.727 38.562 -8.977 1 90.06 382 LYS B CA 1
ATOM 7811 C C . LYS B 1 382 ? -15.258 39.938 -9.438 1 90.06 382 LYS B C 1
ATOM 7813 O O . LYS B 1 382 ? -15.32 40.906 -8.68 1 90.06 382 LYS B O 1
ATOM 7818 N N . ASP B 1 383 ? -14.922 40 -10.641 1 90.5 383 ASP B N 1
ATOM 7819 C CA . ASP B 1 383 ? -14.508 41.25 -11.289 1 90.5 383 ASP B CA 1
ATOM 7820 C C . ASP B 1 383 ? -13.531 42.031 -10.414 1 90.5 383 ASP B C 1
ATOM 7822 O O . ASP B 1 383 ? -13.734 43.219 -10.148 1 90.5 383 ASP B O 1
ATOM 7826 N N . PHE B 1 384 ? -12.578 41.375 -9.922 1 92.62 384 PHE B N 1
ATOM 7827 C CA . PHE B 1 384 ? -11.609 41.938 -8.992 1 92.62 384 PHE B CA 1
ATOM 7828 C C . PHE B 1 384 ? -10.477 42.625 -9.742 1 92.62 384 PHE B C 1
ATOM 7830 O O . PHE B 1 384 ? -9.922 42.094 -10.688 1 92.62 384 PHE B O 1
ATOM 7837 N N . ASN B 1 385 ? -10.203 43.875 -9.383 1 93.88 385 ASN B N 1
ATOM 7838 C CA . ASN B 1 385 ? -9.125 44.688 -9.977 1 93.88 385 ASN B CA 1
ATOM 7839 C C . ASN B 1 385 ? -8.078 45.062 -8.938 1 93.88 385 ASN B C 1
ATOM 7841 O O . ASN B 1 385 ? -8.422 45.406 -7.805 1 93.88 385 ASN B O 1
ATOM 7845 N N . LEU B 1 386 ? -6.781 44.906 -9.328 1 94.75 386 LEU B N 1
ATOM 7846 C CA . LEU B 1 386 ? -5.695 45.219 -8.414 1 94.75 386 LEU B CA 1
ATOM 7847 C C . LEU B 1 386 ? -4.414 45.531 -9.172 1 94.75 386 LEU B C 1
ATOM 7849 O O . LEU B 1 386 ? -4.098 44.875 -10.164 1 94.75 386 LEU B O 1
ATOM 7853 N N . THR B 1 387 ? -3.719 46.562 -8.742 1 96.25 387 THR B N 1
ATOM 7854 C CA . THR B 1 387 ? -2.406 46.875 -9.297 1 96.25 387 THR B CA 1
ATOM 7855 C C . THR B 1 387 ? -1.357 46.938 -8.188 1 96.25 387 THR B C 1
ATOM 7857 O O . THR B 1 387 ? -1.55 47.594 -7.172 1 96.25 387 THR B O 1
ATOM 7860 N N . ILE B 1 388 ? -0.312 46.188 -8.352 1 96.38 388 ILE B N 1
ATOM 7861 C CA . ILE B 1 388 ? 0.798 46.156 -7.41 1 96.38 388 ILE B CA 1
ATOM 7862 C C . ILE B 1 388 ? 2.062 46.688 -8.078 1 96.38 388 ILE B C 1
ATOM 7864 O O . ILE B 1 388 ? 2.496 46.156 -9.109 1 96.38 388 ILE B O 1
ATOM 7868 N N . GLN B 1 389 ? 2.686 47.656 -7.492 1 96.06 389 GLN B N 1
ATOM 7869 C CA . GLN B 1 389 ? 3.91 48.219 -8.047 1 96.06 389 GLN B CA 1
ATOM 7870 C C . GLN B 1 389 ? 5.133 47.406 -7.617 1 96.06 389 GLN B C 1
ATOM 7872 O O . GLN B 1 389 ? 5.141 46.812 -6.539 1 96.06 389 GLN B O 1
ATOM 7877 N N . ARG B 1 390 ? 6.09 47.406 -8.484 1 96.06 390 ARG B N 1
ATOM 7878 C CA . ARG B 1 390 ? 7.324 46.719 -8.117 1 96.06 390 ARG B CA 1
ATOM 7879 C C . ARG B 1 390 ? 7.91 47.281 -6.832 1 96.06 390 ARG B C 1
ATOM 7881 O O . ARG B 1 390 ? 7.98 48.5 -6.664 1 96.06 390 ARG B O 1
ATOM 7888 N N . GLY B 1 391 ? 8.328 46.406 -5.949 1 94.44 391 GLY B N 1
ATOM 7889 C CA . GLY B 1 391 ? 8.945 46.812 -4.699 1 94.44 391 GLY B CA 1
ATOM 7890 C C . GLY B 1 391 ? 7.934 47.156 -3.621 1 94.44 391 GLY B C 1
ATOM 7891 O O . GLY B 1 391 ? 8.305 47.375 -2.463 1 94.44 391 GLY B O 1
ATOM 7892 N N . GLN B 1 392 ? 6.699 47.125 -3.971 1 95.25 392 GLN B N 1
ATOM 7893 C CA . GLN B 1 392 ? 5.641 47.5 -3.039 1 95.25 392 GLN B CA 1
ATOM 7894 C C . GLN B 1 392 ? 5.371 46.375 -2.039 1 95.25 392 GLN B C 1
ATOM 7896 O O . GLN B 1 392 ? 5.426 45.188 -2.393 1 95.25 392 GLN B O 1
ATOM 7901 N N . LYS B 1 393 ? 5.141 46.781 -0.84 1 95.81 393 LYS B N 1
ATOM 7902 C CA . LYS B 1 393 ? 4.723 45.844 0.202 1 95.81 393 LYS B CA 1
ATOM 7903 C C . LYS B 1 393 ? 3.211 45.875 0.393 1 95.81 393 LYS B C 1
ATOM 7905 O O . LYS B 1 393 ? 2.66 46.844 0.87 1 95.81 393 LYS B O 1
ATOM 7910 N N . VAL B 1 394 ? 2.559 44.781 0.039 1 95.19 394 VAL B N 1
ATOM 7911 C CA . VAL B 1 394 ? 1.101 44.719 0.013 1 95.19 394 VAL B CA 1
ATOM 7912 C C . VAL B 1 394 ? 0.604 43.688 1.021 1 95.19 394 VAL B C 1
ATOM 7914 O O . VAL B 1 394 ? 1.136 42.562 1.093 1 95.19 394 VAL B O 1
ATOM 7917 N N . ALA B 1 395 ? -0.381 44.031 1.802 1 94.38 395 ALA B N 1
ATOM 7918 C CA . ALA B 1 395 ? -1.013 43.094 2.746 1 94.38 395 ALA B CA 1
ATOM 7919 C C . ALA B 1 395 ? -2.418 42.719 2.285 1 94.38 395 ALA B C 1
ATOM 7921 O O . ALA B 1 395 ? -3.182 43.562 1.836 1 94.38 395 ALA B O 1
ATOM 7922 N N . LEU B 1 396 ? -2.699 41.5 2.293 1 92.06 396 LEU B N 1
ATOM 7923 C CA . LEU B 1 396 ? -4.047 40.969 2.061 1 92.06 396 LEU B CA 1
ATOM 7924 C C . LEU B 1 396 ? -4.707 40.562 3.373 1 92.06 396 LEU B C 1
ATOM 7926 O O . LEU B 1 396 ? -4.238 39.656 4.051 1 92.06 396 LEU B O 1
ATOM 7930 N N . ILE B 1 397 ? -5.781 41.281 3.707 1 87.31 397 ILE B N 1
ATOM 7931 C CA . ILE B 1 397 ? -6.445 40.969 4.973 1 87.31 397 ILE B CA 1
ATOM 7932 C C . ILE B 1 397 ? -7.914 40.625 4.719 1 87.31 397 ILE B C 1
ATOM 7934 O O . ILE B 1 397 ? -8.445 40.938 3.646 1 87.31 397 ILE B O 1
ATOM 7938 N N . GLY B 1 398 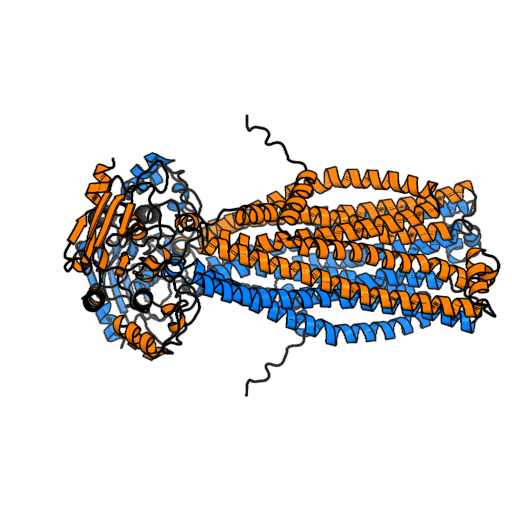? -8.484 40.031 5.641 1 80.44 398 GLY B N 1
ATOM 7939 C CA . GLY B 1 398 ? -9.875 39.594 5.574 1 80.44 398 GLY B CA 1
ATOM 7940 C C . GLY B 1 398 ? -10.172 38.375 6.43 1 80.44 398 GLY B C 1
ATOM 7941 O O . GLY B 1 398 ? -9.273 37.844 7.066 1 80.44 398 GLY B O 1
ATOM 7942 N N . HIS B 1 399 ? -11.438 38.094 6.438 1 73.81 399 HIS B N 1
ATOM 7943 C CA . HIS B 1 399 ? -11.828 36.938 7.238 1 73.81 399 HIS B CA 1
ATOM 7944 C C . HIS B 1 399 ? -11.398 35.625 6.582 1 73.81 399 HIS B C 1
ATOM 7946 O O . HIS B 1 399 ? -11.117 35.594 5.379 1 73.81 399 HIS B O 1
ATOM 7952 N N . SER B 1 400 ? -11.344 34.625 7.316 1 69.38 400 SER B N 1
ATOM 7953 C CA . SER B 1 400 ? -10.969 33.312 6.789 1 69.38 400 SER B CA 1
ATOM 7954 C C . SER B 1 400 ? -11.938 32.875 5.699 1 69.38 400 SER B C 1
ATOM 7956 O O . SER B 1 400 ? -13.156 33 5.855 1 69.38 400 SER B O 1
ATOM 7958 N N . GLY B 1 401 ? -11.406 32.469 4.602 1 70.38 401 GLY B N 1
ATOM 7959 C CA . GLY B 1 401 ? -12.227 31.953 3.518 1 70.38 401 GLY B CA 1
ATOM 7960 C C . GLY B 1 401 ? -12.656 33.031 2.529 1 70.38 401 GLY B C 1
ATOM 7961 O O . GLY B 1 401 ? -13.375 32.719 1.572 1 70.38 401 GLY B O 1
ATOM 7962 N N . CYS B 1 402 ? -12.211 34.156 2.799 1 76.25 402 CYS B N 1
ATOM 7963 C CA . CYS B 1 402 ? -12.68 35.25 1.934 1 76.25 402 CYS B CA 1
ATOM 7964 C C . CYS B 1 402 ? -11.945 35.25 0.6 1 76.25 402 CYS B C 1
ATOM 7966 O O . CYS B 1 402 ? -12.305 35.969 -0.318 1 76.25 402 CYS B O 1
ATOM 7968 N N . GLY B 1 403 ? -10.883 34.375 0.447 1 81.88 403 GLY B N 1
ATOM 7969 C CA . GLY B 1 403 ? -10.242 34.219 -0.849 1 81.88 403 GLY B CA 1
ATOM 7970 C C . GLY B 1 403 ? -8.82 34.75 -0.876 1 81.88 403 GLY B C 1
ATOM 7971 O O . GLY B 1 403 ? -8.234 34.906 -1.947 1 81.88 403 GLY B O 1
ATOM 7972 N N . LYS B 1 404 ? -8.211 35.062 0.184 1 87 404 LYS B N 1
ATOM 7973 C CA . LYS B 1 404 ? -6.867 35.625 0.256 1 87 404 LYS B CA 1
ATOM 7974 C C . LYS B 1 404 ? -5.852 34.688 -0.408 1 87 404 LYS B C 1
ATOM 7976 O O . LYS B 1 404 ? -5.074 35.125 -1.263 1 87 404 LYS B O 1
ATOM 7981 N N . SER B 1 405 ? -5.906 33.406 -0.026 1 84.94 405 SER B N 1
ATOM 7982 C CA . SER B 1 405 ? -4.957 32.438 -0.572 1 84.94 405 SER B CA 1
ATOM 7983 C C . SER B 1 405 ? -5.207 32.188 -2.057 1 84.94 405 SER B C 1
ATOM 7985 O O . SER B 1 405 ? -4.266 31.969 -2.822 1 84.94 405 SER B O 1
ATOM 7987 N N . THR B 1 406 ? -6.445 32.25 -2.467 1 87.75 406 THR B N 1
ATOM 7988 C CA . THR B 1 406 ? -6.797 32.094 -3.873 1 87.75 406 THR B CA 1
ATOM 7989 C C . THR B 1 406 ? -6.211 33.219 -4.711 1 87.75 406 THR B C 1
ATOM 7991 O O . THR B 1 406 ? -5.668 32.969 -5.793 1 87.75 406 THR B O 1
ATOM 7994 N N . LEU B 1 407 ? -6.387 34.406 -4.184 1 92.62 407 LEU B N 1
ATOM 7995 C CA . LEU B 1 407 ? -5.836 35.562 -4.891 1 92.62 407 LEU B CA 1
ATOM 7996 C C . LEU B 1 407 ? -4.32 35.438 -5.02 1 92.62 407 LEU B C 1
ATOM 7998 O O . LEU B 1 407 ? -3.76 35.719 -6.078 1 92.62 407 LEU B O 1
ATOM 8002 N N . ALA B 1 408 ? -3.705 35.031 -3.951 1 93.31 408 ALA B N 1
ATOM 8003 C CA . ALA B 1 408 ? -2.258 34.812 -3.986 1 93.31 408 ALA B CA 1
ATOM 8004 C C . ALA B 1 408 ? -1.872 33.781 -5.035 1 93.31 408 ALA B C 1
ATOM 8006 O O . ALA B 1 408 ? -0.897 33.969 -5.77 1 93.31 408 ALA B O 1
ATOM 8007 N N . ASP B 1 409 ? -2.605 32.719 -5.125 1 93.12 409 ASP B N 1
ATOM 8008 C CA . ASP B 1 409 ? -2.34 31.656 -6.098 1 93.12 409 ASP B CA 1
ATOM 8009 C C . ASP B 1 409 ? -2.467 32.188 -7.523 1 93.12 409 ASP B C 1
ATOM 8011 O O . ASP B 1 409 ? -1.713 31.766 -8.414 1 93.12 409 ASP B O 1
ATOM 8015 N N . ILE B 1 410 ? -3.432 33.031 -7.695 1 94.44 410 ILE B N 1
ATOM 8016 C CA . ILE B 1 410 ? -3.658 33.625 -9.008 1 94.44 410 ILE B CA 1
ATOM 8017 C C . ILE B 1 410 ? -2.504 34.531 -9.367 1 94.44 410 ILE B C 1
ATOM 8019 O O . ILE B 1 410 ? -1.983 34.5 -10.484 1 94.44 410 ILE B O 1
ATOM 8023 N N . ILE B 1 411 ? -2.107 35.312 -8.414 1 95.88 411 ILE B N 1
ATOM 8024 C CA . ILE B 1 411 ? -1.011 36.25 -8.633 1 95.88 411 ILE B CA 1
ATOM 8025 C C . ILE B 1 411 ? 0.269 35.469 -8.953 1 95.88 411 ILE B C 1
ATOM 8027 O O . ILE B 1 411 ? 1.05 35.906 -9.812 1 95.88 411 ILE B O 1
ATOM 8031 N N . MET B 1 412 ? 0.412 34.375 -8.305 1 96 412 MET B N 1
ATOM 8032 C CA . MET B 1 412 ? 1.623 33.562 -8.477 1 96 412 MET B CA 1
ATOM 8033 C C . MET B 1 412 ? 1.571 32.781 -9.789 1 96 412 MET B C 1
ATOM 8035 O O . MET B 1 412 ? 2.562 32.156 -10.18 1 96 412 MET B O 1
ATOM 8039 N N . GLY B 1 413 ? 0.487 32.75 -10.406 1 93.69 413 GLY B N 1
ATOM 8040 C CA . GLY B 1 413 ? 0.346 32.031 -11.672 1 93.69 413 GLY B CA 1
ATOM 8041 C C . GLY B 1 413 ? 0.11 30.547 -11.508 1 93.69 413 GLY B C 1
ATOM 8042 O O . GLY B 1 413 ? 0.364 29.766 -12.422 1 93.69 413 GLY B O 1
ATOM 8043 N N . LEU B 1 414 ? -0.268 30.188 -10.375 1 91.75 414 LEU B N 1
ATOM 8044 C CA . LEU B 1 414 ? -0.534 28.766 -10.102 1 91.75 414 LEU B CA 1
ATOM 8045 C C . LEU B 1 414 ? -1.942 28.391 -10.547 1 91.75 414 LEU B C 1
ATOM 8047 O O . LEU B 1 414 ? -2.18 27.25 -10.961 1 91.75 414 LEU B O 1
ATOM 8051 N N . THR B 1 415 ? -2.861 29.312 -10.336 1 89.5 415 THR B N 1
ATOM 8052 C CA . THR B 1 415 ? -4.262 29.078 -10.68 1 89.5 415 THR B CA 1
ATOM 8053 C C . THR B 1 415 ? -4.699 30 -11.812 1 89.5 415 THR B C 1
ATOM 8055 O O . THR B 1 415 ? -4.336 31.188 -11.828 1 89.5 415 THR B O 1
ATOM 8058 N N . TYR B 1 416 ? -5.52 29.391 -12.648 1 88 416 TYR B N 1
ATOM 8059 C CA . TYR B 1 416 ? -6.047 30.172 -13.766 1 88 416 TYR B CA 1
ATOM 8060 C C . TYR B 1 416 ? -7.41 30.75 -13.422 1 88 416 TYR B C 1
ATOM 8062 O O . TYR B 1 416 ? -8.328 30.031 -13.039 1 88 416 TYR B O 1
ATOM 8070 N N . PRO B 1 417 ? -7.441 32.031 -13.609 1 91.19 417 PRO B N 1
ATOM 8071 C CA . PRO B 1 417 ? -8.766 32.625 -13.398 1 91.19 417 PRO B CA 1
ATOM 8072 C C . PRO B 1 417 ? -9.766 32.219 -14.484 1 91.19 417 PRO B C 1
ATOM 8074 O O . PRO B 1 417 ? -9.367 31.906 -15.602 1 91.19 417 PRO B O 1
ATOM 8077 N N . LYS B 1 418 ? -11 32.25 -14.164 1 89.44 418 LYS B N 1
ATOM 8078 C CA . LYS B 1 418 ? -12.055 31.906 -15.125 1 89.44 418 LYS B CA 1
ATOM 8079 C C . LYS B 1 418 ? -12.203 33 -16.172 1 89.44 418 LYS B C 1
ATOM 8081 O O . LYS B 1 418 ? -12.453 32.719 -17.344 1 89.44 418 LYS B O 1
ATOM 8086 N N . SER B 1 419 ? -12.227 34.188 -15.688 1 92.5 419 SER B N 1
ATOM 8087 C CA . SER B 1 419 ? -12.258 35.344 -16.562 1 92.5 419 SER B CA 1
ATOM 8088 C C . SER B 1 419 ? -11.336 36.438 -16.062 1 92.5 419 SER B C 1
ATOM 8090 O O . SER B 1 419 ? -10.945 36.469 -14.891 1 92.5 419 SER B O 1
ATOM 8092 N N . GLY B 1 420 ? -10.953 37.25 -16.984 1 94.12 420 GLY B N 1
ATOM 8093 C CA . GLY B 1 420 ? -10.031 38.312 -16.672 1 94.12 420 GLY B CA 1
ATOM 8094 C C . GLY B 1 420 ? -8.609 38.031 -17.109 1 94.12 420 GLY B C 1
ATOM 8095 O O . GLY B 1 420 ? -8.336 37 -17.703 1 94.12 420 GLY B O 1
ATOM 8096 N N . GLU B 1 421 ? -7.797 39.062 -16.875 1 95.62 421 GLU B N 1
ATOM 8097 C CA . GLU B 1 421 ? -6.426 38.938 -17.359 1 95.62 421 GLU B CA 1
ATOM 8098 C C . GLU B 1 421 ? -5.43 39.5 -16.328 1 95.62 421 GLU B C 1
ATOM 8100 O O . GLU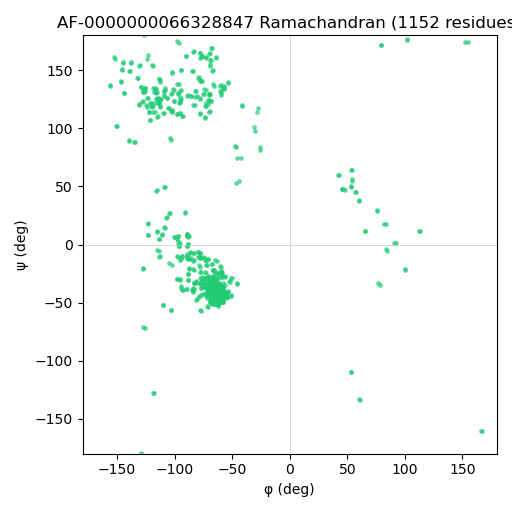 B 1 421 ? -5.762 40.375 -15.539 1 95.62 421 GLU B O 1
ATOM 8105 N N . ILE B 1 422 ? -4.309 38.906 -16.375 1 96.69 422 ILE B N 1
ATOM 8106 C CA . ILE B 1 422 ? -3.201 39.375 -15.539 1 96.69 422 ILE B CA 1
ATOM 8107 C C . ILE B 1 422 ? -2.064 39.875 -16.422 1 96.69 422 ILE B C 1
ATOM 8109 O O . ILE B 1 422 ? -1.646 39.219 -17.359 1 96.69 422 ILE B O 1
ATOM 8113 N N . PHE B 1 423 ? -1.613 41.062 -16.094 1 97.19 423 PHE B N 1
ATOM 8114 C CA . PHE B 1 423 ? -0.514 41.656 -16.844 1 97.19 423 PHE B CA 1
ATOM 8115 C C . PHE B 1 423 ? 0.702 41.844 -15.953 1 97.19 423 PHE B C 1
ATOM 8117 O O . PHE B 1 423 ? 0.577 42.344 -14.836 1 97.19 423 PHE B O 1
ATOM 8124 N N . ILE B 1 424 ? 1.79 41.438 -16.406 1 97.38 424 ILE B N 1
ATOM 8125 C CA . ILE B 1 424 ? 3.074 41.812 -15.805 1 97.38 424 ILE B CA 1
ATOM 8126 C C . ILE B 1 424 ? 3.75 42.875 -16.641 1 97.38 424 ILE B C 1
ATOM 8128 O O . ILE B 1 424 ? 4.195 42.625 -17.766 1 97.38 424 ILE B O 1
ATOM 8132 N N . ASP B 1 425 ? 3.836 43.938 -15.984 1 96.5 425 ASP B N 1
ATOM 8133 C CA . ASP B 1 425 ? 4.176 45.125 -16.781 1 96.5 425 ASP B CA 1
ATOM 8134 C C . ASP B 1 425 ? 3.221 45.281 -17.953 1 96.5 425 ASP B C 1
ATOM 8136 O O . ASP B 1 425 ? 2.008 45.375 -17.766 1 96.5 425 ASP B O 1
ATOM 8140 N N . ASN B 1 426 ? 3.684 45.062 -19.203 1 93.75 426 ASN B N 1
ATOM 8141 C CA . ASN B 1 426 ? 2.82 45.219 -20.359 1 93.75 426 ASN B CA 1
ATOM 8142 C C . ASN B 1 426 ? 2.604 43.875 -21.078 1 93.75 426 ASN B C 1
ATOM 8144 O O . ASN B 1 426 ? 1.985 43.844 -22.141 1 93.75 426 ASN B O 1
ATOM 8148 N N . THR B 1 427 ? 3.01 42.844 -20.438 1 96.19 427 THR B N 1
ATOM 8149 C CA . THR B 1 427 ? 2.904 41.531 -21.078 1 96.19 427 THR B CA 1
ATOM 8150 C C . THR B 1 427 ? 1.816 40.719 -20.406 1 96.19 427 THR B C 1
ATOM 8152 O O . THR B 1 427 ? 1.794 40.562 -19.188 1 96.19 427 THR B O 1
ATOM 8155 N N . LEU B 1 428 ? 0.992 40.094 -21.219 1 96 428 LEU B N 1
ATOM 8156 C CA . LEU B 1 428 ? -0.076 39.25 -20.719 1 96 428 LEU B CA 1
ATOM 8157 C C . LEU B 1 428 ? 0.486 37.938 -20.203 1 96 428 LEU B C 1
ATOM 8159 O O . LEU B 1 428 ? 1.352 37.312 -20.844 1 96 428 LEU B O 1
ATOM 8163 N N . LEU B 1 429 ? 0.052 37.531 -19.047 1 95.81 429 LEU B N 1
ATOM 8164 C CA . LEU B 1 429 ? 0.46 36.219 -18.5 1 95.81 429 LEU B CA 1
ATOM 8165 C C . LEU B 1 429 ? -0.314 35.094 -19.156 1 95.81 429 LEU B C 1
ATOM 8167 O O . LEU B 1 429 ? -1.538 35 -19.031 1 95.81 429 LEU B O 1
ATOM 8171 N N . THR B 1 430 ? 0.345 34.312 -19.906 1 93.5 430 THR B N 1
ATOM 8172 C CA . THR B 1 430 ? -0.249 33.188 -20.609 1 93.5 430 THR B CA 1
ATOM 8173 C C . THR B 1 430 ? 0.511 31.906 -20.312 1 93.5 430 THR B C 1
ATOM 8175 O O . THR B 1 430 ? 1.47 31.906 -19.531 1 93.5 430 THR B O 1
ATOM 8178 N N . ASN B 1 431 ? 0.064 30.906 -20.875 1 91.25 431 ASN B N 1
ATOM 8179 C CA . ASN B 1 431 ? 0.722 29.609 -20.688 1 91.25 431 ASN B CA 1
ATOM 8180 C C . ASN B 1 431 ? 2.143 29.609 -21.234 1 91.25 431 ASN B C 1
ATOM 8182 O O . ASN B 1 431 ? 2.969 28.797 -20.844 1 91.25 431 ASN B O 1
ATOM 8186 N N . LYS B 1 432 ? 2.447 30.578 -21.984 1 92.31 432 LYS B N 1
ATOM 8187 C CA . LYS B 1 432 ? 3.76 30.656 -22.609 1 92.31 432 LYS B CA 1
ATOM 8188 C C . LYS B 1 432 ? 4.809 31.203 -21.656 1 92.31 432 LYS B C 1
ATOM 8190 O O . LYS B 1 432 ? 5.992 30.859 -21.766 1 92.31 432 LYS B O 1
ATOM 8195 N N . ASN B 1 433 ? 4.398 32.062 -20.781 1 94.62 433 ASN B N 1
ATOM 8196 C CA . ASN B 1 433 ? 5.391 32.75 -19.953 1 94.62 433 ASN B CA 1
ATOM 8197 C C . ASN B 1 433 ? 5.109 32.531 -18.469 1 94.62 433 ASN B C 1
ATOM 8199 O O . ASN B 1 433 ? 5.812 33.062 -17.609 1 94.62 433 ASN B O 1
ATOM 8203 N N . ARG B 1 434 ? 4.23 31.719 -18.141 1 93.5 434 ARG B N 1
ATOM 8204 C CA . ARG B 1 434 ? 3.805 31.5 -16.766 1 93.5 434 ARG B CA 1
ATOM 8205 C C . ARG B 1 434 ? 4.902 30.828 -15.953 1 93.5 434 ARG B C 1
ATOM 8207 O O . ARG B 1 434 ? 5.074 31.125 -14.766 1 93.5 434 ARG B O 1
ATOM 8214 N N . ARG B 1 435 ? 5.586 29.984 -16.562 1 92.94 435 ARG B N 1
ATOM 8215 C CA . ARG B 1 435 ? 6.668 29.297 -15.867 1 92.94 435 ARG B CA 1
ATOM 8216 C C . ARG B 1 435 ? 7.773 30.266 -15.469 1 92.94 435 ARG B C 1
ATOM 8218 O O . ARG B 1 435 ? 8.312 30.188 -14.367 1 92.94 435 ARG B O 1
ATOM 8225 N N . SER B 1 436 ? 8.062 31.141 -16.359 1 94.62 436 SER B N 1
ATOM 8226 C CA . SER B 1 436 ? 9.07 32.156 -16.078 1 94.62 436 SER B CA 1
ATOM 8227 C C . SER B 1 436 ? 8.617 33.094 -14.953 1 94.62 436 SER B C 1
ATOM 8229 O O . SER B 1 436 ? 9.438 33.562 -14.148 1 94.62 436 SER B O 1
ATOM 8231 N N . TRP B 1 437 ? 7.395 33.344 -14.93 1 95.81 437 TRP B N 1
ATOM 8232 C CA . TRP B 1 437 ? 6.824 34.188 -13.875 1 95.81 437 TRP B CA 1
ATOM 8233 C C . TRP B 1 437 ? 6.934 33.5 -12.516 1 95.81 437 TRP B C 1
ATOM 8235 O O . TRP B 1 437 ? 7.371 34.125 -11.539 1 95.81 437 TRP B O 1
ATOM 8245 N N . ARG B 1 438 ? 6.609 32.281 -12.492 1 94.75 438 ARG B N 1
ATOM 8246 C CA . ARG B 1 438 ? 6.613 31.516 -11.258 1 94.75 438 ARG B CA 1
ATOM 8247 C C . ARG B 1 438 ? 8.016 31.438 -10.664 1 94.75 438 ARG B C 1
ATOM 8249 O O . ARG B 1 438 ? 8.188 31.5 -9.445 1 94.75 438 ARG B O 1
ATOM 8256 N N . LYS B 1 439 ? 8.992 31.406 -11.469 1 93.19 439 LYS B N 1
ATOM 8257 C CA . LYS B 1 439 ? 10.383 31.266 -11.023 1 93.19 439 LYS B CA 1
ATOM 8258 C C . LYS B 1 439 ? 10.844 32.5 -10.258 1 93.19 439 LYS B C 1
ATOM 8260 O O . LYS B 1 439 ? 11.836 32.469 -9.531 1 93.19 439 LYS B O 1
ATOM 8265 N N . LYS B 1 440 ? 10.148 33.562 -10.391 1 95.44 440 LYS B N 1
ATOM 8266 C CA . LYS B 1 440 ? 10.531 34.812 -9.75 1 95.44 440 LYS B CA 1
ATOM 8267 C C . LYS B 1 440 ? 9.922 34.906 -8.359 1 95.44 440 LYS B C 1
ATOM 8269 O O . LYS B 1 440 ? 10.203 35.875 -7.633 1 95.44 440 LYS B O 1
ATOM 8274 N N . ILE B 1 441 ? 9.203 33.938 -8.039 1 95.88 441 ILE B N 1
ATOM 8275 C CA . ILE B 1 441 ? 8.391 34.094 -6.828 1 95.88 441 ILE B CA 1
ATOM 8276 C C . ILE B 1 441 ? 8.898 33.125 -5.762 1 95.88 441 ILE B C 1
ATOM 8278 O O . ILE B 1 441 ? 9.141 31.938 -6.043 1 95.88 441 ILE B O 1
ATOM 8282 N N . GLY B 1 442 ? 9.219 33.562 -4.59 1 94.69 442 GLY B N 1
ATOM 8283 C CA . GLY B 1 442 ? 9.406 32.781 -3.383 1 94.69 442 GLY B CA 1
ATOM 8284 C C . GLY B 1 442 ? 8.164 32.719 -2.521 1 94.69 442 GLY B C 1
ATOM 8285 O O . GLY B 1 442 ? 7.473 33.719 -2.324 1 94.69 442 GLY B O 1
ATOM 8286 N N . TYR B 1 443 ? 7.809 31.516 -2.096 1 94.5 443 TYR B N 1
ATOM 8287 C CA . TYR B 1 443 ? 6.535 31.312 -1.413 1 94.5 443 TYR B CA 1
ATOM 8288 C C . TYR B 1 443 ? 6.742 30.609 -0.075 1 94.5 443 TYR B C 1
ATOM 8290 O O . TYR B 1 443 ? 7.484 29.625 0.014 1 94.5 443 TYR B O 1
ATOM 8298 N N . ILE B 1 444 ? 6.148 31.141 0.919 1 91.38 444 ILE B N 1
ATOM 8299 C CA . ILE B 1 444 ? 6.109 30.516 2.238 1 91.38 444 ILE B CA 1
ATOM 8300 C C . ILE B 1 444 ? 4.672 30.141 2.59 1 91.38 444 ILE B C 1
ATOM 8302 O O . ILE B 1 444 ? 3.865 31.016 2.938 1 91.38 444 ILE B O 1
ATOM 8306 N N . PRO B 1 445 ? 4.402 28.859 2.604 1 87.75 445 PRO B N 1
ATOM 8307 C CA . PRO B 1 445 ? 3.033 28.422 2.881 1 87.75 445 PRO B CA 1
ATOM 8308 C C . PRO B 1 445 ? 2.682 28.484 4.367 1 87.75 445 PRO B C 1
ATOM 8310 O O . PRO B 1 445 ? 3.568 28.641 5.207 1 87.75 445 PRO B O 1
ATOM 8313 N N . GLN B 1 446 ? 1.359 28.406 4.535 1 74.44 446 GLN B N 1
ATOM 8314 C CA . GLN B 1 446 ? 0.856 28.359 5.902 1 74.44 446 GLN B CA 1
ATOM 8315 C C . GLN B 1 446 ? 1.357 27.109 6.633 1 74.44 446 GLN B C 1
ATOM 8317 O O . GLN B 1 446 ? 1.781 27.188 7.785 1 74.44 446 GLN B O 1
ATOM 8322 N N . ASN B 1 447 ? 1.288 26.031 5.898 1 75.81 447 ASN B N 1
ATOM 8323 C CA . ASN B 1 447 ? 1.786 24.766 6.406 1 75.81 447 ASN B CA 1
ATOM 8324 C C . ASN B 1 447 ? 3.008 24.281 5.625 1 75.81 447 ASN B C 1
ATOM 8326 O O . ASN B 1 447 ? 2.936 24.094 4.41 1 75.81 447 ASN B O 1
ATOM 8330 N N . ILE B 1 448 ? 4.105 24.094 6.395 1 84.62 448 ILE B N 1
ATOM 8331 C CA . ILE B 1 448 ? 5.352 23.703 5.734 1 84.62 448 ILE B CA 1
ATOM 8332 C C . ILE B 1 448 ? 5.508 22.188 5.77 1 84.62 448 ILE B C 1
ATOM 8334 O O . ILE B 1 448 ? 5.449 21.578 6.836 1 84.62 448 ILE B O 1
ATOM 8338 N N . TYR B 1 449 ? 5.637 21.609 4.621 1 83.62 449 TYR B N 1
ATOM 8339 C CA . TYR B 1 449 ? 5.965 20.203 4.52 1 83.62 449 TYR B CA 1
ATOM 8340 C C . TYR B 1 449 ? 7.445 20 4.211 1 83.62 449 TYR B C 1
ATOM 8342 O O . TYR B 1 449 ? 7.965 20.562 3.248 1 83.62 449 TYR B O 1
ATOM 8350 N N . LEU B 1 450 ? 8.117 19.25 5.074 1 88.81 450 LEU B N 1
ATOM 8351 C CA . LEU B 1 450 ? 9.516 18.891 4.848 1 88.81 450 LEU B CA 1
ATOM 8352 C C . LEU B 1 450 ? 9.648 17.422 4.512 1 88.81 450 LEU B C 1
ATOM 8354 O O . LEU B 1 450 ? 9.062 16.562 5.188 1 88.81 450 LEU B O 1
ATOM 8358 N N . PHE B 1 451 ? 10.297 17.109 3.447 1 86.12 451 PHE B N 1
ATOM 8359 C CA . PHE B 1 451 ? 10.469 15.719 3.037 1 86.12 451 PHE B CA 1
ATOM 8360 C C . PHE B 1 451 ? 11.633 15.078 3.771 1 86.12 451 PHE B C 1
ATOM 8362 O O . PHE B 1 451 ? 12.469 15.773 4.355 1 86.12 451 PHE B O 1
ATOM 8369 N N . ASP B 1 452 ? 11.656 13.766 3.652 1 82.25 452 ASP B N 1
ATOM 8370 C CA . ASP B 1 452 ? 12.719 13.008 4.309 1 82.25 452 ASP B CA 1
ATOM 8371 C C . ASP B 1 452 ? 14.062 13.25 3.631 1 82.25 452 ASP B C 1
ATOM 8373 O O . ASP B 1 452 ? 14.234 12.945 2.449 1 82.25 452 ASP B O 1
ATOM 8377 N N . GLY B 1 453 ? 14.922 13.844 4.309 1 86.38 453 GLY B N 1
ATOM 8378 C CA . GLY B 1 453 ? 16.234 14.227 3.822 1 86.38 453 GLY B CA 1
ATOM 8379 C C . GLY B 1 453 ? 16.953 15.195 4.742 1 86.38 453 GLY B C 1
ATOM 8380 O O . GLY B 1 453 ? 16.625 15.297 5.926 1 86.38 453 GLY B O 1
ATOM 8381 N N . THR B 1 454 ? 17.922 15.867 4.176 1 92.31 454 THR B N 1
ATOM 8382 C CA . THR B 1 454 ? 18.688 16.828 4.961 1 92.31 454 THR B CA 1
ATOM 8383 C C . THR B 1 454 ? 18.062 18.219 4.895 1 92.31 454 THR B C 1
ATOM 8385 O O . THR B 1 454 ? 17.234 18.484 4.023 1 92.31 454 THR B O 1
ATOM 8388 N N . VAL B 1 455 ? 18.469 19.016 5.848 1 94.62 455 VAL B N 1
ATOM 8389 C CA . VAL B 1 455 ? 18 20.406 5.84 1 94.62 455 VAL B CA 1
ATOM 8390 C C . VAL B 1 455 ? 18.438 21.094 4.555 1 94.62 455 VAL B C 1
ATOM 8392 O O . VAL B 1 455 ? 17.672 21.828 3.939 1 94.62 455 VAL B O 1
ATOM 8395 N N . GLY B 1 456 ? 19.672 20.766 4.184 1 94.38 456 GLY B N 1
ATOM 8396 C CA . GLY B 1 456 ? 20.172 21.344 2.949 1 94.38 456 GLY B CA 1
ATOM 8397 C C . GLY B 1 456 ? 19.344 20.984 1.734 1 94.38 456 GLY B C 1
ATOM 8398 O O . GLY B 1 456 ? 19.016 21.844 0.918 1 94.38 456 GLY B O 1
ATOM 8399 N N . ASP B 1 457 ? 18.969 19.781 1.613 1 92 457 ASP B N 1
ATOM 8400 C CA . ASP B 1 457 ? 18.172 19.297 0.491 1 92 457 ASP B CA 1
ATOM 8401 C C . ASP B 1 457 ? 16.781 19.922 0.5 1 92 457 ASP B C 1
ATOM 8403 O O . ASP B 1 457 ? 16.219 20.203 -0.559 1 92 457 ASP B O 1
ATOM 8407 N N . ASN B 1 458 ? 16.281 20.109 1.68 1 94.12 458 ASN B N 1
ATOM 8408 C CA . ASN B 1 458 ? 14.945 20.656 1.819 1 94.12 458 ASN B CA 1
ATOM 8409 C C . ASN B 1 458 ? 14.914 22.141 1.425 1 94.12 458 ASN B C 1
ATOM 8411 O O . ASN B 1 458 ? 13.898 22.625 0.913 1 94.12 458 ASN B O 1
ATOM 8415 N N . ILE B 1 459 ? 16.016 22.766 1.702 1 95.44 459 ILE B N 1
ATOM 8416 C CA . ILE B 1 459 ? 16.062 24.188 1.404 1 95.44 459 ILE B CA 1
ATOM 8417 C C . ILE B 1 459 ? 16.312 24.391 -0.089 1 95.44 459 ILE B C 1
ATOM 8419 O O . ILE B 1 459 ? 15.625 25.188 -0.732 1 95.44 459 ILE B O 1
ATOM 8423 N N . ALA B 1 460 ? 17.219 23.656 -0.612 1 93.06 460 ALA B N 1
ATOM 8424 C CA . ALA B 1 460 ? 17.516 23.781 -2.039 1 93.06 460 ALA B CA 1
ATOM 8425 C C . ALA B 1 460 ? 16.344 23.281 -2.881 1 93.06 460 ALA B C 1
ATOM 8427 O O . ALA B 1 460 ? 16 23.891 -3.904 1 93.06 460 ALA B O 1
ATOM 8428 N N . PHE B 1 461 ? 15.711 22.188 -2.467 1 90.12 461 PHE B N 1
ATOM 8429 C CA . PHE B 1 461 ? 14.516 21.562 -3.031 1 90.12 461 PHE B CA 1
ATOM 8430 C C . PHE B 1 461 ? 14.586 21.547 -4.555 1 90.12 461 PHE B C 1
ATOM 8432 O O . PHE B 1 461 ? 13.695 22.062 -5.227 1 90.12 461 PHE B O 1
ATOM 8439 N N . GLY B 1 462 ? 15.586 20.922 -5.145 1 81.31 462 GLY B N 1
ATOM 8440 C CA . GLY B 1 462 ? 15.68 20.734 -6.582 1 81.31 462 GLY B CA 1
ATOM 8441 C C . GLY B 1 462 ? 16.609 21.719 -7.258 1 81.31 462 GLY B C 1
ATOM 8442 O O . GLY B 1 462 ? 17.062 21.484 -8.383 1 81.31 462 GLY B O 1
ATOM 8443 N N . SER B 1 463 ? 16.906 22.938 -6.586 1 88.31 463 SER B N 1
ATOM 8444 C CA . SER B 1 463 ? 17.875 23.906 -7.105 1 88.31 463 SER B CA 1
ATOM 8445 C C . SER B 1 463 ? 19.297 23.453 -6.836 1 88.31 463 SER B C 1
ATOM 8447 O O . SER B 1 463 ? 19.531 22.531 -6.043 1 88.31 463 SER B O 1
ATOM 8449 N N . ALA B 1 464 ? 20.203 24 -7.559 1 88.62 464 ALA B N 1
ATOM 8450 C CA . ALA B 1 464 ? 21.609 23.656 -7.371 1 88.62 464 ALA B CA 1
ATOM 8451 C C . ALA B 1 464 ? 22.062 24 -5.953 1 88.62 464 ALA B C 1
ATOM 8453 O O . ALA B 1 464 ? 21.75 25.062 -5.422 1 88.62 464 ALA B O 1
ATOM 8454 N N . ILE B 1 465 ? 22.75 23.094 -5.461 1 91.38 465 ILE B N 1
ATOM 8455 C CA . ILE B 1 465 ? 23.172 23.266 -4.07 1 91.38 465 ILE B CA 1
ATOM 8456 C C . ILE B 1 465 ? 24.406 24.141 -4.008 1 91.38 465 ILE B C 1
ATOM 8458 O O . ILE B 1 465 ? 25.406 23.859 -4.672 1 91.38 465 ILE B O 1
ATOM 8462 N N . ASP B 1 466 ? 24.281 25.203 -3.344 1 94.75 466 ASP B N 1
ATOM 8463 C CA . ASP B 1 466 ? 25.391 26.109 -3.006 1 94.75 466 ASP B CA 1
ATOM 8464 C C . ASP B 1 466 ? 25.5 26.281 -1.495 1 94.75 466 ASP B C 1
ATOM 8466 O O . ASP B 1 466 ? 24.656 26.938 -0.872 1 94.75 466 ASP B O 1
ATOM 8470 N N . GLU B 1 467 ? 26.562 25.797 -1.014 1 94 467 GLU B N 1
ATOM 8471 C CA . GLU B 1 467 ? 26.719 25.75 0.436 1 94 467 GLU B CA 1
ATOM 8472 C C . GLU B 1 467 ? 26.734 27.156 1.031 1 94 467 GLU B C 1
ATOM 8474 O O . GLU B 1 467 ? 26.172 27.375 2.109 1 94 467 GLU B O 1
ATOM 8479 N N . LYS B 1 468 ? 27.406 28.031 0.338 1 94.62 468 LYS B N 1
ATOM 8480 C CA . LYS B 1 468 ? 27.484 29.406 0.828 1 94.62 468 LYS B CA 1
ATOM 8481 C C . LYS B 1 468 ? 26.094 30.047 0.868 1 94.62 468 LYS B C 1
ATOM 8483 O O . LYS B 1 468 ? 25.75 30.734 1.828 1 94.62 468 LYS B O 1
ATOM 8488 N N . ARG B 1 469 ? 25.375 29.828 -0.157 1 95.31 469 ARG B N 1
ATOM 8489 C CA . ARG B 1 469 ? 24.016 30.359 -0.223 1 95.31 469 ARG B CA 1
ATOM 8490 C C . ARG B 1 469 ? 23.125 29.734 0.852 1 95.31 469 ARG B C 1
ATOM 8492 O O . ARG B 1 469 ? 22.312 30.422 1.473 1 95.31 469 ARG B O 1
ATOM 8499 N N . LEU B 1 470 ? 23.328 28.484 1.062 1 96.19 470 LEU B N 1
ATOM 8500 C CA . LEU B 1 470 ? 22.578 27.766 2.078 1 96.19 470 LEU B CA 1
ATOM 8501 C C . LEU B 1 470 ? 22.828 28.359 3.461 1 96.19 470 LEU B C 1
ATOM 8503 O O . LEU B 1 470 ? 21.891 28.578 4.23 1 96.19 470 LEU B O 1
ATOM 8507 N N . ILE B 1 471 ? 24.047 28.562 3.746 1 95.62 471 ILE B N 1
ATOM 8508 C CA . ILE B 1 471 ? 24.422 29.109 5.047 1 95.62 471 ILE B CA 1
ATOM 8509 C C . ILE B 1 471 ? 23.828 30.516 5.207 1 95.62 471 ILE B C 1
ATOM 8511 O O . ILE B 1 471 ? 23.297 30.859 6.266 1 95.62 471 ILE B O 1
ATOM 8515 N N . LYS B 1 472 ? 23.891 31.312 4.172 1 94 472 LYS B N 1
ATOM 8516 C CA . LYS B 1 472 ? 23.375 32.688 4.199 1 94 472 LYS B CA 1
ATOM 8517 C C . LYS B 1 472 ? 21.875 32.719 4.508 1 94 472 LYS B C 1
ATOM 8519 O O . LYS B 1 472 ? 21.438 33.469 5.375 1 94 472 LYS B O 1
ATOM 8524 N N . VAL B 1 473 ? 21.109 31.859 3.771 1 93.94 473 VAL B N 1
ATOM 8525 C CA . VAL B 1 473 ? 19.656 31.891 3.949 1 93.94 473 VAL B CA 1
ATOM 8526 C C . VAL B 1 473 ? 19.281 31.281 5.305 1 93.94 473 VAL B C 1
ATOM 8528 O O . VAL B 1 473 ? 18.281 31.672 5.914 1 93.94 473 VAL B O 1
ATOM 8531 N N . CYS B 1 474 ? 20.078 30.359 5.812 1 94.38 474 CYS B N 1
ATOM 8532 C CA . CYS B 1 474 ? 19.844 29.797 7.137 1 94.38 474 CYS B CA 1
ATOM 8533 C C . CYS B 1 474 ? 20.047 30.844 8.219 1 94.38 474 CYS B C 1
ATOM 8535 O O . CYS B 1 474 ? 19.344 30.875 9.219 1 94.38 474 CYS B O 1
ATOM 8537 N N . LYS B 1 475 ? 21 31.672 8.039 1 91.19 475 LYS B N 1
ATOM 8538 C CA . LYS B 1 475 ? 21.25 32.75 8.977 1 91.19 475 LYS B CA 1
ATOM 8539 C C . LYS B 1 475 ? 20.125 33.781 8.922 1 91.19 475 LYS B C 1
ATOM 8541 O O . LYS B 1 475 ? 19.688 34.281 9.961 1 91.19 475 LYS B O 1
ATOM 8546 N N . MET B 1 476 ? 19.688 34.031 7.727 1 87.75 476 MET B N 1
ATOM 8547 C CA . MET B 1 476 ? 18.578 34.969 7.551 1 87.75 476 MET B CA 1
ATOM 8548 C C . MET B 1 476 ? 17.312 34.469 8.234 1 87.75 476 MET B C 1
ATOM 8550 O O . MET B 1 476 ? 16.547 35.25 8.781 1 87.75 476 MET B O 1
ATOM 8554 N N . ALA B 1 477 ? 17.156 33.188 8.164 1 88.69 477 ALA B N 1
ATOM 8555 C CA . ALA B 1 477 ? 15.953 32.594 8.75 1 88.69 477 ALA B CA 1
ATOM 8556 C C . ALA B 1 477 ? 16.172 32.25 10.219 1 88.69 477 ALA B C 1
ATOM 8558 O O . ALA B 1 477 ? 15.305 31.672 10.867 1 88.69 477 ALA B O 1
ATOM 8559 N N . HIS B 1 478 ? 17.359 32.531 10.766 1 85.88 478 HIS B N 1
ATOM 8560 C CA . HIS B 1 478 ? 17.703 32.312 12.164 1 85.88 478 HIS B CA 1
ATOM 8561 C C . HIS B 1 478 ? 17.594 30.844 12.555 1 85.88 478 HIS B C 1
ATOM 8563 O O . HIS B 1 478 ? 17.047 30.516 13.602 1 85.88 478 HIS B O 1
ATOM 8569 N N . ILE B 1 479 ? 17.953 30 11.688 1 88.62 479 ILE B N 1
ATOM 8570 C CA . ILE B 1 479 ? 17.922 28.578 11.984 1 88.62 479 ILE B CA 1
ATOM 8571 C C . ILE B 1 479 ? 19.344 28.016 12.031 1 88.62 479 ILE B C 1
ATOM 8573 O O . ILE B 1 479 ? 19.562 26.922 12.539 1 88.62 479 ILE B O 1
ATOM 8577 N N . TYR B 1 480 ? 20.266 28.781 11.625 1 91.56 480 TYR B N 1
ATOM 8578 C CA . TYR B 1 480 ? 21.641 28.328 11.477 1 91.56 480 TYR B CA 1
ATOM 8579 C C . TYR B 1 480 ? 22.219 27.891 12.812 1 91.56 480 TYR B C 1
ATOM 8581 O O . TYR B 1 480 ? 22.953 26.906 12.883 1 91.56 480 TYR B O 1
ATOM 8589 N N . ASP B 1 481 ? 21.953 28.594 13.812 1 86.75 481 ASP B N 1
ATOM 8590 C CA . ASP B 1 481 ? 22.469 28.266 15.133 1 86.75 481 ASP B CA 1
ATOM 8591 C C . ASP B 1 481 ? 21.984 26.891 15.586 1 86.75 481 ASP B C 1
ATOM 8593 O O . ASP B 1 481 ? 22.75 26.125 16.172 1 86.75 481 ASP B O 1
ATOM 8597 N N . PHE B 1 482 ? 20.781 26.688 15.414 1 83.31 482 PHE B N 1
ATOM 8598 C CA . PHE B 1 482 ? 20.219 25.375 15.742 1 83.31 482 PHE B CA 1
ATOM 8599 C C . PHE B 1 482 ? 20.922 24.281 14.953 1 83.31 482 PHE B C 1
ATOM 8601 O O . PHE B 1 482 ? 21.234 23.219 15.508 1 83.31 482 PHE B O 1
ATOM 8608 N N . LEU B 1 483 ? 21.203 24.5 13.703 1 91.12 483 LEU B N 1
ATOM 8609 C CA . LEU B 1 483 ? 21.828 23.5 12.828 1 91.12 483 LEU B CA 1
ATOM 8610 C C . LEU B 1 483 ? 23.266 23.234 13.242 1 91.12 483 LEU B C 1
ATOM 8612 O O . LEU B 1 483 ? 23.75 22.109 13.109 1 91.12 483 LEU B O 1
ATOM 8616 N N . CYS B 1 484 ? 23.859 24.234 13.727 1 88.12 484 CYS B N 1
ATOM 8617 C CA . CYS B 1 484 ? 25.25 24.094 14.164 1 88.12 484 CYS B CA 1
ATOM 8618 C C . CYS B 1 484 ? 25.344 23.156 15.359 1 88.12 484 CYS B C 1
ATOM 8620 O O . CYS B 1 484 ? 26.359 22.469 15.531 1 88.12 484 CYS B O 1
ATOM 8622 N N . GLU B 1 485 ? 24.375 23.109 16.141 1 83.62 485 GLU B N 1
ATOM 8623 C CA . GLU B 1 485 ? 24.344 22.234 17.312 1 83.62 485 GLU B CA 1
ATOM 8624 C C . GLU B 1 485 ? 23.984 20.797 16.906 1 83.62 485 GLU B C 1
ATOM 8626 O O . GLU B 1 485 ? 24.094 19.891 17.719 1 83.62 485 GLU B O 1
ATOM 8631 N N . HIS B 1 486 ? 23.672 20.641 15.766 1 85.25 486 HIS B N 1
ATOM 8632 C CA . HIS B 1 486 ? 23.344 19.312 15.258 1 85.25 486 HIS B CA 1
ATOM 8633 C C . HIS B 1 486 ? 24.312 18.875 14.156 1 85.25 486 HIS B C 1
ATOM 8635 O O . HIS B 1 486 ? 25.531 19 14.305 1 85.25 486 HIS B O 1
ATOM 8641 N N . GLU B 1 487 ? 23.906 18.438 12.945 1 89.56 487 GLU B N 1
ATOM 8642 C CA . GLU B 1 487 ? 24.766 18.016 11.852 1 89.56 487 GLU B CA 1
ATOM 8643 C C . GLU B 1 487 ? 24.844 19.062 10.758 1 89.56 487 GLU B C 1
ATOM 8645 O O . GLU B 1 487 ? 24.984 18.734 9.578 1 89.56 487 GLU B O 1
ATOM 8650 N N . GLY B 1 488 ? 24.641 20.266 11.211 1 90.38 488 GLY B N 1
ATOM 8651 C CA . GLY B 1 488 ? 24.688 21.328 10.219 1 90.38 488 GLY B CA 1
ATOM 8652 C C . GLY B 1 488 ? 23.656 21.172 9.117 1 90.38 488 GLY B C 1
ATOM 8653 O O . GLY B 1 488 ? 22.5 20.828 9.383 1 90.38 488 GLY B O 1
ATOM 8654 N N . LEU B 1 489 ? 24.141 21.344 7.906 1 91.88 489 LEU B N 1
ATOM 8655 C CA . LEU B 1 489 ? 23.266 21.281 6.742 1 91.88 489 LEU B CA 1
ATOM 8656 C C . LEU B 1 489 ? 22.891 19.828 6.441 1 91.88 489 LEU B C 1
ATOM 8658 O O . LEU B 1 489 ? 21.938 19.578 5.703 1 91.88 489 LEU B O 1
ATOM 8662 N N . LYS B 1 490 ? 23.547 19.016 7.086 1 91.31 490 LYS B N 1
ATOM 8663 C CA . LYS B 1 490 ? 23.312 17.594 6.867 1 91.31 490 LYS B CA 1
ATOM 8664 C C . LYS B 1 490 ? 22.359 17.031 7.918 1 91.31 490 LYS B C 1
ATOM 8666 O O . LYS B 1 490 ? 22.062 15.828 7.914 1 91.31 490 LYS B O 1
ATOM 8671 N N . THR B 1 491 ? 21.844 17.922 8.68 1 89.44 491 THR B N 1
ATOM 8672 C CA . THR B 1 491 ? 20.891 17.484 9.695 1 89.44 491 THR B CA 1
ATOM 8673 C C . THR B 1 491 ? 19.688 16.812 9.055 1 89.44 491 THR B C 1
ATOM 8675 O O . THR B 1 491 ? 19.094 17.344 8.109 1 89.44 491 THR B O 1
ATOM 8678 N N . GLN B 1 492 ? 19.328 15.703 9.562 1 86.69 492 GLN B N 1
ATOM 8679 C CA . GLN B 1 492 ? 18.188 14.953 9.039 1 86.69 492 GLN B CA 1
ATOM 8680 C C . GLN B 1 492 ? 16.875 15.5 9.594 1 86.69 492 GLN B C 1
ATOM 8682 O O . GLN B 1 492 ? 16.75 15.719 10.797 1 86.69 492 GLN B O 1
ATOM 8687 N N . VAL B 1 493 ? 15.867 15.742 8.742 1 85.25 493 VAL B N 1
ATOM 8688 C CA . VAL B 1 493 ? 14.602 16.344 9.141 1 85.25 493 VAL B CA 1
ATOM 8689 C C . VAL B 1 493 ? 13.57 15.258 9.43 1 85.25 493 VAL B C 1
ATOM 8691 O O . VAL B 1 493 ? 12.711 15.43 10.297 1 85.25 493 VAL B O 1
ATOM 8694 N N . GLY B 1 494 ? 13.711 14.141 8.734 1 75.25 494 GLY B N 1
ATOM 8695 C CA . GLY B 1 494 ? 12.688 13.109 8.836 1 75.25 494 GLY B CA 1
ATOM 8696 C C . GLY B 1 494 ? 11.461 13.398 7.992 1 75.25 494 GLY B C 1
ATOM 8697 O O . GLY B 1 494 ? 11.289 14.508 7.496 1 75.25 494 GLY B O 1
ATOM 8698 N N . GLU B 1 495 ? 10.578 12.469 7.895 1 72.81 495 GLU B N 1
ATOM 8699 C CA . GLU B 1 495 ? 9.375 12.641 7.094 1 72.81 495 GLU B CA 1
ATOM 8700 C C . GLU B 1 495 ? 8.422 13.648 7.73 1 72.81 495 GLU B C 1
ATOM 8702 O O . GLU B 1 495 ? 8.117 13.555 8.922 1 72.81 495 GLU B O 1
ATOM 8707 N N . GLY B 1 496 ? 8.008 14.602 6.906 1 75.12 496 GLY B N 1
ATOM 8708 C CA . GLY B 1 496 ? 7.109 15.641 7.391 1 75.12 496 GLY B CA 1
ATOM 8709 C C . GLY B 1 496 ? 7.742 16.531 8.438 1 75.12 496 GLY B C 1
ATOM 8710 O O . GLY B 1 496 ? 7.043 17.234 9.172 1 75.12 496 GLY B O 1
ATOM 8711 N N . GLY B 1 497 ? 9.039 16.438 8.609 1 77.75 497 GLY B N 1
ATOM 8712 C CA . GLY B 1 497 ? 9.719 17.25 9.602 1 77.75 497 GLY B CA 1
ATOM 8713 C C . GLY B 1 497 ? 9.516 16.75 11.023 1 77.75 497 GLY B C 1
ATOM 8714 O O . GLY B 1 497 ? 9.508 17.547 11.969 1 77.75 497 GLY B O 1
ATOM 8715 N N . ALA B 1 498 ? 9.32 15.516 11.156 1 64.62 498 ALA B N 1
ATOM 8716 C CA . ALA B 1 498 ? 8.938 14.914 12.438 1 64.62 498 ALA B CA 1
ATOM 8717 C C . ALA B 1 498 ? 9.992 15.18 13.508 1 64.62 498 ALA B C 1
ATOM 8719 O O . ALA B 1 498 ? 9.688 15.203 14.695 1 64.62 498 ALA B O 1
ATOM 8720 N N . LYS B 1 499 ? 11.18 15.516 13.164 1 67.06 499 LYS B N 1
ATOM 8721 C CA . LYS B 1 499 ? 12.281 15.68 14.109 1 67.06 499 LYS B CA 1
ATOM 8722 C C . LYS B 1 499 ? 12.445 17.141 14.508 1 67.06 499 LYS B C 1
ATOM 8724 O O . LYS B 1 499 ? 13.344 17.484 15.281 1 67.06 499 LYS B O 1
ATOM 8729 N N . LEU B 1 500 ? 11.609 18.047 13.93 1 75.56 500 LEU B N 1
ATOM 8730 C CA . LEU B 1 500 ? 11.742 19.484 14.141 1 75.56 500 LEU B CA 1
ATOM 8731 C C . LEU B 1 500 ? 10.492 20.062 14.805 1 75.56 500 LEU B C 1
ATOM 8733 O O . LEU B 1 500 ? 9.406 19.5 14.68 1 75.56 500 LEU B O 1
ATOM 8737 N N . SER B 1 501 ? 10.719 21.109 15.469 1 67.69 501 SER B N 1
ATOM 8738 C CA . SER B 1 501 ? 9.586 21.844 16.016 1 67.69 501 SER B CA 1
ATOM 8739 C C . SER B 1 501 ? 8.867 22.641 14.938 1 67.69 501 SER B C 1
ATOM 8741 O O . SER B 1 501 ? 9.398 22.844 13.852 1 67.69 501 SER B O 1
ATOM 8743 N N . GLY B 1 502 ? 7.637 23.062 15.195 1 72.25 502 GLY B N 1
ATOM 8744 C CA . GLY B 1 502 ? 6.879 23.875 14.258 1 72.25 502 GLY B CA 1
ATOM 8745 C C . GLY B 1 502 ? 7.609 25.141 13.828 1 72.25 502 GLY B C 1
ATOM 8746 O O . GLY B 1 502 ? 7.629 25.469 12.641 1 72.25 502 GLY B O 1
ATOM 8747 N N . GLY B 1 503 ? 8.18 25.766 14.797 1 74.31 503 GLY B N 1
ATOM 8748 C CA . GLY B 1 503 ? 8.93 26.984 14.484 1 74.31 503 GLY B CA 1
ATOM 8749 C C . GLY B 1 503 ? 10.148 26.719 13.617 1 74.31 503 GLY B C 1
ATOM 8750 O O . GLY B 1 503 ? 10.469 27.516 12.742 1 74.31 503 GLY B O 1
ATOM 8751 N N . GLN B 1 504 ? 10.828 25.656 13.93 1 78.75 504 GLN B N 1
ATOM 8752 C CA . GLN B 1 504 ? 11.992 25.281 13.133 1 78.75 504 GLN B CA 1
ATOM 8753 C C . GLN B 1 504 ? 11.602 24.969 11.688 1 78.75 504 GLN B C 1
ATOM 8755 O O . GLN B 1 504 ? 12.297 25.359 10.75 1 78.75 504 GLN B O 1
ATOM 8760 N N . LYS B 1 505 ? 10.477 24.328 11.531 1 86.56 505 LYS B N 1
ATOM 8761 C CA . LYS B 1 505 ? 9.977 24.016 10.195 1 86.56 505 LYS B CA 1
ATOM 8762 C C . LYS B 1 505 ? 9.695 25.297 9.414 1 86.56 505 LYS B C 1
ATOM 8764 O O . LYS B 1 505 ? 10.016 25.391 8.227 1 86.56 505 LYS B O 1
ATOM 8769 N N . GLN B 1 506 ? 9.102 26.156 10.117 1 84.19 506 GLN B N 1
ATOM 8770 C CA . GLN B 1 506 ? 8.766 27.438 9.484 1 84.19 506 GLN B CA 1
ATOM 8771 C C . GLN B 1 506 ? 10.023 28.172 9.031 1 84.19 506 GLN B C 1
ATOM 8773 O O . GLN B 1 506 ? 10.055 28.75 7.945 1 84.19 506 GLN B O 1
ATOM 8778 N N . ARG B 1 507 ? 11 28.141 9.883 1 85.94 507 ARG B N 1
ATOM 8779 C CA . ARG B 1 507 ? 12.25 28.828 9.562 1 85.94 507 ARG B CA 1
ATOM 8780 C C . ARG B 1 507 ? 12.945 28.172 8.375 1 85.94 507 ARG B C 1
ATOM 8782 O O . ARG B 1 507 ? 13.539 28.859 7.539 1 85.94 507 ARG B O 1
ATOM 8789 N N . ILE B 1 508 ? 12.852 26.891 8.312 1 91.94 508 ILE B N 1
ATOM 8790 C CA . ILE B 1 508 ? 13.398 26.188 7.156 1 91.94 508 ILE B CA 1
ATOM 8791 C C . ILE B 1 508 ? 12.602 26.547 5.906 1 91.94 508 ILE B C 1
ATOM 8793 O O . ILE B 1 508 ? 13.172 26.719 4.828 1 91.94 508 ILE B O 1
ATOM 8797 N N . GLY B 1 509 ? 11.312 26.609 6.059 1 91.75 509 GLY B N 1
ATOM 8798 C CA . GLY B 1 509 ? 10.469 27.047 4.953 1 91.75 509 GLY B CA 1
ATOM 8799 C C . GLY B 1 509 ? 10.82 28.438 4.449 1 91.75 509 GLY B C 1
ATOM 8800 O O . GLY B 1 509 ? 10.789 28.688 3.242 1 91.75 509 GLY B O 1
ATOM 8801 N N . ILE B 1 510 ? 11.109 29.266 5.438 1 89.81 510 ILE B N 1
ATOM 8802 C CA . ILE B 1 510 ? 11.508 30.625 5.078 1 89.81 510 ILE B CA 1
ATOM 8803 C C . ILE B 1 510 ? 12.82 30.578 4.305 1 89.81 510 ILE B C 1
ATOM 8805 O O . ILE B 1 510 ? 12.953 31.234 3.262 1 89.81 510 ILE B O 1
ATOM 8809 N N . ALA B 1 511 ? 13.766 29.812 4.84 1 93.5 511 ALA B N 1
ATOM 8810 C CA . ALA B 1 511 ? 15.047 29.656 4.152 1 93.5 511 ALA B CA 1
ATOM 8811 C C . ALA B 1 511 ? 14.844 29.141 2.734 1 93.5 511 ALA B C 1
ATOM 8813 O O . ALA B 1 511 ? 15.516 29.578 1.798 1 93.5 511 ALA B O 1
ATOM 8814 N N . ARG B 1 512 ? 13.977 28.234 2.57 1 94.88 512 ARG B N 1
ATOM 8815 C CA . ARG B 1 512 ? 13.672 27.641 1.271 1 94.88 512 ARG B CA 1
ATOM 8816 C C . ARG B 1 512 ? 13.141 28.688 0.304 1 94.88 512 ARG B C 1
ATOM 8818 O O . ARG B 1 512 ? 13.539 28.719 -0.864 1 94.88 512 ARG B O 1
ATOM 8825 N N . ALA B 1 513 ? 12.273 29.531 0.772 1 93.75 513 ALA B N 1
ATOM 8826 C CA . ALA B 1 513 ? 11.648 30.562 -0.057 1 93.75 513 ALA B CA 1
ATOM 8827 C C . ALA B 1 513 ? 12.672 31.594 -0.516 1 93.75 513 ALA B C 1
ATOM 8829 O O . ALA B 1 513 ? 12.531 32.188 -1.586 1 93.75 513 ALA B O 1
ATOM 8830 N N . LEU B 1 514 ? 13.734 31.766 0.271 1 92.75 514 LEU B N 1
ATOM 8831 C CA . LEU B 1 514 ? 14.719 32.812 0.008 1 92.75 514 LEU B CA 1
ATOM 8832 C C . LEU B 1 514 ? 15.891 32.25 -0.798 1 92.75 514 LEU B C 1
ATOM 8834 O O . LEU B 1 514 ? 16.688 33.031 -1.34 1 92.75 514 LEU B O 1
ATOM 8838 N N . TYR B 1 515 ? 15.961 31 -0.882 1 94.88 515 TYR B N 1
ATOM 8839 C CA . TYR B 1 515 ? 17.156 30.344 -1.405 1 94.88 515 TYR B CA 1
ATOM 8840 C C . TYR B 1 515 ? 17.453 30.797 -2.826 1 94.88 515 TYR B C 1
ATOM 8842 O O . TYR B 1 515 ? 18.609 31.094 -3.162 1 94.88 515 TYR B O 1
ATOM 8850 N N . ASP B 1 516 ? 16.484 30.906 -3.711 1 94 516 ASP B N 1
ATOM 8851 C CA . ASP B 1 516 ? 16.688 31.219 -5.121 1 94 516 ASP B CA 1
ATOM 8852 C C . ASP B 1 516 ? 16.672 32.719 -5.359 1 94 516 ASP B C 1
ATOM 8854 O O . ASP B 1 516 ? 16.609 33.188 -6.504 1 94 516 ASP B O 1
ATOM 8858 N N . ASN B 1 517 ? 16.672 33.531 -4.352 1 92.19 517 ASN B N 1
ATOM 8859 C CA . ASN B 1 517 ? 16.672 34.969 -4.43 1 92.19 517 ASN B CA 1
ATOM 8860 C C . ASN B 1 517 ? 15.531 35.5 -5.301 1 92.19 517 ASN B C 1
ATOM 8862 O O . ASN B 1 517 ? 15.766 36.188 -6.297 1 92.19 517 ASN B O 1
ATOM 8866 N N . PRO B 1 518 ? 14.328 35.281 -4.91 1 94.94 518 PRO B N 1
ATOM 8867 C CA . PRO B 1 518 ? 13.164 35.688 -5.699 1 94.94 518 PRO B CA 1
ATOM 8868 C C . PRO B 1 518 ? 12.984 37.188 -5.758 1 94.94 518 PRO B C 1
ATOM 8870 O O . PRO B 1 518 ? 13.484 37.906 -4.891 1 94.94 518 PRO B O 1
ATOM 8873 N N . GLU B 1 519 ? 12.25 37.656 -6.762 1 96 519 GLU B N 1
ATOM 8874 C CA . GLU B 1 519 ? 11.922 39.094 -6.922 1 96 519 GLU B CA 1
ATOM 8875 C C . GLU B 1 519 ? 10.648 39.438 -6.168 1 96 519 GLU B C 1
ATOM 8877 O O . GLU B 1 519 ? 10.453 40.594 -5.789 1 96 519 GLU B O 1
ATOM 8882 N N . ILE B 1 520 ? 9.859 38.438 -6.004 1 96.62 520 ILE B N 1
ATOM 8883 C CA . ILE B 1 520 ? 8.609 38.625 -5.277 1 96.62 520 ILE B CA 1
ATOM 8884 C C . ILE B 1 520 ? 8.523 37.594 -4.156 1 96.62 520 ILE B C 1
ATOM 8886 O O . ILE B 1 520 ? 8.844 36.406 -4.355 1 96.62 520 ILE B O 1
ATOM 8890 N N . LEU B 1 521 ? 8.195 38 -3.01 1 95.69 521 LEU B N 1
ATOM 8891 C CA . LEU B 1 521 ? 8 37.125 -1.865 1 95.69 521 LEU B CA 1
ATOM 8892 C C . LEU B 1 521 ? 6.547 37.094 -1.421 1 95.69 521 LEU B C 1
ATOM 8894 O O . LEU B 1 521 ? 5.941 38.156 -1.241 1 95.69 521 LEU B O 1
ATOM 8898 N N . VAL B 1 522 ? 6.016 35.969 -1.372 1 95.94 522 VAL B N 1
ATOM 8899 C CA . VAL B 1 522 ? 4.637 35.812 -0.921 1 95.94 522 VAL B CA 1
ATOM 8900 C C . VAL B 1 522 ? 4.609 35.031 0.394 1 95.94 522 VAL B C 1
ATOM 8902 O O . VAL B 1 522 ? 5.098 33.906 0.466 1 95.94 522 VAL B O 1
ATOM 8905 N N . LEU B 1 523 ? 4.066 35.625 1.393 1 92.88 523 LEU B N 1
ATOM 8906 C CA . LEU B 1 523 ? 3.936 35 2.707 1 92.88 523 LEU B CA 1
ATOM 8907 C C . LEU B 1 523 ? 2.477 34.688 3.008 1 92.88 523 LEU B C 1
ATOM 8909 O O . LEU B 1 523 ? 1.645 35.594 3.123 1 92.88 523 LEU B O 1
ATOM 8913 N N . ASP B 1 524 ? 2.176 33.469 3.078 1 89.06 524 ASP B N 1
ATOM 8914 C CA . ASP B 1 524 ? 0.819 33.031 3.391 1 89.06 524 ASP B CA 1
ATOM 8915 C C . ASP B 1 524 ? 0.714 32.531 4.84 1 89.06 524 ASP B C 1
ATOM 8917 O O . ASP B 1 524 ? 0.858 31.359 5.121 1 89.06 524 ASP B O 1
ATOM 8921 N N . GLU B 1 525 ? 0.374 33.438 5.719 1 79.19 525 GLU B N 1
ATOM 8922 C CA . GLU B 1 525 ? 0.298 33.188 7.156 1 79.19 525 GLU B CA 1
ATOM 8923 C C . GLU B 1 525 ? 1.534 32.438 7.656 1 79.19 525 GLU B C 1
ATOM 8925 O O . GLU B 1 525 ? 1.419 31.469 8.383 1 79.19 525 GLU B O 1
ATOM 8930 N N . ALA B 1 526 ? 2.625 32.875 7.285 1 75.44 526 ALA B N 1
ATOM 8931 C CA . ALA B 1 526 ? 3.906 32.188 7.402 1 75.44 526 ALA B CA 1
ATOM 8932 C C . ALA B 1 526 ? 4.395 32.156 8.844 1 75.44 526 ALA B C 1
ATOM 8934 O O . ALA B 1 526 ? 5.305 31.406 9.195 1 75.44 526 ALA B O 1
ATOM 8935 N N . THR B 1 527 ? 3.812 32.938 9.68 1 69.44 527 THR B N 1
ATOM 8936 C CA . THR B 1 527 ? 4.355 33.094 11.031 1 69.44 527 THR B CA 1
ATOM 8937 C C . THR B 1 527 ? 3.301 32.75 12.07 1 69.44 527 THR B C 1
ATOM 8939 O O . THR B 1 527 ? 3.4 33.156 13.227 1 69.44 527 THR B O 1
ATOM 8942 N N . SER B 1 528 ? 2.301 32.062 11.562 1 66.25 528 SER B N 1
ATOM 8943 C CA . SER B 1 528 ? 1.157 31.797 12.438 1 66.25 528 SER B CA 1
ATOM 8944 C C . SER B 1 528 ? 1.544 30.891 13.602 1 66.25 528 SER B C 1
ATOM 8946 O O . SER B 1 528 ? 0.92 30.938 14.664 1 66.25 528 SER B O 1
ATOM 8948 N N . ALA B 1 529 ? 2.637 30.125 13.43 1 62.47 529 ALA B N 1
ATOM 8949 C CA . ALA B 1 529 ? 3.01 29.156 14.453 1 62.47 529 ALA B CA 1
ATOM 8950 C C . ALA B 1 529 ? 4.137 29.688 15.336 1 62.47 529 ALA B C 1
ATOM 8952 O O . ALA B 1 529 ? 4.629 29 16.219 1 62.47 529 ALA B O 1
ATOM 8953 N N . LEU B 1 530 ? 4.488 30.953 15.117 1 67.44 530 LEU B N 1
ATOM 8954 C CA . LEU B 1 530 ? 5.609 31.547 15.836 1 67.44 530 LEU B CA 1
ATOM 8955 C C . LEU B 1 530 ? 5.121 32.438 16.969 1 67.44 530 LEU B C 1
ATOM 8957 O O . LEU B 1 530 ? 4.016 32.969 16.906 1 67.44 530 LEU B O 1
ATOM 8961 N N . ASP B 1 531 ? 5.914 32.469 18 1 68.44 531 ASP B N 1
ATOM 8962 C CA . ASP B 1 531 ? 5.633 33.406 19.078 1 68.44 531 ASP B CA 1
ATOM 8963 C C . ASP B 1 531 ? 5.887 34.844 18.625 1 68.44 531 ASP B C 1
ATOM 8965 O O . ASP B 1 531 ? 6.59 35.062 17.641 1 68.44 531 ASP B O 1
ATOM 8969 N N . ASN B 1 532 ? 5.344 35.75 19.422 1 71.31 532 ASN B N 1
ATOM 8970 C CA . ASN B 1 532 ? 5.348 37.156 19.031 1 71.31 532 ASN B CA 1
ATOM 8971 C C . ASN B 1 532 ? 6.766 37.688 18.875 1 71.31 532 ASN B C 1
ATOM 8973 O O . ASN B 1 532 ? 7.055 38.438 17.922 1 71.31 532 ASN B O 1
ATOM 8977 N N . GLU B 1 533 ? 7.586 37.312 19.766 1 72.81 533 GLU B N 1
ATOM 8978 C CA . GLU B 1 533 ? 8.953 37.812 19.703 1 72.81 533 GLU B CA 1
ATOM 8979 C C . GLU B 1 533 ? 9.688 37.281 18.484 1 72.81 533 GLU B C 1
ATOM 8981 O O . GLU B 1 533 ? 10.336 38.062 17.75 1 72.81 533 GLU B O 1
ATOM 8986 N N . THR B 1 534 ? 9.625 36.031 18.328 1 72.75 534 THR B N 1
ATOM 8987 C CA . THR B 1 534 ? 10.289 35.406 17.188 1 72.75 534 THR B CA 1
ATOM 8988 C C . THR B 1 534 ? 9.68 35.906 15.867 1 72.75 534 THR B C 1
ATOM 8990 O O . THR B 1 534 ? 10.398 36.125 14.891 1 72.75 534 THR B O 1
ATOM 8993 N N . GLU B 1 535 ? 8.359 35.969 15.93 1 78.56 535 GLU B N 1
ATOM 8994 C CA . GLU B 1 535 ? 7.664 36.469 14.75 1 78.56 535 GLU B CA 1
ATOM 8995 C C . GLU B 1 535 ? 8.18 37.844 14.359 1 78.56 535 GLU B C 1
ATOM 8997 O O . GLU B 1 535 ? 8.422 38.125 13.18 1 78.56 535 GLU B O 1
ATOM 9002 N N . SER B 1 536 ? 8.297 38.688 15.367 1 80.62 536 SER B N 1
ATOM 9003 C CA . SER B 1 536 ? 8.758 40.031 15.102 1 80.62 536 SER B CA 1
ATOM 9004 C C . SER B 1 536 ? 10.156 40.031 14.508 1 80.62 536 SER B C 1
ATOM 9006 O O . SER B 1 536 ? 10.43 40.781 13.555 1 80.62 536 SER B O 1
ATOM 9008 N N . LYS B 1 537 ? 11.023 39.219 15.031 1 80.44 537 LYS B N 1
ATOM 9009 C CA . LYS B 1 537 ? 12.398 39.156 14.539 1 80.44 537 LYS B CA 1
ATOM 9010 C C . LYS B 1 537 ? 12.438 38.625 13.102 1 80.44 537 LYS B C 1
ATOM 9012 O O . LYS B 1 537 ? 13.164 39.188 12.273 1 80.44 537 LYS B O 1
ATOM 9017 N N . ILE B 1 538 ? 11.695 37.656 12.914 1 80.62 538 ILE B N 1
ATOM 9018 C CA . ILE B 1 538 ? 11.68 37.062 11.586 1 80.62 538 ILE B CA 1
ATOM 9019 C C . ILE B 1 538 ? 11.078 38.031 10.578 1 80.62 538 ILE B C 1
ATOM 9021 O O . ILE B 1 538 ? 11.578 38.188 9.461 1 80.62 538 ILE B O 1
ATOM 9025 N N . MET B 1 539 ? 10.055 38.688 10.977 1 86.5 539 MET B N 1
ATOM 9026 C CA . MET B 1 539 ? 9.422 39.656 10.078 1 86.5 539 MET B CA 1
ATOM 9027 C C . MET B 1 539 ? 10.352 40.812 9.797 1 86.5 539 MET B C 1
ATOM 9029 O O . MET B 1 539 ? 10.352 41.344 8.688 1 86.5 539 MET B O 1
ATOM 9033 N N . ASP B 1 540 ? 11.062 41.188 10.805 1 87.06 540 ASP B N 1
ATOM 9034 C CA . ASP B 1 540 ? 12.062 42.219 10.594 1 87.06 540 ASP B CA 1
ATOM 9035 C C . ASP B 1 540 ? 13.062 41.812 9.516 1 87.06 540 ASP B C 1
ATOM 9037 O O . ASP B 1 540 ? 13.406 42.625 8.641 1 87.06 540 ASP B O 1
ATOM 9041 N N . GLU B 1 541 ? 13.484 40.625 9.664 1 83 541 GLU B N 1
ATOM 9042 C CA . GLU B 1 541 ? 14.43 40.125 8.68 1 83 541 GLU B CA 1
ATOM 9043 C C . GLU B 1 541 ? 13.805 40.031 7.297 1 83 541 GLU B C 1
ATOM 9045 O O . GLU B 1 541 ? 14.461 40.312 6.293 1 83 541 GLU B O 1
ATOM 9050 N N . ILE B 1 542 ? 12.641 39.562 7.199 1 86.81 542 ILE B N 1
ATOM 9051 C CA . ILE B 1 542 ? 11.945 39.438 5.926 1 86.81 542 ILE B CA 1
ATOM 9052 C C . ILE B 1 542 ? 11.797 40.781 5.262 1 86.81 542 ILE B C 1
ATOM 9054 O O . ILE B 1 542 ? 12.031 40.938 4.059 1 86.81 542 ILE B O 1
ATOM 9058 N N . TYR B 1 543 ? 11.438 41.781 6.078 1 89.88 543 TYR B N 1
ATOM 9059 C CA . TYR B 1 543 ? 11.273 43.125 5.531 1 89.88 543 TYR B CA 1
ATOM 9060 C C . TYR B 1 543 ? 12.609 43.688 5.066 1 89.88 543 TYR B C 1
ATOM 9062 O O . TYR B 1 543 ? 12.664 44.438 4.086 1 89.88 543 TYR B O 1
ATOM 9070 N N . GLN B 1 544 ? 13.578 43.344 5.77 1 87.56 544 GLN B N 1
ATOM 9071 C CA . GLN B 1 544 ? 14.898 43.781 5.355 1 87.56 544 GLN B CA 1
ATOM 9072 C C . GLN B 1 544 ? 15.297 43.156 4.02 1 87.56 544 GLN B C 1
ATOM 9074 O O . GLN B 1 544 ? 15.828 43.844 3.145 1 87.56 544 GLN B O 1
ATOM 9079 N N . ILE B 1 545 ? 15.047 41.938 3.92 1 86.06 545 ILE B N 1
ATOM 9080 C CA . ILE B 1 545 ? 15.391 41.219 2.697 1 86.06 545 ILE B CA 1
ATOM 9081 C C . ILE B 1 545 ? 14.508 41.719 1.55 1 86.06 545 ILE B C 1
ATOM 9083 O O . ILE B 1 545 ? 14.945 41.75 0.399 1 86.06 545 ILE B O 1
ATOM 9087 N N . ALA B 1 546 ? 13.328 42.094 1.889 1 88.06 546 ALA B N 1
ATOM 9088 C CA . ALA B 1 546 ? 12.352 42.469 0.876 1 88.06 546 ALA B CA 1
ATOM 9089 C C . ALA B 1 546 ? 12.477 43.969 0.517 1 88.06 546 ALA B C 1
ATOM 9091 O O . ALA B 1 546 ? 11.625 44.5 -0.179 1 88.06 546 ALA B O 1
ATOM 9092 N N . LYS B 1 547 ? 13.438 44.625 0.998 1 87.69 547 LYS B N 1
ATOM 9093 C CA . LYS B 1 547 ? 13.586 46.062 0.754 1 87.69 547 LYS B CA 1
ATOM 9094 C C . LYS B 1 547 ? 13.492 46.375 -0.736 1 87.69 547 LYS B C 1
ATOM 9096 O O . LYS B 1 547 ? 12.82 47.344 -1.136 1 87.69 547 LYS B O 1
ATOM 9101 N N . ASN B 1 548 ? 14.133 45.625 -1.573 1 88.25 548 ASN B N 1
ATOM 9102 C CA . ASN B 1 548 ? 14.109 45.844 -3.012 1 88.25 548 ASN B CA 1
ATOM 9103 C C . ASN B 1 548 ? 13.258 44.812 -3.74 1 88.25 548 ASN B C 1
ATOM 9105 O O . ASN B 1 548 ? 13.469 44.562 -4.926 1 88.25 548 ASN B O 1
ATOM 9109 N N . LYS B 1 549 ? 12.375 44.25 -3.047 1 94.38 549 LYS B N 1
ATOM 9110 C CA . LYS B 1 549 ? 11.523 43.219 -3.625 1 94.38 549 LYS B CA 1
ATOM 9111 C C . LYS B 1 549 ? 10.047 43.469 -3.34 1 94.38 549 LYS B C 1
ATOM 9113 O O . LYS B 1 549 ? 9.719 44.219 -2.412 1 94.38 549 LYS B O 1
ATOM 9118 N N . THR B 1 550 ? 9.234 42.969 -4.195 1 96.12 550 THR B N 1
ATOM 9119 C CA . THR B 1 550 ? 7.801 43.031 -3.945 1 96.12 550 THR B CA 1
ATOM 9120 C C . THR B 1 550 ? 7.383 42.031 -2.889 1 96.12 550 THR B C 1
ATOM 9122 O O . THR B 1 550 ? 7.824 40.875 -2.918 1 96.12 550 THR B O 1
ATOM 9125 N N . LEU B 1 551 ? 6.664 42.469 -1.912 1 95.69 551 LEU B N 1
ATOM 9126 C CA . LEU B 1 551 ? 6.258 41.625 -0.808 1 95.69 551 LEU B CA 1
ATOM 9127 C C . LEU B 1 551 ? 4.738 41.562 -0.697 1 95.69 551 LEU B C 1
ATOM 9129 O O . LEU B 1 551 ? 4.074 42.594 -0.649 1 95.69 551 LEU B O 1
ATOM 9133 N N . ILE B 1 552 ? 4.188 40.375 -0.772 1 95.69 552 ILE B N 1
ATOM 9134 C CA . ILE B 1 552 ? 2.764 40.125 -0.555 1 95.69 552 ILE B CA 1
ATOM 9135 C C . ILE B 1 552 ? 2.562 39.312 0.724 1 95.69 552 ILE B C 1
ATOM 9137 O O . ILE B 1 552 ? 3.039 38.188 0.83 1 95.69 552 ILE B O 1
ATOM 9141 N N . VAL B 1 553 ? 1.879 39.875 1.662 1 94.06 553 VAL B N 1
ATOM 9142 C CA . VAL B 1 553 ? 1.727 39.25 2.967 1 94.06 553 VAL B CA 1
ATOM 9143 C C . VAL B 1 553 ? 0.248 39 3.25 1 94.06 553 VAL B C 1
ATOM 9145 O O . VAL B 1 553 ? -0.569 39.906 3.191 1 94.06 553 VAL B O 1
ATOM 9148 N N . ILE B 1 554 ? -0.068 37.75 3.404 1 90.12 554 ILE B N 1
ATOM 9149 C CA . ILE B 1 554 ? -1.381 37.375 3.916 1 90.12 554 ILE B CA 1
ATOM 9150 C C . ILE B 1 554 ? -1.303 37.156 5.426 1 90.12 554 ILE B C 1
ATOM 9152 O O . ILE B 1 554 ? -0.562 36.281 5.891 1 90.12 554 ILE B O 1
ATOM 9156 N N . ALA B 1 555 ? -1.911 37.938 6.23 1 79.44 555 ALA B N 1
ATOM 9157 C CA . ALA B 1 555 ? -1.826 37.812 7.68 1 79.44 555 ALA B CA 1
ATOM 9158 C C . ALA B 1 555 ? -3.139 38.188 8.352 1 79.44 555 ALA B C 1
ATOM 9160 O O . ALA B 1 555 ? -3.947 38.906 7.766 1 79.44 555 ALA B O 1
ATOM 9161 N N . HIS B 1 556 ? -3.26 37.688 9.453 1 69.5 556 HIS B N 1
ATOM 9162 C CA . HIS B 1 556 ? -4.395 38.062 10.289 1 69.5 556 HIS B CA 1
ATOM 9163 C C . HIS B 1 556 ? -3.975 39 11.398 1 69.5 556 HIS B C 1
ATOM 9165 O O . HIS B 1 556 ? -4.809 39.719 11.969 1 69.5 556 HIS B O 1
ATOM 9171 N N . ARG B 1 557 ? -2.721 39.031 11.594 1 69.25 557 ARG B N 1
ATOM 9172 C CA . ARG B 1 557 ? -2.217 39.844 12.695 1 69.25 557 ARG B CA 1
ATOM 9173 C C . ARG B 1 557 ? -1.745 41.188 12.203 1 69.25 557 ARG B C 1
ATOM 9175 O O . ARG B 1 557 ? -1.03 41.281 11.195 1 69.25 557 ARG B O 1
ATOM 9182 N N . LEU B 1 558 ? -2.055 42.156 12.93 1 70.81 558 LEU B N 1
ATOM 9183 C CA . LEU B 1 558 ? -1.741 43.531 12.547 1 70.81 558 LEU B CA 1
ATOM 9184 C C . LEU B 1 558 ? -0.238 43.781 12.602 1 70.81 558 LEU B C 1
ATOM 9186 O O . LEU B 1 558 ? 0.303 44.531 11.781 1 70.81 558 LEU B O 1
ATOM 9190 N N . SER B 1 559 ? 0.387 43.188 13.5 1 71.88 559 SER B N 1
ATOM 9191 C CA . SER B 1 559 ? 1.816 43.406 13.68 1 71.88 559 SER B CA 1
ATOM 9192 C C . SER B 1 559 ? 2.605 42.969 12.453 1 71.88 559 SER B C 1
ATOM 9194 O O . SER B 1 559 ? 3.648 43.531 12.133 1 71.88 559 SER B O 1
ATOM 9196 N N . THR B 1 560 ? 2.061 42.094 11.734 1 79.12 560 THR B N 1
ATOM 9197 C CA . THR B 1 560 ? 2.742 41.5 10.578 1 79.12 560 THR B CA 1
ATOM 9198 C C . THR B 1 560 ? 2.584 42.406 9.359 1 79.12 560 THR B C 1
ATOM 9200 O O . THR B 1 560 ? 3.422 42.375 8.453 1 79.12 560 THR B O 1
ATOM 9203 N N . ILE B 1 561 ? 1.538 43.25 9.438 1 85.44 561 ILE B N 1
ATOM 9204 C CA . ILE B 1 561 ? 1.264 44 8.219 1 85.44 561 ILE B CA 1
ATOM 9205 C C . ILE B 1 561 ? 1.523 45.469 8.469 1 85.44 561 ILE B C 1
ATOM 9207 O O . ILE B 1 561 ? 1.244 46.312 7.602 1 85.44 561 ILE B O 1
ATOM 9211 N N . GLU B 1 562 ? 1.995 45.812 9.594 1 84.31 562 GLU B N 1
ATOM 9212 C CA . GLU B 1 562 ? 2.172 47.219 9.992 1 84.31 562 GLU B CA 1
ATOM 9213 C C . GLU B 1 562 ? 3.098 47.938 9.023 1 84.31 562 GLU B C 1
ATOM 9215 O O . GLU B 1 562 ? 2.936 49.156 8.789 1 84.31 562 GLU B O 1
ATOM 9220 N N . ARG B 1 563 ? 4 47.281 8.383 1 89.19 563 ARG B N 1
ATOM 9221 C CA . ARG B 1 563 ? 5 47.906 7.535 1 89.19 563 ARG B CA 1
ATOM 9222 C C . ARG B 1 563 ? 4.586 47.875 6.066 1 89.19 563 ARG B C 1
ATOM 9224 O O . ARG B 1 563 ? 5.336 48.312 5.191 1 89.19 563 ARG B O 1
ATOM 9231 N N . CYS B 1 564 ? 3.484 47.406 5.824 1 92.88 564 CYS B N 1
ATOM 9232 C CA . CYS B 1 564 ? 3.016 47.344 4.445 1 92.88 564 CYS B CA 1
ATOM 9233 C C . CYS B 1 564 ? 2.5 48.688 3.979 1 92.88 564 CYS B C 1
ATOM 9235 O O . CYS B 1 564 ? 1.886 49.406 4.754 1 92.88 564 CYS B O 1
ATOM 9237 N N . GLU B 1 565 ? 2.725 49 2.76 1 92.06 565 GLU B N 1
ATOM 9238 C CA . GLU B 1 565 ? 2.33 50.281 2.182 1 92.06 565 GLU B CA 1
ATOM 9239 C C . GLU B 1 565 ? 0.869 50.281 1.745 1 92.06 565 GLU B C 1
ATOM 9241 O O . GLU B 1 565 ? 0.192 51.312 1.78 1 92.06 565 GLU B O 1
ATOM 9246 N N . VAL B 1 566 ? 0.44 49.156 1.315 1 92.75 566 VAL B N 1
ATOM 9247 C CA . VAL B 1 566 ? -0.927 49 0.827 1 92.75 566 VAL B CA 1
ATOM 9248 C C . VAL B 1 566 ? -1.61 47.844 1.545 1 92.75 566 VAL B C 1
ATOM 9250 O O . VAL B 1 566 ? -1.019 46.781 1.713 1 92.75 566 VAL B O 1
ATOM 9253 N N . ILE B 1 567 ? -2.779 48.094 1.979 1 92.44 567 ILE B N 1
ATOM 9254 C CA . ILE B 1 567 ? -3.582 47.062 2.631 1 92.44 567 ILE B CA 1
ATOM 9255 C C . ILE B 1 567 ? -4.863 46.812 1.833 1 92.44 567 ILE B C 1
ATOM 9257 O O . ILE B 1 567 ? -5.645 47.75 1.615 1 92.44 567 ILE B O 1
ATOM 9261 N N . ILE B 1 568 ? -5.008 45.656 1.399 1 90.81 568 ILE B N 1
ATOM 9262 C CA . ILE B 1 568 ? -6.195 45.281 0.642 1 90.81 568 ILE B CA 1
ATOM 9263 C C . ILE B 1 568 ? -7.125 44.438 1.523 1 90.81 568 ILE B C 1
ATOM 9265 O O . ILE B 1 568 ? -6.77 43.344 1.938 1 90.81 568 ILE B O 1
ATOM 9269 N N . ASP B 1 569 ? -8.289 44.938 1.773 1 88.69 569 ASP B N 1
ATOM 9270 C CA . ASP B 1 569 ? -9.289 44.219 2.553 1 88.69 569 ASP B CA 1
ATOM 9271 C C . ASP B 1 569 ? -10.219 43.406 1.645 1 88.69 569 ASP B C 1
ATOM 9273 O O . ASP B 1 569 ? -11.047 43.969 0.934 1 88.69 569 ASP B O 1
ATOM 9277 N N . MET B 1 570 ? -10.086 42.156 1.713 1 87.69 570 MET B N 1
ATOM 9278 C CA . MET B 1 570 ? -10.844 41.281 0.833 1 87.69 570 MET B CA 1
ATOM 9279 C C . MET B 1 570 ? -12.219 40.969 1.418 1 87.69 570 MET B C 1
ATOM 9281 O O . MET B 1 570 ? -13.07 40.406 0.742 1 87.69 570 MET B O 1
ATOM 9285 N N . SER B 1 571 ? -12.43 41.281 2.602 1 79.06 571 SER B N 1
ATOM 9286 C CA . SER B 1 571 ? -13.734 41.062 3.225 1 79.06 571 SER B CA 1
ATOM 9287 C C . SER B 1 571 ? -14.836 41.812 2.492 1 79.06 571 SER B C 1
ATOM 9289 O O . SER B 1 571 ? -15.938 41.281 2.314 1 79.06 571 SER B O 1
ATOM 9291 N N . GLN B 1 572 ? -14.516 42.906 2.131 1 69.19 572 GLN B N 1
ATOM 9292 C CA . GLN B 1 572 ? -15.508 43.781 1.475 1 69.19 572 GLN B CA 1
ATOM 9293 C C . GLN B 1 572 ? -15.859 43.219 0.092 1 69.19 572 GLN B C 1
ATOM 9295 O O . GLN B 1 572 ? -17 43.375 -0.36 1 69.19 572 GLN B O 1
ATOM 9300 N N . HIS B 1 573 ? -14.969 42.656 -0.497 1 68.25 573 HIS B N 1
ATOM 9301 C CA . HIS B 1 573 ? -15.203 42.125 -1.829 1 68.25 573 HIS B CA 1
ATOM 9302 C C . HIS B 1 573 ? -16.156 40.938 -1.775 1 68.25 573 HIS B C 1
ATOM 9304 O O . HIS B 1 573 ? -17.062 40.844 -2.6 1 68.25 573 HIS B O 1
ATOM 9310 N N . LYS B 1 574 ? -15.844 40.031 -0.895 1 63.09 574 LYS B N 1
ATOM 9311 C CA . LYS B 1 574 ? -16.688 38.844 -0.768 1 63.09 574 LYS B CA 1
ATOM 9312 C C . LYS B 1 574 ? -18.125 39.25 -0.403 1 63.09 574 LYS B C 1
ATOM 9314 O O . LYS B 1 574 ? -19.078 38.656 -0.91 1 63.09 574 LYS B O 1
ATOM 9319 N N . ASP B 1 575 ? -18.203 40.219 0.438 1 53.75 575 ASP B N 1
ATOM 9320 C CA . ASP B 1 575 ? -19.531 40.688 0.844 1 53.75 575 ASP B CA 1
ATOM 9321 C C . ASP B 1 575 ? -20.297 41.25 -0.343 1 53.75 575 ASP B C 1
ATOM 9323 O O . ASP B 1 575 ? -21.516 41.156 -0.406 1 53.75 575 ASP B O 1
ATOM 9327 N N . ASN B 1 576 ? -19.422 41.719 -1.218 1 47.97 576 ASN B N 1
ATOM 9328 C CA . ASN B 1 576 ? -20.078 42.312 -2.393 1 47.97 576 ASN B CA 1
ATOM 9329 C C . ASN B 1 576 ? -20.422 41.219 -3.418 1 47.97 576 ASN B C 1
ATOM 9331 O O . ASN B 1 576 ? -21.094 41.5 -4.41 1 47.97 576 ASN B O 1
ATOM 9335 N N . LEU B 1 577 ? -19.812 40.094 -3.178 1 53.19 577 LEU B N 1
ATOM 9336 C CA . LEU B 1 577 ? -20.141 39 -4.078 1 53.19 577 LEU B CA 1
ATOM 9337 C C . LEU B 1 577 ? -21.516 38.406 -3.754 1 53.19 577 LEU B C 1
ATOM 9339 O O . LEU B 1 577 ? -22.156 37.812 -4.613 1 53.19 577 LEU B O 1
ATOM 9343 N N . GLY B 1 578 ? -22 38.312 -2.521 1 42.62 578 GLY B N 1
ATOM 9344 C CA . GLY B 1 578 ? -23.359 37.969 -2.15 1 42.62 578 GLY B CA 1
ATOM 9345 C C . GLY B 1 578 ? -24.328 39.125 -2.322 1 42.62 578 GLY B C 1
ATOM 9346 O O . GLY B 1 578 ? -23.938 40.281 -2.312 1 42.62 578 GLY B O 1
#

Solvent-accessible surface area (backbone atoms only — not comparable to full-atom values): 58692 Å² total; per-residue (Å²): 130,81,70,74,72,73,76,75,52,67,64,56,42,38,53,49,38,52,50,52,52,55,70,70,47,52,73,73,50,49,52,52,47,49,49,49,50,51,48,34,44,48,51,27,47,52,53,51,49,58,59,60,50,48,52,61,47,52,53,38,44,30,38,35,68,47,36,71,68,37,68,72,46,29,48,55,42,58,73,72,60,54,92,41,54,64,57,49,48,50,52,52,40,53,50,50,39,48,49,36,52,48,48,31,55,49,51,47,51,48,44,34,52,52,33,44,53,49,34,52,50,41,40,52,48,32,45,48,46,49,46,49,59,69,58,36,55,51,68,61,51,73,72,46,53,69,65,59,51,49,39,42,42,51,52,21,37,49,33,32,42,50,25,50,52,27,49,55,51,30,52,26,29,50,42,34,44,52,54,53,49,50,52,42,39,72,73,43,48,69,66,42,51,54,52,45,53,54,49,50,52,49,50,51,50,40,52,67,48,52,49,52,49,41,52,54,35,46,52,51,24,51,52,25,48,52,49,30,51,49,49,48,49,46,44,61,70,35,40,70,56,34,57,26,64,60,32,60,63,56,51,46,48,56,36,42,53,29,39,45,54,18,35,56,30,44,24,53,36,60,30,58,67,49,44,61,50,40,50,50,51,31,53,52,53,36,50,53,44,47,49,53,47,48,45,32,70,72,63,68,49,26,52,88,46,41,70,56,50,53,50,49,52,54,46,47,64,53,40,49,57,31,52,44,48,32,52,51,24,51,51,47,29,45,64,23,26,61,28,33,48,50,46,50,54,62,65,64,52,81,68,71,78,66,37,73,40,85,56,74,82,83,47,33,41,36,38,42,44,30,21,31,48,93,46,88,88,51,67,51,39,70,63,39,70,49,75,46,51,62,40,40,33,35,26,44,32,52,49,68,86,37,34,64,69,57,52,50,34,40,73,50,55,53,42,79,62,76,38,61,49,44,25,41,48,92,42,72,67,40,54,48,28,32,52,34,48,13,54,33,43,18,59,27,52,64,72,68,73,35,49,67,41,28,48,45,54,58,30,40,60,80,51,82,84,46,70,68,57,51,52,52,28,26,52,63,36,70,41,40,70,64,27,63,76,57,56,38,57,62,25,70,29,37,62,63,27,70,74,47,52,72,50,55,44,39,26,46,37,47,18,27,26,47,58,79,63,40,53,31,40,38,33,37,38,52,51,65,70,40,20,64,68,58,34,51,53,49,49,50,43,50,51,59,69,33,61,84,15,24,32,40,37,36,46,72,50,62,82,78,44,67,84,36,79,40,77,45,64,38,42,62,53,41,58,64,69,102,128,80,71,75,74,72,78,74,52,67,64,55,43,39,53,48,38,51,50,52,53,56,71,72,48,52,73,70,50,48,51,52,48,49,50,50,51,52,48,33,45,48,50,26,46,51,53,48,48,59,57,60,49,46,52,60,47,52,53,38,45,30,38,36,69,47,37,72,68,36,69,71,46,29,48,55,41,58,71,72,60,54,92,41,54,65,57,49,49,50,52,51,40,54,51,52,38,49,51,36,51,48,47,31,53,50,51,47,50,48,44,35,54,52,33,45,52,50,36,53,51,43,40,52,49,31,45,49,48,48,47,49,61,70,55,38,56,52,66,61,50,72,72,45,55,69,66,58,51,49,40,44,43,50,52,21,39,47,32,33,42,51,24,50,52,26,48,55,51,29,51,26,29,50,42,33,42,52,52,54,47,52,52,41,40,71,73,42,47,69,64,41,50,54,52,46,53,55,51,50,51,50,50,50,50,42,52,67,50,50,50,52,49,42,53,52,34,47,52,53,25,51,52,24,48,51,49,30,50,50,50,48,49,46,44,60,69,34,41,71,56,34,57,25,64,61,34,59,64,57,51,46,49,56,35,42,53,28,40,45,53,18,34,55,31,43,25,53,36,59,30,58,66,48,45,61,50,39,52,49,51,31,52,52,51,36,50,52,43,48,49,52,46,50,44,31,69,74,63,68,48,24,52,86,46,40,69,56,50,54,49,48,52,55,44,47,66,54,40,48,56,32,53,43,47,32,52,51,23,52,49,48,30,45,66,22,26,62,28,34,50,50,46,51,54,61,64,65,51,81,70,70,76,67,38,74,40,84,55,75,84,82,47,34,40,35,38,43,43,30,20,32,48,92,46,88,88,50,66,50,39,70,63,39,70,49,76,46,51,63,41,39,34,36,25,43,34,52,49,68,85,37,35,65,68,56,52,50,33,39,74,50,56,53,42,82,61,76,39,59,48,45,26,41,48,91,42,73,66,40,54,46,28,32,54,34,49,14,53,34,44,16,60,27,53,63,71,67,74,36,47,68,42,29,49,45,53,57,30,40,62,78,50,82,84,45,69,68,57,50,52,52,28,25,50,65,37,68,41,40,68,66,26,62,76,58,55,38,55,61,26,69,28,38,62,63,26,67,74,49,53,70,50,57,42,39,25,46,36,45,18,26,26,48,57,81,65,40,52,29,40,37,33,37,39,52,53,65,70,39,20,65,66,59,35,50,54,48,48,51,43,51,51,60,70,33,61,85,16,24,32,40,37,36,47,74,52,64,81,78,44,66,82,36,80,39,77,44,64,38,42,62,54,40,58,63,68,100

InterPro domains:
  IPR003439 ABC transporter-like, ATP-binding domain [PF00005] (381-528)
  IPR003439 ABC transporter-like, ATP-binding domain [PS50893] (365-577)
  IPR003593 AAA+ ATPase domain [SM00382] (390-578)
  IPR011527 ABC transporter type 1, transmembrane domain [PS50929] (34-334)
  IPR017871 ABC transporter-like, conserved site [PS00211] (500-514)
  IPR027417 P-loop containing nucleoside triphosphate hydrolase [G3DSA:3.40.50.300] (359-575)
  IPR027417 P-loop containing nucleoside triphosphate hydrolase [SSF52540] (357-572)
  IPR036640 ABC transporter type 1, transmembrane domain superfamily [G3DSA:1.20.1560.10] (23-348)
  IPR036640 ABC transporter type 1, transmembrane domain superfamily [SSF90123] (27-513)
  IPR039421 Type 1 protein exporter [PTHR24221] (5-570)

Foldseek 3Di:
DPPPPPPPDLVNLLVLLVVLVVVLADPVLVVLVVVLLVLLLVLLVLVLCLLVLVLVLVVCVVPLCVLCVDPVSVCVCVVVVDPDSVVVSVVSVVVSVVSVVVSVVSVVVSVVSLVVSLVVSLVVLLVLLVVQLVLAFPLVVVPDDPVVSVCLSPVLSVLSSLLVVLVSLLSSLVSNLVVLLVVLCVVPVVLSVVLCVVLVVVVVVLCVPLLVLLVVLVVQLVVLVVQLVVLVCVCVVVVVVCVVVVCVVVSVVSNVVSVVSNVVSVVVNVVSLCVLLVVSLVVQVVSLVVVQVVCCVVPVDCVVCVSSSVSSVSSSVVSSVSVSSNVVSSSSNSVSSVSSVSSSVSSPDDRDAAAADADDADWKKWWAQFWADSDPVATLFGRDTDMGTWLAFEEEEEDPSSCLVVVVCVSLLSDDTPDTWMDRPNHTDDSHHSVNSNLQEQEAALQFFAAWFFLQCRQCVPPDGDPVLLCVLLVLLPNQVVLVVDVGRRDTQYGRSPVDDPSNRLSSSSSSSPSSPHQEYEYHQSCVVPDPVSLLSNLVSVCVSSNRHYYYYYHHDCSSCVPGPYYDYSHVRSVVVD/DPPPPPPPDLVNLLVVLVVLVVVLADPVLVVLVVVLLVLLLVLLVLVLCLLVLVLVLVVCVVPLCVLCVDPVSVCVCVVVVDPDSVVVSVVSVVVSVVSVVVSVVSVVVSVVSLVVSLVVSLVVLLVLLVVQVVLAFPLVVVPDDPVVSVCLSPVLSVLSSLLVVLVSLLSSLVSNLVVLLVVLCVVPVVLSVVLCVVLVVVVVVLCVPLLVLLVVLVVQLVVLVVQLVVLVCVCVVVVVVCVVVVCVVVSVVSNVVSVVSNVVSVVVNVVSLCVLLVVSLVVQVVSLVVVQVVCCVVPVDCVVCVSSSVSSVSSSVVSSVSVSSNVVSSSSNSVSSVSSVSSSVSSPDDRDAAAADADDADWKKWWAQFWADSDPVATLFGRDTDMGTWLAFEEEEEDPSSCLVVVVCVSLLSDDTPDTWMDRPNHTDDSHHSVNSNLQEQEAALQFFAAWFFLQCRQCVPPDGDPVLLLVLLVLLPNQVVLVVDVGRRDTQYGRSPVDDPSNRLSSSSSSSPSSPHQEYEYHQSCVVPDPVSLLSNLVSVCVSSNRHYYYYYHHDCSSCVPGPYYDYSHVRSVVVD

Radius of gyration: 37.27 Å; Cα contacts (8 Å, |Δi|>4): 1657; chains: 2; bounding box: 72×115×91 Å